Protein AF-0000000080383992 (afdb_homodimer)

Radius of gyration: 36.36 Å; Cα contacts (8 Å, |Δi|>4): 2102; chains: 2; bounding box: 56×121×68 Å

pLDDT: mean 94.37, std 9.08, range [24.31, 98.88]

Solvent-accessible surface area (backbone atoms only — not comparable to full-atom values): 42342 Å² total; per-residue (Å²): 71,83,58,46,69,60,58,54,52,28,51,56,44,43,66,71,39,46,66,59,34,49,51,48,35,34,57,56,29,51,50,62,23,28,39,72,39,28,61,27,30,54,62,45,44,53,50,49,48,63,67,36,43,86,75,59,32,47,75,44,80,46,68,58,62,61,88,65,46,66,61,88,83,61,64,59,44,65,63,47,41,20,35,37,34,32,43,79,72,87,47,56,36,34,23,38,40,41,48,64,35,25,59,58,66,77,69,81,54,89,58,63,45,50,41,66,40,80,55,96,76,28,38,28,16,57,27,32,28,57,31,48,30,54,52,24,14,48,52,40,20,52,50,27,35,58,75,60,67,55,61,56,47,35,23,49,27,40,37,41,18,30,36,69,77,72,46,56,49,30,34,56,36,53,37,23,69,68,67,66,66,50,68,44,39,40,33,41,87,34,35,66,62,55,57,39,58,40,33,24,9,12,35,37,26,38,38,34,40,30,30,31,30,56,28,42,49,48,58,52,65,84,44,29,45,13,56,69,53,36,48,53,36,55,52,45,53,55,52,49,28,61,58,45,49,66,41,68,48,85,59,43,39,46,77,90,49,72,81,48,66,37,46,30,36,53,41,74,6,25,35,43,26,47,81,45,47,64,34,34,13,33,39,22,37,36,31,32,22,39,28,36,46,61,88,51,54,64,70,57,56,52,47,51,52,50,50,50,49,50,64,40,46,66,84,43,82,50,76,43,78,46,76,42,79,71,36,65,32,44,30,30,68,56,19,62,58,88,61,50,64,45,47,53,36,14,38,21,70,25,70,63,48,52,81,83,62,45,43,66,25,26,45,41,39,64,44,70,57,11,38,32,35,74,54,68,44,56,39,47,45,66,31,36,52,36,49,95,83,22,34,77,98,41,45,67,12,20,33,36,66,65,55,35,44,17,49,11,36,14,52,34,40,52,31,28,49,66,53,66,65,77,49,61,56,82,112,67,82,59,46,69,60,58,55,50,26,50,56,43,44,67,72,39,46,67,59,34,50,51,49,34,36,58,55,29,52,49,64,22,27,41,72,41,28,62,27,30,55,62,46,43,54,51,49,48,64,66,36,43,86,74,56,31,47,73,46,80,48,67,58,61,62,87,66,47,66,61,88,82,61,65,60,45,67,62,46,40,18,34,37,34,31,42,78,73,87,49,56,36,34,24,38,42,41,47,64,34,26,59,58,66,77,71,80,56,90,56,63,44,52,41,64,39,79,56,93,77,28,38,27,16,56,26,31,27,56,31,49,31,53,53,24,16,48,52,40,21,51,48,27,36,59,75,62,66,54,60,58,48,35,23,51,27,40,36,40,18,30,36,70,79,72,47,55,49,28,33,55,35,53,36,23,69,70,66,66,65,51,68,46,38,41,33,42,87,34,33,67,63,56,56,40,58,38,32,25,10,11,34,37,24,38,38,35,39,31,29,32,30,56,27,43,49,49,59,53,65,83,44,31,44,14,55,69,52,37,48,53,37,54,53,45,52,53,54,47,27,59,59,45,50,67,42,68,48,85,60,43,41,44,76,91,49,74,81,47,66,38,47,29,36,54,41,74,6,24,36,44,26,48,81,47,47,62,34,33,15,33,40,22,38,38,31,33,19,41,28,36,46,62,87,51,54,64,69,57,56,51,47,53,53,51,49,50,50,51,64,40,46,67,84,43,80,49,77,43,76,45,77,44,78,70,34,65,30,44,31,31,66,57,19,63,59,87,61,50,63,45,45,52,37,14,40,20,70,25,70,64,50,52,81,83,62,45,42,67,24,26,44,40,37,65,46,70,59,11,39,32,35,75,54,66,45,56,40,47,45,65,32,37,53,37,48,95,83,21,34,78,97,40,45,66,12,21,33,35,68,66,54,36,45,17,48,10,34,14,53,34,40,50,31,28,49,65,53,65,67,76,48,60,56,81,110

Structure (mmCIF, N/CA/C/O backbone):
data_AF-0000000080383992-model_v1
#
loop_
_entity.id
_entity.type
_entity.pdbx_description
1 polymer 'Acetylornithine deacetylase'
#
loop_
_atom_site.group_PDB
_atom_site.id
_atom_site.type_symbol
_atom_site.label_atom_id
_atom_site.label_alt_id
_atom_site.label_comp_id
_atom_site.label_asym_id
_atom_site.label_entity_id
_atom_site.label_seq_id
_atom_site.pdbx_PDB_ins_code
_atom_site.Cartn_x
_atom_site.Cartn_y
_atom_site.Cartn_z
_atom_site.occupancy
_atom_site.B_iso_or_equiv
_atom_site.auth_seq_id
_atom_site.auth_comp_id
_atom_site.auth_asym_id
_atom_site.auth_atom_id
_atom_site.pdbx_PDB_model_num
ATOM 1 N N . MET A 1 1 ? -10.32 59.188 15.625 1 34.53 1 MET A N 1
ATOM 2 C CA . MET A 1 1 ? -9.148 58.406 16.016 1 34.53 1 MET A CA 1
ATOM 3 C C . MET A 1 1 ? -7.863 59.125 15.617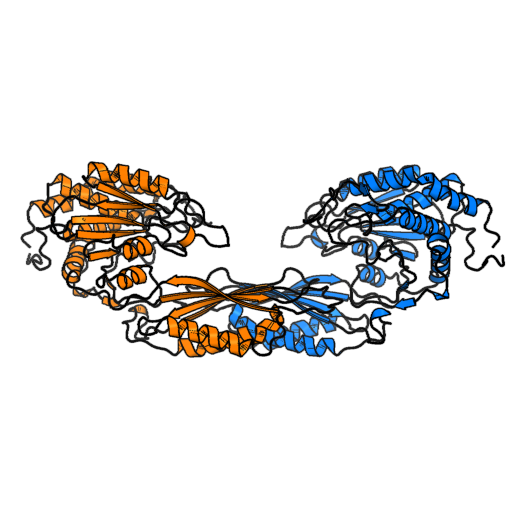 1 34.53 1 MET A C 1
ATOM 5 O O . MET A 1 1 ? -7.676 59.438 14.438 1 34.53 1 MET A O 1
ATOM 9 N N . MET A 1 2 ? -7.414 59.875 16.344 1 40.84 2 MET A N 1
ATOM 10 C CA . MET A 1 2 ? -6.285 60.688 15.852 1 40.84 2 MET A CA 1
ATOM 11 C C . MET A 1 2 ? -5.168 59.75 15.344 1 40.84 2 MET A C 1
ATOM 13 O O . MET A 1 2 ? -4.453 59.156 16.141 1 40.84 2 MET A O 1
ATOM 17 N N . THR A 1 3 ? -5.457 58.906 14.484 1 53.66 3 THR A N 1
ATOM 18 C CA . THR A 1 3 ? -4.297 58.281 13.859 1 53.66 3 THR A CA 1
ATOM 19 C C . THR A 1 3 ? -3.248 59.312 13.492 1 53.66 3 THR A C 1
ATOM 21 O O . THR A 1 3 ? -3.586 60.406 13.047 1 53.66 3 THR A O 1
ATOM 24 N N . ASN A 1 4 ? -2.129 59.094 14.188 1 76.75 4 ASN A N 1
ATOM 25 C CA . ASN A 1 4 ? -0.913 59.812 13.82 1 76.75 4 ASN A CA 1
ATOM 26 C C . ASN A 1 4 ? -0.743 59.875 12.305 1 76.75 4 ASN A C 1
ATOM 28 O O . ASN A 1 4 ? -0.952 58.875 11.602 1 76.75 4 ASN A O 1
ATOM 32 N N . ALA A 1 5 ? -0.926 61.031 11.727 1 86.56 5 ALA A N 1
ATOM 33 C CA . ALA A 1 5 ? -0.801 61.344 10.305 1 86.56 5 ALA A CA 1
ATOM 34 C C . ALA A 1 5 ? 0.243 60.438 9.641 1 86.56 5 ALA A C 1
ATOM 36 O O . ALA A 1 5 ? 0.037 59.969 8.523 1 86.56 5 ALA A O 1
ATOM 37 N N . ALA A 1 6 ? 1.179 60.031 10.383 1 91.94 6 ALA A N 1
ATOM 38 C CA . ALA A 1 6 ? 2.246 59.219 9.812 1 91.94 6 ALA A CA 1
ATOM 39 C C . ALA A 1 6 ? 1.796 57.781 9.641 1 91.94 6 ALA A C 1
ATOM 41 O O . ALA A 1 6 ? 2.082 57.156 8.617 1 91.94 6 ALA A O 1
ATOM 42 N N . LEU A 1 7 ? 1.112 57.281 10.562 1 94.81 7 LEU A N 1
ATOM 43 C CA . LEU A 1 7 ? 0.611 55.906 10.469 1 94.81 7 LEU A CA 1
ATOM 44 C C . LEU A 1 7 ? -0.395 55.781 9.336 1 94.81 7 LEU A C 1
ATOM 46 O O . LEU A 1 7 ? -0.35 54.812 8.578 1 94.81 7 LEU A O 1
ATOM 50 N N . GLU A 1 8 ? -1.264 56.75 9.18 1 94.12 8 GLU A N 1
ATOM 51 C CA . GLU A 1 8 ? -2.256 56.719 8.109 1 94.12 8 GLU A CA 1
ATOM 52 C C . GLU A 1 8 ? -1.588 56.719 6.738 1 94.12 8 GLU A C 1
ATOM 54 O O . GLU A 1 8 ? -2.016 56 5.832 1 94.12 8 GLU A O 1
ATOM 59 N N . GLN A 1 9 ? -0.599 57.531 6.625 1 95 9 GLN A N 1
ATOM 60 C CA . GLN A 1 9 ? 0.135 57.594 5.363 1 95 9 GLN A CA 1
ATOM 61 C C . GLN A 1 9 ? 0.846 56.281 5.078 1 95 9 GLN A C 1
ATOM 63 O O . GLN A 1 9 ? 0.895 55.812 3.934 1 95 9 GLN A O 1
ATOM 68 N N . ALA A 1 10 ? 1.399 55.781 6.117 1 96.38 10 ALA A N 1
ATOM 69 C CA . ALA A 1 10 ? 2.078 54.469 5.969 1 96.38 10 ALA A CA 1
ATOM 70 C C . ALA A 1 10 ? 1.097 53.406 5.551 1 96.38 10 ALA A C 1
ATOM 72 O O . ALA A 1 10 ? 1.395 52.594 4.668 1 96.38 10 ALA A O 1
ATOM 73 N N . LEU A 1 11 ? -0.06 53.375 6.129 1 96.12 11 LEU A N 1
ATOM 74 C CA . LEU A 1 11 ? -1.093 52.406 5.781 1 96.12 11 LEU A CA 1
ATOM 75 C C . LEU A 1 11 ? -1.507 52.562 4.32 1 96.12 11 LEU A C 1
ATOM 77 O O . LEU A 1 11 ? -1.615 51.562 3.598 1 96.12 11 LEU A O 1
ATOM 81 N N . ASP A 1 12 ? -1.639 53.75 3.887 1 94.81 12 ASP A N 1
ATOM 82 C CA . ASP A 1 12 ? -2.029 54.031 2.508 1 94.81 12 ASP A CA 1
ATOM 83 C C . ASP A 1 12 ? -0.932 53.594 1.531 1 94.81 12 ASP A C 1
ATOM 85 O O . ASP A 1 12 ? -1.22 53.188 0.412 1 94.81 12 ASP A O 1
ATOM 89 N N . SER A 1 13 ? 0.245 53.688 1.978 1 96 13 SER A N 1
ATOM 90 C CA . SER A 1 13 ? 1.378 53.438 1.099 1 96 13 SER A CA 1
ATOM 91 C C . SER A 1 13 ? 1.49 51.938 0.79 1 96 13 SER A C 1
ATOM 93 O O . SER A 1 13 ? 2.123 51.562 -0.194 1 96 13 SER A O 1
ATOM 95 N N . ILE A 1 14 ? 0.901 51.125 1.616 1 96.25 14 ILE A N 1
ATOM 96 C CA . ILE A 1 14 ? 0.959 49.688 1.403 1 96.25 14 ILE A CA 1
ATOM 97 C C . ILE A 1 14 ? 0.267 49.312 0.09 1 96.25 14 ILE A C 1
ATOM 99 O O . ILE A 1 14 ? 0.75 48.469 -0.664 1 96.25 14 ILE A O 1
ATOM 103 N N . GLU A 1 15 ? -0.784 49.969 -0.183 1 91.5 15 GLU A N 1
ATOM 104 C CA . GLU A 1 15 ? -1.495 49.75 -1.438 1 91.5 15 GLU A CA 1
ATOM 105 C C . GLU A 1 15 ? -0.653 50.188 -2.635 1 91.5 15 GLU A C 1
ATOM 107 O O . GLU A 1 15 ? -0.723 49.562 -3.703 1 91.5 15 GLU A O 1
ATOM 112 N N . ALA A 1 16 ? 0.069 51.188 -2.404 1 88.75 16 ALA A N 1
ATOM 113 C CA . ALA A 1 16 ? 0.885 51.719 -3.484 1 88.75 16 ALA A CA 1
ATOM 114 C C . ALA A 1 16 ? 2.109 50.844 -3.746 1 88.75 16 ALA A C 1
ATOM 116 O O . ALA A 1 16 ? 2.689 50.906 -4.832 1 88.75 16 ALA A O 1
ATOM 117 N N . ASP A 1 17 ? 2.504 50.156 -2.781 1 87.31 17 ASP A N 1
ATOM 118 C CA . ASP A 1 17 ? 3.676 49.281 -2.896 1 87.31 17 ASP A CA 1
ATOM 119 C C . ASP A 1 17 ? 3.293 47.906 -3.447 1 87.31 17 ASP A C 1
ATOM 121 O O . ASP A 1 17 ? 3.904 46.906 -3.096 1 87.31 17 ASP A O 1
ATOM 125 N N . HIS A 1 18 ? 2.375 47.844 -4.258 1 85.88 18 HIS A N 1
ATOM 126 C CA . HIS A 1 18 ? 1.85 46.625 -4.824 1 85.88 18 HIS A CA 1
ATOM 127 C C . HIS A 1 18 ? 2.936 45.844 -5.566 1 85.88 18 HIS A C 1
ATOM 129 O O . HIS A 1 18 ? 3.012 44.625 -5.465 1 85.88 18 HIS A O 1
ATOM 135 N N . ALA A 1 19 ? 3.752 46.531 -6.254 1 90.62 19 ALA A N 1
ATOM 136 C CA . ALA A 1 19 ? 4.801 45.875 -7.031 1 90.62 19 ALA A CA 1
ATOM 137 C C . ALA A 1 19 ? 5.785 45.156 -6.121 1 90.62 19 ALA A C 1
ATOM 139 O O . ALA A 1 19 ? 6.203 44.031 -6.418 1 90.62 19 ALA A O 1
ATOM 140 N N . GLY A 1 20 ? 6.148 45.781 -5.008 1 92.5 20 GLY A N 1
ATOM 141 C CA . GLY A 1 20 ? 7.059 45.156 -4.055 1 92.5 20 GLY A CA 1
ATOM 142 C C . GLY A 1 20 ? 6.473 43.938 -3.389 1 92.5 20 GLY A C 1
ATOM 143 O O . GLY A 1 20 ? 7.16 42.938 -3.223 1 92.5 20 GLY A O 1
ATOM 144 N N . LEU A 1 21 ? 5.262 44.094 -3.062 1 94.25 21 LEU A N 1
ATOM 145 C CA . LEU A 1 21 ? 4.543 43 -2.42 1 94.25 21 LEU A CA 1
ATOM 146 C C . LEU A 1 21 ? 4.457 41.781 -3.346 1 94.25 21 LEU A C 1
ATOM 148 O O . LEU A 1 21 ? 4.754 40.656 -2.934 1 94.25 21 LEU A O 1
ATOM 152 N N . ILE A 1 22 ? 4.164 41.969 -4.562 1 95.94 22 ILE A N 1
ATOM 153 C CA . ILE A 1 22 ? 4.004 40.906 -5.547 1 95.94 22 ILE A CA 1
ATOM 154 C C . ILE A 1 22 ? 5.363 40.281 -5.887 1 95.94 22 ILE A C 1
ATOM 156 O O . ILE A 1 22 ? 5.492 39.062 -6.055 1 95.94 22 ILE A O 1
ATOM 160 N N . ASP A 1 23 ? 6.336 41.156 -5.992 1 97.12 23 ASP A N 1
ATOM 161 C CA . ASP A 1 23 ? 7.688 40.688 -6.281 1 97.12 23 ASP A CA 1
ATOM 162 C C . ASP A 1 23 ? 8.195 39.75 -5.18 1 97.12 23 ASP A C 1
ATOM 164 O O . ASP A 1 23 ? 8.758 38.688 -5.465 1 97.12 23 ASP A O 1
ATOM 168 N N . ASP A 1 24 ? 8 40.156 -3.938 1 97.94 24 ASP A N 1
ATOM 169 C CA . ASP A 1 24 ? 8.391 39.312 -2.812 1 97.94 24 ASP A CA 1
ATOM 170 C C . ASP A 1 24 ? 7.703 37.969 -2.879 1 97.94 24 ASP A C 1
ATOM 172 O O . ASP A 1 24 ? 8.359 36.938 -2.742 1 97.94 24 ASP A O 1
ATOM 176 N N . LEU A 1 25 ? 6.402 38 -3.105 1 98.44 25 LEU A N 1
ATOM 177 C CA . LEU A 1 25 ? 5.625 36.781 -3.135 1 98.44 25 LEU A CA 1
ATOM 178 C C . LEU A 1 25 ? 6.074 35.875 -4.281 1 98.44 25 LEU A C 1
ATOM 180 O O . LEU A 1 25 ? 6.203 34.656 -4.109 1 98.44 25 LEU A O 1
ATOM 184 N N . GLN A 1 26 ? 6.316 36.438 -5.441 1 98.38 26 GLN A N 1
ATOM 185 C CA . GLN A 1 26 ? 6.766 35.688 -6.609 1 98.38 26 GLN A CA 1
ATOM 186 C C . GLN A 1 26 ? 8.078 34.969 -6.328 1 98.38 26 GLN A C 1
ATOM 188 O O . GLN A 1 26 ? 8.234 33.781 -6.672 1 98.38 26 GLN A O 1
ATOM 193 N N . ARG A 1 27 ? 8.984 35.656 -5.723 1 98.5 27 ARG A N 1
ATOM 194 C CA . ARG A 1 27 ? 10.289 35.062 -5.414 1 98.5 27 ARG A CA 1
ATOM 195 C C . ARG A 1 27 ? 10.156 33.938 -4.414 1 98.5 27 ARG A C 1
ATOM 197 O O . ARG A 1 27 ? 10.852 32.906 -4.527 1 98.5 27 ARG A O 1
ATOM 204 N N . MET A 1 28 ? 9.289 34.125 -3.455 1 98.69 28 MET A N 1
ATOM 205 C CA . MET A 1 28 ? 9.109 33.094 -2.439 1 98.69 28 MET A CA 1
ATOM 206 C C . MET A 1 28 ? 8.453 31.844 -3.039 1 98.69 28 MET A C 1
ATOM 208 O O . MET A 1 28 ? 8.844 30.719 -2.736 1 98.69 28 MET A O 1
ATOM 212 N N . ILE A 1 29 ? 7.461 32.062 -3.928 1 98.56 29 ILE A N 1
ATOM 213 C CA . ILE A 1 29 ? 6.727 30.969 -4.543 1 98.56 29 ILE A CA 1
ATOM 214 C C . ILE A 1 29 ? 7.664 30.156 -5.434 1 98.56 29 ILE A C 1
ATOM 216 O O . ILE A 1 29 ? 7.531 28.922 -5.527 1 98.56 29 ILE A O 1
ATOM 220 N N . ALA A 1 30 ? 8.633 30.766 -5.988 1 98.31 30 ALA A N 1
ATOM 221 C CA . ALA A 1 30 ? 9.539 30.141 -6.938 1 98.31 30 ALA A CA 1
ATOM 222 C C . ALA A 1 30 ? 10.477 29.156 -6.234 1 98.31 30 ALA A C 1
ATOM 224 O O . ALA A 1 30 ? 11.047 28.266 -6.871 1 98.31 30 ALA A O 1
ATOM 225 N N . VAL A 1 31 ? 10.688 29.297 -4.926 1 98.31 31 VAL A N 1
ATOM 226 C CA . VAL A 1 31 ? 11.523 28.375 -4.168 1 98.31 31 VAL A CA 1
ATOM 227 C C . VAL A 1 31 ? 10.688 27.172 -3.721 1 98.31 31 VAL A C 1
ATOM 229 O O . VAL A 1 31 ? 9.734 27.328 -2.945 1 98.31 31 VAL A O 1
ATOM 232 N N . ASP A 1 32 ? 11.023 26 -4.207 1 98 32 ASP A N 1
ATOM 233 C CA . ASP A 1 32 ? 10.289 24.781 -3.848 1 98 32 ASP A CA 1
ATOM 234 C C . ASP A 1 32 ? 10.641 24.328 -2.432 1 98 32 ASP A C 1
ATOM 236 O O . ASP A 1 32 ? 11.703 23.766 -2.203 1 98 32 ASP A O 1
ATOM 240 N N . THR A 1 33 ? 9.727 24.562 -1.524 1 97.75 33 THR A N 1
ATOM 241 C CA . THR A 1 33 ? 9.93 24.141 -0.142 1 97.75 33 THR A CA 1
ATOM 242 C C . THR A 1 33 ? 8.922 23.062 0.253 1 97.75 33 THR A C 1
ATOM 244 O O . THR A 1 33 ? 8.539 22.969 1.42 1 97.75 33 THR A O 1
ATOM 247 N N . SER A 1 34 ? 8.477 22.297 -0.738 1 95.75 34 SER A N 1
ATOM 248 C CA . SER A 1 34 ? 7.473 21.266 -0.476 1 95.75 34 SER A CA 1
ATOM 249 C C . SER A 1 34 ? 7.992 20.219 0.509 1 95.75 34 SER A C 1
ATOM 251 O O . SER A 1 34 ? 9.148 19.812 0.432 1 95.75 34 SER A O 1
ATOM 253 N N . PHE A 1 35 ? 7.09 19.844 1.423 1 92.12 35 PHE A N 1
ATOM 254 C CA . PHE A 1 35 ? 7.316 18.703 2.316 1 92.12 35 PHE A CA 1
ATOM 255 C C . PHE A 1 35 ? 6.254 17.641 2.111 1 92.12 35 PHE A C 1
ATOM 257 O O . PHE A 1 35 ? 5.055 17.922 2.193 1 92.12 35 PHE A O 1
ATOM 264 N N . PRO A 1 36 ? 6.723 16.344 1.906 1 88.69 36 PRO A N 1
ATOM 265 C CA . PRO A 1 36 ? 8.117 15.938 1.724 1 88.69 36 PRO A CA 1
ATOM 266 C C . PRO A 1 36 ? 8.695 16.406 0.392 1 88.69 36 PRO A C 1
ATOM 268 O O . PRO A 1 36 ? 7.949 16.688 -0.546 1 88.69 36 PRO A O 1
ATOM 271 N N . PRO A 1 37 ? 10.117 16.438 0.232 1 90.81 37 PRO A N 1
ATOM 272 C CA . PRO A 1 37 ? 11.047 16.016 1.282 1 90.81 37 PRO A CA 1
ATOM 273 C C . PRO A 1 37 ? 11.469 17.172 2.189 1 90.81 37 PRO A C 1
ATOM 275 O O . PRO A 1 37 ? 12.07 16.953 3.244 1 90.81 37 PRO A O 1
ATOM 278 N N . GLY A 1 38 ? 11.312 18.516 1.819 1 94.12 38 GLY A N 1
ATOM 279 C CA . GLY A 1 38 ? 11.781 19.672 2.557 1 94.12 38 GLY A CA 1
ATOM 280 C C . GLY A 1 38 ? 13.203 20.078 2.197 1 94.12 38 GLY A C 1
ATOM 281 O O . GLY A 1 38 ? 13.961 20.531 3.053 1 94.12 38 GLY A O 1
ATOM 282 N N . ALA A 1 39 ? 13.562 19.891 0.996 1 94.12 39 ALA A N 1
ATOM 283 C CA . ALA A 1 39 ? 14.945 20.078 0.565 1 94.12 39 ALA A CA 1
ATOM 284 C C . ALA A 1 39 ? 15.227 21.562 0.287 1 94.12 39 ALA A C 1
ATOM 286 O O . ALA A 1 39 ? 16.391 21.969 0.215 1 94.12 39 ALA A O 1
ATOM 287 N N . GLY A 1 40 ? 14.258 22.406 0.168 1 97.19 40 GLY A N 1
ATOM 288 C CA . GLY A 1 40 ? 14.438 23.781 -0.289 1 97.19 40 GLY A CA 1
ATOM 289 C C . GLY A 1 40 ? 14.547 24.781 0.847 1 97.19 40 GLY A C 1
ATOM 290 O O . GLY A 1 40 ? 14.625 25.984 0.612 1 97.19 40 GLY A O 1
ATOM 291 N N . TYR A 1 41 ? 14.672 24.375 2.123 1 98.12 41 TYR A N 1
ATOM 292 C CA . TYR A 1 41 ? 14.625 25.281 3.268 1 98.12 41 TYR A CA 1
ATOM 293 C C . TYR A 1 41 ? 15.859 26.188 3.295 1 98.12 41 TYR A C 1
ATOM 295 O O . TYR A 1 41 ? 15.758 27.359 3.643 1 98.12 41 TYR A O 1
ATOM 303 N N . GLY A 1 42 ? 17 25.641 2.941 1 98.25 42 GLY A N 1
ATOM 304 C CA . GLY A 1 42 ? 18.203 26.453 2.885 1 98.25 42 GLY A CA 1
ATOM 305 C C . GLY A 1 42 ? 18.094 27.594 1.886 1 98.25 42 GLY A C 1
ATOM 306 O O . GLY A 1 42 ? 18.422 28.75 2.207 1 98.25 42 GLY A O 1
ATOM 307 N N . ALA A 1 43 ? 17.672 27.234 0.716 1 98.5 43 ALA A N 1
ATOM 308 C CA . ALA A 1 43 ? 17.484 28.25 -0.325 1 98.5 43 ALA A CA 1
ATOM 309 C C . ALA A 1 43 ? 16.469 29.297 0.102 1 98.5 43 ALA A C 1
ATOM 311 O O . ALA A 1 43 ? 16.641 30.484 -0.205 1 98.5 43 ALA A O 1
ATOM 312 N N . PHE A 1 44 ? 15.461 28.875 0.77 1 98.75 44 PHE A N 1
ATOM 313 C CA . PHE A 1 44 ? 14.453 29.812 1.23 1 98.75 44 PHE A CA 1
ATOM 314 C C . PHE A 1 44 ? 15.023 30.734 2.301 1 98.75 44 PHE A C 1
ATOM 316 O O . PHE A 1 44 ? 14.742 31.938 2.305 1 98.75 44 PHE A O 1
ATOM 323 N N . ALA A 1 45 ? 15.773 30.203 3.186 1 98.75 45 ALA A N 1
ATOM 324 C CA . ALA A 1 45 ? 16.438 31.031 4.195 1 98.75 45 ALA A CA 1
ATOM 325 C C . ALA A 1 45 ? 17.344 32.062 3.547 1 98.75 45 ALA A C 1
ATOM 327 O O . ALA A 1 45 ? 17.344 33.25 3.969 1 98.75 45 ALA A O 1
ATOM 328 N N . ASP A 1 46 ? 18.109 31.641 2.512 1 98.75 46 ASP A N 1
ATOM 329 C CA . ASP A 1 46 ? 18.938 32.594 1.768 1 98.75 46 ASP A CA 1
ATOM 330 C C . ASP A 1 46 ? 18.094 33.75 1.22 1 98.75 46 ASP A C 1
ATOM 332 O O . ASP A 1 46 ? 18.484 34.906 1.345 1 98.75 46 ASP A O 1
ATOM 336 N N . LEU A 1 47 ? 17.016 33.375 0.672 1 98.81 47 LEU A N 1
ATOM 337 C CA . LEU A 1 47 ? 16.125 34.375 0.088 1 98.81 47 LEU A CA 1
ATOM 338 C C . LEU A 1 47 ? 15.617 35.344 1.157 1 98.81 47 LEU A C 1
ATOM 340 O O . LEU A 1 47 ? 15.609 36.562 0.957 1 98.81 47 LEU A O 1
ATOM 344 N N . MET A 1 48 ? 15.18 34.812 2.254 1 98.81 48 MET A N 1
ATOM 345 C CA . MET A 1 48 ? 14.594 35.625 3.301 1 98.81 48 MET A CA 1
ATOM 346 C C . MET A 1 48 ? 15.641 36.531 3.934 1 98.81 48 MET A C 1
ATOM 348 O O . MET A 1 48 ? 15.344 37.688 4.324 1 98.81 48 MET A O 1
ATOM 352 N N . GLU A 1 49 ? 16.859 36.031 4.062 1 98.62 49 GLU A N 1
ATOM 353 C CA . GLU A 1 49 ? 17.953 36.906 4.5 1 98.62 49 GLU A CA 1
ATOM 354 C C . GLU A 1 49 ? 18.109 38.094 3.562 1 98.62 49 GLU A C 1
ATOM 356 O O . GLU A 1 49 ? 18.266 39.219 4.012 1 98.62 49 GLU A O 1
ATOM 361 N N . THR A 1 50 ? 18.062 37.781 2.322 1 98.31 50 THR A N 1
ATOM 362 C CA . THR A 1 50 ? 18.203 38.812 1.303 1 98.31 50 THR A CA 1
ATOM 363 C C . THR A 1 50 ? 17.062 39.812 1.382 1 98.31 50 THR A C 1
ATOM 365 O O . THR A 1 50 ? 17.281 41.031 1.247 1 98.31 50 THR A O 1
ATOM 368 N N . LEU A 1 51 ? 15.867 39.375 1.653 1 98.12 51 LEU A N 1
ATOM 369 C CA . LEU A 1 51 ? 14.688 40.25 1.626 1 98.12 51 LEU A CA 1
ATOM 370 C C . LEU A 1 51 ? 14.57 41.062 2.916 1 98.12 51 LEU A C 1
ATOM 372 O O . LEU A 1 51 ? 14.023 42.156 2.916 1 98.12 51 LEU A O 1
ATOM 376 N N . THR A 1 52 ? 15.094 40.562 4.023 1 98 52 THR A N 1
ATOM 377 C CA . THR A 1 52 ? 14.867 41.188 5.312 1 98 52 THR A CA 1
ATOM 378 C C . THR A 1 52 ? 16.031 42.125 5.672 1 98 52 THR A C 1
ATOM 380 O O . THR A 1 52 ? 15.867 43.062 6.453 1 98 52 THR A O 1
ATOM 383 N N . ALA A 1 53 ? 17.188 41.906 5.098 1 97.31 53 ALA A N 1
ATOM 384 C CA . ALA A 1 53 ? 18.375 42.688 5.426 1 97.31 53 ALA A CA 1
ATOM 385 C C . ALA A 1 53 ? 18.141 44.156 5.176 1 97.31 53 ALA A C 1
ATOM 387 O O . ALA A 1 53 ? 18.453 45 6.031 1 97.31 53 ALA A O 1
ATOM 388 N N . PRO A 1 54 ? 17.578 44.531 4.027 1 96.44 54 PRO A N 1
ATOM 389 C CA . PRO A 1 54 ? 17.375 45.969 3.756 1 96.44 54 PRO A CA 1
ATOM 390 C C . PRO A 1 54 ? 16.391 46.594 4.727 1 96.44 54 PRO A C 1
ATOM 392 O O . PRO A 1 54 ? 16.312 47.844 4.809 1 96.44 54 PRO A O 1
ATOM 395 N N . LEU A 1 55 ? 15.641 45.812 5.438 1 95.69 55 LEU A N 1
ATOM 396 C CA . LEU A 1 55 ? 14.664 46.312 6.395 1 95.69 55 LEU A CA 1
ATOM 397 C C . LEU A 1 55 ? 15.281 46.469 7.777 1 95.69 55 LEU A C 1
ATOM 399 O O . LEU A 1 55 ? 14.594 46.844 8.734 1 95.69 55 LEU A O 1
ATOM 403 N N . GLY A 1 56 ? 16.5 46.094 7.906 1 95.19 56 GLY A N 1
ATOM 404 C CA . GLY A 1 56 ? 17.234 46.281 9.148 1 95.19 56 GLY A CA 1
ATOM 405 C C . GLY A 1 56 ? 17.125 45.094 10.086 1 95.19 56 GLY A C 1
ATOM 406 O O . GLY A 1 56 ? 17.516 45.188 11.25 1 95.19 56 GLY A O 1
ATOM 407 N N . LEU A 1 57 ? 16.578 44.031 9.625 1 97.06 57 LEU A N 1
ATOM 408 C CA . LEU A 1 57 ? 16.453 42.875 10.469 1 97.06 57 LEU A CA 1
ATOM 409 C C . LEU A 1 57 ? 17.734 42.031 10.477 1 97.06 57 LEU A C 1
ATOM 411 O O . LEU A 1 57 ? 18.438 42 9.461 1 97.06 57 LEU A O 1
ATOM 415 N N . HIS A 1 58 ? 18 41.438 11.656 1 97.38 58 HIS A N 1
ATOM 416 C CA . HIS A 1 58 ? 19.156 40.531 11.812 1 97.38 58 HIS A CA 1
ATOM 417 C C . HIS A 1 58 ? 18.734 39.094 11.805 1 97.38 58 HIS A C 1
ATOM 419 O O . HIS A 1 58 ? 17.891 38.656 12.602 1 97.38 58 HIS A O 1
ATOM 425 N N . ALA A 1 59 ? 19.438 38.344 10.961 1 98.19 59 ALA A N 1
ATOM 426 C CA . ALA A 1 59 ? 19.031 36.969 10.734 1 98.19 59 ALA A CA 1
ATOM 427 C C . ALA A 1 59 ? 19.891 36 11.539 1 98.19 59 ALA A C 1
ATOM 429 O O . ALA A 1 59 ? 21.109 36.188 11.672 1 98.19 59 ALA A O 1
ATOM 430 N N . THR A 1 60 ? 19.266 35 12.109 1 98.38 60 THR A N 1
ATOM 431 C CA . THR A 1 60 ? 19.906 33.875 12.766 1 98.38 60 THR A CA 1
ATOM 432 C C . THR A 1 60 ? 19.297 32.562 12.281 1 98.38 60 THR A C 1
ATOM 434 O O . THR A 1 60 ? 18.094 32.344 12.398 1 98.38 60 THR A O 1
ATOM 437 N N . ARG A 1 61 ? 20.156 31.703 11.734 1 98.56 61 ARG A N 1
ATOM 438 C CA . ARG A 1 61 ? 19.703 30.391 11.312 1 98.56 61 ARG A CA 1
ATOM 439 C C . ARG A 1 61 ? 19.75 29.391 12.469 1 98.56 61 ARG A C 1
ATOM 441 O O . ARG A 1 61 ? 20.688 29.406 13.266 1 98.56 61 ARG A O 1
ATOM 448 N N . VAL A 1 62 ? 18.734 28.625 12.617 1 98.69 62 VAL A N 1
ATOM 449 C CA . VAL A 1 62 ? 18.656 27.562 13.609 1 98.69 62 VAL A CA 1
ATOM 450 C C . VAL A 1 62 ? 18.266 26.234 12.938 1 98.69 62 VAL A C 1
ATOM 452 O O . VAL A 1 62 ? 17.156 26.094 12.43 1 98.69 62 VAL A O 1
ATOM 455 N N . THR A 1 63 ? 19.156 25.297 12.945 1 98.12 63 THR A N 1
ATOM 456 C CA . THR A 1 63 ? 18.891 24 12.312 1 98.12 63 THR A CA 1
ATOM 457 C C . THR A 1 63 ? 18.406 22.984 13.328 1 98.12 63 THR A C 1
ATOM 459 O O . THR A 1 63 ? 19 22.828 14.398 1 98.12 63 THR A O 1
ATOM 462 N N . VAL A 1 64 ? 17.344 22.281 13.047 1 97.81 64 VAL A N 1
ATOM 463 C CA . VAL A 1 64 ? 16.875 21.203 13.898 1 97.81 64 VAL A CA 1
ATOM 464 C C . VAL A 1 64 ? 17.781 19.984 13.742 1 97.81 64 VAL A C 1
ATOM 466 O O . VAL A 1 64 ? 18.031 19.531 12.625 1 97.81 64 VAL A O 1
ATOM 469 N N . PRO A 1 65 ? 18.25 19.438 14.812 1 97.25 65 PRO A N 1
ATOM 470 C CA . PRO A 1 65 ? 19.094 18.234 14.695 1 97.25 65 PRO A CA 1
ATOM 471 C C . PRO A 1 65 ? 18.391 17.094 13.992 1 97.25 65 PRO A C 1
ATOM 473 O O . PRO A 1 65 ? 17.203 16.828 14.25 1 97.25 65 PRO A O 1
ATOM 476 N N . GLU A 1 66 ? 19.094 16.438 13.148 1 94.56 66 GLU A N 1
ATOM 477 C CA . GLU A 1 66 ? 18.547 15.383 12.289 1 94.56 66 GLU A CA 1
ATOM 478 C C . GLU A 1 66 ? 17.859 14.297 13.109 1 94.56 66 GLU A C 1
ATOM 480 O O . GLU A 1 66 ? 16.828 13.773 12.711 1 94.56 66 GLU A O 1
ATOM 485 N N . ALA A 1 67 ? 18.375 13.922 14.273 1 93.5 67 ALA A N 1
ATOM 486 C CA . ALA A 1 67 ? 17.875 12.844 15.117 1 93.5 67 ALA A CA 1
ATOM 487 C C . ALA A 1 67 ? 16.438 13.125 15.57 1 93.5 67 ALA A C 1
ATOM 489 O O . ALA A 1 67 ? 15.703 12.203 15.922 1 93.5 67 ALA A O 1
ATOM 490 N N . LEU A 1 68 ? 16.031 14.391 15.484 1 94.31 68 LEU A N 1
ATOM 491 C CA . LEU A 1 68 ? 14.727 14.773 16.016 1 94.31 68 LEU A CA 1
ATOM 492 C C . LEU A 1 68 ? 13.648 14.672 14.93 1 94.31 68 LEU A C 1
ATOM 494 O O . LEU A 1 68 ? 12.461 14.602 15.242 1 94.31 68 LEU A O 1
ATOM 498 N N . TRP A 1 69 ? 14.078 14.703 13.672 1 91.81 69 TRP A N 1
ATOM 499 C CA . TRP A 1 69 ? 13.023 14.797 12.664 1 91.81 69 TRP A CA 1
ATOM 500 C C . TRP A 1 69 ? 13.148 13.664 11.648 1 91.81 69 TRP A C 1
ATOM 502 O O . TRP A 1 69 ? 12.219 13.422 10.867 1 91.81 69 TRP A O 1
ATOM 512 N N . GLN A 1 70 ? 14.258 13.039 11.578 1 87 70 GLN A N 1
ATOM 513 C CA . GLN A 1 70 ? 14.438 11.961 10.609 1 87 70 GLN A CA 1
ATOM 514 C C . GLN A 1 70 ? 13.633 10.727 11.008 1 87 70 GLN A C 1
ATOM 516 O O . GLN A 1 70 ? 13.602 10.344 12.18 1 87 70 GLN A O 1
ATOM 521 N N . THR A 1 71 ? 12.859 10.266 10.062 1 75.69 71 THR A N 1
ATOM 522 C CA . THR A 1 71 ? 12.086 9.047 10.297 1 75.69 71 THR A CA 1
ATOM 523 C C . THR A 1 71 ? 12.656 7.883 9.492 1 75.69 71 THR A C 1
ATOM 525 O O . THR A 1 71 ? 13.508 8.078 8.625 1 75.69 71 THR A O 1
ATOM 528 N N . ARG A 1 72 ? 12.07 6.727 9.672 1 63.84 72 ARG A N 1
ATOM 529 C CA . ARG A 1 72 ? 12.547 5.496 9.039 1 63.84 72 ARG A CA 1
ATOM 530 C C . ARG A 1 72 ? 12.141 5.449 7.566 1 63.84 72 ARG A C 1
ATOM 532 O O . ARG A 1 72 ? 12.781 4.766 6.766 1 63.84 72 ARG A O 1
ATOM 539 N N . SER A 1 73 ? 11.125 6.09 7.262 1 68.12 73 SER A N 1
ATOM 540 C CA . SER A 1 73 ? 10.633 6.035 5.887 1 68.12 73 SER A CA 1
ATOM 541 C C . SER A 1 73 ? 11.641 6.652 4.918 1 68.12 73 SER A C 1
ATOM 543 O O . SER A 1 73 ? 11.648 6.316 3.732 1 68.12 73 SER A O 1
ATOM 545 N N . GLY A 1 74 ? 12.461 7.543 5.359 1 73.81 74 GLY A N 1
ATOM 546 C CA . GLY A 1 74 ? 13.469 8.188 4.535 1 73.81 74 GLY A CA 1
ATOM 547 C C . GLY A 1 74 ? 12.883 9.156 3.523 1 73.81 74 GLY A C 1
ATOM 548 O O . GLY A 1 74 ? 13.562 9.57 2.584 1 73.81 74 GLY A O 1
ATOM 549 N N . GLU A 1 75 ? 11.672 9.523 3.619 1 79.5 75 GLU A N 1
ATOM 550 C CA . GLU A 1 75 ? 11.008 10.398 2.662 1 79.5 75 GLU A CA 1
ATOM 551 C C . GLU A 1 75 ? 11.469 11.844 2.83 1 79.5 75 GLU A C 1
ATOM 553 O O . GLU A 1 75 ? 11.352 12.648 1.904 1 79.5 75 GLU A O 1
ATOM 558 N N . ALA A 1 76 ? 11.992 12.195 3.934 1 88.31 76 ALA A N 1
ATOM 559 C CA . ALA A 1 76 ? 12.461 13.547 4.242 1 88.31 76 ALA A CA 1
ATOM 560 C C . ALA A 1 76 ? 13.977 13.648 4.117 1 88.31 76 ALA A C 1
ATOM 562 O O . ALA A 1 76 ? 14.703 12.734 4.52 1 88.31 76 ALA A O 1
ATOM 563 N N . PHE A 1 77 ? 14.406 14.617 3.383 1 90.75 77 PHE A N 1
ATOM 564 C CA . PHE A 1 77 ? 15.836 14.875 3.354 1 90.75 77 PHE A CA 1
ATOM 565 C C . PHE A 1 77 ? 16.109 16.359 3.197 1 90.75 77 PHE A C 1
ATOM 567 O O . PHE A 1 77 ? 15.211 17.141 2.867 1 90.75 77 PHE A O 1
ATOM 574 N N . GLY A 1 78 ? 17.391 16.75 3.5 1 93.06 78 GLY A N 1
ATOM 575 C CA . GLY A 1 78 ? 17.781 18.156 3.551 1 93.06 78 GLY A CA 1
ATOM 576 C C . GLY A 1 78 ? 17.766 18.734 4.953 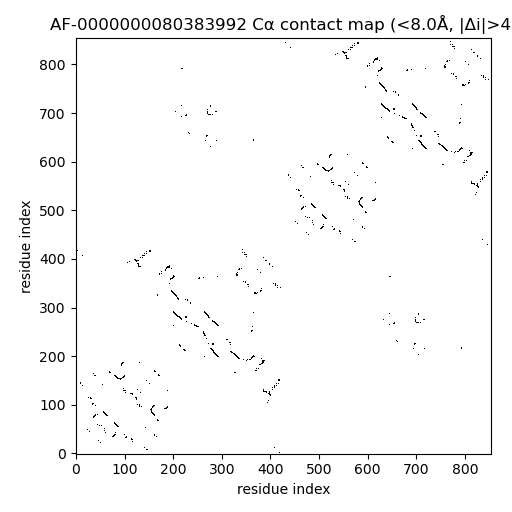1 93.06 78 GLY A C 1
ATOM 577 O O . GLY A 1 78 ? 17.016 18.25 5.816 1 93.06 78 GLY A O 1
ATOM 578 N N . GLU A 1 79 ? 18.516 19.812 5.16 1 95.81 79 GLU A N 1
ATOM 579 C CA . GLU A 1 79 ? 18.594 20.422 6.48 1 95.81 79 GLU A CA 1
ATOM 580 C C . GLU A 1 79 ? 17.297 21.156 6.836 1 95.81 79 GLU A C 1
ATOM 582 O O . GLU A 1 79 ? 16.688 21.797 5.98 1 95.81 79 GLU A O 1
ATOM 587 N N . ARG A 1 80 ? 16.875 21.016 8.086 1 97.25 80 ARG A N 1
ATOM 588 C CA . ARG A 1 80 ? 15.742 21.766 8.602 1 97.25 80 ARG A CA 1
ATOM 589 C C . ARG A 1 80 ? 16.172 23.125 9.141 1 97.25 80 ARG A C 1
ATOM 591 O O . ARG A 1 80 ? 16.203 23.328 10.352 1 97.25 80 ARG A O 1
ATOM 598 N N . VAL A 1 81 ? 16.422 24.031 8.195 1 98.12 81 VAL A N 1
ATOM 599 C CA . VAL A 1 81 ? 16.938 25.359 8.531 1 98.12 81 VAL A CA 1
ATOM 600 C C . VAL A 1 81 ? 15.773 26.281 8.852 1 98.12 81 VAL A C 1
ATOM 602 O O . VAL A 1 81 ? 15.008 26.656 7.961 1 98.12 81 VAL A O 1
ATOM 605 N N . ASN A 1 82 ? 15.625 26.641 10.102 1 98.62 82 ASN A N 1
ATOM 606 C CA . ASN A 1 82 ? 14.758 27.734 10.516 1 98.62 82 ASN A CA 1
ATOM 607 C C . ASN A 1 82 ? 15.5 29.078 10.508 1 98.62 82 ASN A C 1
ATOM 609 O O . ASN A 1 82 ? 16.703 29.109 10.758 1 98.62 82 ASN A O 1
ATOM 613 N N . LEU A 1 83 ? 14.797 30.141 10.195 1 98.81 83 LEU A N 1
ATOM 614 C CA . LEU A 1 83 ? 15.398 31.469 10.18 1 98.81 83 LEU A CA 1
ATOM 615 C C . LEU A 1 83 ? 14.656 32.406 11.125 1 98.81 83 LEU A C 1
ATOM 617 O O . LEU A 1 83 ? 13.438 32.531 11.031 1 98.81 83 LEU A O 1
ATOM 621 N N . ILE A 1 84 ? 15.344 32.969 12.047 1 98.75 84 ILE A N 1
ATOM 622 C CA . ILE A 1 84 ? 14.852 34.062 12.883 1 98.75 84 ILE A CA 1
ATOM 623 C C . ILE A 1 84 ? 15.422 35.406 12.375 1 98.75 84 ILE A C 1
ATOM 625 O O . ILE A 1 84 ? 16.641 35.562 12.281 1 98.75 84 ILE A O 1
ATOM 629 N N . THR A 1 85 ? 14.586 36.25 11.977 1 98.5 85 THR A N 1
ATOM 630 C CA . THR A 1 85 ? 15.023 37.594 11.625 1 98.5 85 THR A CA 1
ATOM 631 C C . THR A 1 85 ? 14.406 38.625 12.555 1 98.5 85 THR A C 1
ATOM 633 O O . THR A 1 85 ? 13.188 38.812 12.57 1 98.5 85 THR A O 1
ATOM 636 N N . ARG A 1 86 ? 15.203 39.312 13.203 1 96.75 86 ARG A N 1
ATOM 637 C CA . ARG A 1 86 ? 14.766 40.125 14.336 1 96.75 86 ARG A CA 1
ATOM 638 C C . ARG A 1 86 ? 15.102 41.594 14.117 1 96.75 86 ARG A C 1
ATOM 640 O O . ARG A 1 86 ? 16.219 41.938 13.727 1 96.75 86 ARG A O 1
ATOM 647 N N . TYR A 1 87 ? 14.047 42.375 14.312 1 94.69 87 TYR A N 1
ATOM 648 C CA . TYR A 1 87 ? 14.258 43.812 14.305 1 94.69 87 TYR A CA 1
ATOM 649 C C . TYR A 1 87 ? 15.023 44.281 15.547 1 94.69 87 TYR A C 1
ATOM 651 O O . TYR A 1 87 ? 14.789 43.75 16.641 1 94.69 87 TYR A O 1
ATOM 659 N N . PRO A 1 88 ? 15.953 45.219 15.32 1 91 88 PRO A N 1
ATOM 660 C CA . PRO A 1 88 ? 16.672 45.719 16.484 1 91 88 PRO A CA 1
ATOM 661 C C . PRO A 1 88 ? 15.828 46.625 17.359 1 91 88 PRO A C 1
ATOM 663 O O . PRO A 1 88 ? 14.969 47.375 16.828 1 91 88 PRO A O 1
ATOM 666 N N . GLY A 1 89 ? 15.867 46.5 18.594 1 89.06 89 GLY A N 1
ATOM 667 C CA . GLY A 1 89 ? 15.148 47.406 19.5 1 89.06 89 GLY A CA 1
ATOM 668 C C . GLY A 1 89 ? 14.992 46.844 20.891 1 89.06 89 GLY A C 1
ATOM 669 O O . GLY A 1 89 ? 15.344 45.688 21.156 1 89.06 89 GLY A O 1
ATOM 670 N N . ASP A 1 90 ? 14.492 47.719 21.734 1 91 90 ASP A N 1
ATOM 671 C CA . ASP A 1 90 ? 14.359 47.344 23.141 1 91 90 ASP A CA 1
ATOM 672 C C . ASP A 1 90 ? 12.891 47.156 23.531 1 91 90 ASP A C 1
ATOM 674 O O . ASP A 1 90 ? 12.578 46.781 24.656 1 91 90 ASP A O 1
ATOM 678 N N . GLN A 1 91 ? 12.023 47.312 22.547 1 93.75 91 GLN A N 1
ATOM 679 C CA . GLN A 1 91 ? 10.594 47.125 22.797 1 93.75 91 GLN A CA 1
ATOM 680 C C . GLN A 1 91 ? 10.273 45.656 23.047 1 93.75 91 GLN A C 1
ATOM 682 O O . GLN A 1 91 ? 11.109 44.781 22.812 1 93.75 91 GLN A O 1
ATOM 687 N N . GLU A 1 92 ? 9.078 45.531 23.594 1 96.44 92 GLU A N 1
ATOM 688 C CA . GLU A 1 92 ? 8.586 44.156 23.688 1 96.44 92 GLU A CA 1
ATOM 689 C C . GLU A 1 92 ? 8.594 43.5 22.328 1 96.44 92 GLU A C 1
ATOM 691 O O . GLU A 1 92 ? 8.227 44.094 21.312 1 96.44 92 GLU A O 1
ATOM 696 N N . VAL A 1 93 ? 9.086 42.25 22.281 1 97.69 93 VAL A N 1
ATOM 697 C CA . VAL A 1 93 ? 9.188 41.531 21.031 1 97.69 93 VAL A CA 1
ATOM 698 C C . VAL A 1 93 ? 7.836 40.906 20.672 1 97.69 93 VAL A C 1
ATOM 700 O O . VAL A 1 93 ? 7.133 40.406 21.562 1 97.69 93 VAL A O 1
ATOM 703 N N . CYS A 1 94 ? 7.414 41.031 19.5 1 98.12 94 CYS A N 1
ATOM 704 C CA . CYS A 1 94 ? 6.336 40.281 18.906 1 98.12 94 CYS A CA 1
ATOM 705 C C . CYS A 1 94 ? 6.887 39.25 17.891 1 98.12 94 CYS A C 1
ATOM 707 O O . CYS A 1 94 ? 7.348 39.656 16.812 1 98.12 94 CYS A O 1
ATOM 709 N N . SER A 1 95 ? 6.828 38.031 18.281 1 98.62 95 SER A N 1
ATOM 710 C CA . SER A 1 95 ? 7.223 36.969 17.359 1 98.62 95 SER A CA 1
ATOM 711 C C . SER A 1 95 ? 6.133 36.719 16.312 1 98.62 95 SER A C 1
ATOM 713 O O . SER A 1 95 ? 4.988 36.438 16.672 1 98.62 95 SER A O 1
ATOM 715 N N . LEU A 1 96 ? 6.477 36.906 15.078 1 98.75 96 LEU A N 1
ATOM 716 C CA . LEU A 1 96 ? 5.602 36.594 13.953 1 98.75 96 LEU A CA 1
ATOM 717 C C . LEU A 1 96 ? 5.953 35.25 13.336 1 98.75 96 LEU A C 1
ATOM 719 O O . LEU A 1 96 ? 7.004 35.094 12.711 1 98.75 96 LEU A O 1
ATOM 723 N N . TYR A 1 97 ? 5.012 34.281 13.477 1 98.69 97 TYR A N 1
ATOM 724 C CA . TYR A 1 97 ? 5.32 32.906 13.109 1 98.69 97 TYR A CA 1
ATOM 725 C C . TYR A 1 97 ? 4.789 32.594 11.711 1 98.69 97 TYR A C 1
ATOM 727 O O . TYR A 1 97 ? 3.629 32.844 11.406 1 98.69 97 TYR A O 1
ATOM 735 N N . PHE A 1 98 ? 5.691 31.922 10.945 1 98.62 98 PHE A N 1
ATOM 736 C CA . PHE A 1 98 ? 5.387 31.391 9.625 1 98.62 98 PHE A CA 1
ATOM 737 C C . PHE A 1 98 ? 5.98 30 9.445 1 98.62 98 PHE A C 1
ATOM 739 O O . PHE A 1 98 ? 7.09 29.719 9.914 1 98.62 98 PHE A O 1
ATOM 746 N N . HIS A 1 99 ? 5.227 29.094 8.844 1 98.25 99 HIS A N 1
ATOM 747 C CA . HIS A 1 99 ? 5.91 27.938 8.305 1 98.25 99 HIS A CA 1
ATOM 748 C C . HIS A 1 99 ? 6.254 28.125 6.832 1 98.25 99 HIS A C 1
ATOM 750 O O . HIS A 1 99 ? 5.477 28.719 6.082 1 98.25 99 HIS A O 1
ATOM 756 N N . VAL A 1 100 ? 7.422 27.656 6.461 1 98.25 100 VAL A N 1
ATOM 757 C CA . VAL A 1 100 ? 7.922 27.969 5.125 1 98.25 100 VAL A CA 1
ATOM 758 C C . VAL A 1 100 ? 7.613 26.812 4.176 1 98.25 100 VAL A C 1
ATOM 760 O O . VAL A 1 100 ? 7.648 26.969 2.953 1 98.25 100 VAL A O 1
ATOM 763 N N . ASP A 1 101 ? 7.355 25.625 4.785 1 97.12 101 ASP A N 1
ATOM 764 C CA . ASP A 1 101 ? 7.059 24.469 3.945 1 97.12 101 ASP A CA 1
ATOM 765 C C . ASP A 1 101 ? 5.645 24.547 3.375 1 97.12 101 ASP A C 1
ATOM 767 O O . ASP A 1 101 ? 4.789 25.25 3.924 1 97.12 101 ASP A O 1
ATOM 771 N N . THR A 1 102 ? 5.488 23.922 2.195 1 96.19 102 THR A N 1
ATOM 772 C CA . THR A 1 102 ? 4.184 23.688 1.586 1 96.19 102 THR A CA 1
ATOM 773 C C . THR A 1 102 ? 3.941 22.188 1.371 1 96.19 102 THR A C 1
ATOM 775 O O . THR A 1 102 ? 4.879 21.391 1.438 1 96.19 102 THR A O 1
ATOM 778 N N . VAL A 1 103 ? 2.658 21.844 1.228 1 92.81 103 VAL A N 1
ATOM 779 C CA . VAL A 1 103 ? 2.41 20.484 0.752 1 92.81 103 VAL A CA 1
ATOM 780 C C . VAL A 1 103 ? 2.867 20.344 -0.699 1 92.81 103 VAL A C 1
ATOM 782 O O . VAL A 1 103 ? 2.988 21.344 -1.411 1 92.81 103 VAL A O 1
ATOM 785 N N . PRO A 1 104 ? 3.156 19.172 -1.141 1 92.19 104 PRO A N 1
ATOM 786 C CA . PRO A 1 104 ? 3.492 18.984 -2.555 1 92.19 104 PRO A CA 1
ATOM 787 C C . PRO A 1 104 ? 2.377 19.453 -3.488 1 92.19 104 PRO A C 1
ATOM 789 O O . PRO A 1 104 ? 1.199 19.391 -3.125 1 92.19 104 PRO A O 1
ATOM 792 N N . PRO A 1 105 ? 2.746 19.984 -4.664 1 92.12 105 PRO A N 1
ATOM 793 C CA . PRO A 1 105 ? 1.728 20.547 -5.562 1 92.12 105 PRO A CA 1
ATOM 794 C C . PRO A 1 105 ? 0.668 19.516 -5.953 1 92.12 105 PRO A C 1
ATOM 796 O O . PRO A 1 105 ? -0.517 19.844 -6.043 1 92.12 105 PRO A O 1
ATOM 799 N N . GLY A 1 106 ? 1.163 18.312 -6.066 1 89 106 GLY A N 1
ATOM 800 C CA . GLY A 1 106 ? 0.207 17.328 -6.547 1 89 106 GLY A CA 1
ATOM 801 C C . GLY A 1 106 ? -0.198 17.547 -7.992 1 89 106 GLY A C 1
ATOM 802 O O . GLY A 1 106 ? 0.528 18.188 -8.758 1 89 106 GLY A O 1
ATOM 803 N N . ASP A 1 107 ? -1.424 16.953 -8.422 1 88.5 107 ASP A N 1
ATOM 804 C CA . ASP A 1 107 ? -1.881 17 -9.812 1 88.5 107 ASP A CA 1
ATOM 805 C C . ASP A 1 107 ? -3.061 17.953 -9.969 1 88.5 107 ASP A C 1
ATOM 807 O O . ASP A 1 107 ? -3.592 18.453 -8.977 1 88.5 107 ASP A O 1
ATOM 811 N N . GLY A 1 108 ? -3.365 18.344 -11.203 1 91.69 108 GLY A N 1
ATOM 812 C CA . GLY A 1 108 ? -4.613 19.031 -11.484 1 91.69 108 GLY A CA 1
ATOM 813 C C . GLY A 1 108 ? -4.453 20.547 -11.602 1 91.69 108 GLY A C 1
ATOM 814 O O . GLY A 1 108 ? -5.438 21.281 -11.562 1 91.69 108 GLY A O 1
ATOM 815 N N . TRP A 1 109 ? -3.273 21.031 -11.703 1 94.69 109 TRP A N 1
ATOM 816 C CA . TRP A 1 109 ? -3.025 22.469 -11.781 1 94.69 109 TRP A CA 1
ATOM 817 C C . TRP A 1 109 ? -3.32 23 -13.18 1 94.69 109 TRP A C 1
ATOM 819 O O . TRP A 1 109 ? -2.994 22.344 -14.172 1 94.69 109 TRP A O 1
ATOM 829 N N . ASN A 1 110 ? -3.979 24.109 -13.172 1 96.25 110 ASN A N 1
ATOM 830 C CA . ASN A 1 110 ? -4.172 24.844 -14.422 1 96.25 110 ASN A CA 1
ATOM 831 C C . ASN A 1 110 ? -3.014 25.797 -14.703 1 96.25 110 ASN A C 1
ATOM 833 O O . ASN A 1 110 ? -2.818 26.219 -15.836 1 96.25 110 ASN A O 1
ATOM 837 N N . HIS A 1 111 ? -2.32 26.188 -13.656 1 96.25 111 HIS A N 1
ATOM 838 C CA . HIS A 1 111 ? -1.134 27.047 -13.695 1 96.25 111 HIS A CA 1
ATOM 839 C C . HIS A 1 111 ? 0.036 26.391 -12.969 1 96.25 111 HIS A C 1
ATOM 841 O O . HIS A 1 111 ? -0.166 25.547 -12.086 1 96.25 111 HIS A O 1
ATOM 847 N N . PRO A 1 112 ? 1.251 26.719 -13.422 1 97.19 112 PRO A N 1
ATOM 848 C CA . PRO A 1 112 ? 2.375 26.094 -12.711 1 97.19 112 PRO A CA 1
ATOM 849 C C . PRO A 1 112 ? 2.377 26.406 -11.219 1 97.19 112 PRO A C 1
ATOM 851 O O . PRO A 1 112 ? 2.301 27.578 -10.828 1 97.19 112 PRO A O 1
ATOM 854 N N . PRO A 1 113 ? 2.486 25.453 -10.406 1 97.94 113 PRO A N 1
ATOM 855 C CA . PRO A 1 113 ? 2.332 25.641 -8.961 1 97.94 113 PRO A CA 1
ATOM 856 C C . PRO A 1 113 ? 3.447 26.5 -8.359 1 97.94 113 PRO A C 1
ATOM 858 O O . PRO A 1 113 ? 3.236 27.156 -7.344 1 97.94 113 PRO A O 1
ATOM 861 N N . LEU A 1 114 ? 4.676 26.562 -8.953 1 98.12 114 LEU A N 1
ATOM 862 C CA . LEU A 1 114 ? 5.824 27.25 -8.375 1 98.12 114 LEU A CA 1
ATOM 863 C C . LEU A 1 114 ? 6.102 28.562 -9.102 1 98.12 114 LEU A C 1
ATOM 865 O O . LEU A 1 114 ? 7.215 29.094 -9.039 1 98.12 114 LEU A O 1
ATOM 869 N N . GLN A 1 115 ? 5.117 29.016 -9.789 1 98 115 GLN A N 1
ATOM 870 C CA . GLN A 1 115 ? 5.113 30.328 -10.43 1 98 115 GLN A CA 1
ATOM 871 C C . GLN A 1 115 ? 3.855 31.109 -10.07 1 98 115 GLN A C 1
ATOM 873 O O . GLN A 1 115 ? 2.74 30.609 -10.242 1 98 115 GLN A O 1
ATOM 878 N N . LEU A 1 116 ? 4.117 32.281 -9.617 1 98.06 116 LEU A N 1
ATOM 879 C CA . LEU A 1 116 ? 2.965 33.125 -9.281 1 98.06 116 LEU A CA 1
ATOM 880 C C . LEU A 1 116 ? 2.229 33.562 -10.531 1 98.06 116 LEU A C 1
ATOM 882 O O . LEU A 1 116 ? 2.826 34.188 -11.422 1 98.06 116 LEU A O 1
ATOM 886 N N . THR A 1 117 ? 0.972 33.219 -10.602 1 97.94 117 THR A N 1
ATOM 887 C CA . THR A 1 117 ? 0.134 33.594 -11.727 1 97.94 117 THR A CA 1
ATOM 888 C C . THR A 1 117 ? -1.004 34.5 -11.258 1 97.94 117 THR A C 1
ATOM 890 O O . THR A 1 117 ? -1.716 34.188 -10.312 1 97.94 117 THR A O 1
ATOM 893 N N . GLU A 1 118 ? -1.103 35.656 -11.852 1 96.06 118 GLU A N 1
ATOM 894 C CA . GLU A 1 118 ? -2.248 36.5 -11.602 1 96.06 118 GLU A CA 1
ATOM 895 C C . GLU A 1 118 ? -3.332 36.312 -12.656 1 96.06 118 GLU A C 1
ATOM 897 O O . GLU A 1 118 ? -3.111 36.594 -13.836 1 96.06 118 GLU A O 1
ATOM 902 N N . ALA A 1 119 ? -4.434 35.75 -12.203 1 95.12 119 ALA A N 1
ATOM 903 C CA . ALA A 1 119 ? -5.555 35.5 -13.102 1 95.12 119 ALA A CA 1
ATOM 904 C C . ALA A 1 119 ? -6.887 35.75 -12.391 1 95.12 119 ALA A C 1
ATOM 906 O O . ALA A 1 119 ? -7.133 35.156 -11.328 1 95.12 119 ALA A O 1
ATOM 907 N N . ASP A 1 120 ? -7.773 36.656 -12.984 1 93.5 120 ASP A N 1
ATOM 908 C CA . ASP A 1 120 ? -9.133 36.875 -12.508 1 93.5 120 ASP A CA 1
ATOM 909 C C . ASP A 1 120 ? -9.133 37.375 -11.062 1 93.5 120 ASP A C 1
ATOM 911 O O . ASP A 1 120 ? -9.867 36.875 -10.219 1 93.5 120 ASP A O 1
ATOM 915 N N . GLY A 1 121 ? -8.203 38.25 -10.758 1 93.44 121 GLY A N 1
ATOM 916 C CA . GLY A 1 121 ? -8.141 38.844 -9.438 1 93.44 121 GLY A CA 1
ATOM 917 C C . GLY A 1 121 ? -7.504 37.969 -8.391 1 93.44 121 GLY A C 1
ATOM 918 O O . GLY A 1 121 ? -7.473 38.312 -7.211 1 93.44 121 GLY A O 1
ATOM 919 N N . LYS A 1 122 ? -7.035 36.781 -8.883 1 97.25 122 LYS A N 1
ATOM 920 C CA . LYS A 1 122 ? -6.422 35.781 -7.984 1 97.25 122 LYS A CA 1
ATOM 921 C C . LYS A 1 122 ? -4.91 35.719 -8.188 1 97.25 122 LYS A C 1
ATOM 923 O O . LYS A 1 122 ? -4.422 35.969 -9.297 1 97.25 122 LYS A O 1
ATOM 928 N N . LEU A 1 123 ? -4.254 35.562 -7.141 1 98.19 123 LEU A N 1
ATOM 929 C CA . LEU A 1 123 ? -2.832 35.25 -7.16 1 98.19 123 LEU A CA 1
ATOM 930 C C . LEU A 1 123 ? -2.619 33.75 -6.883 1 98.19 123 LEU A C 1
ATOM 932 O O . LEU A 1 123 ? -2.615 33.344 -5.727 1 98.19 123 LEU A O 1
ATOM 936 N N . ILE A 1 124 ? -2.373 33.062 -7.984 1 98.38 124 ILE A N 1
ATOM 937 C CA . ILE A 1 124 ? -2.404 31.609 -7.949 1 98.38 124 ILE A CA 1
ATOM 938 C C . ILE A 1 124 ? -0.984 31.062 -7.82 1 98.38 124 ILE A C 1
ATOM 940 O O . ILE A 1 124 ? -0.08 31.5 -8.539 1 98.38 124 ILE A O 1
ATOM 944 N N . GLY A 1 125 ? -0.821 30.172 -6.883 1 98.44 125 GLY A N 1
ATOM 945 C CA . GLY A 1 125 ? 0.433 29.469 -6.641 1 98.44 125 GLY A CA 1
ATOM 946 C C . GLY A 1 125 ? 0.439 28.688 -5.34 1 98.44 125 GLY A C 1
ATOM 947 O O . GLY A 1 125 ? -0.293 29.031 -4.406 1 98.44 125 GLY A O 1
ATOM 948 N N . ARG A 1 126 ? 1.291 27.656 -5.285 1 98.06 126 ARG A N 1
ATOM 949 C CA . ARG A 1 126 ? 1.398 26.875 -4.055 1 98.06 126 ARG A CA 1
ATOM 950 C C . ARG A 1 126 ? 2.033 27.703 -2.939 1 98.06 126 ARG A C 1
ATOM 952 O O . ARG A 1 126 ? 3.172 28.156 -3.066 1 98.06 126 ARG A O 1
ATOM 959 N N . GLY A 1 127 ? 1.261 27.953 -1.876 1 97.62 127 GLY A N 1
ATOM 960 C CA . GLY A 1 127 ? 1.773 28.688 -0.73 1 97.62 127 GLY A CA 1
ATOM 961 C C . GLY A 1 127 ? 1.271 30.125 -0.665 1 97.62 127 GLY A C 1
ATOM 962 O O . GLY A 1 127 ? 1.533 30.828 0.307 1 97.62 127 GLY A O 1
ATOM 963 N N . THR A 1 128 ? 0.48 30.516 -1.631 1 98.38 128 THR A N 1
ATOM 964 C CA . THR A 1 128 ? 0.035 31.906 -1.639 1 98.38 128 THR A CA 1
ATOM 965 C C . THR A 1 128 ? -0.858 32.188 -0.436 1 98.38 128 THR A C 1
ATOM 967 O O . THR A 1 128 ? -0.713 33.219 0.218 1 98.38 128 THR A O 1
ATOM 970 N N . ALA A 1 129 ? -1.74 31.219 -0.154 1 97.81 129 ALA A N 1
ATOM 971 C CA . ALA A 1 129 ? -2.637 31.375 0.988 1 97.81 129 ALA A CA 1
ATOM 972 C C . ALA A 1 129 ? -2.076 30.688 2.229 1 97.81 129 ALA A C 1
ATOM 974 O O . ALA A 1 129 ? -2.318 31.125 3.354 1 97.81 129 ALA A O 1
ATOM 975 N N . ASP A 1 130 ? -1.231 29.688 2.162 1 96.31 130 ASP A N 1
ATOM 976 C CA . ASP A 1 130 ? -0.741 28.844 3.244 1 96.31 130 ASP A CA 1
ATOM 977 C C . ASP A 1 130 ? 0.738 28.516 3.055 1 96.31 130 ASP A C 1
ATOM 979 O O . ASP A 1 130 ? 1.08 27.453 2.52 1 96.31 130 ASP A O 1
ATOM 983 N N . MET A 1 131 ? 1.682 29.406 3.324 1 96.75 131 MET A N 1
ATOM 984 C CA . MET A 1 131 ? 1.267 30.703 3.838 1 96.75 131 MET A CA 1
ATOM 985 C C . MET A 1 131 ? 2.301 31.781 3.506 1 96.75 131 MET A C 1
ATOM 987 O O . MET A 1 131 ? 2.51 32.719 4.285 1 96.75 131 MET A O 1
ATOM 991 N N . LYS A 1 132 ? 3.037 31.562 2.377 1 98.56 132 LYS A N 1
ATOM 992 C CA . LYS A 1 132 ? 4.07 32.5 1.963 1 98.56 132 LYS A CA 1
ATOM 993 C C . LYS A 1 132 ? 3.482 33.875 1.701 1 98.56 132 LYS A C 1
ATOM 995 O O . LYS A 1 132 ? 4.18 34.906 1.821 1 98.56 132 LYS A O 1
ATOM 1000 N N . GLY A 1 133 ? 2.236 33.938 1.378 1 98.5 133 GLY A N 1
ATOM 1001 C CA . GLY A 1 133 ? 1.556 35.219 1.251 1 98.5 133 GLY A CA 1
ATOM 1002 C C . GLY A 1 133 ? 1.593 36.031 2.523 1 98.5 133 GLY A C 1
ATOM 1003 O O . GLY A 1 133 ? 1.718 37.25 2.473 1 98.5 133 GLY A O 1
ATOM 1004 N N . SER A 1 134 ? 1.459 35.375 3.635 1 98.69 134 SER A N 1
ATOM 1005 C CA . SER A 1 134 ? 1.5 36.094 4.91 1 98.69 134 SER A CA 1
ATOM 1006 C C . SER A 1 134 ? 2.877 36.688 5.16 1 98.69 134 SER A C 1
ATOM 1008 O O . SER A 1 134 ? 2.992 37.75 5.773 1 98.69 134 SER A O 1
ATOM 1010 N N . ILE A 1 135 ? 3.92 36.031 4.688 1 98.75 135 ILE A N 1
ATOM 1011 C CA . ILE A 1 135 ? 5.273 36.562 4.797 1 98.75 135 ILE A CA 1
ATOM 1012 C C . ILE A 1 135 ? 5.398 37.844 3.938 1 98.75 135 ILE A C 1
ATOM 1014 O O . ILE A 1 135 ? 5.918 38.844 4.395 1 98.75 135 ILE A O 1
ATOM 1018 N N . ALA A 1 136 ? 4.891 37.719 2.766 1 98.5 136 ALA A N 1
ATOM 1019 C CA . ALA A 1 136 ? 4.926 38.875 1.864 1 98.5 136 ALA A CA 1
ATOM 1020 C C . ALA A 1 136 ? 4.195 40.062 2.467 1 98.5 136 ALA A C 1
ATOM 1022 O O . ALA A 1 136 ? 4.676 41.219 2.391 1 98.5 136 ALA A O 1
ATOM 1023 N N . ALA A 1 137 ? 3.045 39.781 3.021 1 98.38 137 ALA A N 1
ATOM 1024 C CA . ALA A 1 137 ? 2.277 40.844 3.676 1 98.38 137 ALA A CA 1
ATOM 1025 C C . ALA A 1 137 ? 3.076 41.5 4.809 1 98.38 137 ALA A C 1
ATOM 1027 O O . ALA A 1 137 ? 3.059 42.719 4.984 1 98.38 137 ALA A O 1
ATOM 1028 N N . THR A 1 138 ? 3.742 40.719 5.555 1 98.44 138 THR A N 1
ATOM 1029 C CA . THR A 1 138 ? 4.539 41.188 6.676 1 98.44 138 THR A CA 1
ATOM 1030 C C . THR A 1 138 ? 5.68 42.062 6.188 1 98.44 138 THR A C 1
ATOM 1032 O O . THR A 1 138 ? 5.926 43.156 6.746 1 98.44 138 THR A O 1
ATOM 1035 N N . LEU A 1 139 ? 6.379 41.625 5.148 1 98.19 139 LEU A N 1
ATOM 1036 C CA . LEU A 1 139 ? 7.461 42.438 4.59 1 98.19 139 LEU A CA 1
ATOM 1037 C C . LEU A 1 139 ? 6.945 43.781 4.098 1 98.19 139 LEU A C 1
ATOM 1039 O O . LEU A 1 139 ? 7.605 44.781 4.277 1 98.19 139 LEU A O 1
ATOM 1043 N N . SER A 1 140 ? 5.809 43.75 3.502 1 98 140 SER A N 1
ATOM 1044 C CA . SER A 1 140 ? 5.203 44.969 3.035 1 98 140 SER A CA 1
ATOM 1045 C C . SER A 1 140 ? 4.91 45.938 4.199 1 98 140 SER A C 1
ATOM 1047 O O . SER A 1 140 ? 5.137 47.125 4.098 1 98 140 SER A O 1
ATOM 1049 N N . ALA A 1 141 ? 4.367 45.406 5.266 1 97.94 141 ALA A N 1
ATOM 1050 C CA . ALA A 1 141 ? 4.094 46.188 6.461 1 97.94 141 ALA A CA 1
ATOM 1051 C C . ALA A 1 141 ? 5.371 46.844 7.004 1 97.94 141 ALA A C 1
ATOM 1053 O O . ALA A 1 141 ? 5.387 48.031 7.332 1 97.94 141 ALA A O 1
ATOM 1054 N N . LEU A 1 142 ? 6.406 46.062 7.07 1 97.44 142 LEU A N 1
ATOM 1055 C CA . LEU A 1 142 ? 7.672 46.562 7.613 1 97.44 142 LEU A CA 1
ATOM 1056 C C . LEU A 1 142 ? 8.297 47.594 6.691 1 97.44 142 LEU A C 1
ATOM 1058 O O . LEU A 1 142 ? 8.914 48.562 7.16 1 97.44 142 LEU A O 1
ATOM 1062 N N . ARG A 1 143 ? 8.188 47.375 5.414 1 97.25 143 ARG A N 1
ATOM 1063 C CA . ARG A 1 143 ? 8.688 48.375 4.469 1 97.25 143 ARG A CA 1
ATOM 1064 C C . ARG A 1 143 ? 7.965 49.719 4.645 1 97.25 143 ARG A C 1
ATOM 1066 O O . ARG A 1 143 ? 8.578 50.781 4.516 1 97.25 143 ARG A O 1
ATOM 1073 N N . ALA A 1 144 ? 6.684 49.625 4.805 1 97.19 144 ALA A N 1
ATOM 1074 C CA . ALA A 1 144 ? 5.91 50.844 5.039 1 97.19 144 ALA A CA 1
ATOM 1075 C C . ALA A 1 144 ? 6.363 51.531 6.316 1 97.19 144 ALA A C 1
ATOM 1077 O O . ALA A 1 144 ? 6.492 52.75 6.344 1 97.19 144 ALA A O 1
ATOM 1078 N N . ALA A 1 145 ? 6.547 50.781 7.371 1 96.5 145 ALA A N 1
ATOM 1079 C CA . ALA A 1 145 ? 7.039 51.344 8.617 1 96.5 145 ALA A CA 1
ATOM 1080 C C . ALA A 1 145 ? 8.375 52.062 8.414 1 96.5 145 ALA A C 1
ATOM 1082 O O . ALA A 1 145 ? 8.586 53.156 8.938 1 96.5 145 ALA A O 1
ATOM 1083 N N . ALA A 1 146 ? 9.25 51.438 7.684 1 94.62 146 ALA A N 1
ATOM 1084 C CA . ALA A 1 146 ? 10.57 52 7.414 1 94.62 146 ALA A CA 1
ATOM 1085 C C . ALA A 1 146 ? 10.469 53.25 6.566 1 94.62 146 ALA A C 1
ATOM 1087 O O . ALA A 1 146 ? 11.164 54.25 6.824 1 94.62 146 ALA A O 1
ATOM 1088 N N . ARG A 1 147 ? 9.609 53.188 5.57 1 94.62 147 ARG A N 1
ATOM 1089 C CA . ARG A 1 147 ? 9.445 54.312 4.652 1 94.62 147 ARG A CA 1
ATOM 1090 C C . ARG A 1 147 ? 9.039 55.594 5.398 1 94.62 147 ARG A C 1
ATOM 1092 O O . ARG A 1 147 ? 9.453 56.688 5.031 1 94.62 147 ARG A O 1
ATOM 1099 N N . PHE A 1 148 ? 8.32 55.438 6.461 1 94.88 148 PHE A N 1
ATOM 1100 C CA . PHE A 1 148 ? 7.785 56.594 7.164 1 94.88 148 PHE A CA 1
ATOM 1101 C C . PHE A 1 148 ? 8.414 56.719 8.547 1 94.88 148 PHE A C 1
ATOM 1103 O O . PHE A 1 148 ? 7.941 57.5 9.375 1 94.88 148 PHE A O 1
ATOM 1110 N N . ASN A 1 149 ? 9.453 55.969 8.852 1 93.69 149 ASN A N 1
ATOM 1111 C CA . ASN A 1 149 ? 10.164 55.969 10.125 1 93.69 149 ASN A CA 1
ATOM 1112 C C . ASN A 1 149 ? 9.203 55.875 11.305 1 93.69 149 ASN A C 1
ATOM 1114 O O . ASN A 1 149 ? 9.266 56.688 12.227 1 93.69 149 ASN A O 1
ATOM 1118 N N . LEU A 1 150 ? 8.289 54.938 11.211 1 94.69 150 LEU A N 1
ATOM 1119 C CA . LEU A 1 150 ? 7.277 54.812 12.25 1 94.69 150 LEU A CA 1
ATOM 1120 C C . LEU A 1 150 ? 7.871 54.188 13.516 1 94.69 150 LEU A C 1
ATOM 1122 O O . LEU A 1 150 ? 8.594 53.188 13.445 1 94.69 150 LEU A O 1
ATOM 1126 N N . PRO A 1 151 ? 7.566 54.844 14.625 1 94.5 151 PRO A N 1
ATOM 1127 C CA . PRO A 1 151 ? 7.906 54.125 15.867 1 94.5 151 PRO A CA 1
ATOM 1128 C C . PRO A 1 151 ? 7.074 52.875 16.062 1 94.5 151 PRO A C 1
ATOM 1130 O O . PRO A 1 151 ? 5.875 52.844 15.766 1 94.5 151 PRO A O 1
ATOM 1133 N N . LEU A 1 152 ? 7.719 51.844 16.531 1 96 152 LEU A N 1
ATOM 1134 C CA . LEU A 1 152 ? 7.031 50.594 16.734 1 96 152 LEU A CA 1
ATOM 1135 C C . LEU A 1 152 ? 6.766 50.344 18.219 1 96 152 LEU A C 1
ATOM 1137 O O . LEU A 1 152 ? 7.602 50.656 19.062 1 96 152 LEU A O 1
ATOM 1141 N N . ARG A 1 153 ? 5.582 49.875 18.453 1 96.06 153 ARG A N 1
ATOM 1142 C CA . ARG A 1 153 ? 5.238 49.438 19.812 1 96.06 153 ARG A CA 1
ATOM 1143 C C . ARG A 1 153 ? 5.91 48.125 20.156 1 96.06 153 ARG A C 1
ATOM 1145 O O . ARG A 1 153 ? 6.332 47.906 21.297 1 96.06 153 ARG A O 1
ATOM 1152 N N . TYR A 1 154 ? 5.938 47.281 19.234 1 97.06 154 TYR A N 1
ATOM 1153 C CA . TYR A 1 154 ? 6.547 45.969 19.391 1 97.06 154 TYR A CA 1
ATOM 1154 C C . TYR A 1 154 ? 7.691 45.75 18.406 1 97.06 154 TYR A C 1
ATOM 1156 O O . TYR A 1 154 ? 7.648 46.281 17.281 1 97.06 154 TYR A O 1
ATOM 1164 N N . CYS A 1 155 ? 8.68 45.062 18.859 1 96.88 155 CYS A N 1
ATOM 1165 C CA . CYS A 1 155 ? 9.789 44.688 17.984 1 96.88 155 CYS A CA 1
ATOM 1166 C C . CYS A 1 155 ? 9.477 43.375 17.25 1 96.88 155 CYS A C 1
ATOM 1168 O O . CYS A 1 155 ? 9.352 42.344 17.875 1 96.88 155 CYS A O 1
ATOM 1170 N N . PRO A 1 156 ? 9.352 43.469 15.938 1 98.12 156 PRO A N 1
ATOM 1171 C CA . PRO A 1 156 ? 9.008 42.25 15.219 1 98.12 156 PRO A CA 1
ATOM 1172 C C . PRO A 1 156 ? 10.18 41.281 15.125 1 98.12 156 PRO A C 1
ATOM 1174 O O . PRO A 1 156 ? 11.312 41.688 14.891 1 98.12 156 PRO A O 1
ATOM 1177 N N . SER A 1 157 ? 9.945 40.094 15.406 1 98.56 157 SER A N 1
ATOM 1178 C CA . SER A 1 157 ? 10.82 38.938 15.164 1 98.56 157 SER A CA 1
ATOM 1179 C C . SER A 1 157 ? 10.141 37.906 14.273 1 98.56 157 SER A C 1
ATOM 1181 O O . SER A 1 157 ? 9.203 37.25 14.703 1 98.56 157 SER A O 1
ATOM 1183 N N . LEU A 1 158 ? 10.586 37.812 13.031 1 98.81 158 LEU A N 1
ATOM 1184 C CA . LEU A 1 158 ? 10.008 36.844 12.102 1 98.81 158 LEU A CA 1
ATOM 1185 C C . LEU A 1 158 ? 10.586 35.438 12.336 1 98.81 158 LEU A C 1
ATOM 1187 O O . LEU A 1 158 ? 11.805 35.25 12.273 1 98.81 158 LEU A O 1
ATOM 1191 N N . LEU A 1 159 ? 9.727 34.531 12.695 1 98.88 159 LEU A N 1
ATOM 1192 C CA . LEU A 1 159 ? 10.094 33.125 12.852 1 98.88 159 LEU A CA 1
ATOM 1193 C C . LEU A 1 159 ? 9.68 32.312 11.625 1 98.88 159 LEU A C 1
ATOM 1195 O O . LEU A 1 159 ? 8.516 31.922 11.5 1 98.88 159 LEU A O 1
ATOM 1199 N N . LEU A 1 160 ? 10.617 32.062 10.719 1 98.88 160 LEU A N 1
ATOM 1200 C CA . LEU A 1 160 ? 10.398 31.25 9.523 1 98.88 160 LEU A CA 1
ATOM 1201 C C . LEU A 1 160 ? 10.789 29.797 9.773 1 98.88 160 LEU A C 1
ATOM 1203 O O . LEU A 1 160 ? 11.969 29.453 9.781 1 98.88 160 LEU A O 1
ATOM 1207 N N . CYS A 1 161 ? 9.734 28.922 9.898 1 98.69 161 CYS A N 1
ATOM 1208 C CA . CYS A 1 161 ? 9.977 27.609 10.492 1 98.69 161 CYS A CA 1
ATOM 1209 C C . CYS A 1 161 ? 9.648 26.5 9.492 1 98.69 161 CYS A C 1
ATOM 1211 O O . CYS A 1 161 ? 8.828 26.688 8.594 1 98.69 161 CYS A O 1
ATOM 1213 N N . THR A 1 162 ? 10.305 25.328 9.719 1 97.81 162 THR A N 1
ATOM 1214 C CA . THR A 1 162 ? 10.203 24.188 8.812 1 97.81 162 THR A CA 1
ATOM 1215 C C . THR A 1 162 ? 9.164 23.188 9.32 1 97.81 162 THR A C 1
ATOM 1217 O O . THR A 1 162 ? 8.836 23.172 10.508 1 97.81 162 THR A O 1
ATOM 1220 N N . ASP A 1 163 ? 8.57 22.359 8.484 1 95.25 163 ASP A N 1
ATOM 1221 C CA . ASP A 1 163 ? 7.977 21.031 8.695 1 95.25 163 ASP A CA 1
ATOM 1222 C C . ASP A 1 163 ? 6.625 21.156 9.398 1 95.25 163 ASP A C 1
ATOM 1224 O O . ASP A 1 163 ? 6.266 20.281 10.203 1 95.25 163 ASP A O 1
ATOM 1228 N N . GLU A 1 164 ? 5.859 22.203 9.164 1 93.38 164 GLU A N 1
ATOM 1229 C CA . GLU A 1 164 ? 4.512 22.312 9.719 1 93.38 164 GLU A CA 1
ATOM 1230 C C . GLU A 1 164 ? 3.551 21.359 9.023 1 93.38 164 GLU A C 1
ATOM 1232 O O . GLU A 1 164 ? 2.686 20.766 9.664 1 93.38 164 GLU A O 1
ATOM 123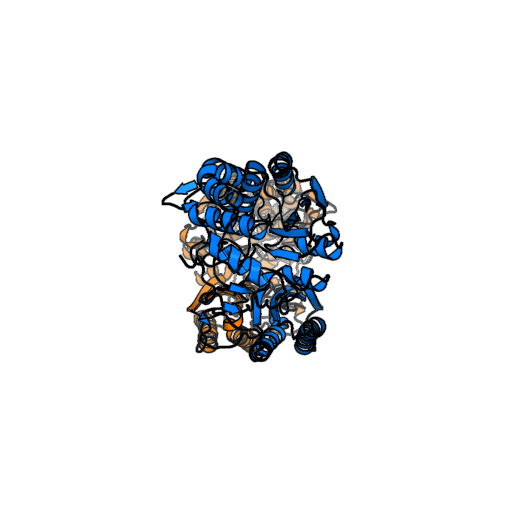7 N N . GLU A 1 165 ? 3.695 21.031 7.797 1 86.94 165 GLU A N 1
ATOM 1238 C CA . GLU A 1 165 ? 2.727 20.359 6.941 1 86.94 165 GLU A CA 1
ATOM 1239 C C . GLU A 1 165 ? 2.752 18.844 7.164 1 86.94 165 GLU A C 1
ATOM 1241 O O . GLU A 1 165 ? 1.88 18.125 6.676 1 86.94 165 GLU A O 1
ATOM 1246 N N . GLY A 1 166 ? 3.691 18.344 7.938 1 80.25 166 GLY A N 1
ATOM 1247 C CA . GLY A 1 166 ? 3.684 16.891 8.102 1 80.25 166 GLY A CA 1
ATOM 1248 C C . GLY A 1 166 ? 4.926 16.359 8.789 1 80.25 166 GLY A C 1
ATOM 1249 O O . GLY A 1 166 ? 5.055 15.164 9.016 1 80.25 166 GLY A O 1
ATOM 1250 N N . GLY A 1 167 ? 5.77 17.203 9.156 1 78.81 167 GLY A N 1
ATOM 1251 C CA . GLY A 1 167 ? 6.992 16.734 9.797 1 78.81 167 GLY A CA 1
ATOM 1252 C C . GLY A 1 167 ? 6.777 16.234 11.211 1 78.81 167 GLY A C 1
ATOM 1253 O O . GLY A 1 167 ? 5.859 16.688 11.898 1 78.81 167 GLY A O 1
ATOM 1254 N N . PHE A 1 168 ? 7.617 15.328 11.594 1 85.12 168 PHE A N 1
ATOM 1255 C CA . PHE A 1 168 ? 7.574 14.719 12.922 1 85.12 168 PHE A CA 1
ATOM 1256 C C . PHE A 1 168 ? 7.914 15.734 14 1 85.12 168 PHE A C 1
ATOM 1258 O O . PHE A 1 168 ? 7.406 15.656 15.117 1 85.12 168 PHE A O 1
ATOM 1265 N N . TYR A 1 169 ? 8.734 16.672 13.617 1 94.06 169 TYR A N 1
ATOM 1266 C CA . TYR A 1 169 ? 9.258 17.656 14.555 1 94.06 169 TYR A CA 1
ATOM 1267 C C . TYR A 1 169 ? 9.305 19.047 13.93 1 94.06 169 TYR A C 1
ATOM 1269 O O . TYR A 1 169 ? 10.359 19.5 13.477 1 94.06 169 TYR A O 1
ATOM 1277 N N . PRO A 1 170 ? 8.203 19.75 13.992 1 96 170 PRO A N 1
ATOM 1278 C CA . PRO A 1 170 ? 8.148 21.062 13.359 1 96 170 PRO A CA 1
ATOM 1279 C C . PRO A 1 170 ? 9.195 22.031 13.93 1 96 170 PRO A C 1
ATOM 1281 O O . PRO A 1 170 ? 9.508 21.969 15.117 1 96 170 PRO A O 1
ATOM 1284 N N . GLY A 1 171 ? 9.711 22.891 13.078 1 98 171 GLY A N 1
ATOM 1285 C CA . GLY A 1 171 ? 10.758 23.828 13.469 1 98 171 GLY A CA 1
ATOM 1286 C C . GLY A 1 171 ? 10.367 24.688 14.648 1 98 171 GLY A C 1
ATOM 1287 O O . GLY A 1 171 ? 11.188 24.953 15.523 1 98 171 GLY A O 1
ATOM 1288 N N . ILE A 1 172 ? 9.141 25.109 14.727 1 98.38 172 ILE A N 1
ATOM 1289 C CA . ILE A 1 172 ? 8.695 26.016 15.789 1 98.38 172 ILE A CA 1
ATOM 1290 C C . ILE A 1 172 ? 8.766 25.297 17.141 1 98.38 172 ILE A C 1
ATOM 1292 O O . ILE A 1 172 ? 9.016 25.922 18.172 1 98.38 172 ILE A O 1
ATOM 1296 N N . ARG A 1 173 ? 8.492 24 17.125 1 97.94 173 ARG A N 1
ATOM 1297 C CA . ARG A 1 173 ? 8.664 23.219 18.344 1 97.94 173 ARG A CA 1
ATOM 1298 C C . ARG A 1 173 ? 10.086 23.312 18.875 1 97.94 173 ARG A C 1
ATOM 1300 O O . ARG A 1 173 ? 10.305 23.562 20.062 1 97.94 173 ARG A O 1
ATOM 1307 N N . TYR A 1 174 ? 11.047 23.156 17.969 1 98.19 174 TYR A N 1
ATOM 1308 C CA . TYR A 1 174 ? 12.453 23.234 18.359 1 98.19 174 TYR A CA 1
ATOM 1309 C C . TYR A 1 174 ? 12.805 24.625 18.891 1 98.19 174 TYR A C 1
ATOM 1311 O O . TYR A 1 174 ? 13.445 24.75 19.922 1 98.19 174 TYR A O 1
ATOM 1319 N N . LEU A 1 175 ? 12.414 25.672 18.156 1 98.62 175 LEU A N 1
ATOM 1320 C CA . LEU A 1 175 ? 12.688 27.031 18.609 1 98.62 175 LEU A CA 1
ATOM 1321 C C . LEU A 1 175 ? 12.117 27.266 20 1 98.62 175 LEU A C 1
ATOM 1323 O O . LEU A 1 175 ? 12.781 27.859 20.859 1 98.62 175 LEU A O 1
ATOM 1327 N N . ALA A 1 176 ? 10.898 26.844 20.172 1 98.31 176 ALA A N 1
ATOM 1328 C CA . ALA A 1 176 ? 10.242 27.031 21.469 1 98.31 176 ALA A CA 1
ATOM 1329 C C . ALA A 1 176 ? 10.992 26.297 22.578 1 98.31 176 ALA A C 1
ATOM 1331 O O . ALA A 1 176 ? 11.258 26.859 23.641 1 98.31 176 ALA A O 1
ATOM 1332 N N . GLU A 1 177 ? 11.32 25.062 22.312 1 97.81 177 GLU A N 1
ATOM 1333 C CA . GLU A 1 177 ? 12.023 24.234 23.297 1 97.81 177 GLU A CA 1
ATOM 1334 C C . GLU A 1 177 ? 13.383 24.828 23.641 1 97.81 177 GLU A C 1
ATOM 1336 O O . GLU A 1 177 ? 13.859 24.703 24.766 1 97.81 177 GLU A O 1
ATOM 1341 N N . GLN A 1 178 ? 14.008 25.484 22.672 1 98 178 GLN A N 1
ATOM 1342 C CA . GLN A 1 178 ? 15.305 26.141 22.875 1 98 178 GLN A CA 1
ATOM 1343 C C . GLN A 1 178 ? 15.133 27.547 23.438 1 98 178 GLN A C 1
ATOM 1345 O O . GLN A 1 178 ? 16.109 28.281 23.578 1 98 178 GLN A O 1
ATOM 1350 N N . GLN A 1 179 ? 13.93 27.984 23.688 1 97.69 179 GLN A N 1
ATOM 1351 C CA . GLN A 1 179 ? 13.602 29.297 24.234 1 97.69 179 GLN A CA 1
ATOM 1352 C C . GLN A 1 179 ? 14.047 30.422 23.312 1 97.69 179 GLN A C 1
ATOM 1354 O O . GLN A 1 179 ? 14.625 31.406 23.75 1 97.69 179 GLN A O 1
ATOM 1359 N N . LEU A 1 180 ? 13.781 30.172 22.062 1 98.12 180 LEU A N 1
ATOM 1360 C CA . LEU A 1 180 ? 14.195 31.141 21.062 1 98.12 180 LEU A CA 1
ATOM 1361 C C . LEU A 1 180 ? 12.992 31.922 20.531 1 98.12 180 LEU A C 1
ATOM 1363 O O . LEU A 1 180 ? 13.133 32.781 19.641 1 98.12 180 LEU A O 1
ATOM 1367 N N . VAL A 1 181 ? 11.836 31.656 21.062 1 97.88 181 VAL A N 1
ATOM 1368 C CA . VAL A 1 181 ? 10.648 32.469 20.781 1 97.88 181 VAL A CA 1
ATOM 1369 C C . VAL A 1 181 ? 10.516 33.562 21.828 1 97.88 181 VAL A C 1
ATOM 1371 O O . VAL A 1 181 ? 10.195 33.312 22.984 1 97.88 181 VAL A O 1
ATOM 1374 N N . GLU A 1 182 ? 10.656 34.781 21.391 1 96.44 182 GLU A N 1
ATOM 1375 C CA . GLU A 1 182 ? 10.68 35.938 22.312 1 96.44 182 GLU A CA 1
ATOM 1376 C C . GLU A 1 182 ? 9.328 36.625 22.359 1 96.44 182 GLU A C 1
ATOM 1378 O O . GLU A 1 182 ? 8.648 36.75 21.328 1 96.44 182 GLU A O 1
ATOM 1383 N N . GLY A 1 183 ? 8.961 37.125 23.531 1 96.62 183 GLY A N 1
ATOM 1384 C CA . GLY A 1 183 ? 7.75 37.906 23.656 1 96.62 183 GLY A CA 1
ATOM 1385 C C . GLY A 1 183 ? 6.484 37.125 23.391 1 96.62 183 GLY A C 1
ATOM 1386 O O . GLY A 1 183 ? 6.375 35.969 23.828 1 96.62 183 GLY A O 1
ATOM 1387 N N . HIS A 1 184 ? 5.492 37.812 22.875 1 97.38 184 HIS A N 1
ATOM 1388 C CA . HIS A 1 184 ? 4.273 37.094 22.5 1 97.38 184 HIS A CA 1
ATOM 1389 C C . HIS A 1 184 ? 4.301 36.719 21.016 1 97.38 184 HIS A C 1
ATOM 1391 O O . HIS A 1 184 ? 5.176 37.156 20.281 1 97.38 184 HIS A O 1
ATOM 1397 N N . ILE A 1 185 ? 3.373 35.812 20.688 1 98.38 185 ILE A N 1
ATOM 1398 C CA . ILE A 1 185 ? 3.482 35.25 19.344 1 98.38 185 ILE A CA 1
ATOM 1399 C C . ILE A 1 185 ? 2.18 35.5 18.578 1 98.38 185 ILE A C 1
ATOM 1401 O O . ILE A 1 185 ? 1.092 35.375 19.141 1 98.38 185 ILE A O 1
ATOM 1405 N N . LEU A 1 186 ? 2.291 35.969 17.391 1 98.44 186 LEU A N 1
ATOM 1406 C CA . LEU A 1 186 ? 1.232 36.031 16.391 1 98.44 186 LEU A CA 1
ATOM 1407 C C . LEU A 1 186 ? 1.452 34.969 15.297 1 98.44 186 LEU A C 1
ATOM 1409 O O . LEU A 1 186 ? 2.385 35.094 14.5 1 98.44 186 LEU A O 1
ATOM 1413 N N . SER A 1 187 ? 0.591 33.938 15.305 1 98.19 187 SER A N 1
ATOM 1414 C CA . SER A 1 187 ? 0.667 32.875 14.312 1 98.19 187 SER A CA 1
ATOM 1415 C C . SER A 1 187 ? -0.172 33.188 13.086 1 98.19 187 SER A C 1
ATOM 1417 O O . SER A 1 187 ? -1.328 33.625 13.203 1 98.19 187 SER A O 1
ATOM 1419 N N . PHE A 1 188 ? 0.372 32.969 11.906 1 98.06 188 PHE A N 1
ATOM 1420 C CA . PHE A 1 188 ? -0.368 33.281 10.688 1 98.06 188 PHE A CA 1
ATOM 1421 C C . PHE A 1 188 ? -0.915 32 10.047 1 98.06 188 PHE A C 1
ATOM 1423 O O . PHE A 1 188 ? -1.185 31.969 8.844 1 98.06 188 PHE A O 1
ATOM 1430 N N . ASN A 1 189 ? -1.032 30.922 10.859 1 94.56 189 ASN A N 1
ATOM 1431 C CA . ASN A 1 189 ? -1.627 29.672 10.414 1 94.56 189 ASN A CA 1
ATOM 1432 C C . ASN A 1 189 ? -3.141 29.797 10.266 1 94.56 189 ASN A C 1
ATOM 1434 O O . ASN A 1 189 ? -3.801 28.844 9.82 1 94.56 189 ASN A O 1
ATOM 1438 N N . GLY A 1 190 ? -3.67 30.922 10.57 1 93.12 190 GLY A N 1
ATOM 1439 C CA . GLY A 1 190 ? -5.113 31.094 10.547 1 93.12 190 GLY A CA 1
ATOM 1440 C C . GLY A 1 190 ? -5.617 31.688 9.242 1 93.12 190 GLY A C 1
ATOM 1441 O O . GLY A 1 190 ? -4.949 31.594 8.211 1 93.12 190 GLY A O 1
ATOM 1442 N N . GLY A 1 191 ? -6.879 32.156 9.336 1 93.56 191 GLY A N 1
ATOM 1443 C CA . GLY A 1 191 ? -7.523 32.656 8.133 1 93.56 191 GLY A CA 1
ATOM 1444 C C . GLY A 1 191 ? -7.824 34.156 8.203 1 93.56 191 GLY A C 1
ATOM 1445 O O . GLY A 1 191 ? -7.523 34.812 9.211 1 93.56 191 GLY A O 1
ATOM 1446 N N . ALA A 1 192 ? -8.219 34.594 7.043 1 94.81 192 ALA A N 1
ATOM 1447 C CA . ALA A 1 192 ? -8.742 35.969 6.945 1 94.81 192 ALA A CA 1
ATOM 1448 C C . ALA A 1 192 ? -10.188 36.031 7.422 1 94.81 192 ALA A C 1
ATOM 1450 O O . ALA A 1 192 ? -11.102 36.219 6.613 1 94.81 192 ALA A O 1
ATOM 1451 N N . ALA A 1 193 ? -10.383 35.906 8.727 1 94.44 193 ALA A N 1
ATOM 1452 C CA . ALA A 1 193 ? -11.703 35.906 9.352 1 94.44 193 ALA A CA 1
ATOM 1453 C C . ALA A 1 193 ? -11.656 36.5 10.75 1 94.44 193 ALA A C 1
ATOM 1455 O O . ALA A 1 193 ? -10.609 36.531 11.391 1 94.44 193 ALA A O 1
ATOM 1456 N N . PRO A 1 194 ? -12.742 37.062 11.164 1 96.31 194 PRO A N 1
ATOM 1457 C CA . PRO A 1 194 ? -12.82 37.625 12.516 1 96.31 194 PRO A CA 1
ATOM 1458 C C . PRO A 1 194 ? -12.977 36.562 13.586 1 96.31 194 PRO A C 1
ATOM 1460 O O . PRO A 1 194 ? -14.039 36.438 14.211 1 96.31 194 PRO A O 1
ATOM 1463 N N . ARG A 1 195 ? -11.914 35.875 13.852 1 95.06 195 ARG A N 1
ATOM 1464 C CA . ARG A 1 195 ? -11.891 34.781 14.805 1 95.06 195 ARG A CA 1
ATOM 1465 C C . ARG A 1 195 ? -10.938 35.094 15.961 1 95.06 195 ARG A C 1
ATOM 1467 O O . ARG A 1 195 ? -9.844 35.594 15.75 1 95.06 195 ARG A O 1
ATOM 1474 N N . ILE A 1 196 ? -11.43 34.875 17.156 1 95.81 196 ILE A N 1
ATOM 1475 C CA . ILE A 1 196 ? -10.555 34.719 18.312 1 95.81 196 ILE A CA 1
ATOM 1476 C C . ILE A 1 196 ? -10.297 33.25 18.594 1 95.81 196 ILE A C 1
ATOM 1478 O O . ILE A 1 196 ? -11.227 32.5 18.859 1 95.81 196 ILE A O 1
ATOM 1482 N N . TRP A 1 197 ? -9.109 32.875 18.547 1 96.75 197 TRP A N 1
ATOM 1483 C CA . TRP A 1 197 ? -8.773 31.453 18.625 1 96.75 197 TRP A CA 1
ATOM 1484 C C . TRP A 1 197 ? -8.922 30.953 20.062 1 96.75 197 TRP A C 1
ATOM 1486 O O . TRP A 1 197 ? -8.375 31.547 21 1 96.75 197 TRP A O 1
ATOM 1496 N N . ALA A 1 198 ? -9.625 29.922 20.203 1 97.44 198 ALA A N 1
ATOM 1497 C CA . ALA A 1 198 ? -9.852 29.359 21.547 1 97.44 198 ALA A CA 1
ATOM 1498 C C . ALA A 1 198 ? -8.922 28.172 21.812 1 97.44 198 ALA A C 1
ATOM 1500 O O . ALA A 1 198 ? -8.891 27.641 22.922 1 97.44 198 ALA A O 1
ATOM 1501 N N . GLY A 1 199 ? -8.156 27.844 20.797 1 97.25 199 GLY A N 1
ATOM 1502 C CA . GLY A 1 199 ? -7.285 26.688 20.922 1 97.25 199 GLY A CA 1
ATOM 1503 C C . GLY A 1 199 ? -7.652 25.562 19.969 1 97.25 199 GLY A C 1
ATOM 1504 O O . GLY A 1 199 ? -8.398 25.781 19.016 1 97.25 199 GLY A O 1
ATOM 1505 N N . CYS A 1 200 ? -7.016 24.391 20.141 1 97.5 200 CYS A N 1
ATOM 1506 C CA . CYS A 1 200 ? -7.293 23.234 19.297 1 97.5 200 CYS A CA 1
ATOM 1507 C C . CYS A 1 200 ? -6.906 21.938 20 1 97.5 200 CYS A C 1
ATOM 1509 O O . CYS A 1 200 ? -6.238 21.953 21.031 1 97.5 200 CYS A O 1
ATOM 1511 N N . PHE A 1 201 ? -7.41 20.844 19.469 1 97.88 201 PHE A N 1
ATOM 1512 C CA . PHE A 1 201 ? -7.09 19.516 19.984 1 97.88 201 PHE A CA 1
ATOM 1513 C C . PHE A 1 201 ? -5.691 19.094 19.578 1 97.88 201 PHE A C 1
ATOM 1515 O O . PHE A 1 201 ? -5.105 19.688 18.656 1 97.88 201 PHE A O 1
ATOM 1522 N N . GLY A 1 202 ? -5.125 18.188 20.422 1 97.25 202 GLY A N 1
ATOM 1523 C CA . GLY A 1 202 ? -3.92 17.484 20 1 97.25 202 GLY A CA 1
ATOM 1524 C C . GLY A 1 202 ? -4.199 16.328 19.062 1 97.25 202 GLY A C 1
ATOM 1525 O O . GLY A 1 202 ? -5.355 15.953 18.844 1 97.25 202 GLY A O 1
ATOM 1526 N N . SER A 1 203 ? -3.117 15.789 18.516 1 96.62 203 SER A N 1
ATOM 1527 C CA . SER A 1 203 ? -3.201 14.664 17.594 1 96.62 203 SER A CA 1
ATOM 1528 C C . SER A 1 203 ? -2.055 13.68 17.812 1 96.62 203 SER A C 1
ATOM 1530 O O . SER A 1 203 ? -0.917 14.086 18.047 1 96.62 203 SER A O 1
ATOM 1532 N N . VAL A 1 204 ? -2.361 12.477 17.812 1 96.38 204 VAL A N 1
ATOM 1533 C CA . VAL A 1 204 ? -1.321 11.453 17.875 1 96.38 204 VAL A CA 1
ATOM 1534 C C . VAL A 1 204 ? -1.586 10.391 16.812 1 96.38 204 VAL A C 1
ATOM 1536 O O . VAL A 1 204 ? -2.721 9.938 16.656 1 96.38 204 VAL A O 1
ATOM 1539 N N . ASP A 1 205 ? -0.566 10.094 16.047 1 95.94 205 ASP A N 1
ATOM 1540 C CA . ASP A 1 205 ? -0.572 8.992 15.094 1 95.94 205 ASP A CA 1
ATOM 1541 C C . ASP A 1 205 ? 0.195 7.789 15.641 1 95.94 205 ASP A C 1
ATOM 1543 O O . ASP A 1 205 ? 1.388 7.891 15.938 1 95.94 205 ASP A O 1
ATOM 1547 N N . LEU A 1 206 ? -0.479 6.742 15.758 1 96.88 206 LEU A N 1
ATOM 1548 C CA . LEU A 1 206 ? 0.134 5.504 16.234 1 96.88 206 LEU A CA 1
ATOM 1549 C C . LEU A 1 206 ? 0.153 4.449 15.133 1 96.88 206 LEU A C 1
ATOM 1551 O O . LEU A 1 206 ? -0.88 4.16 14.523 1 96.88 206 LEU A O 1
ATOM 1555 N N . LYS A 1 207 ? 1.321 3.977 14.805 1 96.31 207 LYS A N 1
ATOM 1556 C CA . LYS A 1 207 ? 1.481 2.852 13.883 1 96.31 207 LYS A CA 1
ATOM 1557 C C . LYS A 1 207 ? 1.605 1.534 14.641 1 96.31 207 LYS A C 1
ATOM 1559 O O . LYS A 1 207 ? 2.469 1.391 15.508 1 96.31 207 LYS A O 1
ATOM 1564 N N . ILE A 1 208 ? 0.791 0.619 14.398 1 98.44 208 ILE A N 1
ATOM 1565 C CA . ILE A 1 208 ? 0.822 -0.711 15 1 98.44 208 ILE A CA 1
ATOM 1566 C C . ILE A 1 208 ? 1.225 -1.74 13.945 1 98.44 208 ILE A C 1
ATOM 1568 O O . ILE A 1 208 ? 0.596 -1.836 12.891 1 98.44 208 ILE A O 1
ATOM 1572 N N . THR A 1 209 ? 2.264 -2.447 14.164 1 98.19 209 THR A N 1
ATOM 1573 C CA . THR A 1 209 ? 2.738 -3.492 13.266 1 98.19 209 THR A CA 1
ATOM 1574 C C . THR A 1 209 ? 2.539 -4.871 13.883 1 98.19 209 THR A C 1
ATOM 1576 O O . THR A 1 209 ? 3.035 -5.145 14.984 1 98.19 209 THR A O 1
ATOM 1579 N N . VAL A 1 210 ? 1.795 -5.699 13.273 1 98.62 210 VAL A N 1
ATOM 1580 C CA . VAL A 1 210 ? 1.588 -7.082 13.688 1 98.62 210 VAL A CA 1
ATOM 1581 C C . VAL A 1 210 ? 2.389 -8.016 12.781 1 98.62 210 VAL A C 1
ATOM 1583 O O . VAL A 1 210 ? 2.266 -7.957 11.555 1 98.62 210 VAL A O 1
ATOM 1586 N N . LYS A 1 211 ? 3.244 -8.836 13.398 1 98.12 211 LYS A N 1
ATOM 1587 C CA . LYS A 1 211 ? 4.105 -9.742 12.648 1 98.12 211 LYS A CA 1
ATOM 1588 C C . LYS A 1 211 ? 3.596 -11.18 12.719 1 98.12 211 LYS A C 1
ATOM 1590 O O . LYS A 1 211 ? 3.225 -11.656 13.797 1 98.12 211 LYS A O 1
ATOM 1595 N N . GLY A 1 212 ? 3.461 -11.797 11.617 1 97.5 212 GLY A N 1
ATOM 1596 C CA . GLY A 1 212 ? 3.162 -13.211 11.477 1 97.5 212 GLY A CA 1
ATOM 1597 C C . GLY A 1 212 ? 4.262 -13.992 10.781 1 97.5 212 GLY A C 1
ATOM 1598 O O . GLY A 1 212 ? 5.449 -13.727 11 1 97.5 212 GLY A O 1
ATOM 1599 N N . ARG A 1 213 ? 3.889 -15.078 10.148 1 94.62 213 ARG A N 1
ATOM 1600 C CA . ARG A 1 213 ? 4.805 -15.945 9.414 1 94.62 213 ARG A CA 1
ATOM 1601 C C . ARG A 1 213 ? 4.23 -16.312 8.047 1 94.62 213 ARG A C 1
ATOM 1603 O O . ARG A 1 213 ? 3.158 -16.906 7.961 1 94.62 213 ARG A O 1
ATOM 1610 N N . SER A 1 214 ? 4.973 -15.891 7 1 90.88 214 SER A N 1
ATOM 1611 C CA . SER A 1 214 ? 4.516 -16.125 5.633 1 90.88 214 SER A CA 1
ATOM 1612 C C . SER A 1 214 ? 4.637 -17.594 5.25 1 90.88 214 SER A C 1
ATOM 1614 O O . SER A 1 214 ? 5.402 -18.344 5.863 1 90.88 214 SER A O 1
ATOM 1616 N N . SER A 1 215 ? 3.754 -18.062 4.336 1 87.25 215 SER A N 1
ATOM 1617 C CA . SER A 1 215 ? 3.75 -19.375 3.713 1 87.25 215 SER A CA 1
ATOM 1618 C C . SER A 1 215 ? 2.918 -19.375 2.436 1 87.25 215 SER A C 1
ATOM 1620 O O . SER A 1 215 ? 2.279 -18.375 2.1 1 87.25 215 SER A O 1
ATOM 1622 N N . HIS A 1 216 ? 3.096 -20.5 1.692 1 85.44 216 HIS A N 1
ATOM 1623 C CA . HIS A 1 216 ? 2.264 -20.672 0.507 1 85.44 216 HIS A CA 1
ATOM 1624 C C . HIS A 1 216 ? 0.795 -20.828 0.883 1 85.44 216 HIS A C 1
ATOM 1626 O O . HIS A 1 216 ? 0.465 -21.578 1.801 1 85.44 216 HIS A O 1
ATOM 1632 N N . SER A 1 217 ? -0.108 -20.141 0.225 1 85.19 217 SER A N 1
ATOM 1633 C CA . SER A 1 217 ? -1.524 -20.141 0.579 1 85.19 217 SER A CA 1
ATOM 1634 C C . SER A 1 217 ? -2.158 -21.5 0.33 1 85.19 217 SER A C 1
ATOM 1636 O O . SER A 1 217 ? -3.16 -21.844 0.958 1 85.19 217 SER A O 1
ATOM 1638 N N . GLY A 1 218 ? -1.616 -22.25 -0.605 1 86.31 218 GLY A N 1
ATOM 1639 C CA . GLY A 1 218 ? -2.139 -23.578 -0.892 1 86.31 218 GLY A CA 1
ATOM 1640 C C . GLY A 1 218 ? -1.6 -24.656 0.042 1 86.31 218 GLY A C 1
ATOM 1641 O O . GLY A 1 218 ? -2.145 -25.75 0.111 1 86.31 218 GLY A O 1
ATOM 1642 N N . GLU A 1 219 ? -0.532 -24.422 0.633 1 86.44 219 GLU A N 1
ATOM 1643 C CA . GLU A 1 219 ? 0.09 -25.266 1.648 1 86.44 219 GLU A CA 1
ATOM 1644 C C . GLU A 1 219 ? 0.672 -24.422 2.783 1 86.44 219 GLU A C 1
ATOM 1646 O O . GLU A 1 219 ? 1.893 -24.328 2.926 1 86.44 219 GLU A O 1
ATOM 1651 N N . PRO A 1 220 ? -0.248 -23.969 3.619 1 84.25 220 PRO A N 1
ATOM 1652 C CA . PRO A 1 220 ? 0.186 -22.984 4.605 1 84.25 220 PRO A CA 1
ATOM 1653 C C . PRO A 1 220 ? 0.826 -23.625 5.84 1 84.25 220 PRO A C 1
ATOM 1655 O O . PRO A 1 220 ? 0.354 -23.422 6.961 1 84.25 220 PRO A O 1
ATOM 1658 N N . VAL A 1 221 ? 2 -24.188 5.617 1 82.31 221 VAL A N 1
ATOM 1659 C CA . VAL A 1 221 ? 2.701 -24.875 6.703 1 82.31 221 VAL A CA 1
ATOM 1660 C C . VAL A 1 221 ? 3.25 -23.844 7.688 1 82.31 221 VAL A C 1
ATOM 1662 O O . VAL A 1 221 ? 3.998 -22.938 7.301 1 82.31 221 VAL A O 1
ATOM 1665 N N . ASP A 1 222 ? 2.834 -23.844 8.914 1 88.56 222 ASP A N 1
ATOM 1666 C CA . ASP A 1 222 ? 3.301 -23.016 10.016 1 88.56 222 ASP A CA 1
ATOM 1667 C C . ASP A 1 222 ? 2.99 -21.547 9.766 1 88.56 222 ASP A C 1
ATOM 1669 O O . ASP A 1 222 ? 3.678 -20.656 10.281 1 88.56 222 ASP A O 1
ATOM 1673 N N . ALA A 1 223 ? 2.051 -21.344 8.914 1 93.06 223 ALA A N 1
ATOM 1674 C CA . ALA A 1 223 ? 1.701 -19.969 8.562 1 93.06 223 ALA A CA 1
ATOM 1675 C C . ALA A 1 223 ? 0.979 -19.281 9.719 1 93.06 223 ALA A C 1
ATOM 1677 O O . ALA A 1 223 ? 0.204 -19.906 10.438 1 93.06 223 ALA A O 1
ATOM 1678 N N . ILE A 1 224 ? 1.309 -18.016 9.984 1 97 224 ILE A N 1
ATOM 1679 C CA . ILE A 1 224 ? 0.58 -17.109 10.867 1 97 224 ILE A CA 1
ATOM 1680 C C . ILE A 1 224 ? 0.134 -15.875 10.094 1 97 224 ILE A C 1
ATOM 1682 O O . ILE A 1 224 ? 0.943 -14.992 9.805 1 97 224 ILE A O 1
ATOM 1686 N N . ASN A 1 225 ? -1.117 -15.82 9.719 1 97.44 225 ASN A N 1
ATOM 1687 C CA . ASN A 1 225 ? -1.659 -14.727 8.922 1 97.44 225 ASN A CA 1
ATOM 1688 C C . ASN A 1 225 ? -1.802 -13.445 9.742 1 97.44 225 ASN A C 1
ATOM 1690 O O . ASN A 1 225 ? -2.699 -13.336 10.578 1 97.44 225 ASN A O 1
ATOM 1694 N N . ALA A 1 226 ? -0.978 -12.445 9.453 1 98.31 226 ALA A N 1
ATOM 1695 C CA . ALA A 1 226 ? -0.919 -11.227 10.25 1 98.31 226 ALA A CA 1
ATOM 1696 C C . ALA A 1 226 ? -2.234 -10.453 10.172 1 98.31 226 ALA A C 1
ATOM 1698 O O . ALA A 1 226 ? -2.648 -9.82 11.148 1 98.31 226 ALA A O 1
ATOM 1699 N N . ILE A 1 227 ? -2.908 -10.445 9.016 1 98.31 227 ILE A N 1
ATOM 1700 C CA . ILE A 1 227 ? -4.188 -9.766 8.859 1 98.31 227 ILE A CA 1
ATOM 1701 C C . ILE A 1 227 ? -5.238 -10.43 9.75 1 98.31 227 ILE A C 1
ATOM 1703 O O . ILE A 1 227 ? -5.914 -9.758 10.531 1 98.31 227 ILE A O 1
ATOM 1707 N N . GLU A 1 228 ? -5.32 -11.734 9.664 1 98.12 228 GLU A N 1
ATOM 1708 C CA . GLU A 1 228 ? -6.312 -12.477 10.438 1 98.12 228 GLU A CA 1
ATOM 1709 C C . GLU A 1 228 ? -6.062 -12.344 11.938 1 98.12 228 GLU A C 1
ATOM 1711 O O . GLU A 1 228 ? -7.004 -12.195 12.719 1 98.12 228 GLU A O 1
ATOM 1716 N N . GLN A 1 229 ? -4.785 -12.359 12.32 1 98.31 229 GLN A N 1
ATOM 1717 C CA . GLN A 1 229 ? -4.434 -12.211 13.727 1 98.31 229 GLN A CA 1
ATOM 1718 C C . GLN A 1 229 ? -4.75 -10.805 14.227 1 98.31 229 GLN A C 1
ATOM 1720 O O . GLN A 1 229 ? -4.793 -10.57 15.438 1 98.31 229 GLN A O 1
ATOM 1725 N N . SER A 1 230 ? -4.996 -9.867 13.328 1 98.62 230 SER A N 1
ATOM 1726 C CA . SER A 1 230 ? -5.223 -8.469 13.703 1 98.62 230 SER A CA 1
ATOM 1727 C C . SER A 1 230 ? -6.715 -8.172 13.812 1 98.62 230 SER A C 1
ATOM 1729 O O . SER A 1 230 ? -7.102 -7.055 14.172 1 98.62 230 SER A O 1
ATOM 1731 N N . LEU A 1 231 ? -7.652 -9.109 13.461 1 98.5 231 LEU A N 1
ATOM 1732 C CA . LEU A 1 231 ? -9.086 -8.859 13.422 1 98.5 231 LEU A CA 1
ATOM 1733 C C . LEU A 1 231 ? -9.602 -8.422 14.797 1 98.5 231 LEU A C 1
ATOM 1735 O O . LEU A 1 231 ? -10.32 -7.43 14.914 1 98.5 231 LEU A O 1
ATOM 1739 N N . PRO A 1 232 ? -9.172 -9.141 15.906 1 98.62 232 PRO A N 1
ATOM 1740 C CA . PRO A 1 232 ? -9.609 -8.664 17.219 1 98.62 232 PRO A CA 1
ATOM 1741 C C . PRO A 1 232 ? -9.141 -7.242 17.516 1 98.62 232 PRO A C 1
ATOM 1743 O O . PRO A 1 232 ? -9.867 -6.465 18.141 1 98.62 232 PRO A O 1
ATOM 1746 N N . LEU A 1 233 ? -7.93 -6.926 17.094 1 98.75 233 LEU A N 1
ATOM 1747 C CA . LEU A 1 233 ? -7.371 -5.598 17.312 1 98.75 233 LEU A CA 1
ATOM 1748 C C . LEU A 1 233 ? -8.18 -4.539 16.578 1 98.75 233 LEU A C 1
ATOM 1750 O O . LEU A 1 233 ? -8.547 -3.512 17.156 1 98.75 233 LEU A O 1
ATOM 1754 N N . LEU A 1 234 ? -8.469 -4.801 15.266 1 98.75 234 LEU A N 1
ATOM 1755 C CA . LEU A 1 234 ? -9.25 -3.863 14.477 1 98.75 234 LEU A CA 1
ATOM 1756 C C . LEU A 1 234 ? -10.617 -3.621 15.109 1 98.75 234 LEU A C 1
ATOM 1758 O O . LEU A 1 234 ? -11.07 -2.479 15.203 1 98.75 234 LEU A O 1
ATOM 1762 N N . ASN A 1 235 ? -11.258 -4.664 15.531 1 98.69 235 ASN A N 1
ATOM 1763 C CA . ASN A 1 235 ? -12.555 -4.547 16.188 1 98.69 235 ASN A CA 1
ATOM 1764 C C . ASN A 1 235 ? -12.461 -3.771 17.5 1 98.69 235 ASN A C 1
ATOM 1766 O O . ASN A 1 235 ? -13.32 -2.939 17.797 1 98.69 235 ASN A O 1
ATOM 1770 N N . ALA A 1 236 ? -11.445 -4.055 18.281 1 98.81 236 ALA A N 1
ATOM 1771 C CA . ALA A 1 236 ? -11.258 -3.375 19.562 1 98.81 236 ALA A CA 1
ATOM 1772 C C . ALA A 1 236 ? -11.016 -1.883 19.359 1 98.81 236 ALA A C 1
ATOM 1774 O O . ALA A 1 236 ? -11.547 -1.054 20.094 1 98.81 236 ALA A O 1
ATOM 1775 N N . LEU A 1 237 ? -10.164 -1.55 18.391 1 98.75 237 LEU A N 1
ATOM 1776 C CA . LEU A 1 237 ? -9.875 -0.151 18.109 1 98.75 237 LEU A CA 1
ATOM 1777 C C . LEU A 1 237 ? -11.133 0.586 17.656 1 98.75 237 LEU A C 1
ATOM 1779 O O . LEU A 1 237 ? -11.352 1.738 18.031 1 98.75 237 LEU A O 1
ATOM 1783 N N . HIS A 1 238 ? -11.945 -0.074 16.812 1 98.5 238 HIS A N 1
ATOM 1784 C CA . HIS A 1 238 ? -13.203 0.524 16.375 1 98.5 238 HIS A CA 1
ATOM 1785 C C . HIS A 1 238 ? -14.148 0.742 17.547 1 98.5 238 HIS A C 1
ATOM 1787 O O . HIS A 1 238 ? -14.844 1.759 17.609 1 98.5 238 HIS A O 1
ATOM 1793 N N . ALA A 1 239 ? -14.203 -0.207 18.469 1 98.69 239 ALA A N 1
ATOM 1794 C CA . ALA A 1 239 ? -15.016 -0.056 19.672 1 98.69 239 ALA A CA 1
ATOM 1795 C C . ALA A 1 239 ? -14.508 1.103 20.531 1 98.69 239 ALA A C 1
ATOM 1797 O O . ALA A 1 239 ? -15.305 1.878 21.062 1 98.69 239 ALA A O 1
ATOM 1798 N N . LEU A 1 240 ? -13.234 1.194 20.672 1 98.75 240 LEU A N 1
ATOM 1799 C CA . LEU A 1 240 ? -12.641 2.301 21.422 1 98.75 240 LEU A CA 1
ATOM 1800 C C . LEU A 1 240 ? -13.016 3.639 20.797 1 98.75 240 LEU A C 1
ATOM 1802 O O . LEU A 1 240 ? -13.297 4.605 21.5 1 98.75 240 LEU A O 1
ATOM 1806 N N . LYS A 1 241 ? -13 3.693 19.469 1 98.25 241 LYS A N 1
ATOM 1807 C CA . LYS A 1 241 ? -13.414 4.898 18.75 1 98.25 241 LYS A CA 1
ATOM 1808 C C . LYS A 1 241 ? -14.797 5.348 19.203 1 98.25 241 LYS A C 1
ATOM 1810 O O . LYS A 1 241 ? -15.023 6.535 19.453 1 98.25 241 LYS A O 1
ATOM 1815 N N . GLN A 1 242 ? -15.719 4.402 19.281 1 97.94 242 GLN A N 1
ATOM 1816 C CA . GLN A 1 242 ? -17.078 4.73 19.672 1 97.94 242 GLN A CA 1
ATOM 1817 C C . GLN A 1 242 ? -17.125 5.348 21.062 1 97.94 242 GLN A C 1
ATOM 1819 O O . GLN A 1 242 ? -17.906 6.262 21.328 1 97.94 242 GLN A O 1
ATOM 1824 N N . GLN A 1 243 ? -16.281 4.848 21.922 1 98.38 243 GLN A N 1
ATOM 1825 C CA . GLN A 1 243 ? -16.203 5.383 23.281 1 98.38 243 GLN A CA 1
ATOM 1826 C C . GLN A 1 243 ? -15.57 6.773 23.281 1 98.38 243 GLN A C 1
ATOM 1828 O O . GLN A 1 243 ? -16.078 7.688 23.938 1 98.38 243 GLN A O 1
ATOM 1833 N N . VAL A 1 244 ? -14.508 6.906 22.578 1 98.31 244 VAL A N 1
ATOM 1834 C CA . VAL A 1 244 ? -13.742 8.141 22.516 1 98.31 244 VAL A CA 1
ATOM 1835 C C . VAL A 1 244 ? -14.625 9.266 21.969 1 98.31 244 VAL A C 1
ATOM 1837 O O . VAL A 1 244 ? -14.609 10.383 22.5 1 98.31 244 VAL A O 1
ATOM 1840 N N . GLU A 1 245 ? -15.445 8.969 20.984 1 97.5 245 GLU A N 1
ATOM 1841 C CA . GLU A 1 245 ? -16.188 10 20.25 1 97.5 245 GLU A CA 1
ATOM 1842 C C . GLU A 1 245 ? -17.453 10.414 21.016 1 97.5 245 GLU A C 1
ATOM 1844 O O . GLU A 1 245 ? -18.203 11.266 20.547 1 97.5 245 GLU A O 1
ATOM 1849 N N . ARG A 1 246 ? -17.656 9.836 22.203 1 97.75 246 ARG A N 1
ATOM 1850 C CA . ARG A 1 246 ? -18.719 10.281 23.109 1 97.75 246 ARG A CA 1
ATOM 1851 C C . ARG A 1 246 ? -18.219 11.391 24.031 1 97.75 246 ARG A C 1
ATOM 1853 O O . ARG A 1 246 ? -19.016 12.039 24.703 1 97.75 246 ARG A O 1
ATOM 1860 N N . ARG A 1 247 ? -16.953 11.664 24 1 98.12 247 ARG A N 1
ATOM 1861 C CA . ARG A 1 247 ? -16.359 12.648 24.891 1 98.12 247 ARG A CA 1
ATOM 1862 C C . ARG A 1 247 ? -16.484 14.055 24.312 1 98.12 247 ARG A C 1
ATOM 1864 O O . ARG A 1 247 ? -15.812 14.391 23.344 1 98.12 247 ARG A O 1
ATOM 1871 N N . ALA A 1 248 ? -17.297 14.883 24.969 1 97.94 248 ALA A N 1
ATOM 1872 C CA . ALA A 1 248 ? -17.5 16.281 24.594 1 97.94 248 ALA A CA 1
ATOM 1873 C C . ALA A 1 248 ? -16.703 17.203 25.5 1 97.94 248 ALA A C 1
ATOM 1875 O O . ALA A 1 248 ? -16.516 16.922 26.672 1 97.94 248 ALA A O 1
ATOM 1876 N N . TRP A 1 249 ? -16.312 18.344 24.984 1 97.12 249 TRP A N 1
ATOM 1877 C CA . TRP A 1 249 ? -15.414 19.203 25.734 1 97.12 249 TRP A CA 1
ATOM 1878 C C . TRP A 1 249 ? -15.891 20.656 25.688 1 97.12 249 TRP A C 1
ATOM 1880 O O . TRP A 1 249 ? -16.641 21.047 24.797 1 97.12 249 TRP A O 1
ATOM 1890 N N . PRO A 1 250 ? -15.43 21.484 26.641 1 96.12 250 PRO A N 1
ATOM 1891 C CA . PRO A 1 250 ? -15.984 22.828 26.828 1 96.12 250 PRO A CA 1
ATOM 1892 C C . PRO A 1 250 ? -15.43 23.828 25.812 1 96.12 250 PRO A C 1
ATOM 1894 O O . PRO A 1 250 ? -15.969 24.922 25.672 1 96.12 250 PRO A O 1
ATOM 1897 N N . MET A 1 251 ? -14.352 23.5 25.094 1 96.94 251 MET A N 1
ATOM 1898 C CA . MET A 1 251 ? -13.836 24.438 24.094 1 96.94 251 MET A CA 1
ATOM 1899 C C . MET A 1 251 ? -14.93 24.844 23.109 1 96.94 251 MET A C 1
ATOM 1901 O O . MET A 1 251 ? -15.625 24 22.562 1 96.94 251 MET A O 1
ATOM 1905 N N . PRO A 1 252 ? -15.094 26.219 22.953 1 96.88 252 PRO A N 1
ATOM 1906 C CA . PRO A 1 252 ? -16.156 26.656 22.047 1 96.88 252 PRO A CA 1
ATOM 1907 C C . PRO A 1 252 ? -15.984 26.109 20.641 1 96.88 252 PRO A C 1
ATOM 1909 O O . PRO A 1 252 ? -14.898 26.234 20.062 1 96.88 252 PRO A O 1
ATOM 1912 N N . ALA A 1 253 ? -17.078 25.547 20.109 1 96.19 253 ALA A N 1
ATOM 1913 C CA . ALA A 1 253 ? -17.062 24.969 18.766 1 96.19 253 ALA A CA 1
ATOM 1914 C C . ALA A 1 253 ? -17.25 26.047 17.703 1 96.19 253 ALA A C 1
ATOM 1916 O O . ALA A 1 253 ? -17.75 27.141 18 1 96.19 253 ALA A O 1
ATOM 1917 N N . PRO A 1 254 ? -16.797 25.719 16.5 1 93.81 254 PRO A N 1
ATOM 1918 C CA . PRO A 1 254 ? -17.047 26.656 15.414 1 93.81 254 PRO A CA 1
ATOM 1919 C C . PRO A 1 254 ? -18.547 26.906 15.188 1 93.81 254 PRO A C 1
ATOM 1921 O O . PRO A 1 254 ? -19.375 26.047 15.508 1 93.81 254 PRO A O 1
ATOM 1924 N N . PRO A 1 255 ? -18.781 28.062 14.57 1 91.5 255 PRO A N 1
ATOM 1925 C CA . PRO A 1 255 ? -20.188 28.438 14.367 1 91.5 255 PRO A CA 1
ATOM 1926 C C . PRO A 1 255 ? -20.953 27.438 13.5 1 91.5 255 PRO A C 1
ATOM 1928 O O . PRO A 1 255 ? -22.125 27.172 13.742 1 91.5 255 PRO A O 1
ATOM 1931 N N . HIS A 1 256 ? -20.312 26.844 12.609 1 88.94 256 HIS A N 1
ATOM 1932 C CA . HIS A 1 256 ? -21.016 25.969 11.664 1 88.94 256 HIS A CA 1
ATOM 1933 C C . HIS A 1 256 ? -21.406 24.656 12.312 1 88.94 256 HIS A C 1
ATOM 1935 O O . HIS A 1 256 ? -22.109 23.844 11.711 1 88.94 256 HIS A O 1
ATOM 1941 N N . TYR A 1 257 ? -20.938 24.406 13.578 1 93.38 257 TYR A N 1
ATOM 1942 C CA . TYR A 1 257 ? -21.344 23.219 14.312 1 93.38 257 TYR A CA 1
ATOM 1943 C C . TYR A 1 257 ? -22.75 23.375 14.859 1 93.38 257 TYR A C 1
ATOM 1945 O O . TYR A 1 257 ? -23.344 22.406 15.359 1 93.38 257 TYR A O 1
ATOM 1953 N N . ASN A 1 258 ? -23.344 24.5 14.758 1 93.44 258 ASN A N 1
ATOM 1954 C CA . ASN A 1 258 ? -24.734 24.781 15.133 1 93.44 258 ASN A CA 1
ATOM 1955 C C . ASN A 1 258 ? -25.031 24.312 16.547 1 93.44 258 ASN A C 1
ATOM 1957 O O . ASN A 1 258 ? -26.031 23.625 16.781 1 93.44 258 ASN A O 1
ATOM 1961 N N . GLY A 1 259 ? -24.109 24.562 17.438 1 93.12 259 GLY A N 1
ATOM 1962 C CA . GLY A 1 259 ? -24.344 24.281 18.844 1 93.12 259 GLY A CA 1
ATOM 1963 C C . GLY A 1 259 ? -23.781 22.953 19.297 1 93.12 259 GLY A C 1
ATOM 1964 O O . GLY A 1 259 ? -23.688 22.688 20.5 1 93.12 259 GLY A O 1
ATOM 1965 N N . ALA A 1 260 ? -23.453 22.078 18.406 1 94.94 260 ALA A N 1
ATOM 1966 C CA . ALA A 1 260 ? -22.812 20.812 18.781 1 94.94 260 ALA A CA 1
ATOM 1967 C C . ALA A 1 260 ? -21.438 21.062 19.391 1 94.94 260 ALA A C 1
ATOM 1969 O O . ALA A 1 260 ? -20.703 21.953 18.953 1 94.94 260 ALA A O 1
ATOM 1970 N N . PRO A 1 261 ? -21.062 20.297 20.375 1 97 261 PRO A N 1
ATOM 1971 C CA . PRO A 1 261 ? -19.75 20.484 21 1 97 261 PRO A CA 1
ATOM 1972 C C . PRO A 1 261 ? -18.609 19.875 20.188 1 97 261 PRO A C 1
ATOM 1974 O O . PRO A 1 261 ? -18.844 19.047 19.312 1 97 261 PRO A O 1
ATOM 1977 N N . LEU A 1 262 ? -17.453 20.359 20.5 1 97.25 262 LEU A N 1
ATOM 1978 C CA . LEU A 1 262 ? -16.266 19.625 20.016 1 97.25 262 LEU A CA 1
ATOM 1979 C C . LEU A 1 262 ? -16.109 18.312 20.766 1 97.25 262 LEU A C 1
ATOM 1981 O O . LEU A 1 262 ? -16.266 18.266 21.984 1 97.25 262 LEU A O 1
ATOM 1985 N N . ILE A 1 263 ? -15.812 17.281 20.047 1 97.5 263 ILE A N 1
ATOM 1986 C CA . ILE A 1 263 ? -15.617 15.977 20.656 1 97.5 263 ILE A CA 1
ATOM 1987 C C . ILE A 1 263 ? -14.25 15.422 20.266 1 97.5 263 ILE A C 1
ATOM 1989 O O . ILE A 1 263 ? -13.641 15.891 19.297 1 97.5 263 ILE A O 1
ATOM 1993 N N . SER A 1 264 ? -13.742 14.5 21.094 1 97.88 264 SER A N 1
ATOM 1994 C CA . SER A 1 264 ? -12.562 13.75 20.672 1 97.88 264 SER A CA 1
ATOM 1995 C C . SER A 1 264 ? -12.859 12.867 19.469 1 97.88 264 SER A C 1
ATOM 1997 O O . SER A 1 264 ? -14.008 12.508 19.219 1 97.88 264 SER A O 1
ATOM 1999 N N . HIS A 1 265 ? -11.805 12.602 18.719 1 97.06 265 HIS A N 1
ATOM 2000 C CA . HIS A 1 265 ? -11.961 11.766 17.531 1 97.06 265 HIS A CA 1
ATOM 2001 C C . HIS A 1 265 ? -10.922 10.648 17.516 1 97.06 265 HIS A C 1
ATOM 2003 O O . HIS A 1 265 ? -9.852 10.773 18.109 1 97.06 265 HIS A O 1
ATOM 2009 N N . MET A 1 266 ? -11.266 9.594 16.922 1 97.25 266 MET A N 1
ATOM 2010 C CA . MET A 1 266 ? -10.359 8.5 16.609 1 97.25 266 MET A CA 1
ATOM 2011 C C . MET A 1 266 ? -10.688 7.898 15.242 1 97.25 266 MET A C 1
ATOM 2013 O O . MET A 1 266 ? -11.859 7.742 14.898 1 97.25 266 MET A O 1
ATOM 2017 N N . THR A 1 267 ? -9.68 7.629 14.453 1 96.44 267 THR A N 1
ATOM 2018 C CA . THR A 1 267 ? -9.875 7.137 13.094 1 96.44 267 THR A CA 1
ATOM 2019 C C . THR A 1 267 ? -8.898 6.008 12.781 1 96.44 267 THR A C 1
ATOM 2021 O O . THR A 1 267 ? -7.711 6.098 13.109 1 96.44 267 THR A O 1
ATOM 2024 N N . LEU A 1 268 ? -9.43 4.898 12.281 1 97.75 268 LEU A N 1
ATOM 2025 C CA . LEU A 1 268 ? -8.539 3.977 11.586 1 97.75 268 LEU A CA 1
ATOM 2026 C C . LEU A 1 268 ? -8.086 4.551 10.25 1 97.75 268 LEU A C 1
ATOM 2028 O O . LEU A 1 268 ? -8.805 4.449 9.25 1 97.75 268 LEU A O 1
ATOM 2032 N N . ALA A 1 269 ? -6.91 5.066 10.234 1 96.75 269 ALA A N 1
ATOM 2033 C CA . ALA A 1 269 ? -6.488 5.949 9.156 1 96.75 269 ALA A CA 1
ATOM 2034 C C 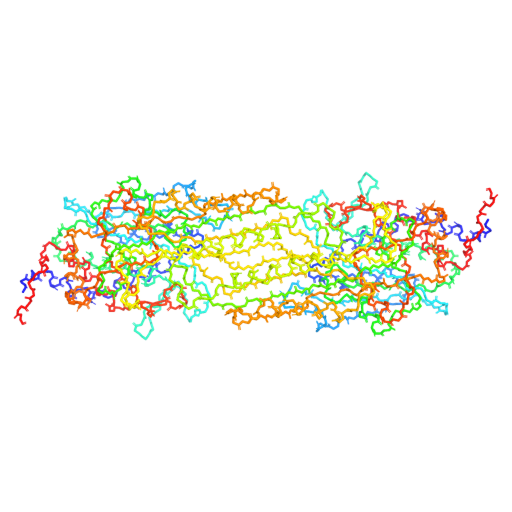. ALA A 1 269 ? -5.879 5.152 8 1 96.75 269 ALA A C 1
ATOM 2036 O O . ALA A 1 269 ? -5.961 5.562 6.844 1 96.75 269 ALA A O 1
ATOM 2037 N N . ALA A 1 270 ? -5.242 4.047 8.297 1 97.38 270 ALA A N 1
ATOM 2038 C CA . ALA A 1 270 ? -4.645 3.209 7.262 1 97.38 270 ALA A CA 1
ATOM 2039 C C . ALA A 1 270 ? -4.484 1.771 7.742 1 97.38 270 ALA A C 1
ATOM 2041 O O . ALA A 1 270 ? -4.352 1.521 8.945 1 97.38 270 ALA A O 1
ATOM 2042 N N . ALA A 1 271 ? -4.523 0.862 6.887 1 98.06 271 ALA A N 1
ATOM 2043 C CA . ALA A 1 271 ? -4.238 -0.553 7.105 1 98.06 271 ALA A CA 1
ATOM 2044 C C . ALA A 1 271 ? -3.627 -1.188 5.859 1 98.06 271 ALA A C 1
ATOM 2046 O O . ALA A 1 271 ? -4.176 -1.07 4.762 1 98.06 271 ALA A O 1
ATOM 2047 N N . HIS A 1 272 ? -2.441 -1.836 6.059 1 97.44 272 HIS A N 1
ATOM 2048 C CA . HIS A 1 272 ? -1.717 -2.391 4.922 1 97.44 272 HIS A CA 1
ATOM 2049 C C . HIS A 1 272 ? -1.096 -3.738 5.266 1 97.44 272 HIS A C 1
ATOM 2051 O O . HIS A 1 272 ? -0.373 -3.857 6.258 1 97.44 272 HIS A O 1
ATOM 2057 N N . GLY A 1 273 ? -1.354 -4.695 4.453 1 96.88 273 GLY A N 1
ATOM 2058 C CA . GLY A 1 273 ? -0.696 -5.984 4.586 1 96.88 273 GLY A CA 1
ATOM 2059 C C . GLY A 1 273 ? -0.949 -6.91 3.41 1 96.88 273 GLY A C 1
ATOM 2060 O O . GLY A 1 273 ? -2.037 -6.902 2.83 1 96.88 273 GLY A O 1
ATOM 2061 N N . GLY A 1 274 ? 0.13 -7.68 3.061 1 93.25 274 GLY A N 1
ATOM 2062 C CA . GLY A 1 274 ? 0.012 -8.664 1.994 1 93.25 274 GLY A CA 1
ATOM 2063 C C . GLY A 1 274 ? 0.193 -8.062 0.612 1 93.25 274 GLY A C 1
ATOM 2064 O O . GLY A 1 274 ? 0.266 -6.844 0.462 1 93.25 274 GLY A O 1
ATOM 2065 N N . SER A 1 275 ? 0.289 -8.945 -0.362 1 85.38 275 SER A N 1
ATOM 2066 C CA . SER A 1 275 ? 0.528 -8.477 -1.723 1 85.38 275 SER A CA 1
ATOM 2067 C C . SER A 1 275 ? -0.27 -9.289 -2.736 1 85.38 275 SER A C 1
ATOM 2069 O O . SER A 1 275 ? -0.939 -8.727 -3.604 1 85.38 275 SER A O 1
ATOM 2071 N N . LYS A 1 276 ? -0.185 -10.609 -2.674 1 81.88 276 LYS A N 1
ATOM 2072 C CA . LYS A 1 276 ? -0.844 -11.445 -3.676 1 81.88 276 LYS A CA 1
ATOM 2073 C C . LYS A 1 276 ? -1.547 -12.633 -3.027 1 81.88 276 LYS A C 1
ATOM 2075 O O . LYS A 1 276 ? -1.303 -12.945 -1.859 1 81.88 276 LYS A O 1
ATOM 2080 N N . GLY A 1 277 ? -2.326 -13.203 -3.789 1 82 277 GLY A N 1
ATOM 2081 C CA . GLY A 1 277 ? -3.164 -14.289 -3.303 1 82 277 GLY A CA 1
ATOM 2082 C C . GLY A 1 277 ? -2.381 -15.539 -2.947 1 82 277 GLY A C 1
ATOM 2083 O O . GLY A 1 277 ? -2.814 -16.328 -2.111 1 82 277 GLY A O 1
ATOM 2084 N N . SER A 1 278 ? -1.216 -15.758 -3.396 1 83.31 278 SER A N 1
ATOM 2085 C CA . SER A 1 278 ? -0.481 -17.016 -3.266 1 83.31 278 SER A CA 1
ATOM 2086 C C . SER A 1 278 ? 0.344 -17.047 -1.983 1 83.31 278 SER A C 1
ATOM 2088 O O . SER A 1 278 ? 0.93 -18.078 -1.639 1 83.31 278 SER A O 1
ATOM 2090 N N . THR A 1 279 ? 0.295 -15.961 -1.242 1 87.81 279 THR A N 1
ATOM 2091 C CA . THR A 1 279 ? 1.16 -15.875 -0.07 1 87.81 279 THR A CA 1
ATOM 2092 C C . THR A 1 279 ? 0.371 -15.414 1.152 1 87.81 279 THR A C 1
ATOM 2094 O O . THR A 1 279 ? -0.465 -14.516 1.054 1 87.81 279 THR A O 1
ATOM 2097 N N . VAL A 1 280 ? 0.622 -16.047 2.275 1 92.94 280 VAL A N 1
ATOM 2098 C CA . VAL A 1 280 ? 0.082 -15.625 3.561 1 92.94 280 VAL A CA 1
ATOM 2099 C C . VAL A 1 280 ? 0.841 -14.391 4.055 1 92.94 280 VAL A C 1
ATOM 2101 O O . VAL A 1 280 ? 2.074 -14.391 4.086 1 92.94 280 VAL A O 1
ATOM 2104 N N . PRO A 1 281 ? 0.101 -13.352 4.398 1 95.38 281 PRO A N 1
ATOM 2105 C CA . PRO A 1 281 ? 0.807 -12.125 4.793 1 95.38 281 PRO A CA 1
ATOM 2106 C C . PRO A 1 281 ? 1.537 -12.266 6.125 1 95.38 281 PRO A C 1
ATOM 2108 O O . PRO A 1 281 ? 0.929 -12.648 7.129 1 95.38 281 PRO A O 1
ATOM 2111 N N . ALA A 1 282 ? 2.824 -11.883 6.16 1 96.12 282 ALA A N 1
ATOM 2112 C CA . ALA A 1 282 ? 3.664 -12.039 7.344 1 96.12 282 ALA A CA 1
ATOM 2113 C C . ALA A 1 282 ? 3.65 -10.773 8.195 1 96.12 282 ALA A C 1
ATOM 2115 O O . ALA A 1 282 ? 4.172 -10.766 9.312 1 96.12 282 ALA A O 1
ATOM 2116 N N . GLN A 1 283 ? 3.1 -9.727 7.68 1 97.5 283 GLN A N 1
ATOM 2117 C CA . GLN A 1 283 ? 3.062 -8.461 8.406 1 97.5 283 GLN A CA 1
ATOM 2118 C C . GLN A 1 283 ? 1.802 -7.668 8.07 1 97.5 283 GLN A C 1
ATOM 2120 O O . GLN A 1 283 ? 1.312 -7.723 6.938 1 97.5 283 GLN A O 1
ATOM 2125 N N . PHE A 1 284 ? 1.258 -7.012 8.984 1 98.12 284 PHE A N 1
ATOM 2126 C CA . PHE A 1 284 ? 0.117 -6.113 8.836 1 98.12 284 PHE A CA 1
ATOM 2127 C C . PHE A 1 284 ? 0.318 -4.848 9.664 1 98.12 284 PHE A C 1
ATOM 2129 O O . PHE A 1 284 ? 0.668 -4.918 10.844 1 98.12 284 PHE A O 1
ATOM 2136 N N . GLU A 1 285 ? 0.142 -3.682 9.008 1 98.25 285 GLU A N 1
ATOM 2137 C CA . GLU A 1 285 ? 0.349 -2.387 9.648 1 98.25 285 GLU A CA 1
ATOM 2138 C C . GLU A 1 285 ? -0.958 -1.605 9.75 1 98.25 285 GLU A C 1
ATOM 2140 O O . GLU A 1 285 ? -1.695 -1.491 8.766 1 98.25 285 GLU A O 1
ATOM 2145 N N . ILE A 1 286 ? -1.254 -1.104 10.875 1 98.31 286 ILE A N 1
ATOM 2146 C CA . ILE A 1 286 ? -2.424 -0.273 11.133 1 98.31 286 ILE A CA 1
ATOM 2147 C C . ILE A 1 286 ? -1.981 1.101 11.633 1 98.31 286 ILE A C 1
ATOM 2149 O O . ILE A 1 286 ? -1.121 1.2 12.516 1 98.31 286 ILE A O 1
ATOM 2153 N N . ILE A 1 287 ? -2.5 2.16 11.047 1 97.38 287 ILE A N 1
ATOM 2154 C CA . ILE A 1 287 ? -2.266 3.512 11.539 1 97.38 287 ILE A CA 1
ATOM 2155 C C . ILE A 1 287 ? -3.562 4.082 12.109 1 97.38 287 ILE A C 1
ATOM 2157 O O . ILE A 1 287 ? -4.602 4.066 11.445 1 97.38 287 ILE A O 1
ATOM 2161 N N . ILE A 1 288 ? -3.559 4.535 13.289 1 97.38 288 ILE A N 1
ATOM 2162 C CA . ILE A 1 288 ? -4.703 5.211 13.891 1 97.38 288 ILE A CA 1
ATOM 2163 C C . ILE A 1 288 ? -4.344 6.668 14.172 1 97.38 288 ILE A C 1
ATOM 2165 O O . ILE A 1 288 ? -3.18 6.992 14.422 1 97.38 288 ILE A O 1
ATOM 2169 N N . ASN A 1 289 ? -5.273 7.484 14.055 1 97.31 289 ASN A N 1
ATOM 2170 C CA . ASN A 1 289 ? -5.176 8.875 14.484 1 97.31 289 ASN A CA 1
ATOM 2171 C C . ASN A 1 289 ? -6.129 9.18 15.633 1 97.31 289 ASN A C 1
ATOM 2173 O O . ASN A 1 289 ? -7.316 8.852 15.57 1 97.31 289 ASN A O 1
ATOM 2177 N N . ARG A 1 290 ? -5.648 9.695 16.672 1 97.88 290 ARG A N 1
ATOM 2178 C CA . ARG A 1 290 ? -6.406 10.078 17.859 1 97.88 290 ARG A CA 1
ATOM 2179 C C . ARG A 1 290 ? -6.301 11.57 18.125 1 97.88 290 ARG A C 1
ATOM 2181 O O . ARG A 1 290 ? -5.207 12.094 18.359 1 97.88 290 ARG A O 1
ATOM 2188 N N . ARG A 1 291 ? -7.449 12.266 17.984 1 98 291 ARG A N 1
ATOM 2189 C CA . ARG A 1 291 ? -7.555 13.664 18.359 1 98 291 ARG A CA 1
ATOM 2190 C C . ARG A 1 291 ? -8.023 13.805 19.812 1 98 291 ARG A C 1
ATOM 2192 O O . ARG A 1 291 ? -9.047 13.234 20.188 1 98 291 ARG A O 1
ATOM 2199 N N . TYR A 1 292 ? -7.305 14.57 20.594 1 98.25 292 TYR A N 1
ATOM 2200 C CA . TYR A 1 292 ? -7.633 14.641 22.016 1 98.25 292 TYR A CA 1
ATOM 2201 C C . TYR A 1 292 ? -7.637 16.094 22.5 1 98.25 292 TYR A C 1
ATOM 2203 O O . TYR A 1 292 ? -6.855 16.906 22.016 1 98.25 292 TYR A O 1
ATOM 2211 N N . ALA A 1 293 ? -8.508 16.406 23.406 1 98.19 293 ALA A N 1
ATOM 2212 C CA . ALA A 1 293 ? -8.688 17.75 23.969 1 98.19 293 ALA A CA 1
ATOM 2213 C C . ALA A 1 293 ? -7.586 18.078 24.953 1 98.19 293 ALA A C 1
ATOM 2215 O O . ALA A 1 293 ? -6.91 17.188 25.469 1 98.19 293 ALA A O 1
ATOM 2216 N N . PRO A 1 294 ? -7.406 19.422 25.188 1 97.81 294 PRO A N 1
ATOM 2217 C CA . PRO A 1 294 ? -6.426 19.828 26.188 1 97.81 294 PRO A CA 1
ATOM 2218 C C . PRO A 1 294 ? -6.703 19.219 27.562 1 97.81 294 PRO A C 1
ATOM 2220 O O . PRO A 1 294 ? -5.773 19.016 28.344 1 97.81 294 PRO A O 1
ATOM 2223 N N . GLU A 1 295 ? -7.914 18.859 27.844 1 97.44 295 GLU A N 1
ATOM 2224 C CA . GLU A 1 295 ? -8.32 18.312 29.141 1 97.44 295 GLU A CA 1
ATOM 2225 C C . GLU A 1 295 ? -7.938 16.844 29.266 1 97.44 295 GLU A C 1
ATOM 2227 O O . GLU A 1 295 ? -7.984 16.266 30.344 1 97.44 295 GLU A O 1
ATOM 2232 N N . GLU A 1 296 ? -7.59 16.203 28.172 1 98 296 GLU A N 1
ATOM 2233 C CA . GLU A 1 296 ? -7.141 14.82 28.172 1 98 296 GLU A CA 1
ATOM 2234 C C . GLU A 1 296 ? -5.621 14.727 28.281 1 98 296 GLU A C 1
ATOM 2236 O O . GLU A 1 296 ? -4.91 15.016 27.312 1 98 296 GLU A O 1
ATOM 2241 N N . PRO A 1 297 ? -5.117 14.273 29.422 1 97.5 297 PRO A N 1
ATOM 2242 C CA . PRO A 1 297 ? -3.66 14.141 29.516 1 97.5 297 PRO A CA 1
ATOM 2243 C C . PRO A 1 297 ? -3.096 13.172 28.469 1 97.5 297 PRO A C 1
ATOM 2245 O O . PRO A 1 297 ? -3.617 12.062 28.312 1 97.5 297 PRO A O 1
ATOM 2248 N N . TYR A 1 298 ? -1.991 13.594 27.859 1 97.31 298 TYR A N 1
ATOM 2249 C CA . TYR A 1 298 ? -1.384 12.828 26.766 1 97.31 298 TYR A CA 1
ATOM 2250 C C . TYR A 1 298 ? -1.048 11.414 27.219 1 97.31 298 TYR A C 1
ATOM 2252 O O . TYR A 1 298 ? -1.315 10.445 26.5 1 97.31 298 TYR A O 1
ATOM 2260 N N . ASP A 1 299 ? -0.474 11.289 28.406 1 97.75 299 ASP A N 1
ATOM 2261 C CA . ASP A 1 299 ? -0.077 9.977 28.922 1 97.75 299 ASP A CA 1
ATOM 2262 C C . ASP A 1 299 ? -1.286 9.055 29.062 1 97.75 299 ASP A C 1
ATOM 2264 O O . ASP A 1 299 ? -1.185 7.848 28.828 1 97.75 299 ASP A O 1
ATOM 2268 N N . GLN A 1 300 ? -2.387 9.594 29.438 1 98.25 300 GLN A N 1
ATOM 2269 C CA . GLN A 1 300 ? -3.605 8.805 29.578 1 98.25 300 GLN A CA 1
ATOM 2270 C C . GLN A 1 300 ? -4.137 8.383 28.203 1 98.25 300 GLN A C 1
ATOM 2272 O O . GLN A 1 300 ? -4.625 7.262 28.047 1 98.25 300 GLN A O 1
ATOM 2277 N N . VAL A 1 301 ? -4.074 9.297 27.25 1 98.44 301 VAL A N 1
ATOM 2278 C CA . VAL A 1 301 ? -4.5 9.008 25.891 1 98.44 301 VAL A CA 1
ATOM 2279 C C . VAL A 1 301 ? -3.684 7.844 25.328 1 98.44 301 VAL A C 1
ATOM 2281 O O . VAL A 1 301 ? -4.246 6.867 24.828 1 98.44 301 VAL A O 1
ATOM 2284 N N . LEU A 1 302 ? -2.363 7.941 25.469 1 98.31 302 LEU A N 1
ATOM 2285 C CA . LEU A 1 302 ? -1.479 6.895 24.984 1 98.31 302 LEU A CA 1
ATOM 2286 C C . LEU A 1 302 ? -1.692 5.594 25.75 1 98.31 302 LEU A C 1
ATOM 2288 O O . LEU A 1 302 ? -1.677 4.512 25.156 1 98.31 302 LEU A O 1
ATOM 2292 N N . GLY A 1 303 ? -1.837 5.699 27.062 1 98.56 303 GLY A N 1
ATOM 2293 C CA . GLY A 1 303 ? -2.1 4.527 27.875 1 98.56 303 GLY A CA 1
ATOM 2294 C C . GLY A 1 303 ? -3.355 3.781 27.469 1 98.56 303 GLY A C 1
ATOM 2295 O O . GLY A 1 303 ? -3.365 2.549 27.422 1 98.56 303 GLY A O 1
ATOM 2296 N N . GLU A 1 304 ? -4.395 4.516 27.156 1 98.62 304 GLU A N 1
ATOM 2297 C CA . GLU A 1 304 ? -5.656 3.928 26.703 1 98.62 304 GLU A CA 1
ATOM 2298 C C . GLU A 1 304 ? -5.473 3.152 25.406 1 98.62 304 GLU A C 1
ATOM 2300 O O . GLU A 1 304 ? -6.016 2.057 25.25 1 98.62 304 GLU A O 1
ATOM 2305 N N . LEU A 1 305 ? -4.711 3.727 24.5 1 98.62 305 LEU A N 1
ATOM 2306 C CA . LEU A 1 305 ? -4.438 3.072 23.219 1 98.62 305 LEU A CA 1
ATOM 2307 C C . LEU A 1 305 ? -3.633 1.793 23.422 1 98.62 305 LEU A C 1
ATOM 2309 O O . LEU A 1 305 ? -3.982 0.741 22.891 1 98.62 305 LEU A O 1
ATOM 2313 N N . HIS A 1 306 ? -2.604 1.875 24.25 1 98.62 306 HIS A N 1
ATOM 2314 C CA . HIS A 1 306 ? -1.762 0.713 24.516 1 98.62 306 HIS A CA 1
ATOM 2315 C C . HIS A 1 306 ? -2.545 -0.385 25.234 1 98.62 306 HIS A C 1
ATOM 2317 O O . HIS A 1 306 ? -2.373 -1.569 24.938 1 98.62 306 HIS A O 1
ATOM 2323 N N . HIS A 1 307 ? -3.373 -0.027 26.156 1 98.75 307 HIS A N 1
ATOM 2324 C CA . HIS A 1 307 ? -4.203 -1.004 26.859 1 98.75 307 HIS A CA 1
ATOM 2325 C C . HIS A 1 307 ? -5.133 -1.727 25.891 1 98.75 307 HIS A C 1
ATOM 2327 O O . HIS A 1 307 ? -5.293 -2.947 25.969 1 98.75 307 HIS A O 1
ATOM 2333 N N . CYS A 1 308 ? -5.746 -0.974 25.016 1 98.75 308 CYS A N 1
ATOM 2334 C CA . CYS A 1 308 ? -6.633 -1.547 24.016 1 98.75 308 CYS A CA 1
ATOM 2335 C C . CYS A 1 308 ? -5.898 -2.574 23.156 1 98.75 308 CYS A C 1
ATOM 2337 O O . CYS A 1 308 ? -6.395 -3.684 22.953 1 98.75 308 CYS A O 1
ATOM 2339 N N . ILE A 1 309 ? -4.648 -2.221 22.688 1 98.75 309 ILE A N 1
ATOM 2340 C CA . ILE A 1 309 ? -3.838 -3.09 21.844 1 98.75 309 ILE A CA 1
ATOM 2341 C C . ILE A 1 309 ? -3.479 -4.363 22.609 1 98.75 309 ILE A C 1
ATOM 2343 O O . ILE A 1 309 ? -3.68 -5.473 22.109 1 98.75 309 ILE A O 1
ATOM 2347 N N . ASP A 1 310 ? -3.029 -4.184 23.844 1 98.5 310 ASP A N 1
ATOM 2348 C CA . ASP A 1 310 ? -2.594 -5.312 24.656 1 98.5 310 ASP A CA 1
ATOM 2349 C C . ASP A 1 310 ? -3.75 -6.273 24.938 1 98.5 310 ASP A C 1
ATOM 2351 O O . ASP A 1 310 ? -3.596 -7.488 24.797 1 98.5 310 ASP A O 1
ATOM 2355 N N . ALA A 1 311 ? -4.836 -5.746 25.297 1 98.69 311 ALA A N 1
ATOM 2356 C CA . ALA A 1 311 ? -5.996 -6.574 25.609 1 98.69 311 ALA A CA 1
ATOM 2357 C C . ALA A 1 311 ? -6.484 -7.328 24.375 1 98.69 311 ALA A C 1
ATOM 2359 O O . ALA A 1 311 ? -6.801 -8.516 24.453 1 98.69 311 ALA A O 1
ATOM 2360 N N . ALA A 1 312 ? -6.566 -6.629 23.25 1 98.62 312 A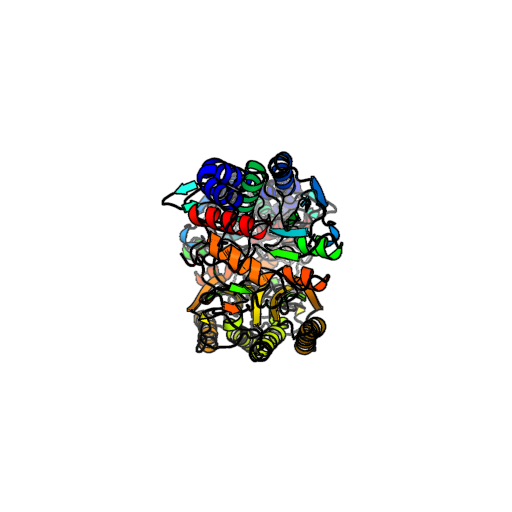LA A N 1
ATOM 2361 C CA . ALA A 1 312 ? -7.086 -7.215 22.016 1 98.62 312 ALA A CA 1
ATOM 2362 C C . ALA A 1 312 ? -6.168 -8.328 21.516 1 98.62 312 ALA A C 1
ATOM 2364 O O . ALA A 1 312 ? -6.633 -9.289 20.891 1 98.62 312 ALA A O 1
ATOM 2365 N N . MET A 1 313 ? -4.805 -8.18 21.766 1 98.44 313 MET A N 1
ATOM 2366 C CA . MET A 1 313 ? -3.838 -9.086 21.156 1 98.44 313 MET A CA 1
ATOM 2367 C C . MET A 1 313 ? -3.375 -10.133 22.156 1 98.44 313 MET A C 1
ATOM 2369 O O . MET A 1 313 ? -2.477 -10.93 21.875 1 98.44 313 MET A O 1
ATOM 2373 N N . ALA A 1 314 ? -3.998 -10.18 23.344 1 97.75 314 ALA A N 1
ATOM 2374 C CA . ALA A 1 314 ? -3.564 -11.039 24.438 1 97.75 314 ALA A CA 1
ATOM 2375 C C . ALA A 1 314 ? -3.555 -12.508 24.016 1 97.75 314 ALA A C 1
ATOM 2377 O O . ALA A 1 314 ? -2.652 -13.258 24.391 1 97.75 314 ALA A O 1
ATOM 2378 N N . ASP A 1 315 ? -4.484 -12.961 23.188 1 96.94 315 ASP A N 1
ATOM 2379 C CA . ASP A 1 315 ? -4.602 -14.367 22.812 1 96.94 315 ASP A CA 1
ATOM 2380 C C . ASP A 1 315 ? -4.172 -14.586 21.359 1 96.94 315 ASP A C 1
ATOM 2382 O O . ASP A 1 315 ? -4.457 -15.625 20.781 1 96.94 315 ASP A O 1
ATOM 2386 N N . SER A 1 316 ? -3.531 -13.602 20.797 1 96.56 316 SER A N 1
ATOM 2387 C CA . SER A 1 316 ? -3.139 -13.688 19.391 1 96.56 316 SER A CA 1
ATOM 2388 C C . SER A 1 316 ? -1.946 -14.617 19.203 1 96.56 316 SER A C 1
ATOM 2390 O O . SER A 1 316 ? -1.081 -14.711 20.078 1 96.56 316 SER A O 1
ATOM 2392 N N . GLU A 1 317 ? -1.873 -15.312 18.094 1 97.06 317 GLU A N 1
ATOM 2393 C CA . GLU A 1 317 ? -0.734 -16.156 17.734 1 97.06 317 GLU A CA 1
ATOM 2394 C C . GLU A 1 317 ? 0.341 -15.352 17.016 1 97.06 317 GLU A C 1
ATOM 2396 O O . GLU A 1 317 ? 1.339 -15.914 16.547 1 97.06 317 GLU A O 1
ATOM 2401 N N . ALA A 1 318 ? 0.121 -14 16.859 1 97.75 318 ALA A N 1
ATOM 2402 C CA . ALA A 1 318 ? 1.112 -13.156 16.203 1 97.75 318 ALA A CA 1
ATOM 2403 C C . ALA A 1 318 ? 2.479 -13.289 16.859 1 97.75 318 ALA A C 1
ATOM 2405 O O . ALA A 1 318 ? 2.568 -13.461 18.078 1 97.75 318 ALA A O 1
ATOM 2406 N N . LEU A 1 319 ? 3.545 -13.211 16.094 1 97.56 319 LEU A N 1
ATOM 2407 C CA . LEU A 1 319 ? 4.91 -13.352 16.594 1 97.56 319 LEU A CA 1
ATOM 2408 C C . LEU A 1 319 ? 5.324 -12.109 17.375 1 97.56 319 LEU A C 1
ATOM 2410 O O . LEU A 1 319 ? 6.156 -12.195 18.281 1 97.56 319 LEU A O 1
ATOM 2414 N N . ALA A 1 320 ? 4.824 -10.953 16.984 1 97.94 320 ALA A N 1
ATOM 2415 C CA . ALA A 1 320 ? 5.113 -9.68 17.641 1 97.94 320 ALA A CA 1
ATOM 2416 C C . ALA A 1 320 ? 4.043 -8.641 17.328 1 97.94 320 ALA A C 1
ATOM 2418 O O . ALA A 1 320 ? 3.396 -8.703 16.281 1 97.94 320 ALA A O 1
ATOM 2419 N N . VAL A 1 321 ? 3.803 -7.801 18.234 1 98.19 321 VAL A N 1
ATOM 2420 C CA . VAL A 1 321 ? 2.984 -6.602 18.078 1 98.19 321 VAL A CA 1
ATOM 2421 C C . VAL A 1 321 ? 3.756 -5.379 18.578 1 98.19 321 VAL A C 1
ATOM 2423 O O . VAL A 1 321 ? 4.16 -5.324 19.734 1 98.19 321 VAL A O 1
ATOM 2426 N N . GLU A 1 322 ? 4.012 -4.457 17.641 1 97.62 322 GLU A N 1
ATOM 2427 C CA . GLU A 1 322 ? 4.762 -3.25 17.969 1 97.62 322 GLU A CA 1
ATOM 2428 C C . GLU A 1 322 ? 3.939 -1.994 17.703 1 97.62 322 GLU A C 1
ATOM 2430 O O . GLU A 1 322 ? 3.227 -1.918 16.703 1 97.62 322 GLU A O 1
ATOM 2435 N N . ALA A 1 323 ? 3.941 -1.12 18.641 1 97.38 323 ALA A N 1
ATOM 2436 C CA . ALA A 1 323 ? 3.283 0.175 18.484 1 97.38 323 ALA A CA 1
ATOM 2437 C C . ALA A 1 323 ? 4.293 1.316 18.562 1 97.38 323 ALA A C 1
ATOM 2439 O O . ALA A 1 323 ? 5.148 1.336 19.453 1 97.38 323 ALA A O 1
ATOM 2440 N N . GLU A 1 324 ? 4.219 2.193 17.609 1 94.38 324 GLU A N 1
ATOM 2441 C CA . GLU A 1 324 ? 5.137 3.326 17.547 1 94.38 324 GLU A CA 1
ATOM 2442 C C . GLU A 1 324 ? 4.387 4.625 17.266 1 94.38 324 GLU A C 1
ATOM 2444 O O . GLU A 1 324 ? 3.547 4.684 16.359 1 94.38 324 GLU A O 1
ATOM 2449 N N . VAL A 1 325 ? 4.668 5.668 18.062 1 94.06 325 VAL A N 1
ATOM 2450 C CA . VAL A 1 325 ? 4.148 6.992 17.75 1 94.06 325 VAL A CA 1
ATOM 2451 C C . VAL A 1 325 ? 4.895 7.57 16.547 1 94.06 325 VAL A C 1
ATOM 2453 O O . VAL A 1 325 ? 6.113 7.738 16.578 1 94.06 325 VAL A O 1
ATOM 2456 N N . ILE A 1 326 ? 4.184 7.867 15.477 1 90.69 326 ILE A N 1
ATOM 2457 C CA . ILE A 1 326 ? 4.852 8.328 14.266 1 90.69 326 ILE A CA 1
ATOM 2458 C C . ILE A 1 326 ? 4.484 9.789 14 1 90.69 326 ILE A C 1
ATOM 2460 O O . ILE A 1 326 ? 4.949 10.383 13.023 1 90.69 326 ILE A O 1
ATOM 2464 N N . GLY A 1 327 ? 3.717 10.359 14.836 1 91.38 327 GLY A N 1
ATOM 2465 C CA . GLY A 1 327 ? 3.311 11.758 14.781 1 91.38 327 GLY A CA 1
ATOM 2466 C C . GLY A 1 327 ? 2.623 12.227 16.047 1 91.38 327 GLY A C 1
ATOM 2467 O O . GLY A 1 327 ? 1.859 11.477 16.656 1 91.38 327 GLY A O 1
ATOM 2468 N N . HIS A 1 328 ? 2.877 13.438 16.406 1 94.31 328 HIS A N 1
ATOM 2469 C CA . HIS A 1 328 ? 2.275 13.992 17.609 1 94.31 328 HIS A CA 1
ATOM 2470 C C . HIS A 1 328 ? 2.242 15.516 17.547 1 94.31 328 HIS A C 1
ATOM 2472 O O . HIS A 1 328 ? 3.26 16.156 17.266 1 94.31 328 HIS A O 1
ATOM 2478 N N . LEU A 1 329 ? 1.112 16.078 17.719 1 96.44 329 LEU A N 1
ATOM 2479 C CA . LEU A 1 329 ? 0.903 17.5 17.969 1 96.44 329 LEU A CA 1
ATOM 2480 C C . LEU A 1 329 ? 0.184 17.719 19.297 1 96.44 329 LEU A C 1
ATOM 2482 O O . LEU A 1 329 ? -0.87 17.125 19.547 1 96.44 329 LEU A O 1
ATOM 2486 N N . ALA A 1 330 ? 0.776 18.516 20.125 1 96.88 330 ALA A N 1
ATOM 2487 C CA . ALA A 1 330 ? 0.164 18.812 21.422 1 96.88 330 ALA A CA 1
ATOM 2488 C C . ALA A 1 330 ? -1.017 19.766 21.266 1 96.88 330 ALA A C 1
ATOM 2490 O O . ALA A 1 330 ? -1.045 20.578 20.344 1 96.88 330 ALA A O 1
ATOM 2491 N N . PRO A 1 331 ? -2.008 19.672 22.172 1 97.94 331 PRO A N 1
ATOM 2492 C CA . PRO A 1 331 ? -3.146 20.578 22.094 1 97.94 331 PRO A CA 1
ATOM 2493 C C . PRO A 1 331 ? -2.785 22 22.531 1 97.94 331 PRO A C 1
ATOM 2495 O O . PRO A 1 331 ? -1.729 22.219 23.125 1 97.94 331 PRO A O 1
ATOM 2498 N N . VAL A 1 332 ? -3.557 22.984 22.141 1 98.19 332 VAL A N 1
ATOM 2499 C CA . VAL A 1 332 ? -3.471 24.359 22.594 1 98.19 332 VAL A CA 1
ATOM 2500 C C . VAL A 1 332 ? -4.641 24.672 23.531 1 98.19 332 VAL A C 1
ATOM 2502 O O . VAL A 1 332 ? -5.801 24.609 23.109 1 98.19 332 VAL A O 1
ATOM 2505 N N . ALA A 1 333 ? -4.324 25 24.734 1 97.12 333 ALA A N 1
ATOM 2506 C CA . ALA A 1 333 ? -5.336 25.281 25.75 1 97.12 333 ALA A CA 1
ATOM 2507 C C . ALA A 1 333 ? -5.473 26.781 25.969 1 97.12 333 ALA A C 1
ATOM 2509 O O . ALA A 1 333 ? -4.559 27.422 26.516 1 97.12 333 ALA A O 1
ATOM 2510 N N . ASP A 1 334 ? -6.562 27.391 25.594 1 95.62 334 ASP A N 1
ATOM 2511 C CA . ASP A 1 334 ? -6.93 28.781 25.812 1 95.62 334 ASP A CA 1
ATOM 2512 C C . ASP A 1 334 ? -5.754 29.719 25.531 1 95.62 334 ASP A C 1
ATOM 2514 O O . ASP A 1 334 ? -5.125 30.234 26.453 1 95.62 334 ASP A O 1
ATOM 2518 N N . PRO A 1 335 ? -5.531 30.047 24.344 1 97.19 335 PRO A N 1
ATOM 2519 C CA . PRO A 1 335 ? -4.406 30.906 23.969 1 97.19 335 PRO A CA 1
ATOM 2520 C C . PRO A 1 335 ? -4.727 32.375 24.109 1 97.19 335 PRO A C 1
ATOM 2522 O O . PRO A 1 335 ? -4.031 33.219 23.547 1 97.19 335 PRO A O 1
ATOM 2525 N N . THR A 1 336 ? -5.711 32.812 24.891 1 95.19 336 THR A N 1
ATOM 2526 C CA . THR A 1 336 ? -6.074 34.219 25.031 1 95.19 336 THR A CA 1
ATOM 2527 C C . THR A 1 336 ? -5.078 34.938 25.922 1 95.19 336 THR A C 1
ATOM 2529 O O . THR A 1 336 ? -4.312 34.312 26.656 1 95.19 336 THR A O 1
ATOM 2532 N N . GLY A 1 337 ? -5.008 36.25 25.797 1 95.56 337 GLY A N 1
ATOM 2533 C CA . GLY A 1 337 ? -4.117 37.094 26.578 1 95.56 337 GLY A CA 1
ATOM 2534 C C . GLY A 1 337 ? -4.32 38.594 26.312 1 95.56 337 GLY A C 1
ATOM 2535 O O . GLY A 1 337 ? -5.254 38.969 25.609 1 95.56 337 GLY A O 1
ATOM 2536 N N . PRO A 1 338 ? -3.494 39.406 26.781 1 96.19 338 PRO A N 1
ATOM 2537 C CA . PRO A 1 338 ? -3.707 40.844 26.812 1 96.19 338 PRO A CA 1
ATOM 2538 C C . PRO A 1 338 ? -3.529 41.5 25.453 1 96.19 338 PRO A C 1
ATOM 2540 O O . PRO A 1 338 ? -3.922 42.656 25.25 1 96.19 338 PRO A O 1
ATOM 2543 N N . HIS A 1 339 ? -2.986 40.844 24.531 1 97.12 339 HIS A N 1
ATOM 2544 C CA . HIS A 1 339 ? -2.66 41.5 23.266 1 97.12 339 HIS A CA 1
ATOM 2545 C C . HIS A 1 339 ? -3.807 41.344 22.281 1 97.12 339 HIS A C 1
ATOM 2547 O O . HIS A 1 339 ? -3.799 42 21.219 1 97.12 339 HIS A O 1
ATOM 2553 N N . TRP A 1 340 ? -4.84 40.625 22.547 1 95.81 340 TRP A N 1
ATOM 2554 C CA . TRP A 1 340 ? -5.906 40.281 21.609 1 95.81 340 TRP A CA 1
ATOM 2555 C C . TRP A 1 340 ? -6.699 41.531 21.219 1 95.81 340 TRP A C 1
ATOM 2557 O O . TRP A 1 340 ? -6.973 41.75 20.047 1 95.81 340 TRP A O 1
ATOM 2567 N N . PRO A 1 341 ? -7.016 42.406 22.172 1 95.5 341 PRO A N 1
ATOM 2568 C CA . PRO A 1 341 ? -7.797 43.562 21.781 1 95.5 341 PRO A CA 1
ATOM 2569 C C . PRO A 1 341 ? -7.086 44.438 20.734 1 95.5 341 PRO A C 1
ATOM 2571 O O . PRO A 1 341 ? -7.723 44.906 19.781 1 95.5 341 PRO A O 1
ATOM 2574 N N . ARG A 1 342 ? -5.824 44.594 20.922 1 96.62 342 ARG A N 1
ATOM 2575 C CA . ARG A 1 342 ? -5.059 45.375 19.953 1 96.62 342 ARG A CA 1
ATOM 2576 C C . ARG A 1 342 ? -5.031 44.656 18.594 1 96.62 342 ARG A C 1
ATOM 2578 O O . ARG A 1 342 ? -5.18 45.312 17.562 1 96.62 342 ARG A O 1
ATOM 2585 N N . TRP A 1 343 ? -4.902 43.375 18.594 1 97.44 343 TRP A N 1
ATOM 2586 C CA . TRP A 1 343 ? -4.852 42.625 17.344 1 97.44 343 TRP A CA 1
ATOM 2587 C C . TRP A 1 343 ? -6.207 42.625 16.641 1 97.44 343 TRP A C 1
ATOM 2589 O O . TRP A 1 343 ? -6.277 42.781 15.422 1 97.44 343 TRP A O 1
ATOM 2599 N N . GLN A 1 344 ? -7.309 42.531 17.391 1 96.88 344 GLN A N 1
ATOM 2600 C CA . GLN A 1 344 ? -8.648 42.625 16.812 1 96.88 344 GLN A CA 1
ATOM 2601 C C . GLN A 1 344 ? -8.875 43.969 16.141 1 96.88 344 GLN A C 1
ATOM 2603 O O . GLN A 1 344 ? -9.398 44.031 15.031 1 96.88 344 GLN A O 1
ATOM 2608 N N . ALA A 1 345 ? -8.438 44.969 16.812 1 96.75 345 ALA A N 1
ATOM 2609 C CA . ALA A 1 345 ? -8.562 46.312 16.234 1 96.75 345 ALA A CA 1
ATOM 2610 C C . ALA A 1 345 ? -7.738 46.438 14.961 1 96.75 345 ALA A C 1
ATOM 2612 O O . ALA A 1 345 ? -8.18 47.062 13.984 1 96.75 345 ALA A O 1
ATOM 2613 N N . ALA A 1 346 ? -6.543 45.906 15.031 1 97.69 346 ALA A N 1
ATOM 2614 C CA . ALA A 1 346 ? -5.668 45.969 13.867 1 97.69 346 ALA A CA 1
ATOM 2615 C C . ALA A 1 346 ? -6.289 45.219 12.68 1 97.69 346 ALA A C 1
ATOM 2617 O O . ALA A 1 346 ? -6.211 45.688 11.539 1 97.69 346 ALA A O 1
ATOM 2618 N N . LEU A 1 347 ? -6.906 44.062 12.969 1 97.69 347 LEU A N 1
ATOM 2619 C CA . LEU A 1 347 ? -7.602 43.312 11.914 1 97.69 347 LEU A CA 1
ATOM 2620 C C . LEU A 1 347 ? -8.75 44.156 11.352 1 97.69 347 LEU A C 1
ATOM 2622 O O . LEU A 1 347 ? -9.062 44.062 10.164 1 97.69 347 LEU A O 1
ATOM 2626 N N . GLY A 1 348 ? -9.367 44.906 12.195 1 96.69 348 GLY A N 1
ATOM 2627 C CA . GLY A 1 348 ? -10.391 45.812 11.734 1 96.69 348 GLY A CA 1
ATOM 2628 C C . GLY A 1 348 ? -9.875 46.844 10.75 1 96.69 348 GLY A C 1
ATOM 2629 O O . GLY A 1 348 ? -10.547 47.188 9.773 1 96.69 348 GLY A O 1
ATOM 2630 N N . VAL A 1 349 ? -8.664 47.312 10.953 1 95.81 349 VAL A N 1
ATOM 2631 C CA . VAL A 1 349 ? -8.039 48.312 10.078 1 95.81 349 VAL A CA 1
ATOM 2632 C C . VAL A 1 349 ? -7.793 47.688 8.703 1 95.81 349 VAL A C 1
ATOM 2634 O O . VAL A 1 349 ? -8.062 48.344 7.68 1 95.81 349 VAL A O 1
ATOM 2637 N N . GLY A 1 350 ? -7.328 46.531 8.703 1 96.5 350 GLY A N 1
ATOM 2638 C CA . GLY A 1 350 ? -6.953 45.906 7.449 1 96.5 350 GLY A CA 1
ATOM 2639 C C . GLY A 1 350 ? -8.125 45.281 6.723 1 96.5 350 GLY A C 1
ATOM 2640 O O . GLY A 1 350 ? -8.391 45.594 5.566 1 96.5 350 GLY A O 1
ATOM 2641 N N . PHE A 1 351 ? -8.898 44.438 7.426 1 97.38 351 PHE A N 1
ATOM 2642 C CA . PHE A 1 351 ? -9.922 43.625 6.789 1 97.38 351 PHE A CA 1
ATOM 2643 C C . PHE A 1 351 ? -11.305 44.25 6.941 1 97.38 351 PHE A C 1
ATOM 2645 O O . PHE A 1 351 ? -12.266 43.781 6.328 1 97.38 351 PHE A O 1
ATOM 2652 N N . GLY A 1 352 ? -11.445 45.219 7.73 1 96.69 352 GLY A N 1
ATOM 2653 C CA . GLY A 1 352 ? -12.727 45.875 7.926 1 96.69 352 GLY A CA 1
ATOM 2654 C C . GLY A 1 352 ? -13.641 45.156 8.891 1 96.69 352 GLY A C 1
ATOM 2655 O O . GLY A 1 352 ? -14.852 45.375 8.906 1 96.69 352 GLY A O 1
ATOM 2656 N N . PHE A 1 353 ? -13.102 44.312 9.711 1 96.5 353 PHE A N 1
ATOM 2657 C CA . PHE A 1 353 ? -13.898 43.562 10.688 1 96.5 353 PHE A CA 1
ATOM 2658 C C . PHE A 1 353 ? -14.336 44.469 11.828 1 96.5 353 PHE A C 1
ATOM 2660 O O . PHE A 1 353 ? -13.562 45.312 12.289 1 96.5 353 PHE A O 1
ATOM 2667 N N . THR A 1 354 ? -15.531 44.312 12.273 1 94.75 354 THR A N 1
ATOM 2668 C CA . THR A 1 354 ? -16 45 13.461 1 94.75 354 THR A CA 1
ATOM 2669 C C . THR A 1 354 ? -15.867 44.125 14.703 1 94.75 354 THR A C 1
ATOM 2671 O O . THR A 1 354 ? -15.727 42.906 14.586 1 94.75 354 THR A O 1
ATOM 2674 N N . ALA A 1 355 ? -15.828 44.75 15.82 1 92.19 355 ALA A N 1
ATOM 2675 C CA . ALA A 1 355 ? -15.672 44.031 17.078 1 92.19 355 ALA A CA 1
ATOM 2676 C C . ALA A 1 355 ? -16.75 42.938 17.219 1 92.19 355 ALA A C 1
ATOM 2678 O O . ALA A 1 355 ? -16.5 41.875 17.75 1 92.19 355 ALA A O 1
ATOM 2679 N N . GLU A 1 356 ? -17.969 43.25 16.688 1 93.5 356 GLU A N 1
ATOM 2680 C CA . GLU A 1 356 ? -19.125 42.375 16.844 1 93.5 356 GLU A CA 1
ATOM 2681 C C . GLU A 1 356 ? -19 41.156 15.961 1 93.5 356 GLU A C 1
ATOM 2683 O O . GLU A 1 356 ? -19.656 40.125 16.219 1 93.5 356 GLU A O 1
ATOM 2688 N N . GLN A 1 357 ? -18.172 41.219 15.016 1 96.06 357 GLN A N 1
ATOM 2689 C CA . GLN A 1 357 ? -18.047 40.094 14.07 1 96.06 357 GLN A CA 1
ATOM 2690 C C . GLN A 1 357 ? -17.125 39.031 14.625 1 96.06 357 GLN A C 1
ATOM 2692 O O . GLN A 1 357 ? -17.156 37.875 14.156 1 96.06 357 GLN A O 1
ATOM 2697 N N . PHE A 1 358 ? -16.312 39.375 15.594 1 96.31 358 PHE A N 1
ATOM 2698 C CA . PHE A 1 358 ? -15.344 38.406 16.109 1 96.31 358 PHE A CA 1
ATOM 2699 C C . PHE A 1 358 ? -16.031 37.344 16.953 1 96.31 358 PHE A C 1
ATOM 2701 O O . PHE A 1 358 ? -16.922 37.656 17.75 1 96.31 358 PHE A O 1
ATOM 2708 N N . GLN A 1 359 ? -15.703 36.094 16.672 1 95.62 359 GLN A N 1
ATOM 2709 C CA . GLN A 1 359 ? -16.172 34.969 17.453 1 95.62 359 GLN A CA 1
ATOM 2710 C C . GLN A 1 359 ? -15.008 34.156 17.984 1 95.62 359 GLN A C 1
ATOM 2712 O O . GLN A 1 359 ? -13.992 33.969 17.312 1 95.62 359 GLN A O 1
ATOM 2717 N N . CYS A 1 360 ? -15.195 33.719 19.219 1 96.38 360 CYS A N 1
ATOM 2718 C CA . CYS A 1 360 ? -14.18 32.875 19.859 1 96.38 360 CYS A CA 1
ATOM 2719 C C . CYS A 1 360 ? -14.5 31.391 19.719 1 96.38 360 CYS A C 1
ATOM 2721 O O . CYS A 1 360 ? -15.531 30.938 20.188 1 96.38 360 CYS A O 1
ATOM 2723 N N . TYR A 1 361 ? -13.711 30.641 19.031 1 96.44 361 TYR A N 1
ATOM 2724 C CA . TYR A 1 361 ? -13.922 29.203 18.906 1 96.44 361 TYR A CA 1
ATOM 2725 C C . TYR A 1 361 ? -12.617 28.484 18.609 1 96.44 361 TYR A C 1
ATOM 2727 O O . TYR A 1 361 ? -11.648 29.094 18.156 1 96.44 361 TYR A O 1
ATOM 2735 N N . GLY A 1 362 ? -12.586 27.266 19.016 1 96.25 362 GLY A N 1
ATOM 2736 C CA . GLY A 1 362 ? -11.484 26.359 18.734 1 96.25 362 GLY A CA 1
ATOM 2737 C C . GLY A 1 362 ? -11.805 25.344 17.672 1 96.25 362 GLY A C 1
ATOM 2738 O O . GLY A 1 362 ? -12.633 25.594 16.797 1 96.25 362 GLY A O 1
ATOM 2739 N N . SER A 1 363 ? -10.984 24.266 17.609 1 94.69 363 SER A N 1
ATOM 2740 C CA . SER A 1 363 ? -11.188 23.219 16.625 1 94.69 363 SER A CA 1
ATOM 2741 C C . SER A 1 363 ? -10.664 21.875 17.125 1 94.69 363 SER A C 1
ATOM 2743 O O . SER A 1 363 ? -9.82 21.828 18.016 1 94.69 363 SER A O 1
ATOM 2745 N N . SER A 1 364 ? -11.211 20.812 16.531 1 94.81 364 SER A N 1
ATOM 2746 C CA . SER A 1 364 ? -10.703 19.484 16.828 1 94.81 364 SER A CA 1
ATOM 2747 C C . SER A 1 364 ? -9.508 19.125 15.953 1 94.81 364 SER A C 1
ATOM 2749 O O . SER A 1 364 ? -8.898 18.078 16.125 1 94.81 364 SER A O 1
ATOM 2751 N N . SER A 1 365 ? -9.164 20.047 15.078 1 92.44 365 SER A N 1
ATOM 2752 C CA . SER A 1 365 ? -7.902 19.938 14.359 1 92.44 365 SER A CA 1
ATOM 2753 C C . SER A 1 365 ? -6.723 20.328 15.234 1 92.44 365 SER A C 1
ATOM 2755 O O . SER A 1 365 ? -6.906 20.719 16.391 1 92.44 365 SER A O 1
ATOM 2757 N N . SER A 1 366 ? -5.543 20.125 14.664 1 93.94 366 SER A N 1
ATOM 2758 C CA . SER A 1 366 ? -4.367 20.344 15.5 1 93.94 366 SER A CA 1
ATOM 2759 C C . SER A 1 366 ? -3.426 21.359 14.867 1 93.94 366 SER A C 1
ATOM 2761 O O . SER A 1 366 ? -3.568 21.703 13.695 1 93.94 366 SER A O 1
ATOM 2763 N N . SER A 1 367 ? -2.578 21.828 15.703 1 94.31 367 SER A N 1
ATOM 2764 C CA . SER A 1 367 ? -1.588 22.828 15.32 1 94.31 367 SER A CA 1
ATOM 2765 C C . SER A 1 367 ? -0.25 22.578 16.016 1 94.31 367 SER A C 1
ATOM 2767 O O . SER A 1 367 ? -0.202 21.953 17.078 1 94.31 367 SER A O 1
ATOM 2769 N N . ASP A 1 368 ? 0.785 23.016 15.375 1 96.38 368 ASP A N 1
ATOM 2770 C CA . ASP A 1 368 ? 2.096 22.906 16 1 96.38 368 ASP A CA 1
ATOM 2771 C C . ASP A 1 368 ? 2.25 23.906 17.156 1 96.38 368 ASP A C 1
ATOM 2773 O O . ASP A 1 368 ? 3.217 23.828 17.906 1 96.38 368 ASP A O 1
ATOM 2777 N N . MET A 1 369 ? 1.27 24.719 17.391 1 97.56 369 MET A N 1
ATOM 2778 C CA . MET A 1 369 ? 1.322 25.734 18.438 1 97.56 369 MET A CA 1
ATOM 2779 C C . MET A 1 369 ? 1.2 25.109 19.828 1 97.56 369 MET A C 1
ATOM 2781 O O . MET A 1 369 ? 1.5 25.75 20.828 1 97.56 369 MET A O 1
ATOM 2785 N N . GLY A 1 370 ? 0.738 23.891 19.844 1 97.44 370 GLY A N 1
ATOM 2786 C CA . GLY A 1 370 ? 0.708 23.219 21.125 1 97.44 370 GLY A CA 1
ATOM 2787 C C . GLY A 1 370 ? 2.074 23.094 21.781 1 97.44 370 GLY A C 1
ATOM 2788 O O . GLY A 1 370 ? 2.199 23.188 23 1 97.44 370 GLY A O 1
ATOM 2789 N N . TRP A 1 371 ? 3.08 22.953 20.984 1 97.06 371 TRP A N 1
ATOM 2790 C CA . TRP A 1 371 ? 4.445 22.844 21.484 1 97.06 371 TRP A CA 1
ATOM 2791 C C . TRP A 1 371 ? 4.938 24.172 22.031 1 97.06 371 TRP A C 1
ATOM 2793 O O . TRP A 1 371 ? 5.711 24.203 22.984 1 97.06 371 TRP A O 1
ATOM 2803 N N . VAL A 1 372 ? 4.5 25.203 21.406 1 97.88 372 VAL A N 1
ATOM 2804 C CA . VAL A 1 372 ? 4.863 26.547 21.828 1 97.88 372 VAL A CA 1
ATOM 2805 C C . VAL A 1 372 ? 4.273 26.812 23.219 1 97.88 372 VAL A C 1
ATOM 2807 O O . VAL A 1 372 ? 4.961 27.328 24.109 1 97.88 372 VAL A O 1
ATOM 2810 N N . GLN A 1 373 ? 3.053 26.469 23.328 1 97.38 373 GLN A N 1
ATOM 2811 C CA . GLN A 1 373 ? 2.422 26.656 24.625 1 97.38 373 GLN A CA 1
ATOM 2812 C C . GLN A 1 373 ? 3.094 25.797 25.688 1 97.38 373 GLN A C 1
ATOM 2814 O O . GLN A 1 373 ? 3.309 26.25 26.812 1 97.38 373 GLN A O 1
ATOM 2819 N N . GLN A 1 374 ? 3.412 24.625 25.375 1 95.81 374 GLN A N 1
ATOM 2820 C CA . GLN A 1 374 ? 4.082 23.719 26.297 1 95.81 374 GLN A CA 1
ATOM 2821 C C . GLN A 1 374 ? 5.434 24.281 26.734 1 95.81 374 GLN A C 1
ATOM 2823 O O . GLN A 1 374 ? 5.902 24 27.844 1 95.81 374 GLN A O 1
ATOM 2828 N N . ALA A 1 375 ? 6.004 25.062 25.891 1 96.88 375 ALA A N 1
ATOM 2829 C CA . ALA A 1 375 ? 7.301 25.656 26.188 1 96.88 375 ALA A CA 1
ATOM 2830 C C . ALA A 1 375 ? 7.141 26.906 27.047 1 96.88 375 ALA A C 1
ATOM 2832 O O . ALA A 1 375 ? 8.133 27.547 27.422 1 96.88 375 ALA A O 1
ATOM 2833 N N . GLY A 1 376 ? 5.918 27.359 27.297 1 96.38 376 GLY A N 1
ATOM 2834 C CA . GLY A 1 376 ? 5.719 28.406 28.297 1 96.38 376 GLY A CA 1
ATOM 2835 C C . GLY A 1 376 ? 5.047 29.641 27.734 1 96.38 376 GLY A C 1
ATOM 2836 O O . GLY A 1 376 ? 4.77 30.594 28.469 1 96.38 376 GLY A O 1
ATOM 2837 N N . ILE A 1 377 ? 4.75 29.656 26.453 1 96.94 377 ILE A N 1
ATOM 2838 C CA . ILE A 1 377 ? 4.09 30.812 25.844 1 96.94 377 ILE A CA 1
ATOM 2839 C C . ILE A 1 377 ? 2.584 30.562 25.766 1 96.94 377 ILE A C 1
ATOM 2841 O O . ILE A 1 377 ? 2.096 29.922 24.844 1 96.94 377 ILE A O 1
ATOM 2845 N N . GLN A 1 378 ? 1.923 31.125 26.625 1 96.62 378 GLN A N 1
ATOM 2846 C CA . GLN A 1 378 ? 0.504 30.844 26.797 1 96.62 378 GLN A CA 1
ATOM 2847 C C . GLN A 1 378 ? -0.334 31.531 25.719 1 96.62 378 GLN A C 1
ATOM 2849 O O . GLN A 1 378 ? -1.162 30.891 25.078 1 96.62 378 GLN A O 1
ATOM 2854 N N . GLU A 1 379 ? -0.144 32.844 25.547 1 97.5 379 GLU A N 1
ATOM 2855 C CA . GLU A 1 379 ? -0.936 33.625 24.594 1 97.5 379 GLU A CA 1
ATOM 2856 C C . GLU A 1 379 ? -0.436 33.438 23.172 1 97.5 379 GLU A C 1
ATOM 2858 O O . GLU A 1 379 ? 0.763 33.531 22.906 1 97.5 379 GLU A O 1
ATOM 2863 N N . ILE A 1 380 ? -1.318 33.031 22.375 1 97.88 380 ILE A N 1
ATOM 2864 C CA . ILE A 1 380 ? -1.02 32.906 20.953 1 97.88 380 ILE A CA 1
ATOM 2865 C C . ILE A 1 380 ? -2.104 33.594 20.141 1 97.88 380 ILE A C 1
ATOM 2867 O O . ILE A 1 380 ? -3.27 33.188 20.172 1 97.88 380 ILE A O 1
ATOM 2871 N N . LEU A 1 381 ? -1.74 34.656 19.438 1 97.88 381 LEU A N 1
ATOM 2872 C CA . LEU A 1 381 ? -2.643 35.344 18.516 1 97.88 381 LEU A CA 1
ATOM 2873 C C . LEU A 1 381 ? -2.709 34.594 17.188 1 97.88 381 LEU A C 1
ATOM 2875 O O . LEU A 1 381 ? -1.794 33.844 16.844 1 97.88 381 LEU A O 1
ATOM 2879 N N . LEU A 1 382 ? -3.826 34.812 16.516 1 96.94 382 LEU A N 1
ATOM 2880 C CA . LEU A 1 382 ? -4.027 34.094 15.266 1 96.94 382 LEU A CA 1
ATOM 2881 C C . LEU A 1 382 ? -4.465 35.062 14.164 1 96.94 382 LEU A C 1
ATOM 2883 O O . LEU A 1 382 ? -5.293 35.938 14.398 1 96.94 382 LEU A O 1
ATOM 2887 N N . GLY A 1 383 ? -3.871 34.969 13.039 1 96.25 383 GLY A N 1
ATOM 2888 C CA . GLY A 1 383 ? -4.215 35.625 11.789 1 96.25 383 GLY A CA 1
ATOM 2889 C C . GLY A 1 383 ? -3.797 34.844 10.562 1 96.25 383 GLY A C 1
ATOM 2890 O O . GLY A 1 383 ? -3.373 33.688 10.672 1 96.25 383 GLY A O 1
ATOM 2891 N N . GLY A 1 384 ? -4.078 35.375 9.406 1 96.94 384 GLY A N 1
ATOM 2892 C CA . GLY A 1 384 ? -3.662 34.719 8.188 1 96.94 384 GLY A CA 1
ATOM 2893 C C . GLY A 1 384 ? -4.535 35.031 6.992 1 96.94 384 GLY A C 1
ATOM 2894 O O . GLY A 1 384 ? -5.289 36 7.016 1 96.94 384 GLY A O 1
ATOM 2895 N N . LEU A 1 385 ? -4.312 34.219 5.914 1 97.62 385 LEU A N 1
ATOM 2896 C CA . LEU A 1 385 ? -4.93 34.562 4.637 1 97.62 385 LEU A CA 1
ATOM 2897 C C . LEU A 1 385 ? -5.902 33.469 4.195 1 97.62 385 LEU A C 1
ATOM 2899 O O . LEU A 1 385 ? -6.57 33.594 3.166 1 97.62 385 LEU A O 1
ATOM 2903 N N . ILE A 1 386 ? -6.008 32.406 4.984 1 95.38 386 ILE A N 1
ATOM 2904 C CA . ILE A 1 386 ? -6.785 31.266 4.531 1 95.38 386 ILE A CA 1
ATOM 2905 C C . ILE A 1 386 ? -8.273 31.625 4.504 1 95.38 386 ILE A C 1
ATOM 2907 O O . ILE A 1 386 ? -8.797 32.188 5.469 1 95.38 386 ILE A O 1
ATOM 2911 N N . ARG A 1 387 ? -8.875 31.422 3.371 1 94.56 387 ARG A N 1
ATOM 2912 C CA . ARG A 1 387 ? -10.32 31.484 3.184 1 94.56 387 ARG A CA 1
ATOM 2913 C C . ARG A 1 387 ? -10.875 30.156 2.695 1 94.56 387 ARG A C 1
ATOM 2915 O O . ARG A 1 387 ? -10.125 29.312 2.188 1 94.56 387 ARG A O 1
ATOM 2922 N N . PRO A 1 388 ? -12.211 29.922 2.82 1 88.12 388 PRO A N 1
ATOM 2923 C CA . PRO A 1 388 ? -12.797 28.656 2.375 1 88.12 388 PRO A CA 1
ATOM 2924 C C . PRO A 1 388 ? -12.547 28.391 0.896 1 88.12 388 PRO A C 1
ATOM 2926 O O . PRO A 1 388 ? -12.383 27.219 0.502 1 88.12 388 PRO A O 1
ATOM 2929 N N . HIS A 1 389 ? -12.406 29.391 0.145 1 91.38 389 HIS A N 1
ATOM 2930 C CA . HIS A 1 389 ? -12.297 29.203 -1.298 1 91.38 389 HIS A CA 1
ATOM 2931 C C . HIS A 1 389 ? -10.844 29.312 -1.757 1 91.38 389 HIS A C 1
ATOM 2933 O O . HIS A 1 389 ? -10.562 29.266 -2.957 1 91.38 389 HIS A O 1
ATOM 2939 N N . SER A 1 390 ? -9.891 29.406 -0.844 1 94.06 390 SER A N 1
ATOM 2940 C CA . SER A 1 390 ? -8.484 29.594 -1.176 1 94.06 390 SER A CA 1
ATOM 2941 C C . SER A 1 390 ? -7.863 28.328 -1.749 1 94.06 390 SER A C 1
ATOM 2943 O O . SER A 1 390 ? -6.727 28.344 -2.225 1 94.06 390 SER A O 1
ATOM 2945 N N . ARG A 1 391 ? -8.484 27.125 -1.681 1 91.38 391 ARG A N 1
ATOM 2946 C CA . ARG A 1 391 ? -8.062 25.844 -2.213 1 91.38 391 ARG A CA 1
ATOM 2947 C C . ARG A 1 391 ? -6.73 25.406 -1.616 1 91.38 391 ARG A C 1
ATOM 2949 O O . ARG A 1 391 ? -5.82 25 -2.344 1 91.38 391 ARG A O 1
ATOM 2956 N N . ILE A 1 392 ? -6.551 25.719 -0.289 1 91.19 392 ILE A N 1
ATOM 2957 C CA . ILE A 1 392 ? -5.336 25.281 0.383 1 91.19 392 ILE A CA 1
ATOM 2958 C C . ILE A 1 392 ? -5.211 23.766 0.276 1 91.19 392 ILE A C 1
ATOM 2960 O O . ILE A 1 392 ? -6.211 23.047 0.342 1 91.19 392 ILE A O 1
ATOM 2964 N N . HIS A 1 393 ? -3.967 23.25 0.02 1 87.5 393 HIS A N 1
ATOM 2965 C CA . HIS A 1 393 ? -3.635 21.828 -0.09 1 87.5 393 HIS A CA 1
ATOM 2966 C C . HIS A 1 393 ? -4.254 21.219 -1.341 1 87.5 393 HIS A C 1
ATOM 2968 O O . HIS A 1 393 ? -4.336 19.984 -1.459 1 87.5 393 HIS A O 1
ATOM 2974 N N . ALA A 1 394 ? -4.762 22.094 -2.207 1 89.75 394 ALA A N 1
ATOM 2975 C CA . ALA A 1 394 ? -5.32 21.656 -3.484 1 89.75 394 ALA A CA 1
ATOM 2976 C C . ALA A 1 394 ? -4.703 22.438 -4.645 1 89.75 394 ALA A C 1
ATOM 2978 O O . ALA A 1 394 ? -3.984 23.422 -4.434 1 89.75 394 ALA A O 1
ATOM 2979 N N . SER A 1 395 ? -4.934 21.891 -5.809 1 93.88 395 SER A N 1
ATOM 2980 C CA . SER A 1 395 ? -4.461 22.594 -7 1 93.88 395 SER A CA 1
ATOM 2981 C C . SER A 1 395 ? -5.109 23.969 -7.121 1 93.88 395 SER A C 1
ATOM 2983 O O . SER A 1 395 ? -6.246 24.172 -6.688 1 93.88 395 SER A O 1
ATOM 2985 N N . ASP A 1 396 ? -4.324 24.891 -7.586 1 96.81 396 ASP A N 1
ATOM 2986 C CA . ASP A 1 396 ? -4.758 26.25 -7.879 1 96.81 396 ASP A CA 1
ATOM 2987 C C . ASP A 1 396 ? -5.062 27.016 -6.59 1 96.81 396 ASP A C 1
ATOM 2989 O O . ASP A 1 396 ? -6.035 27.766 -6.527 1 96.81 396 ASP A O 1
ATOM 2993 N N . GLU A 1 397 ? -4.305 26.703 -5.598 1 97.12 397 GLU A N 1
ATOM 2994 C CA . GLU A 1 397 ? -4.324 27.531 -4.395 1 97.12 397 GLU A CA 1
ATOM 2995 C C . GLU A 1 397 ? -4.117 29 -4.73 1 97.12 397 GLU A C 1
ATOM 2997 O O . GLU A 1 397 ? -3.328 29.344 -5.613 1 97.12 397 GLU A O 1
ATOM 3002 N N . TYR A 1 398 ? -4.887 29.875 -4.004 1 98.06 398 TYR A N 1
ATOM 3003 C CA . TYR A 1 398 ? -4.699 31.297 -4.328 1 98.06 398 TYR A CA 1
ATOM 3004 C C . TYR A 1 398 ? -5.039 32.188 -3.137 1 98.06 398 TYR A C 1
ATOM 3006 O O . TYR A 1 398 ? -5.68 31.719 -2.184 1 98.06 398 TYR A O 1
ATOM 3014 N N . THR A 1 399 ? -4.504 33.312 -3.109 1 97.88 399 THR A N 1
ATOM 3015 C CA . THR A 1 399 ? -4.957 34.469 -2.334 1 97.88 399 THR A CA 1
ATOM 3016 C C . THR A 1 399 ? -5.258 35.656 -3.246 1 97.88 399 THR A C 1
ATOM 3018 O O . THR A 1 399 ? -5.34 35.5 -4.469 1 97.88 399 THR A O 1
ATOM 3021 N N . THR A 1 400 ? -5.602 36.812 -2.646 1 97 400 THR A N 1
ATOM 3022 C CA . THR A 1 400 ? -5.898 38 -3.449 1 97 400 THR A CA 1
ATOM 3023 C C . THR A 1 400 ? -5.031 39.188 -3.016 1 97 400 THR A C 1
ATOM 3025 O O . THR A 1 400 ? -4.492 39.188 -1.907 1 97 400 THR A O 1
ATOM 3028 N N . ARG A 1 401 ? -4.898 40.125 -3.943 1 95.94 401 ARG A N 1
ATOM 3029 C CA . ARG A 1 401 ? -4.191 41.344 -3.607 1 95.94 401 ARG A CA 1
ATOM 3030 C C . ARG A 1 401 ? -4.855 42.062 -2.43 1 95.94 401 ARG A C 1
ATOM 3032 O O . ARG A 1 401 ? -4.168 42.594 -1.561 1 95.94 401 ARG A O 1
ATOM 3039 N N . GLU A 1 402 ? -6.105 42.031 -2.455 1 95.75 402 GLU A N 1
ATOM 3040 C CA . GLU A 1 402 ? -6.863 42.656 -1.385 1 95.75 402 GLU A CA 1
ATOM 3041 C C . GLU A 1 402 ? -6.539 42.031 -0.029 1 95.75 402 GLU A C 1
ATOM 3043 O O . GLU A 1 402 ? -6.344 42.75 0.956 1 95.75 402 GLU A O 1
ATOM 3048 N N . ASP A 1 403 ? -6.5 40.75 -0.031 1 97.25 403 ASP A N 1
ATOM 3049 C CA . ASP A 1 403 ? -6.215 40.062 1.222 1 97.25 403 ASP A CA 1
ATOM 3050 C C . ASP A 1 403 ? -4.781 40.312 1.681 1 97.25 403 ASP A C 1
ATOM 3052 O O . ASP A 1 403 ? -4.527 40.469 2.877 1 97.25 403 ASP A O 1
ATOM 3056 N N . LEU A 1 404 ? -3.846 40.344 0.759 1 97.88 404 LEU A N 1
ATOM 3057 C CA . LEU A 1 404 ? -2.455 40.625 1.097 1 97.88 404 LEU A CA 1
ATOM 3058 C C . LEU A 1 404 ? -2.314 42.031 1.697 1 97.88 404 LEU A C 1
ATOM 3060 O O . LEU A 1 404 ? -1.659 42.188 2.727 1 97.88 404 LEU A O 1
ATOM 3064 N N . VAL A 1 405 ? -2.953 42.969 1.087 1 97.62 405 VAL A N 1
ATOM 3065 C CA . VAL A 1 405 ? -2.889 44.344 1.535 1 97.62 405 VAL A CA 1
ATOM 3066 C C . VAL A 1 405 ? -3.559 44.469 2.9 1 97.62 405 VAL A C 1
ATOM 3068 O O . VAL A 1 405 ? -3.033 45.156 3.793 1 97.62 405 VAL A O 1
ATOM 3071 N N . ALA A 1 406 ? -4.664 43.844 3.004 1 97.62 406 ALA A N 1
ATOM 3072 C CA . ALA A 1 406 ? -5.398 43.906 4.266 1 97.62 406 ALA A CA 1
ATOM 3073 C C . ALA A 1 406 ? -4.559 43.344 5.414 1 97.62 406 ALA A C 1
ATOM 3075 O O . ALA A 1 406 ? -4.504 43.938 6.496 1 97.62 406 ALA A O 1
ATOM 3076 N N . LEU A 1 407 ? -3.953 42.219 5.164 1 98.31 407 LEU A N 1
ATOM 3077 C CA . LEU A 1 407 ? -3.135 41.625 6.219 1 98.31 407 LEU A CA 1
ATOM 3078 C C . LEU A 1 407 ? -1.928 42.531 6.523 1 98.31 407 LEU A C 1
ATOM 3080 O O . LEU A 1 407 ? -1.557 42.688 7.688 1 98.31 407 LEU A O 1
ATOM 3084 N N . ALA A 1 408 ? -1.294 43.062 5.508 1 98.44 408 ALA A N 1
ATOM 3085 C CA . ALA A 1 408 ? -0.166 43.969 5.703 1 98.44 408 ALA A CA 1
ATOM 3086 C C . ALA A 1 408 ? -0.567 45.156 6.566 1 98.44 408 ALA A C 1
ATOM 3088 O O . ALA A 1 408 ? 0.152 45.531 7.496 1 98.44 408 ALA A O 1
ATOM 3089 N N . LYS A 1 409 ? -1.696 45.719 6.25 1 97.94 409 LYS A N 1
ATOM 3090 C CA . LYS A 1 409 ? -2.195 46.844 7.023 1 97.94 409 LYS A CA 1
ATOM 3091 C C . LYS A 1 409 ? -2.451 46.469 8.477 1 97.94 409 LYS A C 1
ATOM 3093 O O . LYS A 1 409 ? -2.145 47.219 9.391 1 97.94 409 LYS A O 1
ATOM 3098 N N . SER A 1 410 ? -3.035 45.312 8.625 1 98.38 410 SER A N 1
ATOM 3099 C CA . SER A 1 410 ? -3.301 44.844 9.969 1 98.38 410 SER A CA 1
ATOM 3100 C C . SER A 1 410 ? -2.01 44.688 10.766 1 98.38 410 SER A C 1
ATOM 3102 O O . SER A 1 410 ? -1.936 45.062 11.93 1 98.38 410 SER A O 1
ATOM 3104 N N . ILE A 1 411 ? -1.033 44.094 10.141 1 98.69 411 ILE A N 1
ATOM 3105 C CA . ILE A 1 411 ? 0.243 43.844 10.805 1 98.69 411 ILE A CA 1
ATOM 3106 C C . ILE A 1 411 ? 0.903 45.156 11.156 1 98.69 411 ILE A C 1
ATOM 3108 O O . ILE A 1 411 ? 1.396 45.344 12.273 1 98.69 411 ILE A O 1
ATOM 3112 N N . LEU A 1 412 ? 0.902 46.094 10.258 1 98.25 412 LEU A N 1
ATOM 3113 C CA . LEU A 1 412 ? 1.486 47.406 10.508 1 98.25 412 LEU A CA 1
ATOM 3114 C C . LEU A 1 412 ? 0.79 48.094 11.68 1 98.25 412 LEU A C 1
ATOM 3116 O O . LEU A 1 412 ? 1.449 48.625 12.57 1 98.25 412 LEU A O 1
ATOM 3120 N N . ALA A 1 413 ? -0.517 48.094 11.602 1 97.88 413 ALA A N 1
ATOM 3121 C CA . ALA A 1 413 ? -1.274 48.688 12.688 1 97.88 413 ALA A CA 1
ATOM 3122 C C . ALA A 1 413 ? -0.913 48.094 14.031 1 97.88 413 ALA A C 1
ATOM 3124 O O . ALA A 1 413 ? -0.659 48.781 15.008 1 97.88 413 ALA A O 1
ATOM 3125 N N . TYR A 1 414 ? -0.833 46.844 14.094 1 98.12 414 TYR A N 1
ATOM 3126 C CA . TYR A 1 414 ? -0.552 46.125 15.336 1 98.12 414 TYR A CA 1
ATOM 3127 C C . TYR A 1 414 ? 0.815 46.5 15.883 1 98.12 414 TYR A C 1
ATOM 3129 O O 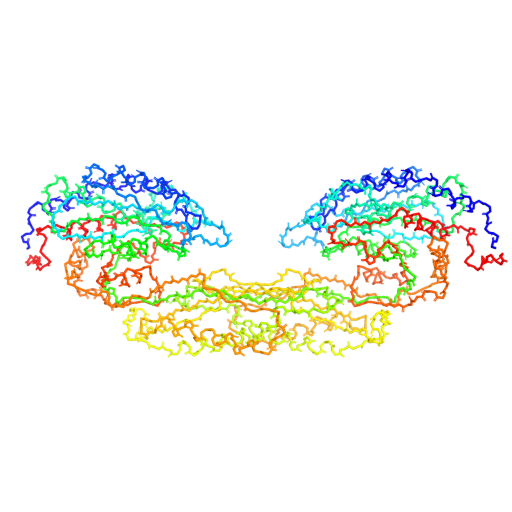. TYR A 1 414 ? 0.976 46.688 17.094 1 98.12 414 TYR A O 1
ATOM 3137 N N . LEU A 1 415 ? 1.773 46.625 14.992 1 97.88 415 LEU A N 1
ATOM 3138 C CA . LEU A 1 415 ? 3.154 46.844 15.406 1 97.88 415 LEU A CA 1
ATOM 3139 C C . LEU A 1 415 ? 3.406 48.312 15.727 1 97.88 415 LEU A C 1
ATOM 3141 O O . LEU A 1 415 ? 4.363 48.656 16.422 1 97.88 415 LEU A O 1
ATOM 3145 N N . ALA A 1 416 ? 2.635 49.188 15.266 1 97.19 416 ALA A N 1
ATOM 3146 C CA . ALA A 1 416 ? 2.896 50.625 15.336 1 97.19 416 ALA A CA 1
ATOM 3147 C C . ALA A 1 416 ? 2.6 51.188 16.734 1 97.19 416 ALA A C 1
ATOM 3149 O O . ALA A 1 416 ? 1.577 50.844 17.328 1 97.19 416 ALA A O 1
ATOM 3150 N N . ALA A 1 417 ? 3.469 52.062 17.219 1 95.44 417 ALA A N 1
ATOM 3151 C CA . ALA A 1 417 ? 3.318 52.656 18.547 1 95.44 417 ALA A CA 1
ATOM 3152 C C . ALA A 1 417 ? 2.092 53.562 18.609 1 95.44 417 ALA A C 1
ATOM 3154 O O . ALA A 1 417 ? 1.403 53.594 19.625 1 95.44 417 ALA A O 1
ATOM 3155 N N . ASP A 1 418 ? 1.808 54.188 17.531 1 92.19 418 ASP A N 1
ATOM 3156 C CA . ASP A 1 418 ? 0.774 55.219 17.516 1 92.19 418 ASP A CA 1
ATOM 3157 C C . ASP A 1 418 ? -0.609 54.625 17.312 1 92.19 418 ASP A C 1
ATOM 3159 O O . ASP A 1 418 ? -1.615 55.312 17.312 1 92.19 418 ASP A O 1
ATOM 3163 N N . PHE A 1 419 ? -0.587 53.344 17.094 1 94.31 419 PHE A N 1
ATOM 3164 C CA . PHE A 1 419 ? -1.874 52.688 16.891 1 94.31 419 PHE A CA 1
ATOM 3165 C C . PHE A 1 419 ? -2.623 52.562 18.219 1 94.31 419 PHE A C 1
ATOM 3167 O O . PHE A 1 419 ? -2.09 52.031 19.188 1 94.31 419 PHE A O 1
ATOM 3174 N N . VAL A 1 420 ? -3.869 53.125 18.312 1 86.56 420 VAL A N 1
ATOM 3175 C CA . VAL A 1 420 ? -4.719 53.031 19.484 1 86.56 420 VAL A CA 1
ATOM 3176 C C . VAL A 1 420 ? -6.016 52.312 19.156 1 86.56 420 VAL A C 1
ATOM 3178 O O . VAL A 1 420 ? -6.809 52.781 18.328 1 86.56 420 VAL A O 1
ATOM 3181 N N . PRO A 1 421 ? -6.238 51 19.578 1 80 421 PRO A N 1
ATOM 3182 C CA . PRO A 1 421 ? -7.418 50.219 19.25 1 80 421 PRO A CA 1
ATOM 3183 C C . PRO A 1 421 ? -8.727 50.969 19.5 1 80 421 PRO A C 1
ATOM 3185 O O . PRO A 1 421 ? -9.703 50.75 18.781 1 80 421 PRO A O 1
ATOM 3188 N N . GLY A 1 422 ? -9.258 51.875 20.281 1 60.28 422 GLY A N 1
ATOM 3189 C CA . GLY A 1 422 ? -10.516 52.5 20.672 1 60.28 422 GLY A CA 1
ATOM 3190 C C . GLY A 1 422 ? -10.945 53.594 19.734 1 60.28 422 GLY A C 1
ATOM 3191 O O . GLY A 1 422 ? -12.023 54.188 19.906 1 60.28 422 GLY A O 1
ATOM 3192 N N . ALA A 1 423 ? -10.133 54.438 19.156 1 49.47 423 ALA A N 1
ATOM 3193 C CA . ALA A 1 423 ? -10.602 55.688 18.578 1 49.47 423 ALA A CA 1
ATOM 3194 C C . ALA A 1 423 ? -11.531 55.438 17.406 1 49.47 423 ALA A C 1
ATOM 3196 O O . ALA A 1 423 ? -11.07 55.125 16.297 1 49.47 423 ALA A O 1
ATOM 3197 N N . ALA A 1 424 ? -12.406 54.562 17.453 1 42.97 424 ALA A N 1
ATOM 3198 C CA . ALA A 1 424 ? -13.477 54.594 16.469 1 42.97 424 ALA A CA 1
ATOM 3199 C C . ALA A 1 424 ? -13.781 56.031 16.031 1 42.97 424 ALA A C 1
ATOM 3201 O O . ALA A 1 424 ? -13.938 56.906 16.859 1 42.97 424 ALA A O 1
ATOM 3202 N N . ALA A 1 425 ? -13.492 56.375 14.789 1 38.84 425 ALA A N 1
ATOM 3203 C CA . ALA A 1 425 ? -13.938 57.594 14.125 1 38.84 425 ALA A CA 1
ATOM 3204 C C . ALA A 1 425 ? -15.398 57.906 14.469 1 38.84 425 ALA A C 1
ATOM 3206 O O . ALA A 1 425 ? -16.297 57.125 14.156 1 38.84 425 ALA A O 1
ATOM 3207 N N . THR A 1 426 ? -15.625 58.375 15.625 1 29.28 426 THR A N 1
ATOM 3208 C CA . THR A 1 426 ? -16.875 59.125 15.664 1 29.28 426 THR A CA 1
ATOM 3209 C C . THR A 1 426 ? -17.078 59.906 14.367 1 29.28 426 THR A C 1
ATOM 3211 O O . THR A 1 426 ? -18 60.719 14.266 1 29.28 426 THR A O 1
ATOM 3214 N N . GLY A 1 427 ? -16.25 59.656 13.352 1 24.31 427 GLY A N 1
ATOM 3215 C CA . GLY A 1 427 ? -16.938 60.312 12.25 1 24.31 427 GLY A CA 1
ATOM 3216 C C . GLY A 1 427 ? -18.203 59.562 11.82 1 24.31 427 GLY A C 1
ATOM 3217 O O . GLY A 1 427 ? -18.359 58.375 12.094 1 24.31 427 GLY A O 1
ATOM 3218 N N . MET B 1 1 ? 16.25 -56.906 -20.594 1 35.25 1 MET B N 1
ATOM 3219 C CA . MET B 1 1 ? 15.477 -55.938 -21.344 1 35.25 1 MET B CA 1
ATOM 3220 C C . MET B 1 1 ? 16.062 -55.719 -22.734 1 35.25 1 MET B C 1
ATOM 3222 O O . MET B 1 1 ? 17.234 -55.375 -22.859 1 35.25 1 MET B O 1
ATOM 3226 N N . MET B 1 2 ? 15.711 -56.438 -23.578 1 41.31 2 MET B N 1
ATOM 3227 C CA . MET B 1 2 ? 16.406 -56.312 -24.844 1 41.31 2 MET B CA 1
ATOM 3228 C C . MET B 1 2 ? 16.344 -54.875 -25.359 1 41.31 2 MET B C 1
ATOM 3230 O O . MET B 1 2 ? 15.297 -54.406 -25.828 1 41.31 2 MET B O 1
ATOM 3234 N N . THR B 1 3 ? 16.719 -53.938 -24.578 1 54.16 3 THR B N 1
ATOM 3235 C CA . THR B 1 3 ? 16.859 -52.625 -25.219 1 54.16 3 THR B CA 1
ATOM 3236 C C . THR B 1 3 ? 17.609 -52.75 -26.547 1 54.16 3 THR B C 1
ATOM 3238 O O . THR B 1 3 ? 18.562 -53.531 -26.641 1 54.16 3 THR B O 1
ATOM 3241 N N . ASN B 1 4 ? 16.812 -52.375 -27.547 1 77 4 ASN B N 1
ATOM 3242 C CA . ASN B 1 4 ? 17.391 -52.188 -28.875 1 77 4 ASN B CA 1
ATOM 3243 C C . ASN B 1 4 ? 18.734 -51.469 -28.797 1 77 4 ASN B C 1
ATOM 3245 O O . ASN B 1 4 ? 18.891 -50.5 -28.047 1 77 4 ASN B O 1
ATOM 3249 N N . ALA B 1 5 ? 19.812 -52.125 -29.078 1 86.62 5 ALA B N 1
ATOM 3250 C CA . ALA B 1 5 ? 21.188 -51.656 -29.078 1 86.62 5 ALA B CA 1
ATOM 3251 C C . ALA B 1 5 ? 21.266 -50.188 -29.469 1 86.62 5 ALA B C 1
ATOM 3253 O O . ALA B 1 5 ? 22.016 -49.406 -28.859 1 86.62 5 ALA B O 1
ATOM 3254 N N . ALA B 1 6 ? 20.344 -49.75 -30.219 1 91.94 6 ALA B N 1
ATOM 3255 C CA . ALA B 1 6 ? 20.359 -48.375 -30.672 1 91.94 6 ALA B CA 1
ATOM 3256 C C . ALA B 1 6 ? 19.844 -47.438 -29.594 1 91.94 6 ALA B C 1
ATOM 3258 O O . ALA B 1 6 ? 20.406 -46.344 -29.375 1 91.94 6 ALA B O 1
ATOM 3259 N N . LEU B 1 7 ? 18.859 -47.812 -28.922 1 94.81 7 LEU B N 1
ATOM 3260 C CA . LEU B 1 7 ? 18.312 -47 -27.844 1 94.81 7 LEU B CA 1
ATOM 3261 C C . LEU B 1 7 ? 19.312 -46.875 -26.703 1 94.81 7 LEU B C 1
ATOM 3263 O O . LEU B 1 7 ? 19.516 -45.781 -26.172 1 94.81 7 LEU B O 1
ATOM 3267 N N . GLU B 1 8 ? 19.984 -47.938 -26.375 1 94.12 8 GLU B N 1
ATOM 3268 C CA . GLU B 1 8 ? 20.984 -47.906 -25.297 1 94.12 8 GLU B CA 1
ATOM 3269 C C . GLU B 1 8 ? 22.125 -46.969 -25.641 1 94.12 8 GLU B C 1
ATOM 3271 O O . GLU B 1 8 ? 22.594 -46.219 -24.781 1 94.12 8 GLU B O 1
ATOM 3276 N N . GLN B 1 9 ? 22.547 -47.031 -26.859 1 94.94 9 GLN B N 1
ATOM 3277 C CA . GLN B 1 9 ? 23.609 -46.156 -27.297 1 94.94 9 GLN B CA 1
ATOM 3278 C C . GLN B 1 9 ? 23.172 -44.688 -27.266 1 94.94 9 GLN B C 1
ATOM 3280 O O . GLN B 1 9 ? 23.938 -43.812 -26.891 1 94.94 9 GLN B O 1
ATOM 3285 N N . ALA B 1 10 ? 21.984 -44.531 -27.703 1 96.38 10 ALA B N 1
ATOM 3286 C CA . ALA B 1 10 ? 21.438 -43.156 -27.672 1 96.38 10 ALA B CA 1
ATOM 3287 C C . ALA B 1 10 ? 21.344 -42.656 -26.25 1 96.38 10 ALA B C 1
ATOM 3289 O O . ALA B 1 10 ? 21.719 -41.5 -25.969 1 96.38 10 ALA B O 1
ATOM 3290 N N . LEU B 1 11 ? 20.922 -43.438 -25.344 1 96.12 11 LEU B N 1
ATOM 3291 C CA . LEU B 1 11 ? 20.828 -43.062 -23.938 1 96.12 11 LEU B CA 1
ATOM 3292 C C . LEU B 1 11 ? 22.203 -42.719 -23.375 1 96.12 11 LEU B C 1
ATOM 3294 O O . LEU B 1 11 ? 22.359 -41.688 -22.703 1 96.12 11 LEU B O 1
ATOM 3298 N N . ASP B 1 12 ? 23.188 -43.469 -23.734 1 94.75 12 ASP B N 1
ATOM 3299 C CA . ASP B 1 12 ? 24.547 -43.219 -23.266 1 94.75 12 ASP B CA 1
ATOM 3300 C C . ASP B 1 12 ? 25.109 -41.938 -23.859 1 94.75 12 ASP B C 1
ATOM 3302 O O . ASP B 1 12 ? 25.906 -41.25 -23.219 1 94.75 12 ASP B O 1
ATOM 3306 N N . SER B 1 13 ? 24.672 -41.656 -25.016 1 95.94 13 SER B N 1
ATOM 3307 C CA . SER B 1 13 ? 25.219 -40.5 -25.719 1 95.94 13 SER B CA 1
ATOM 3308 C C . SER B 1 13 ? 24.766 -39.188 -25.078 1 95.94 13 SER B C 1
ATOM 3310 O O . SER B 1 13 ? 25.375 -38.125 -25.297 1 95.94 13 SER B O 1
ATOM 3312 N N . ILE B 1 14 ? 23.688 -39.25 -24.344 1 96.19 14 ILE B N 1
ATOM 3313 C CA . ILE B 1 14 ? 23.172 -38.031 -23.688 1 96.19 14 ILE B CA 1
ATOM 3314 C C . ILE B 1 14 ? 24.188 -37.5 -22.688 1 96.19 14 ILE B C 1
ATOM 3316 O O . ILE B 1 14 ? 24.406 -36.281 -22.594 1 96.19 14 ILE B O 1
ATOM 3320 N N . GLU B 1 15 ? 24.828 -38.375 -22.031 1 91.44 15 GLU B N 1
ATOM 3321 C CA . GLU B 1 15 ? 25.875 -37.969 -21.094 1 91.44 15 GLU B CA 1
ATOM 3322 C C . GLU B 1 15 ? 27.062 -37.344 -21.812 1 91.44 15 GLU B C 1
ATOM 3324 O O . GLU B 1 15 ? 27.672 -36.406 -21.297 1 91.44 15 GLU B O 1
ATOM 3329 N N . ALA B 1 16 ? 27.297 -37.844 -22.953 1 88.62 16 ALA B N 1
ATOM 3330 C CA . ALA B 1 16 ? 28.438 -37.375 -23.719 1 88.62 16 ALA B CA 1
ATOM 3331 C C . ALA B 1 16 ? 28.141 -36 -24.344 1 88.62 16 ALA B C 1
ATOM 3333 O O . ALA B 1 16 ? 29.062 -35.25 -24.672 1 88.62 16 ALA B O 1
ATOM 3334 N N . ASP B 1 17 ? 26.922 -35.719 -24.516 1 87.19 17 ASP B N 1
ATOM 3335 C CA . ASP B 1 17 ? 26.516 -34.438 -25.125 1 87.19 17 ASP B CA 1
ATOM 3336 C C . ASP B 1 17 ? 26.359 -33.375 -24.047 1 87.19 17 ASP B C 1
ATOM 3338 O O . ASP B 1 17 ? 25.516 -32.469 -24.188 1 87.19 17 ASP B O 1
ATOM 3342 N N . HIS B 1 18 ? 27.109 -33.406 -23.078 1 85.94 18 HIS B N 1
ATOM 3343 C CA . HIS B 1 18 ? 27.047 -32.469 -21.953 1 85.94 18 HIS B CA 1
ATOM 3344 C C . HIS B 1 18 ? 27.234 -31.047 -22.422 1 85.94 18 HIS B C 1
ATOM 3346 O O . HIS B 1 18 ? 26.547 -30.141 -21.938 1 85.94 18 HIS B O 1
ATOM 3352 N N . ALA B 1 19 ? 28.094 -30.844 -23.312 1 90.62 19 ALA B N 1
ATOM 3353 C CA . ALA B 1 19 ? 28.375 -29.484 -23.797 1 90.62 19 ALA B CA 1
ATOM 3354 C C . ALA B 1 19 ? 27.156 -28.875 -24.484 1 90.62 19 ALA B C 1
ATOM 3356 O O . ALA B 1 19 ? 26.844 -27.703 -24.281 1 90.62 19 ALA B O 1
ATOM 3357 N N . GLY B 1 20 ? 26.484 -29.688 -25.281 1 92.31 20 GLY B N 1
ATOM 3358 C CA . GLY B 1 20 ? 25.281 -29.234 -25.969 1 92.31 20 GLY B CA 1
ATOM 3359 C C . GLY B 1 20 ? 24.141 -28.891 -25.016 1 92.31 20 GLY B C 1
ATOM 3360 O O . GLY B 1 20 ? 23.469 -27.875 -25.172 1 92.31 20 GLY B O 1
ATOM 3361 N N . LEU B 1 21 ? 24.031 -29.75 -24.078 1 94.12 21 LEU B N 1
ATOM 3362 C CA . LEU B 1 21 ? 22.984 -29.578 -23.078 1 94.12 21 LEU B CA 1
ATOM 3363 C C . LEU B 1 21 ? 23.219 -28.297 -22.281 1 94.12 21 LEU B C 1
ATOM 3365 O O . LEU B 1 21 ? 22.297 -27.5 -22.094 1 94.12 21 LEU B O 1
ATOM 3369 N N . ILE B 1 22 ? 24.391 -28 -21.891 1 95.88 22 ILE B N 1
ATOM 3370 C CA . ILE B 1 22 ? 24.734 -26.828 -21.094 1 95.88 22 ILE B CA 1
ATOM 3371 C C . ILE B 1 22 ? 24.641 -25.562 -21.938 1 95.88 22 ILE B C 1
ATOM 3373 O O . ILE B 1 22 ? 24.188 -24.516 -21.469 1 95.88 22 ILE B O 1
ATOM 3377 N N . ASP B 1 23 ? 25.078 -25.688 -23.156 1 97.06 23 ASP B N 1
ATOM 3378 C CA . ASP B 1 23 ? 25 -24.547 -24.078 1 97.06 23 ASP B CA 1
ATOM 3379 C C . ASP B 1 23 ? 23.547 -24.109 -24.281 1 97.06 23 ASP B C 1
ATOM 3381 O O . ASP B 1 23 ? 23.234 -22.922 -24.234 1 97.06 23 ASP B O 1
ATOM 3385 N N . ASP B 1 24 ? 22.672 -25.094 -24.516 1 97.94 24 ASP B N 1
ATOM 3386 C CA . ASP B 1 24 ? 21.266 -24.781 -24.672 1 97.94 24 ASP B CA 1
ATOM 3387 C C . ASP B 1 24 ? 20.703 -24.078 -23.453 1 97.94 24 ASP B C 1
ATOM 3389 O O . ASP B 1 24 ? 20.047 -23.047 -23.562 1 97.94 24 ASP B O 1
ATOM 3393 N N . LEU B 1 25 ? 21.031 -24.641 -22.297 1 98.44 25 LEU B N 1
ATOM 3394 C CA . LEU B 1 25 ? 20.516 -24.078 -21.047 1 98.44 25 LEU B CA 1
ATOM 3395 C C . LEU B 1 25 ? 21.047 -22.672 -20.828 1 98.44 25 LEU B C 1
ATOM 3397 O O . LEU B 1 25 ? 20.281 -21.781 -20.422 1 98.44 25 LEU B O 1
ATOM 3401 N N . GLN B 1 26 ? 22.297 -22.438 -21.094 1 98.31 26 GLN B N 1
ATOM 3402 C CA . GLN B 1 26 ? 22.922 -21.125 -20.922 1 98.31 26 GLN B CA 1
ATOM 3403 C C . GLN B 1 26 ? 22.234 -20.078 -21.797 1 98.31 26 GLN B C 1
ATOM 3405 O O . GLN B 1 26 ? 21.953 -18.969 -21.328 1 98.31 26 GLN B O 1
ATOM 3410 N N . ARG B 1 27 ? 21.969 -20.438 -23 1 98.5 27 ARG B N 1
ATOM 3411 C CA . ARG B 1 27 ? 21.328 -19.516 -23.922 1 98.5 27 ARG B CA 1
ATOM 3412 C C . ARG B 1 27 ? 19.906 -19.188 -23.469 1 98.5 27 ARG B C 1
ATOM 3414 O O . ARG B 1 27 ? 19.469 -18.031 -23.594 1 98.5 27 ARG B O 1
ATOM 3421 N N . MET B 1 28 ? 19.219 -20.172 -22.984 1 98.69 28 MET B N 1
ATOM 3422 C CA . MET B 1 28 ? 17.859 -19.953 -22.531 1 98.69 28 MET B CA 1
ATOM 3423 C C . MET B 1 28 ? 17.828 -19.078 -21.281 1 98.69 28 MET B C 1
ATOM 3425 O O . MET B 1 28 ? 16.984 -18.188 -21.172 1 98.69 28 MET B O 1
ATOM 3429 N N . ILE B 1 29 ? 18.781 -19.312 -20.359 1 98.56 29 ILE B N 1
ATOM 3430 C CA . ILE B 1 29 ? 18.844 -18.578 -19.109 1 98.56 29 ILE B CA 1
ATOM 3431 C C . ILE B 1 29 ? 19.156 -17.109 -19.391 1 98.56 29 ILE B C 1
ATOM 3433 O O . ILE B 1 29 ? 18.656 -16.219 -18.703 1 98.56 29 ILE B O 1
ATOM 3437 N N . ALA B 1 30 ? 19.859 -16.844 -20.422 1 98.31 30 ALA B N 1
ATOM 3438 C CA . ALA B 1 30 ? 20.312 -15.5 -20.75 1 98.31 30 ALA B CA 1
ATOM 3439 C C . ALA B 1 30 ? 19.156 -14.641 -21.25 1 98.31 30 ALA B C 1
ATOM 3441 O O . ALA B 1 30 ? 19.234 -13.406 -21.219 1 98.31 30 ALA B O 1
ATOM 3442 N N . VAL B 1 31 ? 18.062 -15.25 -21.734 1 98.25 31 VAL B N 1
ATOM 3443 C CA . VAL B 1 31 ? 16.891 -14.5 -22.172 1 98.25 31 VAL B CA 1
ATOM 3444 C C . VAL B 1 31 ? 15.977 -14.219 -20.969 1 98.25 31 VAL B C 1
ATOM 3446 O O . VAL B 1 31 ? 15.461 -15.148 -20.344 1 98.25 31 VAL B O 1
ATOM 3449 N N . ASP B 1 32 ? 15.805 -12.953 -20.641 1 98 32 ASP B N 1
ATOM 3450 C CA . ASP B 1 32 ? 14.961 -12.57 -19.516 1 98 32 ASP B CA 1
ATOM 3451 C C . ASP B 1 32 ? 13.484 -12.711 -19.859 1 98 32 ASP B C 1
ATOM 3453 O O . ASP B 1 32 ? 12.93 -11.883 -20.578 1 98 32 ASP B O 1
ATOM 3457 N N . THR B 1 33 ? 12.867 -13.734 -19.328 1 97.69 33 THR B N 1
ATOM 3458 C CA . THR B 1 33 ? 11.445 -13.953 -19.562 1 97.69 33 THR B CA 1
ATOM 3459 C C . THR B 1 33 ? 10.656 -13.82 -18.266 1 97.69 33 THR B C 1
ATOM 3461 O O . THR B 1 33 ? 9.609 -14.453 -18.094 1 97.69 33 THR B O 1
ATOM 3464 N N . SER B 1 34 ? 11.188 -13.016 -17.344 1 95.69 34 SER B N 1
ATOM 3465 C CA . SER B 1 34 ? 10.531 -12.852 -16.047 1 95.69 34 SER B CA 1
ATOM 3466 C C . SER B 1 34 ? 9.133 -12.273 -16.188 1 95.69 34 SER B C 1
ATOM 3468 O O . SER B 1 34 ? 8.914 -11.367 -17 1 95.69 34 SER B O 1
ATOM 3470 N N . PHE B 1 35 ? 8.211 -12.836 -15.398 1 92.06 35 PHE B N 1
ATOM 3471 C CA . PHE B 1 35 ? 6.867 -12.289 -15.242 1 92.06 35 PHE B CA 1
ATOM 3472 C C . PHE B 1 35 ? 6.598 -11.914 -13.789 1 92.06 35 PHE B C 1
ATOM 3474 O O . PHE B 1 35 ? 6.75 -12.75 -12.891 1 92.06 35 PHE B O 1
ATOM 3481 N N . PRO B 1 36 ? 6.125 -10.641 -13.57 1 88.44 36 PRO B N 1
ATOM 3482 C CA . PRO B 1 36 ? 5.984 -9.578 -14.57 1 88.44 36 PRO B CA 1
ATOM 3483 C C . PRO B 1 36 ? 7.332 -9.039 -15.047 1 88.44 36 PRO B C 1
ATOM 3485 O O . PRO B 1 36 ? 8.344 -9.188 -14.359 1 88.44 36 PRO B O 1
ATOM 3488 N N . PRO B 1 37 ? 7.387 -8.297 -16.266 1 90.62 37 PRO B N 1
ATOM 3489 C CA . PRO B 1 37 ? 6.199 -8.008 -17.078 1 90.62 37 PRO B CA 1
ATOM 3490 C C . PRO B 1 37 ? 5.941 -9.078 -18.141 1 90.62 37 PRO B C 1
ATOM 3492 O O . PRO B 1 37 ? 4.875 -9.094 -18.75 1 90.62 37 PRO B O 1
ATOM 3495 N N . GLY B 1 38 ? 6.922 -9.992 -18.531 1 94.06 38 GLY B N 1
ATOM 3496 C CA . GLY B 1 38 ? 6.805 -10.961 -19.609 1 94.06 38 GLY B CA 1
ATOM 3497 C C . GLY B 1 38 ? 7.207 -10.406 -20.969 1 94.06 38 GLY B C 1
ATOM 3498 O O . GLY B 1 38 ? 6.629 -10.773 -22 1 94.06 38 GLY B O 1
ATOM 3499 N N . ALA B 1 39 ? 8.141 -9.547 -20.969 1 94.06 39 ALA B N 1
ATOM 3500 C CA . ALA B 1 39 ? 8.516 -8.82 -22.188 1 94.06 39 ALA B CA 1
ATOM 3501 C C . ALA B 1 39 ? 9.438 -9.656 -23.062 1 94.06 39 ALA B C 1
ATOM 3503 O O . ALA B 1 39 ? 9.609 -9.367 -24.25 1 94.06 39 ALA B O 1
ATOM 3504 N N . GLY B 1 40 ? 10.023 -10.711 -22.578 1 97.12 40 GLY B N 1
ATOM 3505 C CA . GLY B 1 40 ? 11.07 -11.438 -23.281 1 97.12 40 GLY B CA 1
ATOM 3506 C C . GLY B 1 40 ? 10.555 -12.648 -24.031 1 97.12 40 GLY B C 1
ATOM 3507 O O . GLY B 1 40 ? 11.336 -13.398 -24.625 1 97.12 40 GLY B O 1
ATOM 3508 N N . TYR B 1 41 ? 9.242 -12.867 -24.203 1 98.06 41 TYR B N 1
ATOM 3509 C CA . TYR B 1 41 ? 8.68 -14.078 -24.781 1 98.06 41 TYR B CA 1
ATOM 3510 C C . TYR B 1 41 ? 9 -14.172 -26.266 1 98.06 41 TYR B C 1
ATOM 3512 O O . TYR B 1 41 ? 9.281 -15.258 -26.781 1 98.06 41 TYR B O 1
ATOM 3520 N N . GLY B 1 42 ? 8.953 -13.055 -26.953 1 98.25 42 GLY B N 1
ATOM 3521 C CA . GLY B 1 42 ? 9.312 -13.055 -28.359 1 98.25 42 GLY B CA 1
ATOM 3522 C C . GLY B 1 42 ? 10.742 -13.5 -28.625 1 98.25 42 GLY B C 1
ATOM 3523 O O . GLY B 1 42 ? 10.992 -14.352 -29.469 1 98.25 42 GLY B O 1
ATOM 3524 N N . ALA B 1 43 ? 11.617 -12.906 -27.875 1 98.44 43 ALA B N 1
ATOM 3525 C CA . ALA B 1 43 ? 13.031 -13.266 -28 1 98.44 43 ALA B CA 1
ATOM 3526 C C . ALA B 1 43 ? 13.25 -14.742 -27.672 1 98.44 43 ALA B C 1
ATOM 3528 O O . ALA B 1 43 ? 14.07 -15.406 -28.297 1 98.44 43 ALA B O 1
ATOM 3529 N N . PHE B 1 44 ? 12.539 -15.219 -26.703 1 98.75 44 PHE B N 1
ATOM 3530 C CA . PHE B 1 44 ? 12.672 -16.625 -26.344 1 98.75 44 PHE B CA 1
ATOM 3531 C C . PHE B 1 44 ? 12.141 -17.516 -27.453 1 98.75 44 PHE B C 1
ATOM 3533 O O . PHE B 1 44 ? 12.75 -18.547 -27.766 1 98.75 44 PHE B O 1
ATOM 3540 N N . ALA B 1 45 ? 11.055 -17.156 -28.016 1 98.75 45 ALA B N 1
ATOM 3541 C CA . ALA B 1 45 ? 10.523 -17.906 -29.156 1 98.75 45 ALA B CA 1
ATOM 3542 C C . ALA B 1 45 ? 11.531 -17.969 -30.297 1 98.75 45 ALA B C 1
ATOM 3544 O O . ALA B 1 45 ? 11.727 -19.016 -30.906 1 98.75 45 ALA B O 1
ATOM 3545 N N . ASP B 1 46 ? 12.164 -16.797 -30.594 1 98.75 46 ASP B N 1
ATOM 3546 C CA . ASP B 1 46 ? 13.203 -16.75 -31.609 1 98.75 46 ASP B CA 1
ATOM 3547 C C . ASP B 1 46 ? 14.305 -17.766 -31.312 1 98.75 46 ASP B C 1
ATOM 3549 O O . ASP B 1 46 ? 14.727 -18.516 -32.188 1 98.75 46 ASP B O 1
ATOM 3553 N N . LEU B 1 47 ? 14.688 -17.766 -30.094 1 98.81 47 LEU B N 1
ATOM 3554 C CA . LEU B 1 47 ? 15.75 -18.672 -29.688 1 98.81 47 LEU B CA 1
ATOM 3555 C C . LEU B 1 47 ? 15.32 -20.125 -29.859 1 98.81 47 LEU B C 1
ATOM 3557 O O . LEU B 1 47 ? 16.078 -20.938 -30.391 1 98.81 47 LEU B O 1
ATOM 3561 N N . MET B 1 48 ? 14.141 -20.453 -29.438 1 98.81 48 MET B N 1
ATOM 3562 C CA . MET B 1 48 ? 13.68 -21.844 -29.5 1 98.81 48 MET B CA 1
ATOM 3563 C C . MET B 1 48 ? 13.484 -22.297 -30.938 1 98.81 48 MET B C 1
ATOM 3565 O O . MET B 1 48 ? 13.719 -23.453 -31.266 1 98.81 48 MET B O 1
ATOM 3569 N N . GLU B 1 49 ? 13.031 -21.375 -31.781 1 98.62 49 GLU B N 1
ATOM 3570 C CA . GLU B 1 49 ? 12.992 -21.703 -33.219 1 98.62 49 GLU B CA 1
ATOM 3571 C C . GLU B 1 49 ? 14.375 -22.078 -33.719 1 98.62 49 GLU B C 1
ATOM 3573 O O . GLU B 1 49 ? 14.523 -23.062 -34.469 1 98.62 49 GLU B O 1
ATOM 3578 N N . THR B 1 50 ? 15.305 -21.312 -33.312 1 98.31 50 THR B N 1
ATOM 3579 C CA . THR B 1 50 ? 16.688 -21.547 -33.75 1 98.31 50 THR B CA 1
ATOM 3580 C C . THR B 1 50 ? 17.188 -22.875 -33.219 1 98.31 50 THR B C 1
ATOM 3582 O O . THR B 1 50 ? 17.875 -23.609 -33.938 1 98.31 50 THR B O 1
ATOM 3585 N N . LEU B 1 51 ? 16.828 -23.25 -32.031 1 98.12 51 LEU B N 1
ATOM 3586 C CA . LEU B 1 51 ? 17.359 -24.453 -31.391 1 98.12 51 LEU B CA 1
ATOM 3587 C C . LEU B 1 51 ? 16.641 -25.703 -31.875 1 98.12 51 LEU B C 1
ATOM 3589 O O . LEU B 1 51 ? 17.219 -26.781 -31.906 1 98.12 51 LEU B O 1
ATOM 3593 N N . THR B 1 52 ? 15.391 -25.578 -32.312 1 98 52 THR B N 1
ATOM 3594 C CA . THR B 1 52 ? 14.594 -26.766 -32.625 1 98 52 THR B CA 1
ATOM 3595 C C . THR B 1 52 ? 14.633 -27.047 -34.125 1 98 52 THR B C 1
ATOM 3597 O O . THR B 1 52 ? 14.422 -28.188 -34.562 1 98 52 THR B O 1
ATOM 3600 N N . ALA B 1 53 ? 14.953 -26.078 -34.938 1 97.25 53 ALA B N 1
ATOM 3601 C CA . ALA B 1 53 ? 14.953 -26.219 -36.375 1 97.25 53 ALA B CA 1
ATOM 3602 C C . ALA B 1 53 ? 15.906 -27.328 -36.812 1 97.25 53 ALA B C 1
ATOM 3604 O O . ALA B 1 53 ? 15.539 -28.203 -37.625 1 97.25 53 ALA B O 1
ATOM 3605 N N . PRO B 1 54 ? 17.125 -27.344 -36.281 1 96.38 54 PRO B N 1
ATOM 3606 C CA . PRO B 1 54 ? 18.062 -28.391 -36.719 1 96.38 54 PRO B CA 1
ATOM 3607 C C . PRO B 1 54 ? 17.609 -29.797 -36.312 1 96.38 54 PRO B C 1
ATOM 3609 O O . PRO B 1 54 ? 18.156 -30.781 -36.812 1 96.38 54 PRO B O 1
ATOM 3612 N N . LEU B 1 55 ? 16.672 -29.891 -35.438 1 95.62 55 LEU B N 1
ATOM 3613 C CA . LEU B 1 55 ? 16.156 -31.188 -35 1 95.62 55 LEU B CA 1
ATOM 3614 C C . LEU B 1 55 ? 14.969 -31.625 -35.844 1 95.62 55 LEU B C 1
ATOM 3616 O O . LEU B 1 55 ? 14.375 -32.688 -35.594 1 95.62 55 LEU B O 1
ATOM 3620 N N . GLY B 1 56 ? 14.594 -30.828 -36.781 1 95.12 56 GLY B N 1
ATOM 3621 C CA . GLY B 1 56 ? 13.539 -31.172 -37.719 1 95.12 56 GLY B CA 1
ATOM 3622 C C . GLY B 1 56 ? 12.156 -30.766 -37.25 1 95.12 56 GLY B C 1
ATOM 3623 O O . GLY B 1 56 ? 11.156 -31.188 -37.812 1 95.12 56 GLY B O 1
ATOM 3624 N N . LEU B 1 57 ? 12.086 -30.031 -36.188 1 97.06 57 LEU B N 1
ATOM 3625 C CA . LEU B 1 57 ? 10.781 -29.594 -35.688 1 97.06 57 LEU B CA 1
ATOM 3626 C C . LEU B 1 57 ? 10.289 -28.359 -36.438 1 97.06 57 LEU B C 1
ATOM 3628 O O . LEU B 1 57 ? 11.086 -27.516 -36.844 1 97.06 57 LEU B O 1
ATOM 3632 N N . HIS B 1 58 ? 8.938 -28.312 -36.594 1 97.38 58 HIS B N 1
ATOM 3633 C CA . HIS B 1 58 ? 8.289 -27.172 -37.219 1 97.38 58 HIS B CA 1
ATOM 3634 C C . HIS B 1 58 ? 7.613 -26.281 -36.188 1 97.38 58 HIS B C 1
ATOM 3636 O O . HIS B 1 58 ? 6.781 -26.75 -35.406 1 97.38 58 HIS B O 1
ATOM 3642 N N . ALA B 1 59 ? 7.941 -25.016 -36.344 1 98.19 59 ALA B N 1
ATOM 3643 C CA . ALA B 1 59 ? 7.504 -24.078 -35.312 1 98.19 59 ALA B CA 1
ATOM 3644 C C . ALA B 1 59 ? 6.266 -23.312 -35.75 1 98.19 59 ALA B C 1
ATOM 3646 O O . ALA B 1 59 ? 6.16 -22.922 -36.906 1 98.19 59 ALA B O 1
ATOM 3647 N N . THR B 1 60 ? 5.332 -23.125 -34.844 1 98.38 60 THR B N 1
ATOM 3648 C CA . THR B 1 60 ? 4.164 -22.266 -35 1 98.38 60 THR B CA 1
ATOM 3649 C C . THR B 1 60 ? 3.998 -21.359 -33.781 1 98.38 60 THR B C 1
ATOM 3651 O O . THR B 1 60 ? 3.9 -21.844 -32.656 1 98.38 60 THR B O 1
ATOM 3654 N N . ARG B 1 61 ? 4 -20.062 -34.062 1 98.56 61 ARG B N 1
ATOM 3655 C CA . ARG B 1 61 ? 3.764 -19.109 -32.969 1 98.56 61 ARG B CA 1
ATOM 3656 C C . ARG B 1 61 ? 2.271 -18.875 -32.75 1 98.56 61 ARG B C 1
ATOM 3658 O O . ARG B 1 61 ? 1.511 -18.781 -33.719 1 98.56 61 ARG B O 1
ATOM 3665 N N . VAL B 1 62 ? 1.839 -18.859 -31.547 1 98.69 62 VAL B N 1
ATOM 3666 C CA . VAL B 1 62 ? 0.462 -18.547 -31.172 1 98.69 62 VAL B CA 1
ATOM 3667 C C . VAL B 1 62 ? 0.444 -17.453 -30.125 1 98.69 62 VAL B C 1
ATOM 3669 O O . VAL B 1 62 ? 0.903 -17.656 -28.984 1 98.69 62 VAL B O 1
ATOM 3672 N N . THR B 1 63 ? -0.085 -16.328 -30.469 1 98.12 63 THR B N 1
ATOM 3673 C CA . THR B 1 63 ? -0.131 -15.203 -29.531 1 98.12 63 THR B CA 1
ATOM 3674 C C . THR B 1 63 ? -1.478 -15.148 -28.828 1 98.12 63 THR B C 1
ATOM 3676 O O . THR B 1 63 ? -2.529 -15.25 -29.453 1 98.12 63 THR B O 1
ATOM 3679 N N . VAL B 1 64 ? -1.492 -15 -27.531 1 97.75 64 VAL B N 1
ATOM 3680 C CA . VAL B 1 64 ? -2.729 -14.805 -26.766 1 97.75 64 VAL B CA 1
ATOM 3681 C C . VAL B 1 64 ? -3.248 -13.383 -26.984 1 97.75 64 VAL B C 1
ATOM 3683 O O . VAL B 1 64 ? -2.512 -12.414 -26.797 1 97.75 64 VAL B O 1
ATOM 3686 N N . PRO B 1 65 ? -4.488 -13.234 -27.344 1 97.19 65 PRO B N 1
ATOM 3687 C CA . PRO B 1 65 ? -5.027 -11.883 -27.5 1 97.19 65 PRO B CA 1
ATOM 3688 C C . PRO B 1 65 ? -4.914 -11.039 -26.234 1 97.19 65 PRO B C 1
ATOM 3690 O O . PRO B 1 65 ? -5.18 -11.539 -25.141 1 97.19 65 PRO B O 1
ATOM 3693 N N . GLU B 1 66 ? -4.543 -9.828 -26.422 1 94.44 66 GLU B N 1
ATOM 3694 C CA . GLU B 1 66 ? -4.254 -8.922 -25.312 1 94.44 66 GLU B CA 1
ATOM 3695 C C . GLU B 1 66 ? -5.445 -8.812 -24.359 1 94.44 66 GLU B C 1
ATOM 3697 O O . GLU B 1 66 ? -5.27 -8.75 -23.141 1 94.44 66 GLU B O 1
ATOM 3702 N N . ALA B 1 67 ? -6.676 -8.82 -24.828 1 93.31 67 ALA B N 1
ATOM 3703 C CA . ALA B 1 67 ? -7.895 -8.641 -24.047 1 93.31 67 ALA B CA 1
ATOM 3704 C C . ALA B 1 67 ? -8.047 -9.742 -23 1 93.31 67 ALA B C 1
ATOM 3706 O O . ALA B 1 67 ? -8.742 -9.57 -22 1 93.31 67 ALA B O 1
ATOM 3707 N N . LEU B 1 68 ? -7.324 -10.852 -23.219 1 94.19 68 LEU B N 1
ATOM 3708 C CA . LEU B 1 68 ? -7.508 -12.016 -22.344 1 94.19 68 LEU B CA 1
ATOM 3709 C C . LEU B 1 68 ? -6.539 -11.969 -21.172 1 94.19 68 LEU B C 1
ATOM 3711 O O . LEU B 1 68 ? -6.762 -12.633 -20.156 1 94.19 68 LEU B O 1
ATOM 3715 N N . TRP B 1 69 ? -5.465 -11.203 -21.328 1 91.69 69 TRP B N 1
ATOM 3716 C CA . TRP B 1 69 ? -4.465 -11.328 -20.281 1 91.69 69 TRP B CA 1
ATOM 3717 C C . TRP B 1 69 ? -4.133 -9.961 -19.688 1 91.69 69 TRP B C 1
ATOM 3719 O O . TRP B 1 69 ? -3.504 -9.875 -18.625 1 91.69 69 TRP B O 1
ATOM 3729 N N . GLN B 1 70 ? -4.469 -8.914 -20.359 1 86.81 70 GLN B N 1
ATOM 3730 C CA . GLN B 1 70 ? -4.16 -7.586 -19.859 1 86.81 70 GLN B CA 1
ATOM 3731 C C . GLN B 1 70 ? -5.043 -7.23 -18.656 1 86.81 70 GLN B C 1
ATOM 3733 O O . GLN B 1 70 ? -6.25 -7.477 -18.672 1 86.81 70 GLN B O 1
ATOM 3738 N N . THR B 1 71 ? -4.383 -6.844 -17.609 1 75.25 71 THR B N 1
ATOM 3739 C CA . THR B 1 71 ? -5.113 -6.414 -16.422 1 75.25 71 THR B CA 1
ATOM 3740 C C . THR B 1 71 ? -5.016 -4.898 -16.234 1 75.25 71 THR B C 1
ATOM 3742 O O . THR B 1 71 ? -4.23 -4.238 -16.922 1 75.25 71 THR B O 1
ATOM 3745 N N . ARG B 1 72 ? -5.688 -4.398 -15.234 1 62.91 72 ARG B N 1
ATOM 3746 C CA . ARG B 1 72 ? -5.77 -2.965 -14.969 1 62.91 72 ARG B CA 1
ATOM 3747 C C . ARG B 1 72 ? -4.48 -2.449 -14.344 1 62.91 72 ARG B C 1
ATOM 3749 O O . ARG B 1 72 ? -4.164 -1.262 -14.445 1 62.91 72 ARG B O 1
ATOM 3756 N N . SER B 1 73 ? -3.822 -3.283 -13.68 1 67.5 73 SER B N 1
ATOM 3757 C CA . SER B 1 73 ? -2.617 -2.85 -12.984 1 67.5 73 SER B CA 1
ATOM 3758 C C . SER B 1 73 ? -1.545 -2.387 -13.961 1 67.5 73 SER B C 1
ATOM 3760 O O . SER B 1 73 ? -0.673 -1.59 -13.609 1 67.5 73 SER B O 1
ATOM 3762 N N . GLY B 1 74 ? -1.563 -2.85 -15.172 1 72.88 74 GLY B N 1
ATOM 3763 C CA . GLY B 1 74 ? -0.602 -2.471 -16.188 1 72.88 74 GLY B CA 1
ATOM 3764 C C . GLY B 1 74 ? 0.79 -3.018 -15.938 1 72.88 74 GLY B C 1
ATOM 3765 O O . GLY B 1 74 ? 1.763 -2.564 -16.547 1 72.88 74 GLY B O 1
ATOM 3766 N N . GLU B 1 75 ? 0.968 -3.928 -15.062 1 79 75 GLU B N 1
ATOM 3767 C CA . GLU B 1 75 ? 2.275 -4.473 -14.711 1 79 75 GLU B CA 1
ATOM 3768 C C . GLU B 1 75 ? 2.799 -5.402 -15.797 1 79 75 GLU B C 1
ATOM 3770 O O . GLU B 1 75 ? 4.004 -5.637 -15.891 1 79 75 GLU B O 1
ATOM 3775 N N . ALA B 1 76 ? 1.976 -5.902 -16.625 1 88 76 ALA B N 1
ATOM 3776 C CA . ALA B 1 76 ? 2.328 -6.82 -17.703 1 88 76 ALA B CA 1
ATOM 3777 C C . ALA B 1 76 ? 2.377 -6.098 -19.047 1 88 76 ALA B C 1
ATOM 3779 O O . ALA B 1 76 ? 1.529 -5.25 -19.328 1 88 76 ALA B O 1
ATOM 3780 N N . PHE B 1 77 ? 3.465 -6.27 -19.719 1 90.44 77 PHE B N 1
ATOM 3781 C CA . PHE B 1 77 ? 3.508 -5.754 -21.078 1 90.44 77 PHE B CA 1
ATOM 3782 C C . PHE B 1 77 ? 4.34 -6.66 -21.984 1 90.44 77 PHE B C 1
ATOM 3784 O O . PHE B 1 77 ? 5.07 -7.527 -21.484 1 90.44 77 PHE B O 1
ATOM 3791 N N . GLY B 1 78 ? 4.148 -6.484 -23.328 1 92.94 78 GLY B N 1
ATOM 3792 C CA . GLY B 1 78 ? 4.75 -7.363 -24.328 1 92.94 78 GLY B CA 1
ATOM 3793 C C . GLY B 1 78 ? 3.805 -8.445 -24.812 1 92.94 78 GLY B C 1
ATOM 3794 O O . GLY B 1 78 ? 2.881 -8.844 -24.094 1 92.94 78 GLY B O 1
ATOM 3795 N N . GLU B 1 79 ? 4.094 -8.984 -26 1 95.69 79 GLU B N 1
ATOM 3796 C CA . GLU B 1 79 ? 3.227 -10.008 -26.578 1 95.69 79 GLU B CA 1
ATOM 3797 C C . GLU B 1 79 ? 3.369 -11.336 -25.844 1 95.69 79 GLU B C 1
ATOM 3799 O O . GLU B 1 79 ? 4.477 -11.727 -25.469 1 95.69 79 GLU B O 1
ATOM 3804 N N . ARG B 1 80 ? 2.242 -12.008 -25.641 1 97.12 80 ARG B N 1
ATOM 3805 C CA . ARG B 1 80 ? 2.242 -13.352 -25.078 1 97.12 80 ARG B CA 1
ATOM 3806 C C . ARG B 1 80 ? 2.396 -14.406 -26.172 1 97.12 80 ARG B C 1
ATOM 3808 O O . ARG B 1 80 ? 1.441 -15.109 -26.5 1 97.12 80 ARG B O 1
ATOM 3815 N N . VAL B 1 81 ? 3.637 -14.523 -26.656 1 98.12 81 VAL B N 1
ATOM 3816 C CA . VAL B 1 81 ? 3.949 -15.422 -27.766 1 98.12 81 VAL B CA 1
ATOM 3817 C C . VAL B 1 81 ? 4.211 -16.828 -27.234 1 98.12 81 VAL B C 1
ATOM 3819 O O . VAL B 1 81 ? 5.223 -17.062 -26.562 1 98.12 81 VAL B O 1
ATOM 3822 N N . ASN B 1 82 ? 3.297 -17.734 -27.5 1 98.62 82 ASN B N 1
ATOM 3823 C CA . ASN B 1 82 ? 3.531 -19.172 -27.312 1 98.62 82 ASN B CA 1
ATOM 3824 C C . ASN B 1 82 ? 4.133 -19.797 -28.578 1 98.62 82 ASN B C 1
ATOM 3826 O O . ASN B 1 82 ? 3.844 -19.359 -29.688 1 98.62 82 ASN B O 1
ATOM 3830 N N . LEU B 1 83 ? 4.988 -20.781 -28.391 1 98.81 83 LEU B N 1
ATOM 3831 C CA . LEU B 1 83 ? 5.598 -21.469 -29.516 1 98.81 83 LEU B CA 1
ATOM 3832 C C . LEU B 1 83 ? 5.289 -22.969 -29.469 1 98.81 83 LEU B C 1
ATOM 3834 O O . LEU B 1 83 ? 5.527 -23.625 -28.453 1 98.81 83 LEU B O 1
ATOM 3838 N N . ILE B 1 84 ? 4.699 -23.469 -30.484 1 98.75 84 ILE B N 1
ATOM 3839 C CA . ILE B 1 84 ? 4.543 -24.906 -30.719 1 98.75 84 ILE B CA 1
ATOM 3840 C C . ILE B 1 84 ? 5.578 -25.391 -31.719 1 98.75 84 ILE B C 1
ATOM 3842 O O . ILE B 1 84 ? 5.645 -24.875 -32.844 1 98.75 84 ILE B O 1
ATOM 3846 N N . THR B 1 85 ? 6.414 -26.266 -31.328 1 98.5 85 THR B N 1
ATOM 3847 C CA . THR B 1 85 ? 7.34 -26.891 -32.25 1 98.5 85 THR B CA 1
ATOM 3848 C C . THR B 1 85 ? 7.078 -28.391 -32.344 1 98.5 85 THR B C 1
ATOM 3850 O O . THR B 1 85 ? 7.246 -29.125 -31.375 1 98.5 85 THR B O 1
ATOM 3853 N N . ARG B 1 86 ? 6.781 -28.797 -33.469 1 96.75 86 ARG B N 1
ATOM 3854 C CA . ARG B 1 86 ? 6.227 -30.141 -33.656 1 96.75 86 ARG B CA 1
ATOM 3855 C C . ARG B 1 86 ? 7.102 -30.969 -34.594 1 96.75 86 ARG B C 1
ATOM 3857 O O . ARG B 1 86 ? 7.516 -30.5 -35.656 1 96.75 86 ARG B O 1
ATOM 3864 N N . TYR B 1 87 ? 7.395 -32.156 -34.062 1 94.62 87 TYR B N 1
ATOM 3865 C CA . TYR B 1 87 ? 8.086 -33.125 -34.906 1 94.62 87 TYR B CA 1
ATOM 3866 C C . TYR B 1 87 ? 7.16 -33.656 -36 1 94.62 87 TYR B C 1
ATOM 3868 O O . TYR B 1 87 ? 5.973 -33.906 -35.75 1 94.62 87 TYR B O 1
ATOM 3876 N N . PRO B 1 88 ? 7.75 -33.812 -37.188 1 90.88 88 PRO B N 1
ATOM 3877 C CA . PRO B 1 88 ? 6.918 -34.344 -38.25 1 90.88 88 PRO B CA 1
ATOM 3878 C C . PRO B 1 88 ? 6.676 -35.844 -38.094 1 90.88 88 PRO B C 1
ATOM 3880 O O . PRO B 1 88 ? 7.539 -36.562 -37.594 1 90.88 88 PRO B O 1
ATOM 3883 N N . GLY B 1 89 ? 5.527 -36.312 -38.312 1 88.81 89 GLY B N 1
ATOM 3884 C CA . GLY B 1 89 ? 5.23 -37.75 -38.25 1 88.81 89 GLY B CA 1
ATOM 3885 C C . GLY B 1 89 ? 3.75 -38.031 -38.094 1 88.81 89 GLY B C 1
ATOM 3886 O O . GLY B 1 89 ? 2.947 -37.125 -37.906 1 88.81 89 GLY B O 1
ATOM 3887 N N . ASP B 1 90 ? 3.467 -39.312 -38.219 1 91 90 ASP B N 1
ATOM 3888 C CA . ASP B 1 90 ? 2.07 -39.719 -38.188 1 91 90 ASP B CA 1
ATOM 3889 C C . ASP B 1 90 ? 1.766 -40.469 -36.875 1 91 90 ASP B C 1
ATOM 3891 O O . ASP B 1 90 ? 0.622 -40.875 -36.656 1 91 90 ASP B O 1
ATOM 3895 N N . GLN B 1 91 ? 2.752 -40.594 -36.031 1 93.75 91 GLN B N 1
ATOM 3896 C CA . GLN B 1 91 ? 2.551 -41.25 -34.75 1 93.75 91 GLN B CA 1
ATOM 3897 C C . GLN B 1 91 ? 1.647 -40.438 -33.844 1 93.75 91 GLN B C 1
ATOM 3899 O O . GLN B 1 91 ? 1.355 -39.281 -34.125 1 93.75 91 GLN B O 1
ATOM 3904 N N . GLU B 1 92 ? 1.226 -41.156 -32.844 1 96.44 92 GLU B N 1
ATOM 3905 C CA . GLU B 1 92 ? 0.518 -40.438 -31.797 1 96.44 92 GLU B CA 1
ATOM 3906 C C . GLU B 1 92 ? 1.369 -39.281 -31.25 1 96.44 92 GLU B C 1
ATOM 3908 O O . GLU B 1 92 ? 2.564 -39.469 -31 1 96.44 92 GLU B O 1
ATOM 3913 N N . VAL B 1 93 ? 0.754 -38.125 -31.109 1 97.69 93 VAL B N 1
ATOM 3914 C CA . VAL B 1 93 ? 1.485 -36.938 -30.641 1 97.69 93 VAL B CA 1
ATOM 3915 C C . VAL B 1 93 ? 1.595 -36.969 -29.125 1 97.69 93 VAL B C 1
ATOM 3917 O O . VAL B 1 93 ? 0.633 -37.344 -28.438 1 97.69 93 VAL B O 1
ATOM 3920 N N . CYS B 1 94 ? 2.721 -36.75 -28.609 1 98.12 94 CYS B N 1
ATOM 3921 C CA . CYS B 1 94 ? 2.951 -36.406 -27.203 1 98.12 94 CYS B CA 1
ATOM 3922 C C . CYS B 1 94 ? 3.303 -34.938 -27.047 1 98.12 94 CYS B C 1
ATOM 3924 O O . CYS B 1 94 ? 4.387 -34.5 -27.438 1 98.12 94 CYS B O 1
ATOM 3926 N N . SER B 1 95 ? 2.361 -34.219 -26.5 1 98.62 95 SER B N 1
ATOM 3927 C CA . SER B 1 95 ? 2.639 -32.844 -26.188 1 98.62 95 SER B CA 1
ATOM 3928 C C . SER B 1 95 ? 3.498 -32.688 -24.938 1 98.62 95 SER B C 1
ATOM 3930 O O . SER B 1 95 ? 3.139 -33.188 -23.875 1 98.62 95 SER B O 1
ATOM 3932 N N . LEU B 1 96 ? 4.641 -32.094 -25.109 1 98.75 96 LEU B N 1
ATOM 3933 C CA . LEU B 1 96 ? 5.543 -31.781 -24 1 98.75 96 LEU B CA 1
ATOM 3934 C C . LEU B 1 96 ? 5.395 -30.312 -23.578 1 98.75 96 LEU B C 1
ATOM 3936 O O . LEU B 1 96 ? 5.777 -29.406 -24.328 1 98.75 96 LEU B O 1
ATOM 3940 N N . TYR B 1 97 ? 4.867 -30.109 -22.344 1 98.69 97 TYR B N 1
ATOM 3941 C CA . TYR B 1 97 ? 4.504 -28.766 -21.906 1 98.69 97 TYR B CA 1
ATOM 3942 C C . TYR B 1 97 ? 5.602 -28.156 -21.047 1 98.69 97 TYR B C 1
ATOM 3944 O O . TYR B 1 97 ? 6.09 -28.781 -20.109 1 98.69 97 TYR B O 1
ATOM 3952 N N . PHE B 1 98 ? 5.887 -26.859 -21.406 1 98.62 98 PHE B N 1
ATOM 3953 C CA . PHE B 1 98 ? 6.809 -26.016 -20.656 1 98.62 98 PHE B CA 1
ATOM 3954 C C . PHE B 1 98 ? 6.246 -24.609 -20.5 1 98.62 98 PHE B C 1
ATOM 3956 O O . PHE B 1 98 ? 5.625 -24.078 -21.438 1 98.62 98 PHE B O 1
ATOM 3963 N N . HIS B 1 99 ? 6.383 -24.047 -19.344 1 98.25 99 HIS B N 1
ATOM 3964 C CA . HIS B 1 99 ? 6.238 -22.594 -19.312 1 98.25 99 HIS B CA 1
ATOM 3965 C C . HIS B 1 99 ? 7.59 -21.906 -19.438 1 98.25 99 HIS B C 1
ATOM 3967 O O . HIS B 1 99 ? 8.594 -22.375 -18.906 1 98.25 99 HIS B O 1
ATOM 3973 N N . VAL B 1 100 ? 7.59 -20.797 -20.156 1 98.25 100 VAL B N 1
ATOM 3974 C CA . VAL B 1 100 ? 8.859 -20.188 -20.5 1 98.25 100 VAL B CA 1
ATOM 3975 C C . VAL B 1 100 ? 9.156 -19.031 -19.531 1 98.25 100 VAL B C 1
ATOM 3977 O O . VAL B 1 100 ? 10.297 -18.578 -19.422 1 98.25 100 VAL B O 1
ATOM 3980 N N . ASP B 1 101 ? 8.07 -18.562 -18.875 1 97.06 101 ASP B N 1
ATOM 3981 C CA . ASP B 1 101 ? 8.266 -17.469 -17.938 1 97.06 101 ASP B CA 1
ATOM 3982 C C . ASP B 1 101 ? 8.914 -17.953 -16.641 1 97.06 101 ASP B C 1
ATOM 3984 O O . ASP B 1 101 ? 8.844 -19.141 -16.312 1 97.06 101 ASP B O 1
ATOM 3988 N N . THR B 1 102 ? 9.641 -17 -16 1 96.12 102 THR B N 1
ATOM 3989 C CA . THR B 1 102 ? 10.164 -17.188 -14.648 1 96.12 102 THR B CA 1
ATOM 3990 C C . THR B 1 102 ? 9.648 -16.094 -13.719 1 96.12 102 THR B C 1
ATOM 3992 O O . THR B 1 102 ? 9.125 -15.07 -14.18 1 96.12 102 THR B O 1
ATOM 3995 N N . VAL B 1 103 ? 9.695 -16.375 -12.422 1 92.75 103 VAL B N 1
ATOM 3996 C CA . VAL B 1 103 ? 9.469 -15.273 -11.5 1 92.75 103 VAL B CA 1
ATOM 3997 C C . VAL B 1 103 ? 10.633 -14.289 -11.578 1 92.75 103 VAL B C 1
ATOM 3999 O O . VAL B 1 103 ? 11.734 -14.648 -12.016 1 92.75 103 VAL B O 1
ATOM 4002 N N . PRO B 1 104 ? 10.422 -13.062 -11.211 1 92 104 PRO B N 1
ATOM 4003 C CA . PRO B 1 104 ? 11.539 -12.117 -11.172 1 92 104 PRO B CA 1
ATOM 4004 C C . PRO B 1 104 ? 12.664 -12.578 -10.25 1 92 104 PRO B C 1
ATOM 4006 O O . PRO B 1 104 ? 12.414 -13.281 -9.266 1 92 104 PRO B O 1
ATOM 4009 N N . PRO B 1 105 ? 13.922 -12.258 -10.602 1 92.06 105 PRO B N 1
ATOM 4010 C CA . PRO B 1 105 ? 15.055 -12.75 -9.805 1 92.06 105 PRO B CA 1
ATOM 4011 C C . PRO B 1 105 ? 14.969 -12.32 -8.336 1 92.06 105 PRO B C 1
ATOM 4013 O O . PRO B 1 105 ? 15.305 -13.102 -7.445 1 92.06 105 PRO B O 1
ATOM 4016 N N . GLY B 1 106 ? 14.445 -11.133 -8.211 1 89 106 GLY B N 1
ATOM 4017 C CA . GLY B 1 106 ? 14.453 -10.648 -6.836 1 89 106 GLY B CA 1
ATOM 4018 C C . GLY B 1 106 ? 15.844 -10.344 -6.316 1 89 106 GLY B C 1
ATOM 4019 O O . GLY B 1 106 ? 16.766 -10.117 -7.102 1 89 106 GLY B O 1
ATOM 4020 N N . ASP B 1 107 ? 16.031 -10.305 -4.895 1 88.44 107 ASP B N 1
ATOM 4021 C CA . ASP B 1 107 ? 17.297 -9.93 -4.266 1 88.44 107 ASP B CA 1
ATOM 4022 C C . ASP B 1 107 ? 17.984 -11.148 -3.648 1 88.44 107 ASP B C 1
ATOM 4024 O O . ASP B 1 107 ? 17.406 -12.234 -3.604 1 88.44 107 ASP B O 1
ATOM 4028 N N . GLY B 1 108 ? 19.266 -11.023 -3.326 1 91.69 108 GLY B N 1
ATOM 4029 C CA . GLY B 1 108 ? 19.953 -12.016 -2.508 1 91.69 108 GLY B CA 1
ATOM 4030 C C . GLY B 1 108 ? 20.766 -13 -3.32 1 91.69 108 GLY B C 1
ATOM 4031 O O . GLY B 1 108 ? 21.172 -14.047 -2.812 1 91.69 108 GLY B O 1
ATOM 4032 N N . TRP B 1 109 ? 21 -12.75 -4.562 1 94.69 109 TRP B N 1
ATOM 4033 C CA . TRP B 1 109 ? 21.75 -13.656 -5.426 1 94.69 109 TRP B CA 1
ATOM 4034 C C . TRP B 1 109 ? 23.234 -13.555 -5.16 1 94.69 109 TRP B C 1
ATOM 4036 O O . TRP B 1 109 ? 23.766 -12.453 -4.973 1 94.69 109 TRP B O 1
ATOM 4046 N N . ASN B 1 110 ? 23.828 -14.703 -5.094 1 96.25 110 ASN B N 1
ATOM 4047 C CA . ASN B 1 110 ? 25.297 -14.766 -5.035 1 96.25 110 ASN B CA 1
ATOM 4048 C C . ASN B 1 110 ? 25.906 -14.789 -6.43 1 96.25 110 ASN B C 1
ATOM 4050 O O . ASN B 1 110 ? 27.094 -14.492 -6.598 1 96.25 110 ASN B O 1
ATOM 4054 N N . HIS B 1 111 ? 25.141 -15.227 -7.395 1 96.25 111 HIS B N 1
ATOM 4055 C CA . HIS B 1 111 ? 25.5 -15.266 -8.805 1 96.25 111 HIS B CA 1
ATOM 4056 C C . HIS B 1 111 ? 24.453 -14.547 -9.656 1 96.25 111 HIS B C 1
ATOM 4058 O O . HIS B 1 111 ? 23.297 -14.43 -9.258 1 96.25 111 HIS B O 1
ATOM 4064 N N . PRO B 1 112 ? 24.922 -14 -10.789 1 97.12 112 PRO B N 1
ATOM 4065 C CA . PRO B 1 112 ? 23.922 -13.32 -11.617 1 97.12 112 PRO B CA 1
ATOM 4066 C C . PRO B 1 112 ? 22.766 -14.242 -12.031 1 97.12 112 PRO B C 1
ATOM 4068 O O . PRO B 1 112 ? 23 -15.328 -12.562 1 97.12 112 PRO B O 1
ATOM 4071 N N . PRO B 1 113 ? 21.578 -13.836 -11.828 1 97.94 113 PRO B N 1
ATOM 4072 C CA . PRO B 1 113 ? 20.422 -14.719 -12.047 1 97.94 113 PRO B CA 1
ATOM 4073 C C . PRO B 1 113 ? 20.234 -15.086 -13.516 1 97.94 113 PRO B C 1
ATOM 4075 O O . PRO B 1 113 ? 19.688 -16.141 -13.82 1 97.94 113 PRO B O 1
ATOM 4078 N N . LEU B 1 114 ? 20.703 -14.273 -14.508 1 98.12 114 LEU B N 1
ATOM 4079 C CA . LEU B 1 114 ? 20.438 -14.484 -15.93 1 98.12 114 LEU B CA 1
ATOM 4080 C C . LEU B 1 114 ? 21.688 -14.992 -16.641 1 98.12 114 LEU B C 1
ATOM 4082 O O . LEU B 1 114 ? 21.797 -14.875 -17.859 1 98.12 114 LEU B O 1
ATOM 4086 N N . GLN B 1 115 ? 22.578 -15.492 -15.875 1 98 115 GLN B N 1
ATOM 4087 C CA . GLN B 1 115 ? 23.766 -16.172 -16.359 1 98 115 GLN B CA 1
ATOM 4088 C C . GLN B 1 115 ? 23.938 -17.531 -15.68 1 98 115 GLN B C 1
ATOM 4090 O O . GLN B 1 115 ? 23.922 -17.641 -14.453 1 98 115 GLN B O 1
ATOM 4095 N N . LEU B 1 116 ? 24.094 -18.5 -16.531 1 98.06 116 LEU B N 1
ATOM 4096 C CA . LEU B 1 116 ? 24.281 -19.844 -15.969 1 98.06 116 LEU B CA 1
ATOM 4097 C C . LEU B 1 116 ? 25.656 -19.953 -15.312 1 98.06 116 LEU B C 1
ATOM 4099 O O . LEU B 1 116 ? 26.688 -19.734 -15.953 1 98.06 116 LEU B O 1
ATOM 4103 N N . THR B 1 117 ? 25.641 -20.25 -14.031 1 97.94 117 THR B N 1
ATOM 4104 C CA . THR B 1 117 ? 26.875 -20.453 -13.281 1 97.94 117 THR B CA 1
ATOM 4105 C C . THR B 1 117 ? 27 -21.891 -12.789 1 97.94 117 THR B C 1
ATOM 4107 O O . THR B 1 117 ? 26.062 -22.422 -12.195 1 97.94 117 THR B O 1
ATOM 4110 N N . GLU B 1 118 ? 28.062 -22.516 -13.117 1 96.06 118 GLU B N 1
ATOM 4111 C CA . GLU B 1 118 ? 28.359 -23.844 -12.562 1 96.06 118 GLU B CA 1
ATOM 4112 C C . GLU B 1 118 ? 29.266 -23.734 -11.336 1 96.06 118 GLU B C 1
ATOM 4114 O O . GLU B 1 118 ? 30.406 -23.281 -11.445 1 96.06 118 GLU B O 1
ATOM 4119 N N . ALA B 1 119 ? 28.688 -24.062 -10.211 1 95.06 119 ALA B N 1
ATOM 4120 C CA . ALA B 1 119 ? 29.438 -24 -8.953 1 95.06 119 ALA B CA 1
ATOM 4121 C C . ALA B 1 119 ? 29.031 -25.141 -8.023 1 95.06 119 ALA B C 1
ATOM 4123 O O . ALA B 1 119 ? 27.844 -25.328 -7.734 1 95.06 119 ALA B O 1
ATOM 4124 N N . ASP B 1 120 ? 30.047 -25.984 -7.559 1 93.31 120 ASP B N 1
ATOM 4125 C CA . ASP B 1 120 ? 29.844 -27.031 -6.566 1 93.31 120 ASP B CA 1
ATOM 4126 C C . ASP B 1 120 ? 28.828 -28.062 -7.059 1 93.31 120 ASP B C 1
ATOM 4128 O O . ASP B 1 120 ? 27.906 -28.422 -6.332 1 93.31 120 ASP B O 1
ATOM 4132 N N . GLY B 1 121 ? 28.906 -28.391 -8.32 1 93.19 121 GLY B N 1
ATOM 4133 C CA . GLY B 1 121 ? 28.047 -29.422 -8.891 1 93.19 121 GLY B CA 1
ATOM 4134 C C . GLY B 1 121 ? 26.656 -28.922 -9.219 1 93.19 121 GLY B C 1
ATOM 4135 O O . GLY B 1 121 ? 25.781 -29.703 -9.617 1 93.19 121 GLY B O 1
ATOM 4136 N N . LYS B 1 122 ? 26.469 -27.594 -8.992 1 97.19 122 LYS B N 1
ATOM 4137 C CA . LYS B 1 122 ? 25.172 -26.984 -9.242 1 97.19 122 LYS B CA 1
ATOM 4138 C C . LYS B 1 122 ? 25.203 -26.109 -10.492 1 97.19 122 LYS B C 1
ATOM 4140 O O . LYS B 1 122 ? 26.234 -25.531 -10.828 1 97.19 122 LYS B O 1
ATOM 4145 N N . LEU B 1 123 ? 24.156 -26.125 -11.188 1 98.19 123 LEU B N 1
ATOM 4146 C CA . LEU B 1 123 ? 23.922 -25.188 -12.266 1 98.19 123 LEU B CA 1
ATOM 4147 C C . LEU B 1 123 ? 22.938 -24.109 -11.828 1 98.19 123 LEU B C 1
ATOM 4149 O O . LEU B 1 123 ? 21.719 -24.328 -11.812 1 98.19 123 LEU B O 1
ATOM 4153 N N . ILE B 1 124 ? 23.547 -22.969 -11.523 1 98.44 124 ILE B N 1
ATOM 4154 C CA . ILE B 1 124 ? 22.812 -21.922 -10.836 1 98.44 124 ILE B CA 1
ATOM 4155 C C . ILE B 1 124 ? 22.328 -20.875 -11.844 1 98.44 124 ILE B C 1
ATOM 4157 O O . ILE B 1 124 ? 23.094 -20.438 -12.711 1 98.44 124 ILE B O 1
ATOM 4161 N N . GLY B 1 125 ? 21.062 -20.562 -11.75 1 98.44 125 GLY B N 1
ATOM 4162 C CA . GLY B 1 125 ? 20.422 -19.547 -12.57 1 98.44 125 GLY B CA 1
ATOM 4163 C C . GLY B 1 125 ? 18.906 -19.562 -12.445 1 98.44 125 GLY B C 1
ATOM 4164 O O . GLY B 1 125 ? 18.312 -20.594 -12.133 1 98.44 125 GLY B O 1
ATOM 4165 N N . ARG B 1 126 ? 18.281 -18.406 -12.719 1 98.06 126 ARG B N 1
ATOM 4166 C CA . ARG B 1 126 ? 16.828 -18.344 -12.68 1 98.06 126 ARG B CA 1
ATOM 4167 C C . ARG B 1 126 ? 16.219 -19.156 -13.812 1 98.06 126 ARG B C 1
ATOM 4169 O O . ARG B 1 126 ? 16.469 -18.891 -14.984 1 98.06 126 ARG B O 1
ATOM 4176 N N . GLY B 1 127 ? 15.461 -20.203 -13.445 1 97.56 127 GLY B N 1
ATOM 4177 C CA . GLY B 1 127 ? 14.781 -21.016 -14.438 1 97.56 127 GLY B CA 1
ATOM 4178 C C . GLY B 1 127 ? 15.461 -22.359 -14.664 1 97.56 127 GLY B C 1
ATOM 4179 O O . GLY B 1 127 ? 14.945 -23.203 -15.391 1 97.56 127 GLY B O 1
ATOM 4180 N N . THR B 1 128 ? 16.547 -22.594 -13.977 1 98.31 128 THR B N 1
ATOM 4181 C CA . THR B 1 128 ? 17.266 -23.844 -14.219 1 98.31 128 THR B CA 1
ATOM 4182 C C . THR B 1 128 ? 16.422 -25.047 -13.789 1 98.31 128 THR B C 1
ATOM 4184 O O . THR B 1 128 ? 16.344 -26.047 -14.508 1 98.31 128 THR B O 1
ATOM 4187 N N . ALA B 1 129 ? 15.773 -24.875 -12.633 1 97.81 129 ALA B N 1
ATOM 4188 C CA . ALA B 1 129 ? 14.922 -25.953 -12.133 1 97.81 129 ALA B CA 1
ATOM 4189 C C . ALA B 1 129 ? 13.469 -25.734 -12.523 1 97.81 129 ALA B C 1
ATOM 4191 O O . ALA B 1 129 ? 12.719 -26.688 -12.711 1 97.81 129 ALA B O 1
ATOM 4192 N N . ASP B 1 130 ? 12.977 -24.547 -12.797 1 96.31 130 ASP B N 1
ATOM 4193 C CA . ASP B 1 130 ? 11.594 -24.172 -13.031 1 96.31 130 ASP B CA 1
ATOM 4194 C C . ASP B 1 130 ? 11.484 -23.125 -14.133 1 96.31 130 ASP B C 1
ATOM 4196 O O . ASP B 1 130 ? 11.438 -21.922 -13.859 1 96.31 130 ASP B O 1
ATOM 4200 N N . MET B 1 131 ? 11.633 -23.453 -15.398 1 96.62 131 MET B N 1
ATOM 4201 C CA . MET B 1 131 ? 11.836 -24.859 -15.727 1 96.62 131 MET B CA 1
ATOM 4202 C C . MET B 1 131 ? 12.562 -25.016 -17.062 1 96.62 131 MET B C 1
ATOM 4204 O O . MET B 1 131 ? 12.32 -25.969 -17.812 1 96.62 131 MET B O 1
ATOM 4208 N N . LYS B 1 132 ? 13.383 -23.969 -17.406 1 98.5 132 LYS B N 1
ATOM 4209 C CA . LYS B 1 132 ? 14.125 -23.984 -18.656 1 98.5 132 LYS B CA 1
ATOM 4210 C C . LYS B 1 132 ? 15.07 -25.188 -18.734 1 98.5 132 LYS B C 1
ATOM 4212 O O . LYS B 1 132 ? 15.398 -25.656 -19.828 1 98.5 132 LYS B O 1
ATOM 4217 N N . GLY B 1 133 ? 15.461 -25.672 -17.609 1 98.5 133 GLY B N 1
ATOM 4218 C CA . GLY B 1 133 ? 16.25 -26.906 -17.578 1 98.5 133 GLY B CA 1
ATOM 4219 C C . GLY B 1 133 ? 15.531 -28.078 -18.219 1 98.5 133 GLY B C 1
ATOM 4220 O O . GLY B 1 133 ? 16.156 -28.906 -18.875 1 98.5 133 GLY B O 1
ATOM 4221 N N . SER B 1 134 ? 14.258 -28.172 -17.984 1 98.69 134 SER B N 1
ATOM 4222 C CA . SER B 1 134 ? 13.484 -29.266 -18.578 1 98.69 134 SER B CA 1
ATOM 4223 C C . SER B 1 134 ? 13.453 -29.156 -20.094 1 98.69 134 SER B C 1
ATOM 4225 O O . SER B 1 134 ? 13.422 -30.172 -20.797 1 98.69 134 SER B O 1
ATOM 4227 N N . ILE B 1 135 ? 13.469 -27.938 -20.625 1 98.75 135 ILE B N 1
ATOM 4228 C CA . ILE B 1 135 ? 13.531 -27.734 -22.062 1 98.75 135 ILE B CA 1
ATOM 4229 C C . ILE B 1 135 ? 14.875 -28.219 -22.594 1 98.75 135 ILE B C 1
ATOM 4231 O O . ILE B 1 135 ? 14.93 -28.953 -23.594 1 98.75 135 ILE B O 1
ATOM 4235 N N . ALA B 1 136 ? 15.891 -27.844 -21.906 1 98.5 136 ALA B N 1
ATOM 4236 C CA . ALA B 1 136 ? 17.219 -28.281 -22.297 1 98.5 136 ALA B CA 1
ATOM 4237 C C . ALA B 1 136 ? 17.328 -29.797 -22.312 1 98.5 136 ALA B C 1
ATOM 4239 O O . ALA B 1 136 ? 17.906 -30.375 -23.25 1 98.5 136 ALA B O 1
ATOM 4240 N N . ALA B 1 137 ? 16.812 -30.406 -21.281 1 98.31 137 ALA B N 1
ATOM 4241 C CA . ALA B 1 137 ? 16.812 -31.859 -21.203 1 98.31 137 ALA B CA 1
ATOM 4242 C C . ALA B 1 137 ? 16.078 -32.469 -22.391 1 98.31 137 ALA B C 1
ATOM 4244 O O . ALA B 1 137 ? 16.516 -33.469 -22.984 1 98.31 137 ALA B O 1
ATOM 4245 N N . THR B 1 138 ? 14.992 -31.906 -22.75 1 98.44 138 THR B N 1
ATOM 4246 C CA . THR B 1 138 ? 14.188 -32.375 -23.875 1 98.44 138 THR B CA 1
ATOM 4247 C C . THR B 1 138 ? 14.961 -32.281 -25.188 1 98.44 138 THR B C 1
ATOM 4249 O O . THR B 1 138 ? 14.984 -33.219 -25.984 1 98.44 138 THR B O 1
ATOM 4252 N N . LEU B 1 139 ? 15.594 -31.125 -25.406 1 98.19 139 LEU B N 1
ATOM 4253 C CA . LEU B 1 139 ? 16.391 -30.938 -26.609 1 98.19 139 LEU B CA 1
ATOM 4254 C C . LEU B 1 139 ? 17.5 -31.969 -26.688 1 98.19 139 LEU B C 1
ATOM 4256 O O . LEU B 1 139 ? 17.797 -32.5 -27.766 1 98.19 139 LEU B O 1
ATOM 4260 N N . SER B 1 140 ? 18.094 -32.219 -25.578 1 98 140 SER B N 1
ATOM 4261 C CA . SER B 1 140 ? 19.156 -33.25 -25.531 1 98 140 SER B CA 1
ATOM 4262 C C . SER B 1 140 ? 18.625 -34.625 -25.906 1 98 140 SER B C 1
ATOM 4264 O O . SER B 1 140 ? 19.281 -35.344 -26.656 1 98 140 SER B O 1
ATOM 4266 N N . ALA B 1 141 ? 17.484 -34.969 -25.406 1 97.94 141 ALA B N 1
ATOM 4267 C CA . ALA B 1 141 ? 16.844 -36.25 -25.734 1 97.94 141 ALA B CA 1
ATOM 4268 C C . ALA B 1 141 ? 16.578 -36.344 -27.234 1 97.94 141 ALA B C 1
ATOM 4270 O O . ALA B 1 141 ? 16.875 -37.375 -27.859 1 97.94 141 ALA B O 1
ATOM 4271 N N . LEU B 1 142 ? 16.062 -35.312 -27.797 1 97.38 142 LEU B N 1
ATOM 4272 C CA . LEU B 1 142 ? 15.734 -35.312 -29.219 1 97.38 142 LEU B CA 1
ATOM 4273 C C . LEU B 1 142 ? 17 -35.344 -30.078 1 97.38 142 LEU B C 1
ATOM 4275 O O . LEU B 1 142 ? 17 -36 -31.125 1 97.38 142 LEU B O 1
ATOM 4279 N N . ARG B 1 143 ? 18.016 -34.656 -29.656 1 97.19 143 ARG B N 1
ATOM 4280 C CA . ARG B 1 143 ? 19.281 -34.719 -30.375 1 97.19 143 ARG B CA 1
ATOM 4281 C C . ARG B 1 143 ? 19.828 -36.156 -30.391 1 97.19 143 ARG B C 1
ATOM 4283 O O . ARG B 1 143 ? 20.359 -36.625 -31.406 1 97.19 143 ARG B O 1
ATOM 4290 N N . ALA B 1 144 ? 19.75 -36.781 -29.266 1 97.19 144 ALA B N 1
ATOM 4291 C CA . ALA B 1 144 ? 20.188 -38.156 -29.188 1 97.19 144 ALA B CA 1
ATOM 4292 C C . ALA B 1 144 ? 19.391 -39.062 -30.125 1 97.19 144 ALA B C 1
ATOM 4294 O O . ALA B 1 144 ? 19.953 -39.906 -30.812 1 97.19 144 ALA B O 1
ATOM 4295 N N . ALA B 1 145 ? 18.078 -38.875 -30.125 1 96.5 145 ALA B N 1
ATOM 4296 C CA . ALA B 1 145 ? 17.234 -39.656 -31.047 1 96.5 145 ALA B CA 1
ATOM 4297 C C . ALA B 1 145 ? 17.656 -39.438 -32.5 1 96.5 145 ALA B C 1
ATOM 4299 O O . ALA B 1 145 ? 17.75 -40.375 -33.281 1 96.5 145 ALA B O 1
ATOM 4300 N N . ALA B 1 146 ? 17.922 -38.188 -32.844 1 94.56 146 ALA B N 1
ATOM 4301 C CA . ALA B 1 146 ? 18.328 -37.844 -34.219 1 94.56 146 ALA B CA 1
ATOM 4302 C C . ALA B 1 146 ? 19.688 -38.469 -34.531 1 94.56 146 ALA B C 1
ATOM 4304 O O . ALA B 1 146 ? 19.891 -39 -35.625 1 94.56 146 ALA B O 1
ATOM 4305 N N . ARG B 1 147 ? 20.594 -38.375 -33.594 1 94.5 147 ARG B N 1
ATOM 4306 C CA . ARG B 1 147 ? 21.953 -38.875 -33.781 1 94.5 147 ARG B CA 1
ATOM 4307 C C . ARG B 1 147 ? 21.938 -40.375 -34.156 1 94.5 147 ARG B C 1
ATOM 4309 O O . ARG B 1 147 ? 22.766 -40.812 -34.938 1 94.5 147 ARG B O 1
ATOM 4316 N N . PHE B 1 148 ? 20.984 -41.094 -33.625 1 94.81 148 PHE B N 1
ATOM 4317 C CA . PHE B 1 148 ? 20.984 -42.531 -33.844 1 94.81 148 PHE B CA 1
ATOM 4318 C C . PHE B 1 148 ? 19.797 -42.938 -34.688 1 94.81 148 PHE B C 1
ATOM 4320 O O . PHE B 1 148 ? 19.484 -44.125 -34.781 1 94.81 148 PHE B O 1
ATOM 4327 N N . ASN B 1 149 ? 19.078 -42 -35.281 1 93.62 149 ASN B N 1
ATOM 4328 C CA . ASN B 1 149 ? 17.906 -42.25 -36.125 1 93.62 149 ASN B CA 1
ATOM 4329 C C . ASN B 1 149 ? 16.922 -43.188 -35.469 1 93.62 149 ASN B C 1
ATOM 4331 O O . ASN B 1 149 ? 16.484 -44.188 -36.062 1 93.62 149 ASN B O 1
ATOM 4335 N N . LEU B 1 150 ? 16.625 -42.906 -34.25 1 94.62 150 LEU B N 1
ATOM 4336 C CA . LEU B 1 150 ? 15.727 -43.75 -33.469 1 94.62 150 LEU B CA 1
ATOM 4337 C C . LEU B 1 150 ? 14.281 -43.594 -33.938 1 94.62 150 LEU B C 1
ATOM 4339 O O . LEU B 1 150 ? 13.797 -42.469 -34.094 1 94.62 150 LEU B O 1
ATOM 4343 N N . PRO B 1 151 ? 13.656 -44.719 -34.156 1 94.44 151 PRO B N 1
ATOM 4344 C CA . PRO B 1 151 ? 12.211 -44.594 -34.344 1 94.44 151 PRO B CA 1
ATOM 4345 C C . PRO B 1 151 ? 11.484 -44.156 -33.094 1 94.44 151 PRO B C 1
ATOM 4347 O O . PRO B 1 151 ? 11.836 -44.594 -31.984 1 94.44 151 PRO B O 1
ATOM 4350 N N . LEU B 1 152 ? 10.547 -43.312 -33.281 1 96.06 152 LEU B N 1
ATOM 4351 C CA . LEU B 1 152 ? 9.797 -42.781 -32.125 1 96.06 152 LEU B CA 1
ATOM 4352 C C . LEU B 1 152 ? 8.414 -43.406 -32.062 1 96.06 152 LEU B C 1
ATOM 4354 O O . LEU B 1 152 ? 7.77 -43.625 -33.094 1 96.06 152 LEU B O 1
ATOM 4358 N N . ARG B 1 153 ? 8.047 -43.719 -30.844 1 96.06 153 ARG B N 1
ATOM 4359 C CA . ARG B 1 153 ? 6.691 -44.188 -30.594 1 96.06 153 ARG B CA 1
ATOM 4360 C C . ARG B 1 153 ? 5.699 -43.031 -30.641 1 96.06 153 ARG B C 1
ATOM 4362 O O . ARG B 1 153 ? 4.57 -43.188 -31.109 1 96.06 153 ARG B O 1
ATOM 4369 N N . TYR B 1 154 ? 6.078 -42 -30.109 1 97.06 154 TYR B N 1
ATOM 4370 C CA . TYR B 1 154 ? 5.262 -40.781 -30.062 1 97.06 154 TYR B CA 1
ATOM 4371 C C . TYR B 1 154 ? 5.941 -39.625 -30.797 1 97.06 154 TYR B C 1
ATOM 4373 O O . TYR B 1 154 ? 7.172 -39.531 -30.812 1 97.06 154 TYR B O 1
ATOM 4381 N N . CYS B 1 155 ? 5.145 -38.844 -31.422 1 96.81 155 CYS B N 1
ATOM 4382 C CA . CYS B 1 155 ? 5.621 -37.625 -32.062 1 96.81 155 CYS B CA 1
ATOM 4383 C C . CYS B 1 155 ? 5.66 -36.469 -31.047 1 96.81 155 CYS B C 1
ATOM 4385 O O . CYS B 1 155 ? 4.617 -36 -30.578 1 96.81 155 CYS B O 1
ATOM 4387 N N . PRO B 1 156 ? 6.867 -36 -30.766 1 98.12 156 PRO B N 1
ATOM 4388 C CA . PRO B 1 156 ? 6.93 -34.906 -29.766 1 98.12 156 PRO B CA 1
ATOM 4389 C C . PRO B 1 156 ? 6.449 -33.594 -30.328 1 98.12 156 PRO B C 1
ATOM 4391 O O . PRO B 1 156 ? 6.77 -33.219 -31.469 1 98.12 156 PRO B O 1
ATOM 4394 N N . SER B 1 157 ? 5.633 -32.938 -29.641 1 98.56 157 SER B N 1
ATOM 4395 C CA . SER B 1 157 ? 5.223 -31.547 -29.828 1 98.56 157 SER B CA 1
ATOM 4396 C C . SER B 1 157 ? 5.547 -30.703 -28.609 1 98.56 157 SER B C 1
ATOM 4398 O O . SER B 1 157 ? 4.922 -30.859 -27.562 1 98.56 157 SER B O 1
ATOM 4400 N N . LEU B 1 158 ? 6.543 -29.828 -28.719 1 98.81 158 LEU B N 1
ATOM 4401 C CA . LEU B 1 158 ? 6.926 -28.953 -27.609 1 98.81 158 LEU B CA 1
ATOM 4402 C C . LEU B 1 158 ? 6.004 -27.75 -27.531 1 98.81 158 LEU B C 1
ATOM 4404 O O . LEU B 1 158 ? 5.875 -26.984 -28.484 1 98.81 158 LEU B O 1
ATOM 4408 N N . LEU B 1 159 ? 5.32 -27.656 -26.422 1 98.88 159 LEU B N 1
ATOM 4409 C CA . LEU B 1 159 ? 4.48 -26.5 -26.141 1 98.88 159 LEU B CA 1
ATOM 4410 C C . LEU B 1 159 ? 5.184 -25.547 -25.188 1 98.88 159 LEU B C 1
ATOM 4412 O O . LEU B 1 159 ? 5.207 -25.766 -23.969 1 98.88 159 LEU B O 1
ATOM 4416 N N . LEU B 1 160 ? 5.781 -24.469 -25.719 1 98.88 160 LEU B N 1
ATOM 4417 C CA . LEU B 1 160 ? 6.441 -23.438 -24.938 1 98.88 160 LEU B CA 1
ATOM 4418 C C . LEU B 1 160 ? 5.492 -22.281 -24.656 1 98.88 160 LEU B C 1
ATOM 4420 O O . LEU B 1 160 ? 5.227 -21.453 -25.547 1 98.88 160 LEU B O 1
ATOM 4424 N N . CYS B 1 161 ? 5.027 -22.203 -23.375 1 98.69 161 CYS B N 1
ATOM 4425 C CA . CYS B 1 161 ? 3.863 -21.375 -23.094 1 98.69 161 CYS B CA 1
ATOM 4426 C C . CYS B 1 161 ? 4.215 -20.25 -22.125 1 98.69 161 CYS B C 1
ATOM 4428 O O . CYS B 1 161 ? 5.145 -20.375 -21.328 1 98.69 161 CYS B O 1
ATOM 4430 N N . THR B 1 162 ? 3.395 -19.156 -22.188 1 97.75 162 THR B N 1
ATOM 4431 C CA . THR B 1 162 ? 3.645 -17.953 -21.422 1 97.75 162 THR B CA 1
ATOM 4432 C C . THR B 1 162 ? 2.799 -17.922 -20.141 1 97.75 162 THR B C 1
ATOM 4434 O O . THR B 1 162 ? 1.785 -18.625 -20.062 1 97.75 162 THR B O 1
ATOM 4437 N N . ASP B 1 163 ? 3.166 -17.203 -19.094 1 95.06 163 ASP B N 1
ATOM 4438 C CA . ASP B 1 163 ? 2.396 -16.609 -18 1 95.06 163 ASP B CA 1
ATOM 4439 C C . ASP B 1 163 ? 1.94 -17.672 -17.016 1 95.06 163 ASP B C 1
ATOM 4441 O O . ASP B 1 163 ? 0.848 -17.578 -16.453 1 95.06 163 ASP B O 1
ATOM 4445 N N . GLU B 1 164 ? 2.723 -18.734 -16.797 1 93.38 164 GLU B N 1
ATOM 4446 C CA . GLU B 1 164 ? 2.395 -19.719 -15.773 1 93.38 164 GLU B CA 1
ATOM 4447 C C . GLU B 1 164 ? 2.611 -19.156 -14.367 1 93.38 164 GLU B C 1
ATOM 4449 O O . GLU B 1 164 ? 1.821 -19.422 -13.461 1 93.38 164 GLU B O 1
ATOM 4454 N N . GLU B 1 165 ? 3.506 -18.297 -14.125 1 86.62 165 GLU B N 1
ATOM 4455 C CA . GLU B 1 165 ? 3.99 -17.859 -12.812 1 86.62 165 GLU B CA 1
ATOM 4456 C C . GLU B 1 165 ? 3.057 -16.828 -12.188 1 86.62 165 GLU B C 1
ATOM 4458 O O . GLU B 1 165 ? 3.172 -16.516 -11 1 86.62 165 GLU B O 1
ATOM 4463 N N . GLY B 1 166 ? 2.088 -16.328 -12.906 1 80.12 166 GLY B N 1
ATOM 4464 C CA . GLY B 1 166 ? 1.241 -15.328 -12.273 1 80.12 166 GLY B CA 1
ATOM 4465 C C . GLY B 1 166 ? 0.283 -14.656 -13.242 1 80.12 166 GLY B C 1
ATOM 4466 O O . GLY B 1 166 ? -0.505 -13.797 -12.844 1 80.12 166 GLY B O 1
ATOM 4467 N N . GLY B 1 167 ? 0.286 -15.039 -14.422 1 78.12 167 GLY B N 1
ATOM 4468 C CA . GLY B 1 167 ? -0.579 -14.391 -15.398 1 78.12 167 GLY B CA 1
ATOM 4469 C C . GLY B 1 167 ? -2.039 -14.773 -15.242 1 78.12 167 GLY B C 1
ATOM 4470 O O . GLY B 1 167 ? -2.355 -15.867 -14.766 1 78.12 167 GLY B O 1
ATOM 4471 N N . PHE B 1 168 ? -2.881 -13.883 -15.625 1 85.06 168 PHE B N 1
ATOM 4472 C CA . PHE B 1 168 ? -4.328 -14.047 -15.555 1 85.06 168 PHE B CA 1
ATOM 4473 C C . PHE B 1 168 ? -4.797 -15.141 -16.516 1 85.06 168 PHE B C 1
ATOM 4475 O O . PHE B 1 168 ? -5.773 -15.836 -16.234 1 85.06 168 PHE B O 1
ATOM 4482 N N . TYR B 1 169 ? -4.062 -15.273 -17.578 1 93.94 169 TYR B N 1
ATOM 4483 C CA . TYR B 1 169 ? -4.445 -16.172 -18.656 1 93.94 169 TYR B CA 1
ATOM 4484 C C . TYR B 1 169 ? -3.23 -16.906 -19.219 1 93.94 169 TYR B C 1
ATOM 4486 O O . TYR B 1 169 ? -2.707 -16.531 -20.266 1 93.94 169 TYR B O 1
ATOM 4494 N N . PRO B 1 170 ? -2.854 -17.984 -18.578 1 95.94 170 PRO B N 1
ATOM 4495 C CA . PRO B 1 170 ? -1.661 -18.703 -19.016 1 95.94 170 PRO B CA 1
ATOM 4496 C C . PRO B 1 170 ? -1.771 -19.172 -20.469 1 95.94 170 PRO B C 1
ATOM 4498 O O . PRO B 1 170 ? -2.865 -19.516 -20.938 1 95.94 170 PRO B O 1
ATOM 4501 N N . GLY B 1 171 ? -0.643 -19.172 -21.172 1 98 171 GLY B N 1
ATOM 4502 C CA . GLY B 1 171 ? -0.609 -19.547 -22.562 1 98 171 GLY B CA 1
ATOM 4503 C C . GLY B 1 171 ? -1.19 -20.922 -22.828 1 98 171 GLY B C 1
ATOM 4504 O O . GLY B 1 171 ? -1.892 -21.125 -23.828 1 98 171 GLY B O 1
ATOM 4505 N N . ILE B 1 172 ? -0.959 -21.859 -21.984 1 98.38 172 ILE B N 1
ATOM 4506 C CA . ILE B 1 172 ? -1.417 -23.234 -22.172 1 98.38 172 ILE B CA 1
ATOM 4507 C C . ILE B 1 172 ? -2.943 -23.281 -22.156 1 98.38 172 ILE B C 1
ATOM 4509 O O . ILE B 1 172 ? -3.561 -24.094 -22.844 1 98.38 172 ILE B O 1
ATOM 4513 N N . ARG B 1 173 ? -3.545 -22.438 -21.312 1 97.94 173 ARG B N 1
ATOM 4514 C CA . ARG B 1 173 ? -5 -22.328 -21.312 1 97.94 173 ARG B CA 1
ATOM 4515 C C . ARG B 1 173 ? -5.516 -21.953 -22.703 1 97.94 173 ARG B C 1
ATOM 4517 O O . ARG B 1 173 ? -6.445 -22.578 -23.219 1 97.94 173 ARG B O 1
ATOM 4524 N N . TYR B 1 174 ? -4.875 -20.953 -23.312 1 98.12 174 TYR B N 1
ATOM 4525 C CA . TYR B 1 174 ? -5.289 -20.5 -24.625 1 98.12 174 TYR B CA 1
ATOM 4526 C C . TYR B 1 174 ? -5.102 -21.609 -25.672 1 98.12 174 TYR B C 1
ATOM 4528 O O . TYR B 1 174 ? -6 -21.859 -26.469 1 98.12 174 TYR B O 1
ATOM 4536 N N . LEU B 1 175 ? -3.93 -22.234 -25.688 1 98.62 175 LEU B N 1
ATOM 4537 C CA . LEU B 1 175 ? -3.684 -23.328 -26.625 1 98.62 175 LEU B CA 1
ATOM 4538 C C . LEU B 1 175 ? -4.742 -24.422 -26.484 1 98.62 175 LEU B C 1
ATOM 4540 O O . LEU B 1 175 ? -5.258 -24.922 -27.484 1 98.62 175 LEU B O 1
ATOM 4544 N N . ALA B 1 176 ? -5.012 -24.766 -25.25 1 98.31 176 ALA B N 1
ATOM 4545 C CA . ALA B 1 176 ? -5.992 -25.828 -25.016 1 98.31 176 ALA B CA 1
ATOM 4546 C C . ALA B 1 176 ? -7.375 -25.422 -25.516 1 98.31 176 ALA B C 1
ATOM 4548 O O . ALA B 1 176 ? -8.047 -26.203 -26.203 1 98.31 176 ALA B O 1
ATOM 4549 N N . GLU B 1 177 ? -7.762 -24.219 -25.188 1 97.75 177 GLU B N 1
ATOM 4550 C CA . GLU B 1 177 ? -9.07 -23.719 -25.594 1 97.75 177 GLU B CA 1
ATOM 4551 C C . GLU B 1 177 ? -9.188 -23.656 -27.125 1 97.75 177 GLU B C 1
ATOM 4553 O O . GLU B 1 177 ? -10.273 -23.844 -27.672 1 97.75 177 GLU B O 1
ATOM 4558 N N . GLN B 1 178 ? -8.062 -23.391 -27.797 1 98 178 GLN B N 1
ATOM 4559 C CA . GLN B 1 178 ? -8.039 -23.344 -29.25 1 98 178 GLN B CA 1
ATOM 4560 C C . GLN B 1 178 ? -7.828 -24.734 -29.844 1 98 178 GLN B C 1
ATOM 4562 O O . GLN B 1 178 ? -7.664 -24.875 -31.062 1 98 178 GLN B O 1
ATOM 4567 N N . GLN B 1 179 ? -7.742 -25.766 -29.047 1 97.69 179 GLN B N 1
ATOM 4568 C CA . GLN B 1 179 ? -7.566 -27.156 -29.469 1 97.69 179 GLN B CA 1
ATOM 4569 C C . GLN B 1 179 ? -6.242 -27.344 -30.203 1 97.69 179 GLN B C 1
ATOM 4571 O O . GLN B 1 179 ? -6.191 -28.016 -31.234 1 97.69 179 GLN B O 1
ATOM 4576 N N . LEU B 1 180 ? -5.25 -26.719 -29.641 1 98.12 180 LEU B N 1
ATOM 4577 C CA . LEU B 1 180 ? -3.936 -26.781 -30.266 1 98.12 180 LEU B CA 1
ATOM 4578 C C . LEU B 1 180 ? -3.012 -27.703 -29.484 1 98.12 180 LEU B C 1
ATOM 4580 O O . LEU B 1 180 ? -1.837 -27.859 -29.828 1 98.12 180 LEU B O 1
ATOM 4584 N N . VAL B 1 181 ? -3.523 -28.328 -28.453 1 97.94 181 VAL B N 1
ATOM 4585 C CA . VAL B 1 181 ? -2.799 -29.359 -27.734 1 97.94 181 VAL B CA 1
ATOM 4586 C C . VAL B 1 181 ? -3.152 -30.734 -28.312 1 97.94 181 VAL B C 1
ATOM 4588 O O . VAL B 1 181 ? -4.266 -31.219 -28.125 1 97.94 181 VAL B O 1
ATOM 4591 N N . GLU B 1 182 ? -2.195 -31.375 -28.906 1 96.5 182 GLU B N 1
ATOM 4592 C CA . GLU B 1 182 ? -2.457 -32.625 -29.609 1 96.5 182 GLU B CA 1
ATOM 4593 C C . GLU B 1 182 ? -2.043 -33.844 -28.766 1 96.5 182 GLU B C 1
ATOM 4595 O O . GLU B 1 182 ? -1.048 -33.781 -28.047 1 96.5 182 GLU B O 1
ATOM 4600 N N . GLY B 1 183 ? -2.805 -34.906 -28.875 1 96.62 183 GLY B N 1
ATOM 4601 C CA . GLY B 1 183 ? -2.438 -36.125 -28.203 1 96.62 183 GLY B CA 1
ATOM 4602 C C . GLY B 1 183 ? -2.504 -36.031 -26.688 1 96.62 183 GLY B C 1
ATOM 4603 O O . GLY B 1 183 ? -3.42 -35.438 -26.141 1 96.62 183 GLY B O 1
ATOM 4604 N N . HIS B 1 184 ? -1.648 -36.812 -26.031 1 97.44 184 HIS B N 1
ATOM 4605 C CA . HIS B 1 184 ? -1.561 -36.688 -24.578 1 97.44 184 HIS B CA 1
ATOM 4606 C C . HIS B 1 184 ? -0.463 -35.719 -24.172 1 97.44 184 HIS B C 1
ATOM 4608 O O . HIS B 1 184 ? 0.337 -35.281 -25 1 97.44 184 HIS B O 1
ATOM 4614 N N . ILE B 1 185 ? -0.539 -35.344 -22.891 1 98.38 185 ILE B N 1
ATOM 4615 C CA . ILE B 1 185 ? 0.356 -34.25 -22.5 1 98.38 185 ILE B CA 1
ATOM 4616 C C . ILE B 1 185 ? 1.234 -34.719 -21.328 1 98.38 185 ILE B C 1
ATOM 4618 O O . ILE B 1 185 ? 0.766 -35.406 -20.422 1 98.38 185 ILE B O 1
ATOM 4622 N N . LEU B 1 186 ? 2.486 -34.469 -21.422 1 98.44 186 LEU B N 1
ATOM 4623 C CA . LEU B 1 186 ? 3.471 -34.562 -20.359 1 98.44 186 LEU B CA 1
ATOM 4624 C C . LEU B 1 186 ? 3.895 -33.188 -19.875 1 98.44 186 LEU B C 1
ATOM 4626 O O . LEU B 1 186 ? 4.559 -32.438 -20.609 1 98.44 186 LEU B O 1
ATOM 4630 N N . SER B 1 187 ? 3.463 -32.844 -18.641 1 98.19 187 SER B N 1
ATOM 4631 C CA . SER B 1 187 ? 3.803 -31.562 -18.047 1 98.19 187 SER B CA 1
ATOM 4632 C C . SER B 1 187 ? 5.098 -31.641 -17.25 1 98.19 187 SER B C 1
ATOM 4634 O O . SER B 1 187 ? 5.277 -32.562 -16.453 1 98.19 187 SER B O 1
ATOM 4636 N N . PHE B 1 188 ? 5.961 -30.656 -17.406 1 98.06 188 PHE B N 1
ATOM 4637 C CA . PHE B 1 188 ? 7.23 -30.688 -16.688 1 98.06 188 PHE B CA 1
ATOM 4638 C C . PHE B 1 188 ? 7.211 -29.719 -15.508 1 98.06 188 PHE B C 1
ATOM 4640 O O . PHE B 1 188 ? 8.266 -29.281 -15.047 1 98.06 188 PHE B O 1
ATOM 4647 N N . ASN B 1 189 ? 6 -29.359 -15.062 1 94.5 189 ASN B N 1
ATOM 4648 C CA . ASN B 1 189 ? 5.82 -28.5 -13.891 1 94.5 189 ASN B CA 1
ATOM 4649 C C . ASN B 1 189 ? 6.113 -29.266 -12.602 1 94.5 189 ASN B C 1
ATOM 4651 O O . ASN B 1 189 ? 6.074 -28.688 -11.516 1 94.5 189 ASN B O 1
ATOM 4655 N N . GLY B 1 190 ? 6.445 -30.5 -12.719 1 93.12 190 GLY B N 1
ATOM 4656 C CA . GLY B 1 190 ? 6.66 -31.328 -11.547 1 93.12 190 GLY B CA 1
ATOM 4657 C C . GLY B 1 190 ? 8.117 -31.406 -11.133 1 93.12 190 GLY B C 1
ATOM 4658 O O . GLY B 1 190 ? 8.922 -30.547 -11.5 1 93.12 190 GLY B O 1
ATOM 4659 N N . GLY B 1 191 ? 8.359 -32.406 -10.258 1 93.62 191 GLY B N 1
ATOM 4660 C CA . GLY B 1 191 ? 9.703 -32.531 -9.711 1 93.62 191 GLY B CA 1
ATOM 4661 C C . GLY B 1 191 ? 10.383 -33.844 -10.141 1 93.62 191 GLY B C 1
ATOM 4662 O O . GLY B 1 191 ? 9.797 -34.625 -10.867 1 93.62 191 GLY B O 1
ATOM 4663 N N . ALA B 1 192 ? 11.648 -33.844 -9.812 1 94.75 192 ALA B N 1
ATOM 4664 C CA . ALA B 1 192 ? 12.43 -35.062 -9.961 1 94.75 192 ALA B CA 1
ATOM 4665 C C . ALA B 1 192 ? 12.164 -36.031 -8.82 1 94.75 192 ALA B C 1
ATOM 4667 O O . ALA B 1 192 ? 13.016 -36.219 -7.949 1 94.75 192 ALA B O 1
ATOM 4668 N N . ALA B 1 193 ? 10.977 -36.625 -8.82 1 94.5 193 ALA B N 1
ATOM 4669 C CA . ALA B 1 193 ? 10.523 -37.531 -7.77 1 94.5 193 ALA B CA 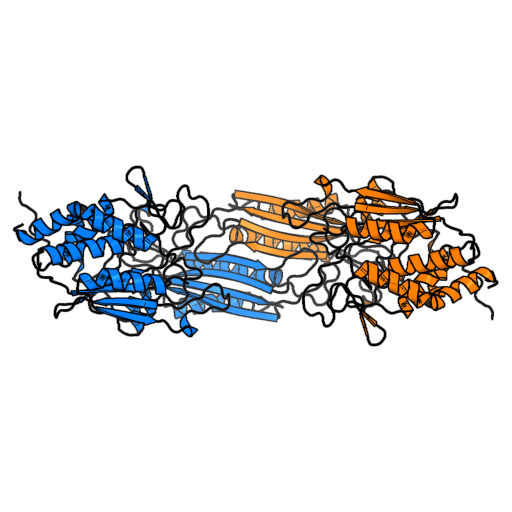1
ATOM 4670 C C . ALA B 1 193 ? 9.594 -38.594 -8.336 1 94.5 193 ALA B C 1
ATOM 4672 O O . ALA B 1 193 ? 8.969 -38.406 -9.383 1 94.5 193 ALA B O 1
ATOM 4673 N N . PRO B 1 194 ? 9.594 -39.75 -7.73 1 96.31 194 PRO B N 1
ATOM 4674 C CA . PRO B 1 194 ? 8.688 -40.812 -8.164 1 96.31 194 PRO B CA 1
ATOM 4675 C C . PRO B 1 194 ? 7.242 -40.562 -7.723 1 96.31 194 PRO B C 1
ATOM 4677 O O . PRO B 1 194 ? 6.734 -41.281 -6.852 1 96.31 194 PRO B O 1
ATOM 4680 N N . ARG B 1 195 ? 6.613 -39.688 -8.391 1 95.19 195 ARG B N 1
ATOM 4681 C CA . ARG B 1 195 ? 5.246 -39.281 -8.078 1 95.19 195 ARG B CA 1
ATOM 4682 C C . ARG B 1 195 ? 4.312 -39.594 -9.25 1 95.19 195 ARG B C 1
ATOM 4684 O O . ARG B 1 195 ? 4.66 -39.344 -10.406 1 95.19 195 ARG B O 1
ATOM 4691 N N . ILE B 1 196 ? 3.209 -40.219 -8.938 1 95.88 196 ILE B N 1
ATOM 4692 C CA . ILE B 1 196 ? 2.062 -40.219 -9.844 1 95.88 196 ILE B CA 1
ATOM 4693 C C . ILE B 1 196 ? 1.08 -39.125 -9.445 1 95.88 196 ILE B C 1
ATOM 4695 O O . ILE B 1 196 ? 0.54 -39.125 -8.336 1 95.88 196 ILE B O 1
ATOM 4699 N N . TRP B 1 197 ? 0.866 -38.219 -10.281 1 96.81 197 TRP B N 1
ATOM 4700 C CA . TRP B 1 197 ? 0.078 -37.062 -9.945 1 96.81 197 TRP B CA 1
ATOM 4701 C C . TRP B 1 197 ? -1.402 -37.406 -9.828 1 96.81 197 TRP B C 1
ATOM 4703 O O . TRP B 1 197 ? -1.977 -38 -10.742 1 96.81 197 TRP B O 1
ATOM 4713 N N . ALA B 1 198 ? -1.975 -37.031 -8.766 1 97.44 198 ALA B N 1
ATOM 4714 C CA . ALA B 1 198 ? -3.387 -37.312 -8.547 1 97.44 198 ALA B CA 1
ATOM 4715 C C . ALA B 1 198 ? -4.262 -36.125 -8.859 1 97.44 198 ALA B C 1
ATOM 4717 O O . ALA B 1 198 ? -5.488 -36.188 -8.828 1 97.44 198 ALA B O 1
ATOM 4718 N N . GLY B 1 199 ? -3.596 -35.031 -9.211 1 97.25 199 GLY B N 1
ATOM 4719 C CA . GLY B 1 199 ? -4.332 -33.812 -9.461 1 97.25 199 GLY B CA 1
ATOM 4720 C C . GLY B 1 199 ? -4.012 -32.719 -8.461 1 97.25 199 GLY B C 1
ATOM 4721 O O . GLY B 1 199 ? -3.02 -32.781 -7.734 1 97.25 199 GLY B O 1
ATOM 4722 N N . CYS B 1 200 ? -4.781 -31.594 -8.508 1 97.5 200 CYS B N 1
ATOM 4723 C CA . CYS B 1 200 ? -4.578 -30.484 -7.59 1 97.5 200 CYS B CA 1
ATOM 4724 C C . CYS B 1 200 ? -5.848 -29.656 -7.457 1 97.5 200 CYS B C 1
ATOM 4726 O O . CYS B 1 200 ? -6.789 -29.812 -8.234 1 97.5 200 CYS B O 1
ATOM 4728 N N . PHE B 1 201 ? -5.879 -28.828 -6.426 1 97.88 201 PHE B N 1
ATOM 4729 C CA . PHE B 1 201 ? -7.004 -27.938 -6.191 1 97.88 201 PHE B CA 1
ATOM 4730 C C . PHE B 1 201 ? -6.949 -26.75 -7.145 1 97.88 201 PHE B C 1
ATOM 4732 O O . PHE B 1 201 ? -5.914 -26.484 -7.754 1 97.88 201 PHE B O 1
ATOM 4739 N N . GLY B 1 202 ? -8.172 -26.172 -7.367 1 97.25 202 GLY B N 1
ATOM 4740 C CA . GLY B 1 202 ? -8.234 -24.875 -8.023 1 97.25 202 GLY B CA 1
ATOM 4741 C C . GLY B 1 202 ? -7.957 -23.719 -7.09 1 97.25 202 GLY B C 1
ATOM 4742 O O . GLY B 1 202 ? -7.855 -23.906 -5.879 1 97.25 202 GLY B O 1
ATOM 4743 N N . SER B 1 203 ? -7.828 -22.547 -7.699 1 96.62 203 SER B N 1
ATOM 4744 C CA . SER B 1 203 ? -7.559 -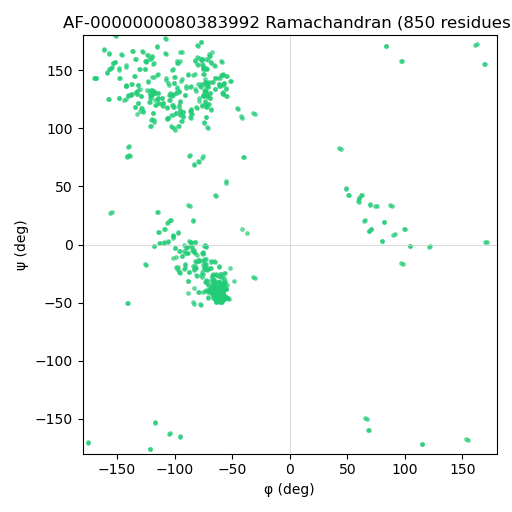21.328 -6.949 1 96.62 203 SER B CA 1
ATOM 4745 C C . SER B 1 203 ? -8.312 -20.141 -7.539 1 96.62 203 SER B C 1
ATOM 4747 O O . SER B 1 203 ? -8.398 -20 -8.758 1 96.62 203 SER B O 1
ATOM 4749 N N . VAL B 1 204 ? -8.867 -19.391 -6.723 1 96.31 204 VAL B N 1
ATOM 4750 C CA . VAL B 1 204 ? -9.492 -18.156 -7.172 1 96.31 204 VAL B CA 1
ATOM 4751 C C . VAL B 1 204 ? -9.062 -17 -6.27 1 96.31 204 VAL B C 1
ATOM 4753 O O . VAL B 1 204 ? -9.055 -17.141 -5.043 1 96.31 204 VAL B O 1
ATOM 4756 N N . ASP B 1 205 ? -8.602 -15.938 -6.891 1 95.81 205 ASP B N 1
ATOM 4757 C CA . ASP B 1 205 ? -8.312 -14.68 -6.215 1 95.81 205 ASP B CA 1
ATOM 4758 C C . ASP B 1 205 ? -9.422 -13.664 -6.434 1 95.81 205 ASP B C 1
ATOM 4760 O O . ASP B 1 205 ? -9.727 -13.305 -7.574 1 95.81 205 ASP B O 1
ATOM 4764 N N . LEU B 1 206 ? -9.984 -13.25 -5.379 1 96.81 206 LEU B N 1
ATOM 4765 C CA . LEU B 1 206 ? -11.039 -12.25 -5.438 1 96.81 206 LEU B CA 1
ATOM 4766 C C . LEU B 1 206 ? -10.594 -10.945 -4.777 1 96.81 206 LEU B C 1
ATOM 4768 O O . LEU B 1 206 ? -10.125 -10.953 -3.637 1 96.81 206 LEU B O 1
ATOM 4772 N N . LYS B 1 207 ? -10.625 -9.883 -5.523 1 96.19 207 LYS B N 1
ATOM 4773 C CA . LYS B 1 207 ? -10.375 -8.547 -4.988 1 96.19 207 LYS B CA 1
ATOM 4774 C C . LYS B 1 207 ? -11.688 -7.852 -4.629 1 96.19 207 LYS B C 1
ATOM 4776 O O . LYS B 1 207 ? -12.578 -7.723 -5.469 1 96.19 207 LYS B O 1
ATOM 4781 N N . ILE B 1 208 ? -11.852 -7.441 -3.463 1 98.38 208 ILE B N 1
ATOM 4782 C CA . ILE B 1 208 ? -13.016 -6.703 -2.988 1 98.38 208 ILE B CA 1
ATOM 4783 C C . ILE B 1 208 ? -12.625 -5.258 -2.689 1 98.38 208 ILE B C 1
ATOM 4785 O O . ILE B 1 208 ? -11.703 -5.008 -1.913 1 98.38 208 ILE B O 1
ATOM 4789 N N . THR B 1 209 ? -13.242 -4.332 -3.307 1 98.19 209 THR B N 1
ATOM 4790 C CA . THR B 1 209 ? -12.992 -2.91 -3.088 1 98.19 209 THR B CA 1
ATOM 4791 C C . THR B 1 209 ? -14.188 -2.258 -2.396 1 98.19 209 THR B C 1
ATOM 4793 O O . THR B 1 209 ? -15.312 -2.316 -2.896 1 98.19 209 THR B O 1
ATOM 4796 N N . VAL B 1 210 ? -13.992 -1.715 -1.266 1 98.62 210 VAL B N 1
ATOM 4797 C CA . VAL B 1 210 ? -15.008 -0.97 -0.524 1 98.62 210 VAL B CA 1
ATOM 4798 C C . VAL B 1 210 ? -14.727 0.527 -0.635 1 98.62 210 VAL B C 1
ATOM 4800 O O . VAL B 1 210 ? -13.625 0.985 -0.336 1 98.62 210 VAL B O 1
ATOM 4803 N N . LYS B 1 211 ? -15.727 1.275 -1.109 1 98.12 211 LYS B N 1
ATOM 4804 C CA . LYS B 1 211 ? -15.578 2.713 -1.313 1 98.12 211 LYS B CA 1
ATOM 4805 C C . LYS B 1 211 ? -16.297 3.504 -0.225 1 98.12 211 LYS B C 1
ATOM 4807 O O . LYS B 1 211 ? -17.438 3.188 0.13 1 98.12 211 LYS B O 1
ATOM 4812 N N . GLY B 1 212 ? -15.617 4.402 0.364 1 97.5 212 GLY B N 1
ATOM 4813 C CA . GLY B 1 212 ? -16.156 5.375 1.298 1 97.5 212 GLY B CA 1
ATOM 4814 C C . GLY B 1 212 ? -16.016 6.805 0.816 1 97.5 212 GLY B C 1
ATOM 4815 O O . GLY B 1 212 ? -16.172 7.086 -0.375 1 97.5 212 GLY B O 1
ATOM 4816 N N . ARG B 1 213 ? -15.953 7.727 1.752 1 94.62 213 ARG B N 1
ATOM 4817 C CA . ARG B 1 213 ? -15.805 9.156 1.48 1 94.62 213 ARG B CA 1
ATOM 4818 C C . ARG B 1 213 ? -14.75 9.773 2.393 1 94.62 213 ARG B C 1
ATOM 4820 O O . ARG B 1 213 ? -14.883 9.734 3.617 1 94.62 213 ARG B O 1
ATOM 4827 N N . SER B 1 214 ? -13.688 10.297 1.732 1 91 214 SER B N 1
ATOM 4828 C CA . SER B 1 214 ? -12.578 10.867 2.479 1 91 214 SER B CA 1
ATOM 4829 C C . SER B 1 214 ? -12.961 12.203 3.109 1 91 214 SER B C 1
ATOM 4831 O O . SER B 1 214 ? -13.914 12.852 2.674 1 91 214 SER B O 1
ATOM 4833 N N . SER B 1 215 ? -12.32 12.547 4.254 1 87.44 215 SER B N 1
ATOM 4834 C CA . SER B 1 215 ? -12.414 13.812 4.969 1 87.44 215 SER B CA 1
ATOM 4835 C C . SER B 1 215 ? -11.242 14 5.922 1 87.44 215 SER B C 1
ATOM 4837 O O . SER B 1 215 ? -10.414 13.094 6.082 1 87.44 215 SER B O 1
ATOM 4839 N N . HIS B 1 216 ? -11.141 15.25 6.406 1 85.75 216 HIS B N 1
ATOM 4840 C CA . HIS B 1 216 ? -10.125 15.523 7.422 1 85.75 216 HIS B CA 1
ATOM 4841 C C . HIS B 1 216 ? -10.422 14.758 8.711 1 85.75 216 HIS B C 1
ATOM 4843 O O . HIS B 1 216 ? -11.562 14.734 9.172 1 85.75 216 HIS B O 1
ATOM 4849 N N . SER B 1 217 ? -9.445 14.109 9.297 1 85.38 217 SER B N 1
ATOM 4850 C CA . SER B 1 217 ? -9.648 13.258 10.461 1 85.38 217 SER B CA 1
ATOM 4851 C C . SER B 1 217 ? -10.039 14.086 11.688 1 85.38 217 SER B C 1
ATOM 4853 O O . SER B 1 217 ? -10.68 13.57 12.609 1 85.38 217 SER B O 1
ATOM 4855 N N . GLY B 1 218 ? -9.633 15.336 11.727 1 86.56 218 GLY B N 1
ATOM 4856 C CA . GLY B 1 218 ? -9.992 16.203 12.836 1 86.56 218 GLY B CA 1
ATOM 4857 C C . GLY B 1 218 ? -11.359 16.828 12.688 1 86.56 218 GLY B C 1
ATOM 4858 O O . GLY B 1 218 ? -11.914 17.375 13.648 1 86.56 218 GLY B O 1
ATOM 4859 N N . GLU B 1 219 ? -11.852 16.906 11.539 1 86.44 219 GLU B N 1
ATOM 4860 C CA . GLU B 1 219 ? -13.195 17.375 11.203 1 86.44 219 GLU B CA 1
ATOM 4861 C C . GLU B 1 219 ? -13.82 16.5 10.117 1 86.44 219 GLU B C 1
ATOM 4863 O O . GLU B 1 219 ? -13.992 16.953 8.977 1 86.44 219 GLU B O 1
ATOM 4868 N N . PRO B 1 220 ? -14.25 15.344 10.578 1 84.31 220 PRO B N 1
ATOM 4869 C CA . PRO B 1 220 ? -14.664 14.359 9.57 1 84.31 220 PRO B CA 1
ATOM 4870 C C . PRO B 1 220 ? -16.094 14.578 9.086 1 84.31 220 PRO B C 1
ATOM 4872 O O . PRO B 1 220 ? -16.938 13.688 9.195 1 84.31 220 PRO B O 1
ATOM 4875 N N . VAL B 1 221 ? -16.266 15.688 8.367 1 82.38 221 VAL B N 1
ATOM 4876 C CA . VAL B 1 221 ? -17.594 16.031 7.871 1 82.38 221 VAL B CA 1
ATOM 4877 C C . VAL B 1 221 ? -18 15.086 6.746 1 82.38 221 VAL B C 1
ATOM 4879 O O . VAL B 1 221 ? -17.281 14.953 5.75 1 82.38 221 VAL B O 1
ATOM 4882 N N . ASP B 1 222 ? -19.047 14.336 6.906 1 88.56 222 ASP B N 1
ATOM 4883 C CA . ASP B 1 222 ? -19.641 13.438 5.918 1 88.56 222 ASP B CA 1
ATOM 4884 C C . ASP B 1 222 ? -18.688 12.305 5.559 1 88.56 222 ASP B C 1
ATOM 4886 O O . ASP B 1 222 ? -18.766 11.742 4.465 1 88.56 222 ASP B O 1
ATOM 4890 N N . ALA B 1 223 ? -17.766 12.086 6.438 1 93.12 223 ALA B N 1
ATOM 4891 C CA . ALA B 1 223 ? -16.781 11.055 6.172 1 93.12 223 ALA B CA 1
ATOM 4892 C C . ALA B 1 223 ? -17.391 9.664 6.285 1 93.12 223 ALA B C 1
ATOM 4894 O O . ALA B 1 223 ? -18.266 9.43 7.121 1 93.12 223 ALA B O 1
ATOM 4895 N N . ILE B 1 224 ? -17.047 8.758 5.371 1 97 224 ILE B N 1
ATOM 4896 C CA . ILE B 1 224 ? -17.328 7.324 5.441 1 97 224 ILE B CA 1
ATOM 4897 C C . ILE B 1 224 ? -16.016 6.539 5.398 1 97 224 ILE B C 1
ATOM 4899 O O . ILE B 1 224 ? -15.398 6.402 4.34 1 97 224 ILE B O 1
ATOM 4903 N N . ASN B 1 225 ? -15.562 6.062 6.535 1 97.5 225 ASN B N 1
ATOM 4904 C CA . ASN B 1 225 ? -14.297 5.348 6.648 1 97.5 225 ASN B CA 1
ATOM 4905 C C . ASN B 1 225 ? -14.383 3.949 6.043 1 97.5 225 ASN B C 1
ATOM 4907 O O . ASN B 1 225 ? -14.992 3.055 6.629 1 97.5 225 ASN B O 1
ATOM 4911 N N . ALA B 1 226 ? -13.719 3.732 4.918 1 98.31 226 ALA B N 1
ATOM 4912 C CA . ALA B 1 226 ? -13.828 2.482 4.168 1 98.31 226 ALA B CA 1
ATOM 4913 C C . ALA B 1 226 ? -13.289 1.309 4.98 1 98.31 226 ALA B C 1
ATOM 4915 O O . ALA B 1 226 ? -13.805 0.192 4.887 1 98.31 226 ALA B O 1
ATOM 4916 N N . ILE B 1 227 ? -12.219 1.501 5.762 1 98.31 227 ILE B N 1
ATOM 4917 C CA . ILE B 1 227 ? -11.648 0.444 6.594 1 98.31 227 ILE B CA 1
ATOM 4918 C C . ILE B 1 227 ? -12.664 0.03 7.656 1 98.31 227 ILE B C 1
ATOM 4920 O O . ILE B 1 227 ? -12.969 -1.156 7.805 1 98.31 227 ILE B O 1
ATOM 4924 N N . GLU B 1 228 ? -13.211 1.004 8.344 1 98.12 228 GLU B N 1
ATOM 4925 C CA . GLU B 1 228 ? -14.164 0.728 9.414 1 98.12 228 GLU B CA 1
ATOM 4926 C C . GLU B 1 228 ? -15.43 0.068 8.867 1 98.12 228 GLU B C 1
ATOM 4928 O O . GLU B 1 228 ? -15.969 -0.856 9.484 1 98.12 228 GLU B O 1
ATOM 4933 N N . GLN B 1 229 ? -15.875 0.522 7.691 1 98.31 229 GLN B N 1
ATOM 4934 C CA . GLN B 1 229 ? -17.062 -0.06 7.07 1 98.31 229 GLN B CA 1
ATOM 4935 C C . GLN B 1 229 ? -16.797 -1.493 6.617 1 98.31 229 GLN B C 1
ATOM 4937 O O . GLN B 1 229 ? -17.734 -2.242 6.332 1 98.31 229 GLN B O 1
ATOM 4942 N N . SER B 1 230 ? -15.539 -1.912 6.551 1 98.62 230 SER B N 1
ATOM 4943 C CA . SER B 1 230 ? -15.18 -3.234 6.051 1 98.62 230 SER B CA 1
ATOM 4944 C C . SER B 1 230 ? -15.016 -4.23 7.195 1 98.62 230 SER B C 1
ATOM 4946 O O . SER B 1 230 ? -14.766 -5.414 6.961 1 98.62 230 SER B O 1
ATOM 4948 N N . LEU B 1 231 ? -15.094 -3.82 8.508 1 98.5 231 LEU B N 1
ATOM 4949 C CA . LEU B 1 231 ? -14.828 -4.688 9.648 1 98.5 231 LEU B CA 1
ATOM 4950 C C . LEU B 1 231 ? -15.773 -5.883 9.656 1 98.5 231 LEU B C 1
ATOM 4952 O O . LEU B 1 231 ? -15.336 -7.023 9.805 1 98.5 231 LEU B O 1
ATOM 4956 N N . PRO B 1 232 ? -17.125 -5.645 9.414 1 98.62 232 PRO B N 1
ATOM 4957 C CA . PRO B 1 232 ? -18 -6.812 9.352 1 98.62 232 PRO B CA 1
ATOM 4958 C C . PRO B 1 232 ? -17.609 -7.785 8.242 1 98.62 232 PRO B C 1
ATOM 4960 O O . PRO B 1 232 ? -17.719 -9 8.414 1 98.62 232 PRO B O 1
ATOM 4963 N N . LEU B 1 233 ? -17.188 -7.25 7.117 1 98.75 233 LEU B N 1
ATOM 4964 C CA . LEU B 1 233 ? -16.781 -8.07 5.984 1 98.75 233 LEU B CA 1
ATOM 4965 C C . LEU B 1 233 ? -15.555 -8.922 6.336 1 98.75 233 LEU B C 1
ATOM 4967 O O . LEU B 1 233 ? -15.539 -10.125 6.082 1 98.75 233 LEU B O 1
ATOM 4971 N N . LEU B 1 234 ? -14.523 -8.258 6.934 1 98.75 234 LEU B N 1
ATOM 4972 C CA . LEU B 1 234 ? -13.32 -8.977 7.336 1 98.75 234 LEU B CA 1
ATOM 4973 C C . LEU B 1 234 ? -13.656 -10.109 8.305 1 98.75 234 LEU B C 1
ATOM 4975 O O . LEU B 1 234 ? -13.148 -11.219 8.164 1 98.75 234 LEU B O 1
ATOM 4979 N N . ASN B 1 235 ? -14.477 -9.828 9.266 1 98.69 235 ASN B N 1
ATOM 4980 C CA . ASN B 1 235 ? -14.891 -10.844 10.227 1 98.69 235 ASN B CA 1
ATOM 4981 C C . ASN B 1 235 ? -15.664 -11.969 9.562 1 98.69 235 ASN B C 1
ATOM 4983 O O . ASN B 1 235 ? -15.453 -13.148 9.875 1 98.69 235 ASN B O 1
ATOM 4987 N N . ALA B 1 236 ? -16.562 -11.633 8.664 1 98.81 236 ALA B N 1
ATOM 4988 C CA . ALA B 1 236 ? -17.359 -12.633 7.961 1 98.81 236 ALA B CA 1
ATOM 4989 C C . ALA B 1 236 ? -16.484 -13.539 7.102 1 98.81 236 ALA B C 1
ATOM 4991 O O . ALA B 1 236 ? -16.688 -14.758 7.059 1 98.81 236 ALA B O 1
ATOM 4992 N N . LEU B 1 237 ? -15.547 -12.938 6.383 1 98.75 237 LEU B N 1
ATOM 4993 C CA . LEU B 1 237 ? -14.641 -13.711 5.539 1 98.75 237 LEU B CA 1
ATOM 4994 C C . LEU B 1 237 ? -13.797 -14.664 6.379 1 98.75 237 LEU B C 1
ATOM 4996 O O . LEU B 1 237 ? -13.562 -15.805 5.977 1 98.75 237 LEU B O 1
ATOM 5000 N N . HIS B 1 238 ? -13.328 -14.18 7.543 1 98.5 238 HIS B N 1
ATOM 5001 C CA . HIS B 1 238 ? -12.57 -15.031 8.445 1 98.5 238 HIS B CA 1
ATOM 5002 C C . HIS B 1 238 ? -13.414 -16.188 8.961 1 98.5 238 HIS B C 1
ATOM 5004 O O . HIS B 1 238 ? -12.93 -17.312 9.086 1 98.5 238 HIS B O 1
ATOM 5010 N N . ALA B 1 239 ? -14.664 -15.922 9.289 1 98.69 239 ALA B N 1
ATOM 5011 C CA . ALA B 1 239 ? -15.586 -16.969 9.703 1 98.69 239 ALA B CA 1
ATOM 5012 C C . ALA B 1 239 ? -15.805 -17.984 8.586 1 98.69 239 ALA B C 1
ATOM 5014 O O . ALA B 1 239 ? -15.836 -19.203 8.828 1 98.69 239 ALA B O 1
ATOM 5015 N N . LEU B 1 240 ? -15.992 -17.516 7.395 1 98.75 240 LEU B N 1
ATOM 5016 C CA . LEU B 1 240 ? -16.156 -18.406 6.246 1 98.75 240 LEU B CA 1
ATOM 5017 C C . LEU B 1 240 ? -14.93 -19.297 6.074 1 98.75 240 LEU B C 1
ATOM 5019 O O . LEU B 1 240 ? -15.062 -20.484 5.754 1 98.75 240 LEU B O 1
ATOM 5023 N N . LYS B 1 241 ? -13.742 -18.719 6.273 1 98.25 241 LYS B N 1
ATOM 5024 C CA . LYS B 1 241 ? -12.508 -19.5 6.211 1 98.25 241 LYS B CA 1
ATOM 5025 C C . LYS B 1 241 ? -12.57 -20.703 7.137 1 98.25 241 LYS B C 1
ATOM 5027 O O . LYS B 1 241 ? -12.195 -21.812 6.746 1 98.25 241 LYS B O 1
ATOM 5032 N N . GLN B 1 242 ? -13.023 -20.469 8.352 1 97.94 242 GLN B N 1
ATOM 5033 C CA . GLN B 1 242 ? -13.102 -21.547 9.328 1 97.94 242 GLN B CA 1
ATOM 5034 C C . GLN B 1 242 ? -14.016 -22.672 8.836 1 97.94 242 GLN B C 1
ATOM 5036 O O . GLN B 1 242 ? -13.742 -23.844 9.062 1 97.94 242 GLN B O 1
ATOM 5041 N N . GLN B 1 243 ? -15.07 -22.281 8.172 1 98.44 243 GLN B N 1
ATOM 5042 C CA . GLN B 1 243 ? -16 -23.266 7.617 1 98.44 243 GLN B CA 1
ATOM 5043 C C . GLN B 1 243 ? -15.383 -24 6.434 1 98.44 243 GLN B C 1
ATOM 5045 O O . GLN B 1 243 ? -15.469 -25.234 6.34 1 98.44 243 GLN B O 1
ATOM 5050 N N . VAL B 1 244 ? -14.781 -23.281 5.574 1 98.31 244 VAL B N 1
ATOM 5051 C CA . VAL B 1 244 ? -14.188 -23.797 4.352 1 98.31 244 VAL B CA 1
ATOM 5052 C C . VAL B 1 244 ? -13.102 -24.828 4.699 1 98.31 244 VAL B C 1
ATOM 5054 O O . VAL B 1 244 ? -13.023 -25.891 4.082 1 98.31 244 VAL B O 1
ATOM 5057 N N . GLU B 1 245 ? -12.32 -24.547 5.73 1 97.5 245 GLU B N 1
ATOM 5058 C CA . GLU B 1 245 ? -11.133 -25.328 6.035 1 97.5 245 GLU B CA 1
ATOM 5059 C C . GLU B 1 245 ? -11.5 -26.594 6.812 1 97.5 245 GLU B C 1
ATOM 5061 O O . GLU B 1 245 ? -10.617 -27.391 7.168 1 97.5 245 GLU B O 1
ATOM 5066 N N . ARG B 1 246 ? -12.789 -26.812 7.051 1 97.75 246 ARG B N 1
ATOM 5067 C CA . ARG B 1 246 ? -13.281 -28.062 7.609 1 97.75 246 ARG B CA 1
ATOM 5068 C C . ARG B 1 246 ? -13.594 -29.078 6.504 1 97.75 246 ARG B C 1
ATOM 5070 O O . ARG B 1 246 ? -13.82 -30.25 6.781 1 97.75 246 ARG B O 1
ATOM 5077 N N . ARG B 1 247 ? -13.523 -28.656 5.277 1 98.19 247 ARG B N 1
ATOM 5078 C CA . ARG B 1 247 ? -13.875 -29.516 4.152 1 98.19 247 ARG B CA 1
ATOM 5079 C C . ARG B 1 247 ? -12.688 -30.359 3.719 1 98.19 247 ARG B C 1
ATOM 5081 O O . ARG B 1 247 ? -11.719 -29.844 3.154 1 98.19 247 ARG B O 1
ATOM 5088 N N . ALA B 1 248 ? -12.797 -31.656 3.936 1 97.94 248 ALA B N 1
ATOM 5089 C CA . ALA B 1 248 ? -11.773 -32.625 3.545 1 97.94 248 ALA B CA 1
ATOM 5090 C C . ALA B 1 248 ? -12.18 -33.375 2.268 1 97.94 248 ALA B C 1
ATOM 5092 O O . ALA B 1 248 ? -13.359 -33.594 2.021 1 97.94 248 ALA B O 1
ATOM 5093 N N . TRP B 1 249 ? -11.211 -33.781 1.495 1 97.19 249 TRP B N 1
ATOM 5094 C CA . TRP B 1 249 ? -11.516 -34.344 0.182 1 97.19 249 TRP B CA 1
ATOM 5095 C C . TRP B 1 249 ? -10.742 -35.625 -0.056 1 97.19 249 TRP B C 1
ATOM 5097 O O . TRP B 1 249 ? -9.703 -35.875 0.574 1 97.19 249 TRP B O 1
ATOM 5107 N N . PRO B 1 250 ? -11.203 -36.469 -0.99 1 96.19 250 PRO B N 1
ATOM 5108 C CA . PRO B 1 250 ? -10.672 -37.812 -1.153 1 96.19 250 PRO B CA 1
ATOM 5109 C C . PRO B 1 250 ? -9.352 -37.844 -1.922 1 96.19 250 PRO B C 1
ATOM 5111 O O . PRO B 1 250 ? -8.648 -38.844 -1.924 1 96.19 250 PRO B O 1
ATOM 5114 N N . MET B 1 251 ? -8.953 -36.75 -2.586 1 97 251 MET B N 1
ATOM 5115 C CA . MET B 1 251 ? -7.68 -36.75 -3.293 1 97 251 MET B CA 1
ATOM 5116 C C . MET B 1 251 ? -6.539 -37.125 -2.357 1 97 251 MET B C 1
ATOM 5118 O O . MET B 1 251 ? -6.41 -36.594 -1.262 1 97 251 MET B O 1
ATOM 5122 N N . PRO B 1 252 ? -5.738 -38.156 -2.811 1 96.88 252 PRO B N 1
ATOM 5123 C CA . PRO B 1 252 ? -4.656 -38.594 -1.922 1 96.88 252 PRO B CA 1
ATOM 5124 C C . PRO B 1 252 ? -3.689 -37.469 -1.58 1 96.88 252 PRO B C 1
ATOM 5126 O O . PRO B 1 252 ? -3.219 -36.75 -2.477 1 96.88 252 PRO B O 1
ATOM 5129 N N . ALA B 1 253 ? -3.432 -37.344 -0.275 1 96.25 253 ALA B N 1
ATOM 5130 C CA . ALA B 1 253 ? -2.543 -36.281 0.204 1 96.25 253 ALA B CA 1
ATOM 5131 C C . ALA B 1 253 ? -1.079 -36.688 0.068 1 96.25 253 ALA B C 1
ATOM 5133 O O . ALA B 1 253 ? -0.771 -37.875 -0.039 1 96.25 253 ALA B O 1
ATOM 5134 N N . PRO B 1 254 ? -0.222 -35.688 0.041 1 93.88 254 PRO B N 1
ATOM 5135 C CA . PRO B 1 254 ? 1.204 -36 0.025 1 93.88 254 PRO B CA 1
ATOM 5136 C C . PRO B 1 254 ? 1.635 -36.812 1.246 1 93.88 254 PRO B C 1
ATOM 5138 O O . PRO B 1 254 ? 1.003 -36.719 2.303 1 93.88 254 PRO B O 1
ATOM 5141 N N . PRO B 1 255 ? 2.74 -37.5 1.039 1 91.5 255 PRO B N 1
ATOM 5142 C CA . PRO B 1 255 ? 3.203 -38.375 2.125 1 91.5 255 PRO B CA 1
ATOM 5143 C C . PRO B 1 255 ? 3.537 -37.594 3.396 1 91.5 255 PRO B C 1
ATOM 5145 O O . PRO B 1 255 ? 3.287 -38.094 4.504 1 91.5 255 PRO B O 1
ATOM 5148 N N . HIS B 1 256 ? 3.99 -36.438 3.275 1 89 256 HIS B N 1
ATOM 5149 C CA . HIS B 1 256 ? 4.449 -35.719 4.445 1 89 256 HIS B CA 1
ATOM 5150 C C . HIS B 1 256 ? 3.271 -35.219 5.277 1 89 256 HIS B C 1
ATOM 5152 O O . HIS B 1 256 ? 3.463 -34.656 6.371 1 89 256 HIS B O 1
ATOM 5158 N N . TYR B 1 257 ? 2.016 -35.375 4.762 1 93.44 257 TYR B N 1
ATOM 5159 C CA . TYR B 1 257 ? 0.828 -35.031 5.531 1 93.44 257 TYR B CA 1
ATOM 5160 C C . TYR B 1 257 ? 0.536 -36.062 6.598 1 93.44 257 TYR B C 1
ATOM 5162 O O . TYR B 1 257 ? -0.323 -35.875 7.461 1 93.44 257 TYR B O 1
ATOM 5170 N N . ASN B 1 258 ? 1.216 -37.156 6.609 1 93.44 258 ASN B N 1
ATOM 5171 C CA . ASN B 1 258 ? 1.13 -38.219 7.605 1 93.44 258 ASN B CA 1
ATOM 5172 C C . ASN B 1 258 ? -0.314 -38.656 7.84 1 93.44 258 ASN B C 1
ATOM 5174 O O . ASN B 1 258 ? -0.759 -38.75 8.984 1 93.44 258 ASN B O 1
ATOM 5178 N N . GLY B 1 259 ? -1.035 -38.781 6.766 1 93.12 259 GLY B N 1
ATOM 5179 C CA . GLY B 1 259 ? -2.379 -39.344 6.852 1 93.12 259 GLY B CA 1
ATOM 5180 C C . GLY B 1 259 ? -3.459 -38.281 6.883 1 93.12 259 GLY B C 1
ATOM 5181 O O . GLY B 1 259 ? -4.641 -38.562 6.715 1 93.12 259 GLY B O 1
ATOM 5182 N N . ALA B 1 260 ? -3.131 -37.031 7.168 1 94.94 260 ALA B N 1
ATOM 5183 C CA . ALA B 1 260 ? -4.109 -35.969 7.121 1 94.94 260 ALA B CA 1
ATOM 5184 C C . ALA B 1 260 ? -4.629 -35.75 5.703 1 94.94 260 ALA B C 1
ATOM 5186 O O . ALA B 1 260 ? -3.875 -35.875 4.734 1 94.94 260 ALA B O 1
ATOM 5187 N N . PRO B 1 261 ? -5.875 -35.438 5.543 1 97.06 261 PRO B N 1
ATOM 5188 C CA . PRO B 1 261 ? -6.438 -35.25 4.207 1 97.06 261 PRO B CA 1
ATOM 5189 C C . PRO B 1 261 ? -6.113 -33.875 3.641 1 97.06 261 PRO B C 1
ATOM 5191 O O . PRO B 1 261 ? -5.727 -32.969 4.387 1 97.06 261 PRO B O 1
ATOM 5194 N N . LEU B 1 262 ? -6.238 -33.781 2.354 1 97.31 262 LEU B N 1
ATOM 5195 C CA . LEU B 1 262 ? -6.266 -32.469 1.747 1 97.31 262 LEU B CA 1
ATOM 5196 C C . LEU B 1 262 ? -7.566 -31.75 2.072 1 97.31 262 LEU B C 1
ATOM 5198 O O . LEU B 1 262 ? -8.641 -32.344 2.018 1 97.31 262 LEU B O 1
ATOM 5202 N N . ILE B 1 263 ? -7.465 -30.5 2.424 1 97.5 263 ILE B N 1
ATOM 5203 C CA . ILE B 1 263 ? -8.648 -29.703 2.74 1 97.5 263 ILE B CA 1
ATOM 5204 C C . ILE B 1 263 ? -8.672 -28.453 1.864 1 97.5 263 ILE B C 1
ATOM 5206 O O . ILE B 1 263 ? -7.656 -28.062 1.288 1 97.5 263 ILE B O 1
ATOM 5210 N N . SER B 1 264 ? -9.875 -27.891 1.706 1 97.88 264 SER B N 1
ATOM 5211 C CA . SER B 1 264 ? -9.969 -26.578 1.092 1 97.88 264 SER B CA 1
ATOM 5212 C C . SER B 1 264 ? -9.312 -25.516 1.964 1 97.88 264 SER B C 1
ATOM 5214 O O . SER B 1 264 ? -9.188 -25.688 3.178 1 97.88 264 SER B O 1
ATOM 5216 N N . HIS B 1 265 ? -8.875 -24.453 1.299 1 97.06 265 HIS B N 1
ATOM 5217 C CA . HIS B 1 265 ? -8.234 -23.375 2.025 1 97.06 265 HIS B CA 1
ATOM 5218 C C . HIS B 1 265 ? -8.836 -22.016 1.635 1 97.06 265 HIS B C 1
ATOM 5220 O O . HIS B 1 265 ? -9.375 -21.875 0.536 1 97.06 265 HIS B O 1
ATOM 5226 N N . MET B 1 266 ? -8.805 -21.125 2.52 1 97.25 266 MET B N 1
ATOM 5227 C CA . MET B 1 266 ? -9.125 -19.734 2.283 1 97.25 266 MET B CA 1
ATOM 5228 C C . MET B 1 266 ? -8.195 -18.812 3.088 1 97.25 266 MET B C 1
ATOM 5230 O O . MET B 1 266 ? -7.883 -19.109 4.242 1 97.25 266 MET B O 1
ATOM 5234 N N . THR B 1 267 ? -7.73 -17.766 2.465 1 96.38 267 THR B N 1
ATOM 5235 C CA . THR B 1 267 ? -6.766 -16.875 3.102 1 96.38 267 THR B CA 1
ATOM 5236 C C . THR B 1 267 ? -7.113 -15.414 2.816 1 96.38 267 THR B C 1
ATOM 5238 O O . THR B 1 267 ? -7.441 -15.055 1.684 1 96.38 267 THR B O 1
ATOM 5241 N N . LEU B 1 268 ? -7.16 -14.617 3.881 1 97.81 268 LEU B N 1
ATOM 5242 C CA . LEU B 1 268 ? -7.07 -13.18 3.645 1 97.81 268 LEU B CA 1
ATOM 5243 C C . LEU B 1 268 ? -5.656 -12.789 3.227 1 97.81 268 LEU B C 1
ATOM 5245 O O . LEU B 1 268 ? -4.781 -12.609 4.078 1 97.81 268 LEU B O 1
ATOM 5249 N N . ALA B 1 269 ? -5.48 -12.594 1.964 1 96.69 269 ALA B N 1
ATOM 5250 C CA . ALA B 1 269 ? -4.137 -12.555 1.387 1 96.69 269 ALA B CA 1
ATOM 5251 C C . ALA B 1 269 ? -3.564 -11.141 1.424 1 96.69 269 ALA B C 1
ATOM 5253 O O . ALA B 1 269 ? -2.348 -10.961 1.517 1 96.69 269 ALA B O 1
ATOM 5254 N N . ALA B 1 270 ? -4.414 -10.133 1.316 1 97.38 270 ALA B N 1
ATOM 5255 C CA . ALA B 1 270 ? -3.961 -8.75 1.356 1 97.38 270 ALA B CA 1
ATOM 5256 C C . ALA B 1 270 ? -5.086 -7.812 1.789 1 97.38 270 ALA B C 1
ATOM 5258 O O . ALA B 1 270 ? -6.266 -8.109 1.572 1 97.38 270 ALA B O 1
ATOM 5259 N N . ALA B 1 271 ? -4.77 -6.758 2.393 1 98.06 271 ALA B N 1
ATOM 5260 C CA . ALA B 1 271 ? -5.668 -5.664 2.754 1 98.06 271 ALA B CA 1
ATOM 5261 C C . ALA B 1 271 ? -4.934 -4.328 2.734 1 98.06 271 ALA B C 1
ATOM 5263 O O . ALA B 1 271 ? -3.881 -4.18 3.359 1 98.06 271 ALA B O 1
ATOM 5264 N N . HIS B 1 272 ? -5.504 -3.361 1.955 1 97.5 272 HIS B N 1
ATOM 5265 C CA . HIS B 1 272 ? -4.836 -2.076 1.781 1 97.5 272 HIS B CA 1
ATOM 5266 C C . HIS B 1 272 ? -5.836 -0.928 1.789 1 97.5 272 HIS B C 1
ATOM 5268 O O . HIS B 1 272 ? -6.812 -0.943 1.035 1 97.5 272 HIS B O 1
ATOM 5274 N N . GLY B 1 273 ? -5.586 0.035 2.6 1 96.94 273 GLY B N 1
ATOM 5275 C CA . GLY B 1 273 ? -6.379 1.254 2.59 1 96.94 273 GLY B CA 1
ATOM 5276 C C . GLY B 1 273 ? -5.777 2.361 3.438 1 96.94 273 GLY B C 1
ATOM 5277 O O . GLY B 1 273 ? -5.188 2.096 4.484 1 96.94 273 GLY B O 1
ATOM 5278 N N . GLY B 1 274 ? -5.926 3.619 2.908 1 93.31 274 GLY B N 1
ATOM 5279 C CA . GLY B 1 274 ? -5.457 4.781 3.645 1 93.31 274 GLY B CA 1
ATOM 5280 C C . GLY B 1 274 ? -3.975 5.051 3.461 1 93.31 274 GLY B C 1
ATOM 5281 O O . GLY B 1 274 ? -3.264 4.242 2.861 1 93.31 274 GLY B O 1
ATOM 5282 N N . SER B 1 275 ? -3.559 6.203 3.953 1 85.44 275 SER B N 1
ATOM 5283 C CA . SER B 1 275 ? -2.162 6.586 3.771 1 85.44 275 SER B CA 1
ATOM 5284 C C . SER B 1 275 ? -1.608 7.266 5.02 1 85.44 275 SER B C 1
ATOM 5286 O O . SER B 1 275 ? -0.528 6.918 5.496 1 85.44 275 SER B O 1
ATOM 5288 N N . LYS B 1 276 ? -2.314 8.266 5.535 1 82 276 LYS B N 1
ATOM 5289 C CA . LYS B 1 276 ? -1.792 9.023 6.668 1 82 276 LYS B CA 1
ATOM 5290 C C . LYS B 1 276 ? -2.879 9.281 7.707 1 82 276 LYS B C 1
ATOM 5292 O O . LYS B 1 276 ? -4.066 9.102 7.43 1 82 276 LYS B O 1
ATOM 5297 N N . GLY B 1 277 ? -2.426 9.68 8.781 1 81.69 277 GLY B N 1
ATOM 5298 C CA . GLY B 1 277 ? -3.309 9.859 9.922 1 81.69 277 GLY B CA 1
ATOM 5299 C C . GLY B 1 277 ? -4.281 11.008 9.75 1 81.69 277 GLY B C 1
ATOM 5300 O O . GLY B 1 277 ? -5.359 11.016 10.344 1 81.69 277 GLY B O 1
ATOM 5301 N N . SER B 1 278 ? -4.086 11.945 8.914 1 83.44 278 SER B N 1
ATOM 5302 C CA . SER B 1 278 ? -4.859 13.18 8.828 1 83.44 278 SER B CA 1
ATOM 5303 C C . SER B 1 278 ? -6.055 13.016 7.891 1 83.44 278 SER B C 1
ATOM 5305 O O . SER B 1 278 ? -6.898 13.914 7.789 1 83.44 278 SER B O 1
ATOM 5307 N N . THR B 1 279 ? -6.176 11.852 7.305 1 87.94 279 THR B N 1
ATOM 5308 C CA . THR B 1 279 ? -7.227 11.672 6.305 1 87.94 279 THR B CA 1
ATOM 5309 C C . THR B 1 279 ? -8.008 10.391 6.562 1 87.94 279 THR B C 1
ATOM 5311 O O . THR B 1 279 ? -7.422 9.352 6.895 1 87.94 279 THR B O 1
ATOM 5314 N N . VAL B 1 280 ? -9.312 10.469 6.43 1 93.06 280 VAL B N 1
ATOM 5315 C CA . VAL B 1 280 ? -10.18 9.305 6.477 1 93.06 280 VAL B CA 1
ATOM 5316 C C . VAL B 1 280 ? -10.07 8.523 5.168 1 93.06 280 VAL B C 1
ATOM 5318 O O . VAL B 1 280 ? -10.188 9.102 4.082 1 93.06 280 VAL B O 1
ATOM 5321 N N . PRO B 1 281 ? -9.812 7.227 5.281 1 95.5 281 PRO B N 1
ATOM 5322 C CA . PRO B 1 281 ? -9.625 6.473 4.043 1 95.5 281 PRO B CA 1
ATOM 5323 C C . PRO B 1 281 ? -10.914 6.328 3.234 1 95.5 281 PRO B C 1
ATOM 5325 O O . PRO B 1 281 ? -11.93 5.863 3.764 1 95.5 281 PRO B O 1
ATOM 5328 N N . ALA B 1 282 ? -10.852 6.648 1.932 1 96.19 282 ALA B N 1
ATOM 5329 C CA . ALA B 1 282 ? -12.031 6.637 1.065 1 96.19 282 ALA B CA 1
ATOM 5330 C C . ALA B 1 282 ? -12.164 5.297 0.343 1 96.19 282 ALA B C 1
ATOM 5332 O O . ALA B 1 282 ? -13.172 5.039 -0.321 1 96.19 282 ALA B O 1
ATOM 5333 N N . GLN B 1 283 ? -11.164 4.473 0.436 1 97.5 283 GLN B N 1
ATOM 5334 C CA . GLN B 1 283 ? -11.18 3.18 -0.238 1 97.5 283 GLN B CA 1
ATOM 5335 C C . GLN B 1 283 ? -10.406 2.133 0.559 1 97.5 283 GLN B C 1
ATOM 5337 O O . GLN B 1 283 ? -9.414 2.453 1.212 1 97.5 283 GLN B O 1
ATOM 5342 N N . PHE B 1 284 ? -10.852 0.958 0.575 1 98.12 284 PHE B N 1
ATOM 5343 C CA . PHE B 1 284 ? -10.203 -0.199 1.182 1 98.12 284 PHE B CA 1
ATOM 5344 C C . PHE B 1 284 ? -10.328 -1.422 0.279 1 98.12 284 PHE B C 1
ATOM 5346 O O . PHE B 1 284 ? -11.414 -1.734 -0.21 1 98.12 284 PHE B O 1
ATOM 5353 N N . GLU B 1 285 ? -9.18 -2.076 0.018 1 98.25 285 GLU B N 1
ATOM 5354 C CA . GLU B 1 285 ? -9.125 -3.234 -0.869 1 98.25 285 GLU B CA 1
ATOM 5355 C C . GLU B 1 285 ? -8.734 -4.496 -0.106 1 98.25 285 GLU B C 1
ATOM 5357 O O . GLU B 1 285 ? -7.758 -4.492 0.651 1 98.25 285 GLU B O 1
ATOM 5362 N N . ILE B 1 286 ? -9.453 -5.535 -0.274 1 98.25 286 ILE B N 1
ATOM 5363 C CA . ILE B 1 286 ? -9.195 -6.844 0.322 1 98.25 286 ILE B CA 1
ATOM 5364 C C . ILE B 1 286 ? -9 -7.883 -0.78 1 98.25 286 ILE B C 1
ATOM 5366 O O . ILE B 1 286 ? -9.789 -7.941 -1.729 1 98.25 286 ILE B O 1
ATOM 5370 N N . ILE B 1 287 ? -7.93 -8.656 -0.703 1 97.31 287 ILE B N 1
ATOM 5371 C CA . ILE B 1 287 ? -7.73 -9.781 -1.609 1 97.31 287 ILE B CA 1
ATOM 5372 C C . ILE B 1 287 ? -7.852 -11.094 -0.837 1 97.31 287 ILE B C 1
ATOM 5374 O O . ILE B 1 287 ? -7.203 -11.273 0.195 1 97.31 287 ILE B O 1
ATOM 5378 N N . ILE B 1 288 ? -8.664 -11.969 -1.258 1 97.38 288 ILE B N 1
ATOM 5379 C CA . ILE B 1 288 ? -8.773 -13.297 -0.677 1 97.38 288 ILE B CA 1
ATOM 5380 C C . ILE B 1 288 ? -8.344 -14.344 -1.705 1 97.38 288 ILE B C 1
ATOM 5382 O O . ILE B 1 288 ? -8.492 -14.141 -2.91 1 97.38 288 ILE B O 1
ATOM 5386 N N . ASN B 1 289 ? -7.77 -15.352 -1.242 1 97.25 289 ASN B N 1
ATOM 5387 C CA . ASN B 1 289 ? -7.477 -16.547 -2.037 1 97.25 289 ASN B CA 1
ATOM 5388 C C . ASN B 1 289 ? -8.266 -17.75 -1.549 1 97.25 289 ASN B C 1
ATOM 5390 O O . ASN B 1 289 ? -8.273 -18.047 -0.353 1 97.25 289 ASN B O 1
ATOM 5394 N N . ARG B 1 290 ? -8.969 -18.391 -2.383 1 97.88 290 ARG B N 1
ATOM 5395 C CA . ARG B 1 290 ? -9.766 -19.578 -2.107 1 97.88 290 ARG B CA 1
ATOM 5396 C C . ARG B 1 290 ? -9.281 -20.766 -2.93 1 97.88 290 ARG B C 1
ATOM 5398 O O . ARG B 1 290 ? -9.312 -20.734 -4.16 1 97.88 290 ARG B O 1
ATOM 5405 N N . ARG B 1 291 ? -8.727 -21.766 -2.219 1 98 291 ARG B N 1
ATOM 5406 C CA . ARG B 1 291 ? -8.375 -23.047 -2.834 1 98 291 ARG B CA 1
ATOM 5407 C C . ARG B 1 291 ? -9.531 -24.031 -2.744 1 98 291 ARG B C 1
ATOM 5409 O O . ARG B 1 291 ? -10.07 -24.266 -1.662 1 98 291 ARG B O 1
ATOM 5416 N N . TYR B 1 292 ? -9.898 -24.625 -3.855 1 98.25 292 TYR B N 1
ATOM 5417 C CA . TYR B 1 292 ? -11.078 -25.484 -3.85 1 98.25 292 TYR B CA 1
ATOM 5418 C C . TYR B 1 292 ? -10.797 -26.781 -4.598 1 98.25 292 TYR B C 1
ATOM 5420 O O . TYR B 1 292 ? -10.039 -26.797 -5.57 1 98.25 292 TYR B O 1
ATOM 5428 N N . ALA B 1 293 ? -11.375 -27.859 -4.137 1 98.19 293 ALA B N 1
ATOM 5429 C CA . ALA B 1 293 ? -11.195 -29.203 -4.691 1 98.19 293 ALA B CA 1
ATOM 5430 C C . ALA B 1 293 ? -11.984 -29.375 -5.984 1 98.19 293 ALA B C 1
ATOM 5432 O O . ALA B 1 293 ? -12.922 -28.609 -6.25 1 98.19 293 ALA B O 1
ATOM 5433 N N . PRO B 1 294 ? -11.555 -30.391 -6.793 1 97.81 294 PRO B N 1
ATOM 5434 C CA . PRO B 1 294 ? -12.312 -30.688 -8.016 1 97.81 294 PRO B CA 1
ATOM 5435 C C . PRO B 1 294 ? -13.781 -30.984 -7.738 1 97.81 294 PRO B C 1
ATOM 5437 O O . PRO B 1 294 ? -14.641 -30.734 -8.586 1 97.81 294 PRO B O 1
ATOM 5440 N N . GLU B 1 295 ? -14.102 -31.422 -6.562 1 97.44 295 GLU B N 1
ATOM 5441 C CA . GLU B 1 295 ? -15.469 -31.797 -6.188 1 97.44 295 GLU B CA 1
ATOM 5442 C C . GLU B 1 295 ? -16.312 -30.578 -5.871 1 97.44 295 GLU B C 1
ATOM 5444 O O . GLU B 1 295 ? -17.531 -30.656 -5.762 1 97.44 295 GLU B O 1
ATOM 5449 N N . GLU B 1 296 ? -15.703 -29.422 -5.695 1 98 296 GLU B N 1
ATOM 5450 C CA . GLU B 1 296 ? -16.406 -28.172 -5.453 1 98 296 GLU B CA 1
ATOM 5451 C C . GLU B 1 296 ? -16.656 -27.422 -6.758 1 98 296 GLU B C 1
ATOM 5453 O O . GLU B 1 296 ? -15.734 -26.844 -7.336 1 98 296 GLU B O 1
ATOM 5458 N N . PRO B 1 297 ? -17.922 -27.359 -7.172 1 97.5 297 PRO B N 1
ATOM 5459 C CA . PRO B 1 297 ? -18.172 -26.594 -8.398 1 97.5 297 PRO B CA 1
ATOM 5460 C C . PRO B 1 297 ? -17.781 -25.125 -8.266 1 97.5 297 PRO B C 1
ATOM 5462 O O . PRO B 1 297 ? -18.125 -24.469 -7.281 1 97.5 297 PRO B O 1
ATOM 5465 N N . TYR B 1 298 ? -17.125 -24.625 -9.32 1 97.31 298 TYR B N 1
ATOM 5466 C CA . TYR B 1 298 ? -16.594 -23.266 -9.312 1 97.31 298 TYR B CA 1
ATOM 5467 C C . TYR B 1 298 ? -17.688 -22.25 -9.039 1 97.31 298 TYR B C 1
ATOM 5469 O O . TYR B 1 298 ? -17.5 -21.328 -8.242 1 97.31 298 TYR B O 1
ATOM 5477 N N . ASP B 1 299 ? -18.828 -22.422 -9.695 1 97.75 299 ASP B N 1
ATOM 5478 C CA . ASP B 1 299 ? -19.938 -21.484 -9.531 1 97.75 299 ASP B CA 1
ATOM 5479 C C . ASP B 1 299 ? -20.406 -21.438 -8.078 1 97.75 299 ASP B C 1
ATOM 5481 O O . ASP B 1 299 ? -20.797 -20.375 -7.574 1 97.75 299 ASP B O 1
ATOM 5485 N N . GLN B 1 300 ? -20.391 -22.547 -7.426 1 98.25 300 GLN B N 1
ATOM 5486 C CA . GLN B 1 300 ? -20.797 -22.609 -6.023 1 98.25 300 GLN B CA 1
ATOM 5487 C C . GLN B 1 300 ? -19.766 -21.922 -5.129 1 98.25 300 GLN B C 1
ATOM 5489 O O . GLN B 1 300 ? -20.125 -21.25 -4.164 1 98.25 300 GLN B O 1
ATOM 5494 N N . VAL B 1 301 ? -18.5 -22.141 -5.449 1 98.5 301 VAL B N 1
ATOM 5495 C CA . VAL B 1 301 ? -17.406 -21.516 -4.707 1 98.5 301 VAL B CA 1
ATOM 5496 C C . VAL B 1 301 ? -17.547 -19.984 -4.789 1 98.5 301 VAL B C 1
ATOM 5498 O O . VAL B 1 301 ? -17.547 -19.312 -3.762 1 98.5 301 VAL B O 1
ATOM 5501 N N . LEU B 1 302 ? -17.734 -19.5 -6 1 98.31 302 LEU B N 1
ATOM 5502 C CA . LEU B 1 302 ? -17.875 -18.062 -6.203 1 98.31 302 LEU B CA 1
ATOM 5503 C C . LEU B 1 302 ? -19.156 -17.547 -5.559 1 98.31 302 LEU B C 1
ATOM 5505 O O . LEU B 1 302 ? -19.172 -16.453 -4.965 1 98.31 302 LEU B O 1
ATOM 5509 N N . GLY B 1 303 ? -20.25 -18.297 -5.711 1 98.56 303 GLY B N 1
ATOM 5510 C CA . GLY B 1 303 ? -21.5 -17.922 -5.086 1 98.56 303 GLY B CA 1
ATOM 5511 C C . GLY B 1 303 ? -21.406 -17.781 -3.58 1 98.56 303 GLY B C 1
ATOM 5512 O O . GLY B 1 303 ? -21.969 -16.844 -2.998 1 98.56 303 GLY B O 1
ATOM 5513 N N . GLU B 1 304 ? -20.703 -18.688 -2.953 1 98.62 304 GLU B N 1
ATOM 5514 C CA . GLU B 1 304 ? -20.5 -18.656 -1.509 1 98.62 304 GLU B CA 1
ATOM 5515 C C . GLU B 1 304 ? -19.75 -17.391 -1.084 1 98.62 304 GLU B C 1
ATOM 5517 O O . GLU B 1 304 ? -20.109 -16.766 -0.086 1 98.62 304 GLU B O 1
ATOM 5522 N N . LEU B 1 305 ? -18.734 -17.031 -1.854 1 98.62 305 LEU B N 1
ATOM 5523 C CA . LEU B 1 305 ? -17.969 -15.828 -1.573 1 98.62 305 LEU B CA 1
ATOM 5524 C C . LEU B 1 305 ? -18.828 -14.578 -1.726 1 98.62 305 LEU B C 1
ATOM 5526 O O . LEU B 1 305 ? -18.828 -13.719 -0.846 1 98.62 305 LEU B O 1
ATOM 5530 N N . HIS B 1 306 ? -19.594 -14.531 -2.803 1 98.62 306 HIS B N 1
ATOM 5531 C CA . HIS B 1 306 ? -20.438 -13.375 -3.055 1 98.62 306 HIS B CA 1
ATOM 5532 C C . HIS B 1 306 ? -21.531 -13.258 -1.997 1 98.62 306 HIS B C 1
ATOM 5534 O O . HIS B 1 306 ? -21.859 -12.148 -1.554 1 98.62 306 HIS B O 1
ATOM 5540 N N . HIS B 1 307 ? -22.094 -14.344 -1.604 1 98.69 307 HIS B N 1
ATOM 5541 C CA . HIS B 1 307 ? -23.109 -14.328 -0.557 1 98.69 307 HIS B CA 1
ATOM 5542 C C . HIS B 1 307 ? -22.547 -13.797 0.755 1 98.69 307 HIS B C 1
ATOM 5544 O O . HIS B 1 307 ? -23.188 -13 1.437 1 98.69 307 HIS B O 1
ATOM 5550 N N . CYS B 1 308 ? -21.391 -14.266 1.097 1 98.75 308 CYS B N 1
ATOM 5551 C CA . CYS B 1 308 ? -20.719 -13.805 2.307 1 98.75 308 CYS B CA 1
ATOM 5552 C C . CYS B 1 308 ? -20.531 -12.289 2.285 1 98.75 308 CYS B C 1
ATOM 5554 O O . CYS B 1 308 ? -20.844 -11.609 3.262 1 98.75 308 CYS B O 1
ATOM 5556 N N . ILE B 1 309 ? -20.031 -11.734 1.122 1 98.75 309 ILE B N 1
ATOM 5557 C CA . ILE B 1 309 ? -19.781 -10.312 0.958 1 98.75 309 ILE B CA 1
ATOM 5558 C C . ILE B 1 309 ? -21.094 -9.539 1.09 1 98.75 309 ILE B C 1
ATOM 5560 O O . ILE B 1 309 ? -21.188 -8.578 1.858 1 98.75 309 ILE B O 1
ATOM 5564 N N . ASP B 1 310 ? -22.125 -10.016 0.403 1 98.5 310 ASP B N 1
ATOM 5565 C CA . ASP B 1 310 ? -23.406 -9.336 0.394 1 98.5 310 ASP B CA 1
ATOM 5566 C C . ASP B 1 310 ? -24.016 -9.297 1.794 1 98.5 310 ASP B C 1
ATOM 5568 O O . ASP B 1 310 ? -24.5 -8.258 2.238 1 98.5 310 ASP B O 1
ATOM 5572 N N . ALA B 1 311 ? -24.016 -10.391 2.426 1 98.69 311 ALA B N 1
ATOM 5573 C CA . ALA B 1 311 ? -24.594 -10.477 3.762 1 98.69 311 ALA B CA 1
ATOM 5574 C C . ALA B 1 311 ? -23.844 -9.586 4.75 1 98.69 311 ALA B C 1
ATOM 5576 O O . ALA B 1 311 ? -24.453 -8.883 5.555 1 98.69 311 ALA B O 1
ATOM 5577 N N . ALA B 1 312 ? -22.516 -9.625 4.699 1 98.62 312 ALA B N 1
ATOM 5578 C CA . ALA B 1 312 ? -21.688 -8.875 5.637 1 98.62 312 ALA B CA 1
ATOM 5579 C C . ALA B 1 312 ? -21.844 -7.367 5.434 1 98.62 312 ALA B C 1
ATOM 5581 O O . ALA B 1 312 ? -21.734 -6.59 6.387 1 98.62 312 ALA B O 1
ATOM 5582 N N . MET B 1 313 ? -22.094 -6.938 4.137 1 98.44 313 MET B N 1
ATOM 5583 C CA . MET B 1 313 ? -22.078 -5.512 3.814 1 98.44 313 MET B CA 1
ATOM 5584 C C . MET B 1 313 ? -23.5 -4.965 3.709 1 98.44 313 MET B C 1
ATOM 5586 O O . MET B 1 313 ? -23.703 -3.805 3.344 1 98.44 313 MET B O 1
ATOM 5590 N N . ALA B 1 314 ? -24.5 -5.77 4.078 1 97.75 314 ALA B N 1
ATOM 5591 C CA . ALA B 1 314 ? -25.906 -5.422 3.896 1 97.75 314 ALA B CA 1
ATOM 5592 C C . ALA B 1 314 ? -26.25 -4.129 4.633 1 97.75 314 ALA B C 1
ATOM 5594 O O . ALA B 1 314 ? -27 -3.299 4.121 1 97.75 314 ALA B O 1
ATOM 5595 N N . ASP B 1 315 ? -25.672 -3.85 5.789 1 96.94 315 ASP B N 1
ATOM 5596 C CA . ASP B 1 315 ? -26.016 -2.684 6.602 1 96.94 315 ASP B CA 1
ATOM 5597 C C . ASP B 1 315 ? -24.891 -1.652 6.578 1 96.94 315 ASP B C 1
ATOM 5599 O O . ASP B 1 315 ? -24.859 -0.74 7.406 1 96.94 315 ASP B O 1
ATOM 5603 N N . SER B 1 316 ? -23.969 -1.82 5.676 1 96.56 316 SER B N 1
ATOM 5604 C CA . SER B 1 316 ? -22.812 -0.927 5.613 1 96.56 316 SER B CA 1
ATOM 5605 C C . SER B 1 316 ? -23.188 0.428 5.027 1 96.56 316 SER B C 1
ATOM 5607 O O . SER B 1 316 ? -24.062 0.513 4.164 1 96.56 316 SER B O 1
ATOM 5609 N N . GLU B 1 317 ? -22.562 1.495 5.477 1 97.06 317 GLU B N 1
ATOM 5610 C CA . GLU B 1 317 ? -22.75 2.834 4.93 1 97.06 317 GLU B CA 1
ATOM 5611 C C . GLU B 1 317 ? -21.812 3.086 3.754 1 97.06 317 GLU B C 1
ATOM 5613 O O . GLU B 1 317 ? -21.75 4.199 3.225 1 97.06 317 GLU B O 1
ATOM 5618 N N . ALA B 1 318 ? -21.016 2.031 3.355 1 97.81 318 ALA B N 1
ATOM 5619 C CA . ALA B 1 318 ? -20.109 2.184 2.223 1 97.81 318 ALA B CA 1
ATOM 5620 C C . ALA B 1 318 ? -20.859 2.635 0.973 1 97.81 318 ALA B C 1
ATOM 5622 O O . ALA B 1 318 ? -22 2.252 0.761 1 97.81 318 ALA B O 1
ATOM 5623 N N . LEU B 1 319 ? -20.203 3.459 0.151 1 97.56 319 LEU B N 1
ATOM 5624 C CA . LEU B 1 319 ? -20.812 3.992 -1.062 1 97.56 319 LEU B CA 1
ATOM 5625 C C . LEU B 1 319 ? -20.938 2.91 -2.131 1 97.56 319 LEU B C 1
ATOM 5627 O O . LEU B 1 319 ? -21.844 2.957 -2.971 1 97.56 319 LEU B O 1
ATOM 5631 N N . ALA B 1 320 ? -20 1.977 -2.156 1 98 320 ALA B N 1
ATOM 5632 C CA . ALA B 1 320 ? -19.984 0.866 -3.104 1 98 320 ALA B CA 1
ATOM 5633 C C . ALA B 1 320 ? -19.125 -0.287 -2.592 1 98 320 ALA B C 1
ATOM 5635 O O . ALA B 1 320 ? -18.203 -0.077 -1.81 1 98 320 ALA B O 1
ATOM 5636 N N . VAL B 1 321 ? -19.484 -1.45 -2.932 1 98.19 321 VAL B N 1
ATOM 5637 C CA . VAL B 1 321 ? -18.703 -2.67 -2.736 1 98.19 321 VAL B CA 1
ATOM 5638 C C . VAL B 1 321 ? -18.609 -3.436 -4.055 1 98.19 321 VAL B C 1
ATOM 5640 O O . VAL B 1 321 ? -19.625 -3.811 -4.641 1 98.19 321 VAL B O 1
ATOM 5643 N N . GLU B 1 322 ? -17.375 -3.578 -4.531 1 97.62 322 GLU B N 1
ATOM 5644 C CA . GLU B 1 322 ? -17.141 -4.27 -5.797 1 97.62 322 GLU B CA 1
ATOM 5645 C C . GLU B 1 322 ? -16.234 -5.484 -5.602 1 97.62 322 GLU B C 1
ATOM 5647 O O . GLU B 1 322 ? -15.266 -5.426 -4.836 1 97.62 322 GLU B O 1
ATOM 5652 N N . ALA B 1 323 ? -16.625 -6.566 -6.168 1 97.31 323 ALA B N 1
ATOM 5653 C CA . ALA B 1 323 ? -15.812 -7.781 -6.156 1 97.31 323 ALA B CA 1
ATOM 5654 C C . ALA B 1 323 ? -15.414 -8.188 -7.57 1 97.31 323 ALA B C 1
ATOM 5656 O O . ALA B 1 323 ? -16.25 -8.195 -8.484 1 97.31 323 ALA B O 1
ATOM 5657 N N . GLU B 1 324 ? -14.164 -8.43 -7.738 1 94.25 324 GLU B N 1
ATOM 5658 C CA . GLU B 1 324 ? -13.625 -8.805 -9.047 1 94.25 324 GLU B CA 1
ATOM 5659 C C . GLU B 1 324 ? -12.695 -10.008 -8.938 1 94.25 324 GLU B C 1
ATOM 5661 O O . GLU B 1 324 ? -11.812 -10.047 -8.07 1 94.25 324 GLU B O 1
ATOM 5666 N N . VAL B 1 325 ? -12.891 -11.016 -9.797 1 94 325 VAL B N 1
ATOM 5667 C CA . VAL B 1 325 ? -11.938 -12.117 -9.891 1 94 325 VAL B CA 1
ATOM 5668 C C . VAL B 1 325 ? -10.672 -11.641 -10.586 1 94 325 VAL B C 1
ATOM 5670 O O . VAL B 1 325 ? -10.719 -11.188 -11.734 1 94 325 VAL B O 1
ATOM 5673 N N . ILE B 1 326 ? -9.555 -11.727 -9.914 1 90.44 326 ILE B N 1
ATOM 5674 C CA . ILE B 1 326 ? -8.32 -11.195 -10.492 1 90.44 326 ILE B CA 1
ATOM 5675 C C . ILE B 1 326 ? -7.359 -12.344 -10.789 1 90.44 326 ILE B C 1
ATOM 5677 O O . ILE B 1 326 ? -6.258 -12.125 -11.297 1 90.44 326 ILE B O 1
ATOM 5681 N N . GLY B 1 327 ? -7.75 -13.523 -10.531 1 91.25 327 GLY B N 1
ATOM 5682 C CA . GLY B 1 327 ? -7.004 -14.734 -10.805 1 91.25 327 GLY B CA 1
ATOM 5683 C C . GLY B 1 327 ? -7.832 -16 -10.641 1 91.25 327 GLY B C 1
ATOM 5684 O O . GLY B 1 327 ? -8.664 -16.078 -9.734 1 91.25 327 GLY B O 1
ATOM 5685 N N . HIS B 1 328 ? -7.574 -16.938 -11.477 1 94.25 328 HIS B N 1
ATOM 5686 C CA . HIS B 1 328 ? -8.312 -18.203 -11.422 1 94.25 328 HIS B CA 1
ATOM 5687 C C . HIS B 1 328 ? -7.531 -19.328 -12.078 1 94.25 328 HIS B C 1
ATOM 5689 O O . HIS B 1 328 ? -7.059 -19.188 -13.211 1 94.25 328 HIS B O 1
ATOM 5695 N N . LEU B 1 329 ? -7.312 -20.375 -11.375 1 96.44 329 LEU B N 1
ATOM 5696 C CA . LEU B 1 329 ? -6.832 -21.656 -11.883 1 96.44 329 LEU B CA 1
ATOM 5697 C C . LEU B 1 329 ? -7.832 -22.766 -11.586 1 96.44 329 LEU B C 1
ATOM 5699 O O . LEU B 1 329 ? -8.25 -22.938 -10.445 1 96.44 329 LEU B O 1
ATOM 5703 N N . ALA B 1 330 ? -8.211 -23.453 -12.625 1 96.88 330 ALA B N 1
ATOM 5704 C CA . ALA B 1 330 ? -9.156 -24.562 -12.445 1 96.88 330 ALA B CA 1
ATOM 5705 C C . ALA B 1 330 ? -8.461 -25.766 -11.828 1 96.88 330 ALA B C 1
ATOM 5707 O O . ALA B 1 330 ? -7.262 -25.969 -12.016 1 96.88 330 ALA B O 1
ATOM 5708 N N . PRO B 1 331 ? -9.219 -26.578 -11.07 1 98 331 PRO B N 1
ATOM 5709 C CA . PRO B 1 331 ? -8.633 -27.797 -10.484 1 98 331 PRO B CA 1
ATOM 5710 C C . PRO B 1 331 ? -8.352 -28.875 -11.523 1 98 331 PRO B C 1
ATOM 5712 O O . PRO B 1 331 ? -8.852 -28.797 -12.648 1 98 331 PRO B O 1
ATOM 5715 N N . VAL B 1 332 ? -7.477 -29.797 -11.234 1 98.19 332 VAL B N 1
ATOM 5716 C CA . VAL B 1 332 ? -7.215 -31 -12.023 1 98.19 332 VAL B CA 1
ATOM 5717 C C . VAL B 1 332 ? -7.789 -32.219 -11.305 1 98.19 332 VAL B C 1
ATOM 5719 O O . VAL B 1 332 ? -7.367 -32.531 -10.195 1 98.19 332 VAL B O 1
ATOM 5722 N N . ALA B 1 333 ? -8.734 -32.844 -11.953 1 97.12 333 ALA B N 1
ATOM 5723 C CA . ALA B 1 333 ? -9.398 -34 -11.391 1 97.12 333 ALA B CA 1
ATOM 5724 C C . ALA B 1 333 ? -8.852 -35.312 -11.992 1 97.12 333 ALA B C 1
ATOM 5726 O O . ALA B 1 333 ? -9.055 -35.594 -13.172 1 97.12 333 ALA B O 1
ATOM 5727 N N . ASP B 1 334 ? -8.164 -36.125 -11.242 1 95.62 334 ASP B N 1
ATOM 5728 C CA . ASP B 1 334 ? -7.633 -37.438 -11.594 1 95.62 334 ASP B CA 1
ATOM 5729 C C . ASP B 1 334 ? -7.02 -37.438 -12.992 1 95.62 334 ASP B C 1
ATOM 5731 O O . ASP B 1 334 ? -7.629 -37.906 -13.953 1 95.62 334 ASP B O 1
ATOM 5735 N N . PRO B 1 335 ? -5.84 -37.031 -13.133 1 97.25 335 PRO B N 1
ATOM 5736 C CA . PRO B 1 335 ? -5.18 -36.969 -14.438 1 97.25 335 PRO B CA 1
ATOM 5737 C C . PRO B 1 335 ? -4.57 -38.281 -14.867 1 97.25 335 PRO B C 1
ATOM 5739 O O . PRO B 1 335 ? -3.721 -38.312 -15.766 1 97.25 335 PRO B O 1
ATOM 5742 N N . THR B 1 336 ? -4.957 -39.438 -14.336 1 95.31 336 THR B N 1
ATOM 5743 C CA . THR B 1 336 ? -4.367 -40.719 -14.688 1 95.31 336 THR B CA 1
ATOM 5744 C C . THR B 1 336 ? -4.871 -41.188 -16.047 1 95.31 336 THR B C 1
ATOM 5746 O O . THR B 1 336 ? -5.871 -40.688 -16.547 1 95.31 336 THR B O 1
ATOM 5749 N N . GLY B 1 337 ? -4.121 -42.094 -16.703 1 95.62 337 GLY B N 1
ATOM 5750 C CA . GLY B 1 337 ? -4.457 -42.625 -18 1 95.62 337 GLY B CA 1
ATOM 5751 C C . GLY B 1 337 ? -3.492 -43.719 -18.453 1 95.62 337 GLY B C 1
ATOM 5752 O O . GLY B 1 337 ? -2.615 -44.125 -17.703 1 95.62 337 GLY B O 1
ATOM 5753 N N . PRO B 1 338 ? -3.578 -44.125 -19.625 1 96.25 338 PRO B N 1
ATOM 5754 C CA . PRO B 1 338 ? -2.891 -45.312 -20.109 1 96.25 338 PRO B CA 1
ATOM 5755 C C . PRO B 1 338 ? -1.395 -45.094 -20.328 1 96.25 338 PRO B C 1
ATOM 5757 O O . PRO B 1 338 ? -0.639 -46.062 -20.484 1 96.25 338 PRO B O 1
ATOM 5760 N N . HIS B 1 339 ? -0.96 -43.938 -20.344 1 97.12 339 HIS B N 1
ATOM 5761 C CA . HIS B 1 339 ? 0.431 -43.688 -20.703 1 97.12 339 HIS B CA 1
ATOM 5762 C C . HIS B 1 339 ? 1.323 -43.688 -19.453 1 97.12 339 HIS B C 1
ATOM 5764 O O . HIS B 1 339 ? 2.551 -43.688 -19.578 1 97.12 339 HIS B O 1
ATOM 5770 N N . TRP B 1 340 ? 0.793 -43.75 -18.266 1 95.88 340 TRP B N 1
ATOM 5771 C CA . TRP B 1 340 ? 1.532 -43.594 -17.016 1 95.88 340 TRP B CA 1
ATOM 5772 C C . TRP B 1 340 ? 2.531 -44.719 -16.828 1 95.88 340 TRP B C 1
ATOM 5774 O O . TRP B 1 340 ? 3.691 -44.5 -16.484 1 95.88 340 TRP B O 1
ATOM 5784 N N . PRO B 1 341 ? 2.164 -45.969 -17.109 1 95.5 341 PRO B N 1
ATOM 5785 C CA . PRO B 1 341 ? 3.135 -47.031 -16.906 1 95.5 341 PRO B CA 1
ATOM 5786 C C . PRO B 1 341 ? 4.41 -46.844 -17.719 1 95.5 341 PRO B C 1
ATOM 5788 O O . PRO B 1 341 ? 5.512 -47.094 -17.219 1 95.5 341 PRO B O 1
ATOM 5791 N N . ARG B 1 342 ? 4.219 -46.469 -18.938 1 96.62 342 ARG B N 1
ATOM 5792 C CA . ARG B 1 342 ? 5.383 -46.219 -19.797 1 96.62 342 ARG B CA 1
ATOM 5793 C C . ARG B 1 342 ? 6.219 -45.062 -19.25 1 96.62 342 ARG B C 1
ATOM 5795 O O . ARG B 1 342 ? 7.449 -45.156 -19.234 1 96.62 342 ARG B O 1
ATOM 5802 N N . TRP B 1 343 ? 5.582 -44.031 -18.766 1 97.44 343 TRP B N 1
ATOM 5803 C CA . TRP B 1 343 ? 6.309 -42.875 -18.25 1 97.44 343 TRP B CA 1
ATOM 5804 C C . TRP B 1 343 ? 7.031 -43.219 -16.953 1 97.44 343 TRP B C 1
ATOM 5806 O O . TRP B 1 343 ? 8.18 -42.812 -16.75 1 97.44 343 TRP B O 1
ATOM 5816 N N . GLN B 1 344 ? 6.41 -44.031 -16.078 1 96.88 344 GLN B N 1
ATOM 5817 C CA . GLN B 1 344 ? 7.059 -44.469 -14.844 1 96.88 344 GLN B CA 1
ATOM 5818 C C . GLN B 1 344 ? 8.312 -45.281 -15.141 1 96.88 344 GLN B C 1
ATOM 5820 O O . GLN B 1 344 ? 9.359 -45.062 -14.523 1 96.88 344 GLN B O 1
ATOM 5825 N N . ALA B 1 345 ? 8.195 -46.125 -16.109 1 96.75 345 ALA B N 1
ATOM 5826 C CA . ALA B 1 345 ? 9.352 -46.938 -16.5 1 96.75 345 ALA B CA 1
ATOM 5827 C C . ALA B 1 345 ? 10.461 -46.031 -17.062 1 96.75 345 ALA B C 1
ATOM 5829 O O . ALA B 1 345 ? 11.641 -46.25 -16.766 1 96.75 345 ALA B O 1
ATOM 5830 N N . ALA B 1 346 ? 10.039 -45.094 -17.875 1 97.69 346 ALA B N 1
ATOM 5831 C CA . ALA B 1 346 ? 11.016 -44.188 -18.453 1 97.69 346 ALA B CA 1
ATOM 5832 C C . ALA B 1 346 ? 11.742 -43.406 -17.359 1 97.69 346 ALA B C 1
ATOM 5834 O O . ALA B 1 346 ? 12.953 -43.188 -17.438 1 97.69 346 ALA B O 1
ATOM 5835 N N . LEU B 1 347 ? 10.969 -42.938 -16.328 1 97.75 347 LEU B N 1
ATOM 5836 C CA . LEU B 1 347 ? 11.586 -42.25 -15.203 1 97.75 347 LEU B CA 1
ATOM 5837 C C . LEU B 1 347 ? 12.562 -43.156 -14.477 1 97.75 347 LEU B C 1
ATOM 5839 O O . LEU B 1 347 ? 13.578 -42.719 -13.953 1 97.75 347 LEU B O 1
ATOM 5843 N N . GLY B 1 348 ? 12.25 -44.406 -14.43 1 96.75 348 GLY B N 1
ATOM 5844 C CA . GLY B 1 348 ? 13.172 -45.375 -13.875 1 96.75 348 GLY B CA 1
ATOM 5845 C C . GLY B 1 348 ? 14.492 -45.438 -14.625 1 96.75 348 GLY B C 1
ATOM 5846 O O . GLY B 1 348 ? 15.555 -45.562 -14.016 1 96.75 348 GLY B O 1
ATOM 5847 N N . VAL B 1 349 ? 14.445 -45.312 -15.945 1 95.81 349 VAL B N 1
ATOM 5848 C CA . VAL B 1 349 ? 15.633 -45.344 -16.781 1 95.81 349 VAL B CA 1
ATOM 5849 C C . VAL B 1 349 ? 16.516 -44.156 -16.469 1 95.81 349 VAL B C 1
ATOM 5851 O O . VAL B 1 349 ? 17.734 -44.281 -16.328 1 95.81 349 VAL B O 1
ATOM 5854 N N . GLY B 1 350 ? 15.922 -43.062 -16.344 1 96.44 350 GLY B N 1
ATOM 5855 C CA . GLY B 1 350 ? 16.688 -41.844 -16.156 1 96.44 350 GLY B CA 1
ATOM 5856 C C . GLY B 1 350 ? 17.094 -41.594 -14.719 1 96.44 350 GLY B C 1
ATOM 5857 O O . GLY B 1 350 ? 18.281 -41.438 -14.43 1 96.44 350 GLY B O 1
ATOM 5858 N N . PHE B 1 351 ? 16.141 -41.688 -13.781 1 97.38 351 PHE B N 1
ATOM 5859 C CA . PHE B 1 351 ? 16.375 -41.25 -12.406 1 97.38 351 PHE B CA 1
ATOM 5860 C C . PHE B 1 351 ? 16.656 -42.469 -11.516 1 97.38 351 PHE B C 1
ATOM 5862 O O . PHE B 1 351 ? 17.047 -42.312 -10.352 1 97.38 351 PHE B O 1
ATOM 5869 N N . GLY B 1 352 ? 16.438 -43.625 -11.977 1 96.69 352 GLY B N 1
ATOM 5870 C CA . GLY B 1 352 ? 16.688 -44.812 -11.195 1 96.69 352 GLY B CA 1
ATOM 5871 C C . GLY B 1 352 ? 15.57 -45.156 -10.234 1 96.69 352 GLY B C 1
ATOM 5872 O O . GLY B 1 352 ? 15.758 -45.906 -9.289 1 96.69 352 GLY B O 1
ATOM 5873 N N . PHE B 1 353 ? 14.398 -44.625 -10.469 1 96.5 353 PHE B N 1
ATOM 5874 C CA . PHE B 1 353 ? 13.258 -44.938 -9.609 1 96.5 353 PHE B CA 1
ATOM 5875 C C . PHE B 1 353 ? 12.734 -46.344 -9.852 1 96.5 353 PHE B C 1
ATOM 5877 O O . PHE B 1 353 ? 12.68 -46.781 -11 1 96.5 353 PHE B O 1
ATOM 5884 N N . THR B 1 354 ? 12.344 -46.969 -8.812 1 94.69 354 THR B N 1
ATOM 5885 C CA . THR B 1 354 ? 11.688 -48.281 -8.938 1 94.69 354 THR B CA 1
ATOM 5886 C C . THR B 1 354 ? 10.172 -48.125 -8.867 1 94.69 354 THR B C 1
ATOM 5888 O O . THR B 1 354 ? 9.672 -47.094 -8.406 1 94.69 354 THR B O 1
ATOM 5891 N N . ALA B 1 355 ? 9.5 -49.094 -9.391 1 92.19 355 ALA B N 1
ATOM 5892 C CA . ALA B 1 355 ? 8.039 -49.031 -9.414 1 92.19 355 ALA B CA 1
ATOM 5893 C C . ALA B 1 355 ? 7.48 -48.844 -8.008 1 92.19 355 ALA B C 1
ATOM 5895 O O . ALA B 1 355 ? 6.484 -48.125 -7.828 1 92.19 355 ALA B O 1
ATOM 5896 N N . GLU B 1 356 ? 8.195 -49.406 -6.996 1 93.5 356 GLU B N 1
ATOM 5897 C CA . GLU B 1 356 ? 7.707 -49.375 -5.617 1 93.5 356 GLU B CA 1
ATOM 5898 C C . GLU B 1 356 ? 7.867 -48 -4.996 1 93.5 356 GLU B C 1
ATOM 5900 O O . GLU B 1 356 ? 7.215 -47.688 -4 1 93.5 356 GLU B O 1
ATOM 5905 N N . GLN B 1 357 ? 8.68 -47.219 -5.574 1 96.06 357 GLN B N 1
ATOM 5906 C CA . GLN B 1 357 ? 8.953 -45.906 -5.016 1 96.06 357 GLN B CA 1
ATOM 5907 C C . GLN B 1 357 ? 7.875 -44.906 -5.418 1 96.06 357 GLN B C 1
ATOM 5909 O O . GLN B 1 357 ? 7.742 -43.844 -4.797 1 96.06 357 GLN B O 1
ATOM 5914 N N . PHE B 1 358 ? 7.129 -45.188 -6.461 1 96.31 358 PHE B N 1
ATOM 5915 C CA . PHE B 1 358 ? 6.137 -44.25 -6.949 1 96.31 358 PHE B CA 1
ATOM 5916 C C . PHE B 1 358 ? 4.941 -44.188 -6.008 1 96.31 358 PHE B C 1
ATOM 5918 O O . PHE B 1 358 ? 4.473 -45.219 -5.516 1 96.31 358 PHE B O 1
ATOM 5925 N N . GLN B 1 359 ? 4.559 -42.969 -5.688 1 95.75 359 GLN B N 1
ATOM 5926 C CA . GLN B 1 359 ? 3.369 -42.688 -4.891 1 95.75 359 GLN B CA 1
ATOM 5927 C C . GLN B 1 359 ? 2.412 -41.781 -5.625 1 95.75 359 GLN B C 1
ATOM 5929 O O . GLN B 1 359 ? 2.846 -40.844 -6.305 1 95.75 359 GLN B O 1
ATOM 5934 N N . CYS B 1 360 ? 1.135 -42.094 -5.48 1 96.44 360 CYS B N 1
ATOM 5935 C CA . CYS B 1 360 ? 0.1 -41.281 -6.102 1 96.44 360 CYS B CA 1
ATOM 5936 C C . CYS B 1 360 ? -0.455 -40.25 -5.113 1 96.44 360 CYS B C 1
ATOM 5938 O O . CYS B 1 360 ? -1.019 -40.625 -4.082 1 96.44 360 CYS B O 1
ATOM 5940 N N . TYR B 1 361 ? -0.283 -39 -5.34 1 96.5 361 TYR B N 1
ATOM 5941 C CA . TYR B 1 361 ? -0.848 -37.969 -4.473 1 96.5 361 TYR B CA 1
ATOM 5942 C C . TYR B 1 361 ? -1.038 -36.656 -5.227 1 96.5 361 TYR B C 1
ATOM 5944 O O . TYR B 1 361 ? -0.419 -36.469 -6.273 1 96.5 361 TYR B O 1
ATOM 5952 N N . GLY B 1 362 ? -1.99 -35.938 -4.773 1 96.31 362 GLY B N 1
ATOM 5953 C CA . GLY B 1 362 ? -2.26 -34.594 -5.281 1 96.31 362 GLY B CA 1
ATOM 5954 C C . GLY B 1 362 ? -1.797 -33.5 -4.344 1 96.31 362 GLY B C 1
ATOM 5955 O O . GLY B 1 362 ? -0.845 -33.688 -3.582 1 96.31 362 GLY B O 1
ATOM 5956 N N . SER B 1 363 ? -2.33 -32.281 -4.555 1 94.69 363 SER B N 1
ATOM 5957 C CA . SER B 1 363 ? -1.955 -31.141 -3.725 1 94.69 363 SER B CA 1
ATOM 5958 C C . SER B 1 363 ? -3.084 -30.109 -3.65 1 94.69 363 SER B C 1
ATOM 5960 O O . SER B 1 363 ? -3.957 -30.078 -4.52 1 94.69 363 SER B O 1
ATOM 5962 N N . SER B 1 364 ? -3.047 -29.312 -2.592 1 94.88 364 SER B N 1
ATOM 5963 C CA . SER B 1 364 ? -3.994 -28.203 -2.473 1 94.88 364 SER B CA 1
ATOM 5964 C C . SER B 1 364 ? -3.49 -26.969 -3.199 1 94.88 364 SER B C 1
ATOM 5966 O O . SER B 1 364 ? -4.195 -25.953 -3.283 1 94.88 364 SER B O 1
ATOM 5968 N N . SER B 1 365 ? -2.301 -27.078 -3.764 1 92.44 365 SER B N 1
ATOM 5969 C CA . SER B 1 365 ? -1.831 -26.047 -4.684 1 92.44 365 SER B CA 1
ATOM 5970 C C . SER B 1 365 ? -2.492 -26.188 -6.051 1 92.44 365 SER B C 1
ATOM 5972 O O . SER B 1 365 ? -3.312 -27.078 -6.262 1 92.44 365 SER B O 1
ATOM 5974 N N . SER B 1 366 ? -2.184 -25.203 -6.883 1 93.94 366 SER B N 1
ATOM 5975 C CA . SER B 1 366 ? -2.9 -25.172 -8.156 1 93.94 366 SER B CA 1
ATOM 5976 C C . SER B 1 366 ? -1.932 -25.203 -9.336 1 93.94 366 SER B C 1
ATOM 5978 O O . SER B 1 366 ? -0.73 -24.984 -9.164 1 93.94 366 SER B O 1
ATOM 5980 N N . SER B 1 367 ? -2.492 -25.516 -10.43 1 94.38 367 SER B N 1
ATOM 5981 C CA . SER B 1 367 ? -1.758 -25.609 -11.688 1 94.38 367 SER B CA 1
ATOM 5982 C C . SER B 1 367 ? -2.588 -25.078 -12.852 1 94.38 367 SER B C 1
ATOM 5984 O O . SER B 1 367 ? -3.818 -25.078 -12.789 1 94.38 367 SER B O 1
ATOM 5986 N N . ASP B 1 368 ? -1.904 -24.641 -13.852 1 96.38 368 ASP B N 1
ATOM 5987 C CA . ASP B 1 368 ? -2.615 -24.203 -15.055 1 96.38 368 ASP B CA 1
ATOM 5988 C C . ASP B 1 368 ? -3.141 -25.391 -15.844 1 96.38 368 ASP B C 1
ATOM 5990 O O . ASP B 1 368 ? -3.912 -25.219 -16.797 1 96.38 368 ASP B O 1
ATOM 5994 N N . MET B 1 369 ? -2.887 -26.594 -15.406 1 97.56 369 MET B N 1
ATOM 5995 C CA . MET B 1 369 ? -3.305 -27.797 -16.109 1 97.56 369 MET B CA 1
ATOM 5996 C C . MET B 1 369 ? -4.809 -28.031 -15.961 1 97.56 369 MET B C 1
ATOM 5998 O O . MET B 1 369 ? -5.395 -28.812 -16.688 1 97.56 369 MET B O 1
ATOM 6002 N N . GLY B 1 370 ? -5.379 -27.359 -15 1 97.44 370 GLY B N 1
ATOM 6003 C CA . GLY B 1 370 ? -6.828 -27.453 -14.891 1 97.44 370 GLY B CA 1
ATOM 6004 C C . GLY B 1 370 ? -7.551 -27 -16.156 1 97.44 370 GLY B C 1
ATOM 6005 O O . GLY B 1 370 ? -8.578 -27.578 -16.516 1 97.44 370 GLY B O 1
ATOM 6006 N N . TRP B 1 371 ? -7.004 -26.047 -16.812 1 97 371 TRP B N 1
ATOM 6007 C CA . TRP B 1 371 ? -7.602 -25.531 -18.047 1 97 371 TRP B CA 1
ATOM 6008 C C . TRP B 1 371 ? -7.465 -26.531 -19.188 1 97 371 TRP B C 1
ATOM 6010 O O . TRP B 1 371 ? -8.344 -26.641 -20.031 1 97 371 TRP B O 1
ATOM 6020 N N . VAL B 1 372 ? -6.383 -27.219 -19.156 1 97.81 372 VAL B N 1
ATOM 6021 C CA . VAL B 1 372 ? -6.141 -28.25 -20.156 1 97.81 372 VAL B CA 1
ATOM 6022 C C . VAL B 1 372 ? -7.168 -29.375 -20.016 1 97.81 372 VAL B C 1
ATOM 6024 O O . VAL B 1 372 ? -7.754 -29.828 -21 1 97.81 372 VAL B O 1
ATOM 6027 N N . GLN B 1 373 ? -7.34 -29.766 -18.812 1 97.38 373 GLN B N 1
ATOM 6028 C CA . GLN B 1 373 ? -8.344 -30.797 -18.578 1 97.38 373 GLN B CA 1
ATOM 6029 C C . GLN B 1 373 ? -9.734 -30.312 -18.969 1 97.38 373 GLN B C 1
ATOM 6031 O O . GLN B 1 373 ? -10.516 -31.062 -19.562 1 97.38 373 GLN B O 1
ATOM 6036 N N . GLN B 1 374 ? -10.047 -29.125 -18.656 1 95.81 374 GLN B N 1
ATOM 6037 C CA . GLN B 1 374 ? -11.352 -28.562 -19 1 95.81 374 GLN B CA 1
ATOM 6038 C C . GLN B 1 374 ? -11.555 -28.516 -20.516 1 95.81 374 GLN B C 1
ATOM 6040 O O . GLN B 1 374 ? -12.688 -28.594 -20.984 1 95.81 374 GLN B O 1
ATOM 6045 N N . ALA B 1 375 ? -10.469 -28.438 -21.203 1 96.88 375 ALA B N 1
ATOM 6046 C CA . ALA B 1 375 ? -10.539 -28.391 -22.672 1 96.88 375 ALA B CA 1
ATOM 6047 C C . ALA B 1 375 ? -10.664 -29.797 -23.25 1 96.88 375 ALA B C 1
ATOM 6049 O O . ALA B 1 375 ? -10.75 -29.969 -24.469 1 96.88 375 ALA B O 1
ATOM 6050 N N . GLY B 1 376 ? -10.594 -30.828 -22.422 1 96.31 376 GLY B N 1
ATOM 6051 C CA . GLY B 1 376 ? -10.938 -32.156 -22.906 1 96.31 376 GLY B CA 1
ATOM 6052 C C . GLY B 1 376 ? -9.797 -33.156 -22.781 1 96.31 376 GLY B C 1
ATOM 6053 O O . GLY B 1 376 ? -9.953 -34.344 -23.109 1 96.31 376 GLY B O 1
ATOM 6054 N N . ILE B 1 377 ? -8.641 -32.75 -22.312 1 96.94 377 ILE B N 1
ATOM 6055 C CA . ILE B 1 377 ? -7.508 -33.656 -22.141 1 96.94 377 ILE B CA 1
ATOM 6056 C C . ILE B 1 377 ? -7.449 -34.156 -20.703 1 96.94 377 ILE B C 1
ATOM 6058 O O . ILE B 1 377 ? -6.918 -33.469 -19.828 1 96.94 377 ILE B O 1
ATOM 6062 N N . GLN B 1 378 ? -7.875 -35.281 -20.531 1 96.69 378 GLN B N 1
ATOM 6063 C CA . GLN B 1 378 ? -8.055 -35.812 -19.188 1 96.69 378 GLN B CA 1
ATOM 6064 C C . GLN B 1 378 ? -6.719 -36.25 -18.578 1 96.69 378 GLN B C 1
ATOM 6066 O O . GLN B 1 378 ? -6.391 -35.875 -17.453 1 96.69 378 GLN B O 1
ATOM 6071 N N . GLU B 1 379 ? -5.945 -37.062 -19.312 1 97.5 379 GLU B N 1
ATOM 6072 C CA . GLU B 1 379 ? -4.68 -37.594 -18.812 1 97.5 379 GLU B CA 1
ATOM 6073 C C . GLU B 1 379 ? -3.568 -36.531 -18.906 1 97.5 379 GLU B C 1
ATOM 6075 O O . GLU B 1 379 ? -3.375 -35.938 -19.969 1 97.5 379 GLU B O 1
ATOM 6080 N N . ILE B 1 380 ? -2.996 -36.344 -17.828 1 97.88 380 ILE B N 1
ATOM 6081 C CA . ILE B 1 380 ? -1.849 -35.438 -17.766 1 97.88 380 ILE B CA 1
ATOM 6082 C C . ILE B 1 380 ? -0.709 -36.094 -17 1 97.88 380 ILE B C 1
ATOM 6084 O O . ILE B 1 380 ? -0.844 -36.375 -15.812 1 97.88 380 ILE B O 1
ATOM 6088 N N . LEU B 1 381 ? 0.384 -36.406 -17.688 1 97.94 381 LEU B N 1
ATOM 6089 C CA . LEU B 1 381 ? 1.589 -36.906 -17.047 1 97.94 381 LEU B CA 1
ATOM 6090 C C . LEU B 1 381 ? 2.398 -35.781 -16.422 1 97.94 381 LEU B C 1
ATOM 6092 O O . LEU B 1 381 ? 2.268 -34.625 -16.812 1 97.94 381 LEU B O 1
ATOM 6096 N N . LEU B 1 382 ? 3.146 -36.188 -15.422 1 96.94 382 LEU B N 1
ATOM 6097 C CA . LEU B 1 382 ? 3.916 -35.156 -14.695 1 96.94 382 LEU B CA 1
ATOM 6098 C C . LEU B 1 382 ? 5.375 -35.594 -14.562 1 96.94 382 LEU B C 1
ATOM 6100 O O . LEU B 1 382 ? 5.66 -36.75 -14.281 1 96.94 382 LEU B O 1
ATOM 6104 N N . GLY B 1 383 ? 6.273 -34.75 -14.836 1 96.31 383 GLY B N 1
ATOM 6105 C CA . GLY B 1 383 ? 7.707 -34.844 -14.617 1 96.31 383 GLY B CA 1
ATOM 6106 C C . GLY B 1 383 ? 8.367 -33.469 -14.406 1 96.31 383 GLY B C 1
ATOM 6107 O O . GLY B 1 383 ? 7.68 -32.469 -14.273 1 96.31 383 GLY B O 1
ATOM 6108 N N . GLY B 1 384 ? 9.648 -33.5 -14.188 1 96.88 384 GLY B N 1
ATOM 6109 C CA . GLY B 1 384 ? 10.344 -32.219 -14.023 1 96.88 384 GLY B CA 1
ATOM 6110 C C . GLY B 1 384 ? 11.617 -32.344 -13.203 1 96.88 384 GLY B C 1
ATOM 6111 O O . GLY B 1 384 ? 12.125 -33.438 -12.984 1 96.88 384 GLY B O 1
ATOM 6112 N N . LEU B 1 385 ? 12.148 -31.125 -12.82 1 97.62 385 LEU B N 1
ATOM 6113 C CA . LEU B 1 385 ? 13.469 -31.094 -12.219 1 97.62 385 LEU B CA 1
ATOM 6114 C C . LEU B 1 385 ? 13.406 -30.547 -10.797 1 97.62 385 LEU B C 1
ATOM 6116 O O . LEU B 1 385 ? 14.414 -30.516 -10.094 1 97.62 385 LEU B O 1
ATOM 6120 N N . ILE B 1 386 ? 12.211 -30.188 -10.375 1 95.38 386 ILE B N 1
ATOM 6121 C CA . ILE B 1 386 ? 12.109 -29.5 -9.086 1 95.38 386 ILE B CA 1
ATOM 6122 C C . ILE B 1 386 ? 12.43 -30.469 -7.957 1 95.38 386 ILE B C 1
ATOM 6124 O O . ILE B 1 386 ? 11.898 -31.594 -7.926 1 95.38 386 ILE B O 1
ATOM 6128 N N . ARG B 1 387 ? 13.367 -30.094 -7.129 1 94.56 387 ARG B N 1
ATOM 6129 C CA . ARG B 1 387 ? 13.672 -30.75 -5.867 1 94.56 387 ARG B CA 1
ATOM 6130 C C . ARG B 1 387 ? 13.492 -29.797 -4.688 1 94.56 387 ARG B C 1
ATOM 6132 O O . ARG B 1 387 ? 13.461 -28.578 -4.867 1 94.56 387 ARG B O 1
ATOM 6139 N N . PRO B 1 388 ? 13.367 -30.344 -3.449 1 88.19 388 PRO B N 1
ATOM 6140 C CA . PRO B 1 388 ? 13.188 -29.484 -2.279 1 88.19 388 PRO B CA 1
ATOM 6141 C C . PRO B 1 388 ? 14.32 -28.469 -2.111 1 88.19 388 PRO B C 1
ATOM 6143 O O . PRO B 1 388 ? 14.086 -27.344 -1.658 1 88.19 388 PRO B O 1
ATOM 6146 N N . HIS B 1 389 ? 15.461 -28.797 -2.561 1 91.38 389 HIS B N 1
ATOM 6147 C CA . HIS B 1 389 ? 16.625 -27.953 -2.316 1 91.38 389 HIS B CA 1
ATOM 6148 C C . HIS B 1 389 ? 16.953 -27.109 -3.545 1 91.38 389 HIS B C 1
ATOM 6150 O O . HIS B 1 389 ? 17.953 -26.375 -3.553 1 91.38 389 HIS B O 1
ATOM 6156 N N . SER B 1 390 ? 16.125 -27.141 -4.586 1 94.12 390 SER B N 1
ATOM 6157 C CA . SER B 1 390 ? 16.406 -26.453 -5.844 1 94.12 390 SER B CA 1
ATOM 6158 C C . SER B 1 390 ? 16.234 -24.953 -5.699 1 94.12 390 SER B C 1
ATOM 6160 O O . SER B 1 390 ? 16.578 -24.188 -6.605 1 94.12 390 SER B O 1
ATOM 6162 N N . ARG B 1 391 ? 15.641 -24.406 -4.613 1 91.31 391 ARG B N 1
ATOM 6163 C CA . ARG B 1 391 ? 15.445 -22.984 -4.293 1 91.31 391 ARG B CA 1
ATOM 6164 C C . ARG B 1 391 ? 14.617 -22.297 -5.371 1 91.31 391 ARG B C 1
ATOM 6166 O O . ARG B 1 391 ? 14.977 -21.219 -5.836 1 91.31 391 ARG B O 1
ATOM 6173 N N . ILE B 1 392 ? 13.594 -23.047 -5.906 1 91.12 392 ILE B N 1
ATOM 6174 C CA . ILE B 1 392 ? 12.703 -22.438 -6.887 1 91.12 392 ILE B CA 1
ATOM 6175 C C . ILE B 1 392 ? 12.047 -21.188 -6.285 1 91.12 392 ILE B C 1
ATOM 6177 O O . ILE B 1 392 ? 11.727 -21.172 -5.094 1 91.12 392 ILE B O 1
ATOM 6181 N N . HIS B 1 393 ? 11.93 -20.094 -7.082 1 87.25 393 HIS B N 1
ATOM 6182 C CA . HIS B 1 393 ? 11.312 -18.828 -6.703 1 87.25 393 HIS B CA 1
ATOM 6183 C C . HIS B 1 393 ? 12.148 -18.094 -5.656 1 87.25 393 HIS B C 1
ATOM 6185 O O . HIS B 1 393 ? 11.656 -17.172 -4.996 1 87.25 393 HIS B O 1
ATOM 6191 N N . ALA B 1 394 ? 13.367 -18.594 -5.469 1 89.62 394 ALA B N 1
ATOM 6192 C CA . ALA B 1 394 ? 14.312 -17.953 -4.555 1 89.62 394 ALA B CA 1
ATOM 6193 C C . ALA B 1 394 ? 15.656 -17.703 -5.238 1 89.62 394 ALA B C 1
ATOM 6195 O O . ALA B 1 394 ? 15.891 -18.188 -6.352 1 89.62 394 ALA B O 1
ATOM 6196 N N . SER B 1 395 ? 16.422 -16.891 -4.57 1 93.81 395 SER B N 1
ATOM 6197 C CA . SER B 1 395 ? 17.75 -16.641 -5.086 1 93.81 395 SER B CA 1
ATOM 6198 C C . SER B 1 395 ? 18.578 -17.922 -5.129 1 93.81 395 SER B C 1
ATOM 6200 O O . SER B 1 395 ? 18.375 -18.812 -4.305 1 93.81 395 SER B O 1
ATOM 6202 N N . ASP B 1 396 ? 19.375 -18 -6.156 1 96.81 396 ASP B N 1
ATOM 6203 C CA . ASP B 1 396 ? 20.328 -19.094 -6.355 1 96.81 396 ASP B CA 1
ATOM 6204 C C . ASP B 1 396 ? 19.594 -20.406 -6.668 1 96.81 396 ASP B C 1
ATOM 6206 O O . ASP B 1 396 ? 19.984 -21.469 -6.184 1 96.81 396 ASP B O 1
ATOM 6210 N N . GLU B 1 397 ? 18.516 -20.266 -7.363 1 97.06 397 GLU B N 1
ATOM 6211 C CA . GLU B 1 397 ? 17.875 -21.438 -7.941 1 97.06 397 GLU B CA 1
ATOM 6212 C C . GLU B 1 397 ? 18.875 -22.281 -8.734 1 97.06 397 GLU B C 1
ATOM 6214 O O . GLU B 1 397 ? 19.75 -21.734 -9.414 1 97.06 397 GLU B O 1
ATOM 6219 N N . TYR B 1 398 ? 18.719 -23.641 -8.594 1 98.06 398 TYR B N 1
ATOM 6220 C CA . TYR B 1 398 ? 19.688 -24.453 -9.336 1 98.06 398 TYR B CA 1
ATOM 6221 C C . TYR B 1 398 ? 19.094 -25.812 -9.664 1 98.06 398 TYR B C 1
ATOM 6223 O O . TYR B 1 398 ? 18.094 -26.234 -9.062 1 98.06 398 TYR B O 1
ATOM 6231 N N . THR B 1 399 ? 19.578 -26.422 -10.648 1 97.88 399 THR B N 1
ATOM 6232 C CA . THR B 1 399 ? 19.5 -27.844 -10.922 1 97.88 399 THR B CA 1
ATOM 6233 C C . THR B 1 399 ? 20.891 -28.453 -11.039 1 97.88 399 THR B C 1
ATOM 6235 O O . THR B 1 399 ? 21.875 -27.828 -10.688 1 97.88 399 THR B O 1
ATOM 6238 N N . THR B 1 400 ? 20.969 -29.766 -11.375 1 97 400 THR B N 1
ATOM 6239 C CA . THR B 1 400 ? 22.266 -30.422 -11.516 1 97 400 THR B CA 1
ATOM 6240 C C . THR B 1 400 ? 22.391 -31.094 -12.883 1 97 400 THR B C 1
ATOM 6242 O O . THR B 1 400 ? 21.391 -31.359 -13.547 1 97 400 THR B O 1
ATOM 6245 N N . ARG B 1 401 ? 23.641 -31.297 -13.258 1 95.88 401 ARG B N 1
ATOM 6246 C CA . ARG B 1 401 ? 23.891 -32.031 -14.5 1 95.88 401 ARG B CA 1
ATOM 6247 C C . ARG B 1 401 ? 23.266 -33.406 -14.453 1 95.88 401 ARG B C 1
ATOM 6249 O O . ARG B 1 401 ? 22.703 -33.875 -15.453 1 95.88 401 ARG B O 1
ATOM 6256 N N . GLU B 1 402 ? 23.375 -33.969 -13.344 1 95.75 402 GLU B N 1
ATOM 6257 C CA . GLU B 1 402 ? 22.812 -35.312 -13.172 1 95.75 402 GLU B CA 1
ATOM 6258 C C . GLU B 1 402 ? 21.297 -35.312 -13.414 1 95.75 402 GLU B C 1
ATOM 6260 O O . GLU B 1 402 ? 20.781 -36.219 -14.086 1 95.75 402 GLU B O 1
ATOM 6265 N N . ASP B 1 403 ? 20.656 -34.344 -12.859 1 97.25 403 ASP B N 1
ATOM 6266 C CA . ASP B 1 403 ? 19.219 -34.25 -13.016 1 97.25 403 ASP B CA 1
ATOM 6267 C C . ASP B 1 403 ? 18.828 -33.969 -14.461 1 97.25 403 ASP B C 1
ATOM 6269 O O . ASP B 1 403 ? 17.859 -34.531 -14.977 1 97.25 403 ASP B O 1
ATOM 6273 N N . LEU B 1 404 ? 19.578 -33.094 -15.125 1 97.81 404 LEU B N 1
ATOM 6274 C CA . LEU B 1 404 ? 19.312 -32.812 -16.531 1 97.81 404 LEU B CA 1
ATOM 6275 C C . LEU B 1 404 ? 19.453 -34.062 -17.391 1 97.81 404 LEU B C 1
ATOM 6277 O O . LEU B 1 404 ? 18.594 -34.344 -18.219 1 97.81 404 LEU B O 1
ATOM 6281 N N . VAL B 1 405 ? 20.484 -34.781 -17.141 1 97.56 405 VAL B N 1
ATOM 6282 C CA . VAL B 1 405 ? 20.766 -35.969 -17.906 1 97.56 405 VAL B CA 1
ATOM 6283 C C . VAL B 1 405 ? 19.688 -37.031 -17.641 1 97.56 405 VAL B C 1
ATOM 6285 O O . VAL B 1 405 ? 19.188 -37.688 -18.562 1 97.56 405 VAL B O 1
ATOM 6288 N N . ALA B 1 406 ? 19.375 -37.125 -16.406 1 97.62 406 ALA B N 1
ATOM 6289 C CA . ALA B 1 406 ? 18.359 -38.125 -16.016 1 97.62 406 ALA B CA 1
ATOM 6290 C C . ALA B 1 406 ? 17.031 -37.812 -16.703 1 97.62 406 ALA B C 1
ATOM 6292 O O . ALA B 1 406 ? 16.375 -38.719 -17.219 1 97.62 406 ALA B O 1
ATOM 6293 N N . LEU B 1 407 ? 16.656 -36.594 -16.672 1 98.31 407 LEU B N 1
ATOM 6294 C CA . LEU B 1 407 ? 15.391 -36.219 -17.312 1 98.31 407 LEU B CA 1
ATOM 6295 C C . LEU B 1 407 ? 15.461 -36.438 -18.812 1 98.31 407 LEU B C 1
ATOM 6297 O O . LEU B 1 407 ? 14.508 -36.938 -19.422 1 98.31 407 LEU B O 1
ATOM 6301 N N . ALA B 1 408 ? 16.562 -36.062 -19.438 1 98.44 408 ALA B N 1
ATOM 6302 C CA . ALA B 1 408 ? 16.75 -36.281 -20.859 1 98.44 408 ALA B CA 1
ATOM 6303 C C . ALA B 1 408 ? 16.594 -37.75 -21.219 1 98.44 408 ALA B C 1
ATOM 6305 O O . ALA B 1 408 ? 15.906 -38.125 -22.172 1 98.44 408 ALA B O 1
ATOM 6306 N N . LYS B 1 409 ? 17.234 -38.594 -20.422 1 97.94 409 LYS B N 1
ATOM 6307 C CA . LYS B 1 409 ? 17.156 -40.031 -20.641 1 97.94 409 LYS B CA 1
ATOM 6308 C C . LYS B 1 409 ? 15.719 -40.531 -20.5 1 97.94 409 LYS B C 1
ATOM 6310 O O . LYS B 1 409 ? 15.258 -41.344 -21.281 1 97.94 409 LYS B O 1
ATOM 6315 N N . SER B 1 410 ? 15.078 -40.031 -19.5 1 98.38 410 SER B N 1
ATOM 6316 C CA . SER B 1 410 ? 13.688 -40.406 -19.297 1 98.38 410 SER B CA 1
ATOM 6317 C C . SER B 1 410 ? 12.812 -40.031 -20.484 1 98.38 410 SER B C 1
ATOM 6319 O O . SER B 1 410 ? 12 -40.812 -20.953 1 98.38 410 SER B O 1
ATOM 6321 N N . ILE B 1 411 ? 13 -38.812 -20.953 1 98.69 411 ILE B N 1
ATOM 6322 C CA . ILE B 1 411 ? 12.203 -38.312 -22.062 1 98.69 411 ILE B CA 1
ATOM 6323 C C . ILE B 1 411 ? 12.492 -39.156 -23.312 1 98.69 411 ILE B C 1
ATOM 6325 O O . ILE B 1 411 ? 11.57 -39.562 -24.016 1 98.69 411 ILE B O 1
ATOM 6329 N N . LEU B 1 412 ? 13.719 -39.438 -23.594 1 98.25 412 LEU B N 1
ATOM 6330 C CA . LEU B 1 412 ? 14.094 -40.25 -24.734 1 98.25 412 LEU B CA 1
ATOM 6331 C C . LEU B 1 412 ? 13.461 -41.656 -24.656 1 98.25 412 LEU B C 1
ATOM 6333 O O . LEU B 1 412 ? 12.875 -42.125 -25.625 1 98.25 412 LEU B O 1
ATOM 6337 N N . ALA B 1 413 ? 13.625 -42.219 -23.5 1 97.88 413 ALA B N 1
ATOM 6338 C CA . ALA B 1 413 ? 13.039 -43.562 -23.312 1 97.88 413 ALA B CA 1
ATOM 6339 C C . ALA B 1 413 ? 11.539 -43.531 -23.578 1 97.88 413 ALA B C 1
ATOM 6341 O O . ALA B 1 413 ? 11.016 -44.375 -24.312 1 97.88 413 ALA B O 1
ATOM 6342 N N . TYR B 1 414 ? 10.883 -42.594 -23.094 1 98.12 414 TYR B N 1
ATOM 6343 C CA . TYR B 1 414 ? 9.43 -42.5 -23.234 1 98.12 414 TYR B CA 1
ATOM 6344 C C . TYR B 1 414 ? 9.031 -42.375 -24.703 1 98.12 414 TYR B C 1
ATOM 6346 O O . TYR B 1 414 ? 8.055 -43 -25.141 1 98.12 414 TYR B O 1
ATOM 6354 N N . LEU B 1 415 ? 9.797 -41.594 -25.438 1 97.88 415 LEU B N 1
ATOM 6355 C CA . LEU B 1 415 ? 9.43 -41.281 -26.812 1 97.88 415 LEU B CA 1
ATOM 6356 C C . LEU B 1 415 ? 9.844 -42.375 -27.75 1 97.88 415 LEU B C 1
ATOM 6358 O O . LEU B 1 415 ? 9.328 -42.5 -28.859 1 97.88 415 LEU B O 1
ATOM 6362 N N . ALA B 1 416 ? 10.719 -43.219 -27.391 1 97.25 416 ALA B N 1
ATOM 6363 C CA . ALA B 1 416 ? 11.336 -44.188 -28.297 1 97.25 416 ALA B CA 1
ATOM 6364 C C . ALA B 1 416 ? 10.414 -45.375 -28.531 1 97.25 416 ALA B C 1
ATOM 6366 O O . ALA B 1 416 ? 9.812 -45.906 -27.594 1 97.25 416 ALA B O 1
ATOM 6367 N N . ALA B 1 417 ? 10.344 -45.812 -29.781 1 95.44 417 ALA B N 1
ATOM 6368 C CA . ALA B 1 417 ? 9.492 -46.938 -30.156 1 95.44 417 ALA B CA 1
ATOM 6369 C C . ALA B 1 417 ? 9.977 -48.25 -29.516 1 95.44 417 ALA B C 1
ATOM 6371 O O . ALA B 1 417 ? 9.164 -49.094 -29.109 1 95.44 417 ALA B O 1
ATOM 6372 N N . ASP B 1 418 ? 11.234 -48.375 -29.375 1 92.25 418 ASP B N 1
ATOM 6373 C CA . ASP B 1 418 ? 11.828 -49.625 -28.938 1 92.25 418 ASP B CA 1
ATOM 6374 C C . ASP B 1 418 ? 11.82 -49.75 -27.422 1 92.25 418 ASP B C 1
ATOM 6376 O O . ASP B 1 418 ? 12.242 -50.781 -26.859 1 92.25 418 ASP B O 1
ATOM 6380 N N . PHE B 1 419 ? 11.391 -48.688 -26.812 1 94.38 419 PHE B N 1
ATOM 6381 C CA . PHE B 1 419 ? 11.336 -48.75 -25.359 1 94.38 419 PHE B CA 1
ATOM 6382 C C . PHE B 1 419 ? 10.188 -49.625 -24.891 1 94.38 419 PHE B C 1
ATOM 6384 O O . PHE B 1 419 ? 9.039 -49.406 -25.281 1 94.38 419 PHE B O 1
ATOM 6391 N N . VAL B 1 420 ? 10.445 -50.688 -24.078 1 86.94 420 VAL B N 1
ATOM 6392 C CA . VAL B 1 420 ? 9.445 -51.594 -23.5 1 86.94 420 VAL B CA 1
ATOM 6393 C C . VAL B 1 420 ? 9.484 -51.5 -21.984 1 86.94 420 VAL B C 1
ATOM 6395 O O . VAL B 1 420 ? 10.484 -51.875 -21.359 1 86.94 420 VAL B O 1
ATOM 6398 N N . PRO B 1 421 ? 8.461 -50.844 -21.281 1 81.38 421 PRO B N 1
ATOM 6399 C CA . PRO B 1 421 ? 8.438 -50.656 -19.828 1 81.38 421 PRO B CA 1
ATOM 6400 C C . PRO B 1 421 ? 8.656 -51.969 -19.062 1 81.38 421 PRO B C 1
ATOM 6402 O O . PRO B 1 421 ? 9.219 -51.938 -17.953 1 81.38 421 PRO B O 1
ATOM 6405 N N . GLY B 1 422 ? 8.586 -53.281 -19.188 1 61.09 422 GLY B N 1
ATOM 6406 C CA . GLY B 1 422 ? 8.648 -54.531 -18.469 1 61.09 422 GLY B CA 1
ATOM 6407 C C . GLY B 1 422 ? 10.055 -55.094 -18.344 1 61.09 422 GLY B C 1
ATOM 6408 O O . GLY B 1 422 ? 10.289 -56.031 -17.609 1 61.09 422 GLY B O 1
ATOM 6409 N N . ALA B 1 423 ? 10.883 -55.062 -19.344 1 49.41 423 ALA B N 1
ATOM 6410 C CA . ALA B 1 423 ? 12.07 -55.906 -19.422 1 49.41 423 ALA B CA 1
ATOM 6411 C C . ALA B 1 423 ? 13.055 -55.562 -18.312 1 49.41 423 ALA B C 1
ATOM 6413 O O . ALA B 1 423 ? 13.82 -54.594 -18.422 1 49.41 423 ALA B O 1
ATOM 6414 N N . ALA B 1 424 ? 12.672 -55.344 -17.203 1 42.28 424 ALA B N 1
ATOM 6415 C CA . ALA B 1 424 ? 13.68 -55.375 -16.141 1 42.28 424 ALA B CA 1
ATOM 6416 C C . ALA B 1 424 ? 14.781 -56.375 -16.438 1 42.28 424 ALA B C 1
ATOM 6418 O O . ALA B 1 424 ? 14.5 -57.5 -16.875 1 42.28 424 ALA B O 1
ATOM 6419 N N . ALA B 1 425 ? 15.961 -55.875 -16.656 1 38.44 425 ALA B N 1
ATOM 6420 C CA . ALA B 1 425 ? 17.156 -56.719 -16.75 1 38.44 425 ALA B CA 1
ATOM 6421 C C . ALA B 1 425 ? 17.141 -57.844 -15.719 1 38.44 425 ALA B C 1
ATOM 6423 O O . ALA B 1 425 ? 17.109 -57.562 -14.516 1 38.44 425 ALA B O 1
ATOM 6424 N N . THR B 1 426 ? 16.344 -58.812 -15.977 1 29.19 426 THR B N 1
ATOM 6425 C CA . THR B 1 426 ? 16.781 -60 -15.273 1 29.19 426 THR B CA 1
ATOM 6426 C C . THR B 1 426 ? 18.297 -60.156 -15.32 1 29.19 426 THR B C 1
ATOM 6428 O O . THR B 1 426 ? 18.844 -61.188 -14.914 1 29.19 426 THR B O 1
ATOM 6431 N N . GLY B 1 427 ? 19.016 -59.094 -15.734 1 24.34 427 GLY B N 1
ATOM 6432 C CA . GLY B 1 427 ? 20.359 -59.469 -15.312 1 24.34 427 GLY B CA 1
ATOM 6433 C C . GLY B 1 427 ? 20.547 -59.406 -13.812 1 24.34 427 GLY B C 1
ATOM 6434 O O . GLY B 1 427 ? 19.797 -58.75 -13.109 1 24.34 427 GLY B O 1
#

Secondary structure (DSSP, 8-state):
----HHHHHHHHHHHHTHHHHHHHHHHHHHS--BTTT-TTHHHHHHHHHHHHGGGTPEEEEEEPPHHHH--TT----S--EEEEEE--SSSEEEEEEEE--B----S--SS-TTS-EEETTEEESTTTTTTHHHHHHHHHHHHHHHHTT--BSEEEEEEEES-TTT-SS-HHHHHHHTT---SEEEEEEEESS-EEEEEE-EEEEEEEEEE-B--BTTB-TT-B-HHHHTHHHHHHHHHHHHHHTT-EESSPPPGGGTTPPEE-EEEEEEEEEE--TTB--SEEEEEEEEEE-TTS-HHHHHHHHHHHHHHHHTT---SEEEEEEEEEE--EE----TTHHHHHHHHHHHH---GGG-EEEEESS--THHHHHHTT---EEEEEEE-TTS-TTSTT-EE-HHHHHHHHHHHHHHHBTT--TT-----/----HHHHHHHHHHHHTHHHHHHHHHHHHHS--BTTT-TTHHHHHHHHHHHHGGGT-EEEEEEPPHHHH--TT----S--EEEEEE--SSSEEEEEEEE--B----S--SS-TTS-EEETTEEESTTTTTTHHHHHHHHHHHHHHHHTT--BSEEEEEEEES-TTT-SS-HHHHHHHTT---SEEEEEEEESS-EEEEEE-EEEEEEEEEE-B--BTTB-TT-B-HHHHTHHHHHHHHHHHHHHTT-EESSPPPGGGTTPPEE-EEEEEEEEEE--TTB--SEEEEEEEEEE-TTS-HHHHHHHHHHHHHHHHTT---SEEEEEEEEEE--EE----TTHHHHHHHHHHHH---GGG-EEEEESS--THHHHHHTT---EEEEEEE-TTS-TTSTT-EEEHHHHHHHHHHHHHHHBTT--TT-----

Foldseek 3Di:
DPQDPLLVVLLVCLLVCLVQLVVQLQVLLLQACAPVARARQVVNLVSVCVLCVVLQWDKDKDWDDCVQWDDPVRRYDHIFIKMKTWHDDDAAAEEEEAESYFHDQDDDAPDDQSGFDDDPQWTWHTQCFRASLLVSLQSSLSVSCVVSVFDWNHIYMYIHWYDFVHIQQTRVLVCLLVVNDGGAYEYANDALFQEDEQWEWKKWKKKKKFFWAKDFPVDQVRTAARVVLCVLLVVLQVVVQVVQQVAFDDFAADVVCVPDGDGKGKDFPDKDWDDDDGMRTGMIMTMMMTTGALVDDPVVVVVVSVVSNCVSNVPGPTPDMDMDTRHIAAIQHGQDDDLALQLSLLLCQQSVDDPVRYDYGYYSDGGNCRSNVVSPRRHYHYHGHDDPVQQGVHHGRTGGSSSSSSSSSSSSLSTGPSRDSPPPPPD/DPQDPLLVVLLVCLLVCLVQLVVQLQVLLLQACAPVARARQVVNLVSVCVLCVVLQWDKDKDWDDCVQWDDPVRRYDHIFIKMKTWHDDDAAAEEEEAESYFHDQDDDAPDDQSGFDDDPQWTWHTQCFRASLLVSLQSSLSVSCVVSVFAWNHIYMYIHWYDFVHIQQTRVLVCLLVVVGGGAYEYANDALFQEDEQWEWKKWKKKKKFFWAKDFPVDQVRTAARVVLCVLLVVLQVVVQVVQQVAFDDFAADVVCVPDGDGKGKDFPDKDWDDDDGMRTRMIMTMMMTTGALVDDPVVVVVVSVVSNCVSNVPGPTPDMDMDTPHIAHIQHGQDDDLVLQLSLLLCQQSVDDPVRYDYGYYSDGGNCRSNVVSPRRHYHYHGHDDPVQQGVHHGRTGGSSSSSSSSSSSSLSTGPSRDSPCDPPD

InterPro domains:
  IPR002933 Peptidase M20 [PF01546] (96-415)
  IPR011650 Peptidase M20, dimerisation domain [PF07687] (201-313)
  IPR036264 Bacterial exopeptidase dimerisation domain [SSF55031] (202-315)
  IPR050072 Peptidase M20A family, bacterial cell wall biosynthesis [PTHR43808] (13-415)

Nearest PDB structures (foldseek):
  7uoi-assembly1_A  TM=8.343E-01  e=4.833E-29  Enterococcus faecium 1,231,410
  3pfo-assembly1_B  TM=7.908E-01  e=3.154E-27  Rhodopseudomonas palustris CGA009
  3ki9-assembly1_A  TM=6.820E-01  e=1.308E-17  Staphylococcus aureus subsp. aureus COL
  3khz-assembly1_A  TM=4.156E-01  e=1.590E-14  Staphylococcus aureus subsp. aureus COL
  3khx-assembly1_A  TM=4.114E-01  e=1.210E-13  Staphylococcus aureus subsp. aureus COL

Organism: NCBI:txid216142

Sequence (854 aa):
MMTNAALEQALDSIEADHAGLIDDLQRMIAVDTSFPPGAGYGAFADLMETLTAPLGLHATRVTVPEALWQTRSGEAFGERVNLITRYPGDQEVCSLYFHVDTVPPGDGWNHPPLQLTEADGKLIGRGTADMKGSIAATLSALRAAARFNLPLRYCPSLLLCTDEEGGFYPGIRYLAEQQLVEGHILSFNGGAAPRIWAGCFGSVDLKITVKGRSSHSGEPVDAINAIEQSLPLLNALHALKQQVERRAWPMPAPPHYNGAPLISHMTLAAAHGGSKGSTVPAQFEIIINRRYAPEEPYDQVLGELHHCIDAAMADSEALAVEAEVIGHLAPVADPTGPHWPRWQAALGVGFGFTAEQFQCYGSSSSSDMGWVQQAGIQEILLGGLIRPHSRIHASDEYTTREDLVALAKSILAYLAADFVPGAAATGMMTNAALEQALDSIEADHAGLIDDLQRMIAVDTSFPPGAGYGAFADLMETLTAPLGLHATRVTVPEALWQTRSGEAFGERVNLITRYPGDQEVCSLYFHVDTVPPGDGWNHPPLQLTEADGKLIGRGTADMKGSIAATLSALRAAARFNLPLRYCPSLLLCTDEEGGFYPGIRYLAEQQLVEGHILSFNGGAAPRIWAGCFGSVDLKITVKGRSSHSGEPVDAINAIEQSLPLLNALHALKQQVERRAWPMPAPPHYNGAPLISHMTLAAAHGGSKGSTVPAQFEIIINRRYAPEEPYDQVLGELHHCIDAAMADSEALAVEAEVIGHLAPVADPTGPHWPRWQAALGVGFGFTAEQFQCYGSSSSSDMGWVQQAGIQEILLGGLIRPHSRIHASDEYTTREDLVALAKSILAYLAADFVPGAAATG